Protein AF-0000000081178711 (afdb_homodimer)

Solvent-accessible surface area (backbone atoms only — not comparable to full-atom values): 44442 Å² total; per-residue (Å²): 51,56,46,66,28,56,43,69,79,62,76,92,31,49,38,23,65,68,55,47,51,52,53,58,64,66,38,81,67,54,52,64,67,52,48,42,50,48,53,53,45,46,43,67,39,46,48,42,67,60,14,32,43,46,64,52,46,77,69,69,36,44,89,65,50,45,71,64,53,26,48,52,51,33,46,53,36,53,50,52,13,44,54,52,38,31,64,74,68,66,54,56,63,63,63,44,41,32,40,32,30,30,28,28,69,66,54,52,30,31,15,67,46,34,50,50,30,31,75,59,47,29,52,41,66,42,48,67,44,29,35,34,2,41,32,31,19,28,44,54,53,47,50,50,52,49,57,52,48,49,74,79,44,78,66,42,32,32,37,41,36,20,45,50,46,58,38,68,45,48,42,65,62,69,53,66,44,27,45,51,44,66,58,43,57,25,53,33,16,27,26,37,37,36,58,68,36,72,90,48,53,87,64,23,49,31,42,83,74,48,72,48,63,29,33,39,18,42,38,65,66,34,29,61,17,32,29,57,46,64,49,95,87,64,40,47,24,43,35,49,46,87,52,36,58,58,35,50,52,54,26,46,54,60,38,44,68,64,44,45,77,73,48,42,46,67,69,56,51,49,50,41,52,50,50,51,50,50,50,53,64,66,36,75,79,51,80,81,74,61,71,84,67,65,52,69,52,84,57,65,62,68,73,43,30,72,42,57,33,43,40,28,77,38,55,67,51,47,50,51,50,32,60,60,66,67,54,51,68,78,52,43,41,38,24,51,49,29,17,16,46,36,27,22,17,53,33,19,26,40,56,49,15,49,35,43,38,21,49,69,60,69,58,42,53,68,37,27,35,39,35,40,26,51,23,33,19,24,29,24,27,35,39,33,33,28,30,60,41,65,72,51,65,55,27,72,81,38,60,88,51,54,86,66,54,80,66,89,70,74,68,36,82,54,46,67,75,52,45,66,62,72,46,81,82,62,67,73,58,81,69,66,64,63,76,80,98,51,56,47,67,28,56,41,70,80,62,77,91,31,50,38,22,63,66,56,48,51,53,53,59,66,66,38,80,66,53,51,63,67,53,49,42,51,49,56,53,46,45,41,65,38,47,49,42,66,61,14,31,42,48,64,51,45,78,69,70,36,44,90,65,50,45,69,65,54,26,48,53,50,33,44,53,37,54,52,51,11,44,53,51,39,31,65,73,68,67,54,56,64,64,62,44,41,32,40,33,30,31,28,26,70,65,56,50,30,31,15,66,45,33,50,50,29,31,77,58,48,28,54,41,66,42,48,68,46,30,36,33,3,42,32,31,20,26,43,52,54,47,50,50,51,50,58,51,48,51,75,78,43,77,65,43,32,33,37,40,35,19,45,49,47,59,38,68,45,49,43,65,62,69,52,66,46,26,44,50,46,66,58,42,55,24,53,32,16,26,27,37,36,36,57,68,36,73,91,47,53,88,65,23,48,32,42,82,74,48,71,48,62,30,32,39,19,41,38,64,65,34,28,61,17,33,28,57,47,64,50,97,87,63,40,48,25,43,36,47,47,88,53,36,57,58,36,50,53,52,26,44,55,60,38,45,69,64,44,46,76,74,49,42,47,69,68,57,52,51,50,40,51,50,51,51,51,50,48,54,62,66,35,75,80,51,77,81,74,59,70,82,65,63,51,65,52,83,57,63,63,68,72,43,30,73,42,58,33,43,39,28,78,39,52,67,51,46,50,52,51,32,61,60,66,68,55,50,67,77,51,44,41,39,23,51,50,30,17,17,44,36,27,22,19,53,32,20,26,41,56,48,16,50,36,44,38,21,48,68,60,69,57,41,53,68,37,27,34,40,33,40,25,50,22,33,19,24,30,22,28,37,38,32,34,29,30,62,42,66,73,52,67,55,28,72,81,37,60,89,50,52,87,65,54,81,67,86,71,73,68,36,83,51,45,69,75,53,44,65,62,72,46,79,82,63,67,74,58,82,71,66,65,61,76,81,99

Structure (mmCIF, N/CA/C/O backbone):
data_AF-0000000081178711-model_v1
#
loop_
_entity.id
_entity.type
_entity.pdbx_description
1 polymer '3-ketoacyl-CoA synthase'
#
loop_
_atom_site.group_PDB
_atom_site.id
_atom_site.type_symbol
_atom_site.label_atom_id
_atom_site.label_alt_id
_atom_site.label_comp_id
_atom_site.label_asym_id
_atom_site.label_entity_id
_atom_site.label_seq_id
_atom_site.pdbx_PDB_ins_code
_atom_site.Cartn_x
_atom_site.Cartn_y
_atom_site.Cartn_z
_atom_site.occupancy
_atom_site.B_iso_or_equiv
_atom_site.auth_seq_id
_atom_site.auth_comp_id
_atom_site.auth_asym_id
_atom_site.auth_atom_id
_atom_site.pdbx_PDB_model_num
ATOM 1 N N . MET A 1 1 ? -15.797 7.57 15.609 1 98.31 1 MET A N 1
ATOM 2 C CA . MET A 1 1 ? -14.43 7.582 16.125 1 98.31 1 MET A CA 1
ATOM 3 C C . MET A 1 1 ? -14.422 7.52 17.641 1 98.31 1 MET A C 1
ATOM 5 O O . MET A 1 1 ? -14.906 8.43 18.312 1 98.31 1 MET A O 1
ATOM 9 N N . LEU A 1 2 ? -13.828 6.438 18.125 1 97.88 2 LEU A N 1
ATOM 10 C CA . LEU A 1 2 ? -13.781 6.199 19.562 1 97.88 2 LEU A CA 1
ATOM 11 C C . LEU A 1 2 ? -12.578 6.902 20.188 1 97.88 2 LEU A C 1
ATOM 13 O O . LEU A 1 2 ? -12.625 7.305 21.344 1 97.88 2 LEU A O 1
ATOM 17 N N . GLY A 1 3 ? -11.531 7 19.406 1 97.69 3 GLY A N 1
ATOM 18 C CA . GLY A 1 3 ? -10.336 7.684 19.875 1 97.69 3 GLY A CA 1
ATOM 19 C C . GLY A 1 3 ? -9.281 7.844 18.797 1 97.69 3 GLY A C 1
ATOM 20 O O . GLY A 1 3 ? -9.383 7.227 17.734 1 97.69 3 GLY A O 1
ATOM 21 N N . TYR A 1 4 ? -8.359 8.68 19.047 1 98.31 4 TYR A N 1
ATOM 22 C CA . TYR A 1 4 ? -7.176 8.828 18.203 1 98.31 4 TYR A CA 1
ATOM 23 C C . TYR A 1 4 ? -5.988 9.328 19.016 1 98.31 4 TYR A C 1
ATOM 25 O O . TYR A 1 4 ? -6.164 9.891 20.094 1 98.31 4 TYR A O 1
ATOM 33 N N . GLU A 1 5 ? -4.777 9.023 18.547 1 98.31 5 GLU A N 1
ATOM 34 C CA . GLU A 1 5 ? -3.529 9.445 19.172 1 98.31 5 GLU A CA 1
ATOM 35 C C . GLU A 1 5 ? -2.51 9.898 18.141 1 98.31 5 GLU A C 1
ATOM 37 O O . GLU A 1 5 ? -2.463 9.359 17.031 1 98.31 5 GLU A O 1
ATOM 42 N N . CYS A 1 6 ? -1.768 10.922 18.5 1 98.38 6 CYS A N 1
ATOM 43 C CA . CYS A 1 6 ? -0.644 11.391 17.688 1 98.38 6 CYS A CA 1
ATOM 44 C C . CYS A 1 6 ? 0.683 11.062 18.359 1 98.38 6 CYS A C 1
ATOM 46 O O . CYS A 1 6 ? 0.752 10.953 19.594 1 98.38 6 CYS A O 1
ATOM 48 N N . PHE A 1 7 ? 1.649 10.93 17.562 1 98.25 7 PHE A N 1
ATOM 49 C CA . PHE A 1 7 ? 2.975 10.586 18.062 1 98.25 7 PHE A CA 1
ATOM 50 C C . PHE A 1 7 ? 3.754 11.836 18.453 1 98.25 7 PHE A C 1
ATOM 52 O O . PHE A 1 7 ? 3.693 12.852 17.766 1 98.25 7 PHE A O 1
ATOM 59 N N . LYS A 1 8 ? 4.336 11.773 19.516 1 97.56 8 LYS A N 1
ATOM 60 C CA . LYS A 1 8 ? 5.305 12.758 19.969 1 97.56 8 LYS A CA 1
ATOM 61 C C . LYS A 1 8 ? 6.641 12.109 20.312 1 97.56 8 LYS A C 1
ATOM 63 O O . LYS A 1 8 ? 6.727 11.305 21.25 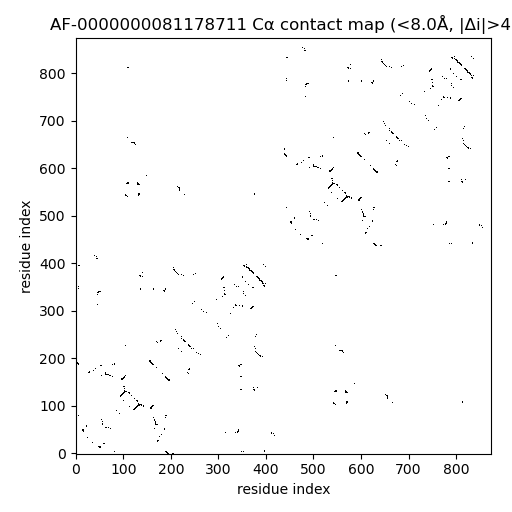1 97.56 8 LYS A O 1
ATOM 68 N N . ALA A 1 9 ? 7.641 12.453 19.609 1 96.44 9 ALA A N 1
ATOM 69 C CA . ALA A 1 9 ? 8.953 11.859 19.828 1 96.44 9 ALA A CA 1
ATOM 70 C C . ALA A 1 9 ? 9.586 12.398 21.109 1 96.44 9 ALA A C 1
ATOM 72 O O . ALA A 1 9 ? 9.18 13.445 21.625 1 96.44 9 ALA A O 1
ATOM 73 N N . PRO A 1 10 ? 10.586 11.664 21.656 1 95.06 10 PRO A N 1
ATOM 74 C CA . PRO A 1 10 ? 11.328 12.18 22.812 1 95.06 10 PRO A CA 1
ATOM 75 C C . PRO A 1 10 ? 12.156 13.414 22.484 1 95.06 10 PRO A C 1
ATOM 77 O O . PRO A 1 10 ? 12.492 13.648 21.312 1 95.06 10 PRO A O 1
ATOM 80 N N . ASP A 1 11 ? 12.5 14.133 23.469 1 94.75 11 ASP A N 1
ATOM 81 C CA . ASP A 1 11 ? 13.133 15.438 23.328 1 94.75 11 ASP A CA 1
ATOM 82 C C . ASP A 1 11 ? 14.492 15.312 22.641 1 94.75 11 ASP A C 1
ATOM 84 O O . ASP A 1 11 ? 14.961 16.25 22 1 94.75 11 ASP A O 1
ATOM 88 N N . ASP A 1 12 ? 15.078 14.203 22.797 1 94.5 12 ASP A N 1
ATOM 89 C CA . ASP A 1 12 ? 16.406 14.031 22.203 1 94.5 12 ASP A CA 1
ATOM 90 C C . ASP A 1 12 ? 16.297 13.898 20.688 1 94.5 12 ASP A C 1
ATOM 92 O O . ASP A 1 12 ? 17.312 13.891 19.984 1 94.5 12 ASP A O 1
ATOM 96 N N . ARG A 1 13 ? 15.117 13.883 20.172 1 96.19 13 ARG A N 1
ATOM 97 C CA . ARG A 1 13 ? 14.898 13.789 18.719 1 96.19 13 ARG A CA 1
ATOM 98 C C . ARG A 1 13 ? 14.5 15.141 18.141 1 96.19 13 ARG A C 1
ATOM 100 O O . ARG A 1 13 ? 14.102 15.227 16.984 1 96.19 13 ARG A O 1
ATOM 107 N N . LYS A 1 14 ? 14.562 16.203 18.906 1 96.69 14 LYS A N 1
ATOM 108 C CA . LYS A 1 14 ? 14.156 17.531 18.422 1 96.69 14 LYS A CA 1
ATOM 109 C C . LYS A 1 14 ? 15.094 18.016 17.328 1 96.69 14 LYS A C 1
ATOM 111 O O . LYS A 1 14 ? 16.312 17.828 17.406 1 96.69 14 LYS A O 1
ATOM 116 N N . LEU A 1 15 ? 14.5 18.516 16.328 1 96 15 LEU A N 1
ATOM 117 C CA . LEU A 1 15 ? 15.188 19.109 15.195 1 96 15 LEU A CA 1
ATOM 118 C C . LEU A 1 15 ? 14.828 20.594 15.062 1 96 15 LEU A C 1
ATOM 120 O O . LEU A 1 15 ? 13.953 20.953 14.273 1 96 15 LEU A O 1
ATOM 124 N N . ASP A 1 16 ? 15.547 21.438 15.805 1 93.31 16 ASP A N 1
ATOM 125 C CA . ASP A 1 16 ? 15.32 22.875 15.719 1 93.31 16 ASP A CA 1
ATOM 126 C C . ASP A 1 16 ? 16.094 23.484 14.555 1 93.31 16 ASP A C 1
ATOM 128 O O . ASP A 1 16 ? 16.719 22.766 13.773 1 93.31 16 ASP A O 1
ATOM 132 N N . THR A 1 17 ? 15.969 24.766 14.398 1 91.25 17 THR A N 1
ATOM 133 C CA . THR A 1 17 ? 16.562 25.453 13.258 1 91.25 17 THR A CA 1
ATOM 134 C C . THR A 1 17 ? 18.078 25.234 13.211 1 91.25 17 THR A C 1
ATOM 136 O O . THR A 1 17 ? 18.625 24.922 12.156 1 91.25 17 THR A O 1
ATOM 139 N N . GLU A 1 18 ? 18.734 25.359 14.305 1 89.56 18 GLU A N 1
ATOM 140 C CA . GLU A 1 18 ? 20.188 25.203 14.359 1 89.56 18 GLU A CA 1
ATOM 141 C C . GLU A 1 18 ? 20.594 23.766 14.016 1 89.56 18 GLU A C 1
ATOM 143 O O . GLU A 1 18 ? 21.547 23.562 13.281 1 89.56 18 GLU A O 1
ATOM 148 N N . ALA A 1 19 ? 19.906 22.859 14.625 1 92 19 ALA A N 1
ATOM 149 C CA . ALA A 1 19 ? 20.188 21.469 14.328 1 92 19 ALA A CA 1
ATOM 150 C C . ALA A 1 19 ? 19.984 21.172 12.844 1 92 19 ALA A C 1
ATOM 152 O O . ALA A 1 19 ? 20.766 20.438 12.234 1 92 19 ALA A O 1
ATOM 153 N N . CYS A 1 20 ? 18.938 21.656 12.289 1 92.06 20 CYS A N 1
ATOM 154 C CA . CYS A 1 20 ? 18.656 21.453 10.875 1 92.06 20 CYS A CA 1
ATOM 155 C C . CYS A 1 20 ? 19.766 22.016 10.008 1 92.06 20 CYS A C 1
ATOM 157 O O . CYS A 1 20 ? 20.203 21.375 9.055 1 92.06 20 CYS A O 1
ATOM 159 N N . VAL A 1 21 ? 20.172 23.188 10.336 1 87.38 21 VAL A N 1
ATOM 160 C CA . VAL A 1 21 ? 21.25 23.844 9.594 1 87.38 21 VAL A CA 1
ATOM 161 C C . VAL A 1 21 ? 22.516 23 9.695 1 87.38 21 VAL A C 1
ATOM 163 O O . VAL A 1 21 ? 23.219 22.797 8.703 1 87.38 21 VAL A O 1
ATOM 166 N N . LYS A 1 22 ? 22.812 22.516 10.875 1 88.56 22 LYS A N 1
ATOM 167 C CA . LYS A 1 22 ? 23.984 21.688 11.07 1 88.56 22 LYS A CA 1
ATOM 168 C C . LYS A 1 22 ? 23.938 20.438 10.211 1 88.56 22 LYS A C 1
ATOM 170 O O . LYS A 1 22 ? 24.953 20.016 9.641 1 88.56 22 LYS A O 1
ATOM 175 N N . VAL A 1 23 ? 22.828 19.812 10.117 1 90.44 23 VAL A N 1
ATOM 176 C CA . VAL A 1 23 ? 22.672 18.594 9.336 1 90.44 23 VAL A CA 1
ATOM 177 C C . VAL A 1 23 ? 22.906 18.891 7.855 1 90.44 23 VAL A C 1
ATOM 179 O O . VAL A 1 23 ? 23.625 18.172 7.168 1 90.44 23 VAL A O 1
ATOM 182 N N . VAL A 1 24 ? 22.297 19.922 7.414 1 83.56 24 VAL A N 1
ATOM 183 C CA . VAL A 1 24 ? 22.391 20.219 5.988 1 83.56 24 VAL A CA 1
ATOM 184 C C . VAL A 1 24 ? 23.812 20.641 5.637 1 83.56 24 VAL A C 1
ATOM 186 O O . VAL A 1 24 ? 24.281 20.375 4.531 1 83.56 24 VAL A O 1
ATOM 189 N N . MET A 1 25 ? 24.5 21.203 6.535 1 82.12 25 MET A N 1
ATOM 190 C CA . MET A 1 25 ? 25.875 21.656 6.312 1 82.12 25 MET A CA 1
ATOM 191 C C . MET A 1 25 ? 26.844 20.469 6.254 1 82.12 25 MET A C 1
ATOM 193 O O . MET A 1 25 ? 27.953 20.609 5.758 1 82.12 25 MET A O 1
ATOM 197 N N . ARG A 1 26 ? 26.391 19.375 6.766 1 87.94 26 ARG A N 1
ATOM 198 C CA . ARG A 1 26 ? 27.203 18.172 6.664 1 87.94 26 ARG A CA 1
ATOM 199 C C . ARG A 1 26 ? 27.297 17.688 5.223 1 87.94 26 ARG A C 1
ATOM 201 O O . ARG A 1 26 ? 28.203 16.922 4.867 1 87.94 26 ARG A O 1
ATOM 208 N N . ASN A 1 27 ? 26.344 18.156 4.43 1 87.56 27 ASN A N 1
ATOM 209 C CA . ASN A 1 27 ? 26.297 17.734 3.037 1 87.56 27 ASN A CA 1
ATOM 210 C C . ASN A 1 27 ? 27.422 18.375 2.217 1 87.56 27 ASN A C 1
ATOM 212 O O . ASN A 1 27 ? 27.312 19.547 1.844 1 87.56 27 ASN A O 1
ATOM 216 N N . LYS A 1 28 ? 28.344 17.609 1.826 1 84.31 28 LYS A N 1
ATOM 217 C CA . LYS A 1 28 ? 29.562 18.094 1.168 1 84.31 28 LYS A CA 1
ATOM 218 C C . LYS A 1 28 ? 29.297 18.422 -0.3 1 84.31 28 LYS A C 1
ATOM 220 O O . LYS A 1 28 ? 30.125 19.047 -0.962 1 84.31 28 LYS A O 1
ATOM 225 N N . ASN A 1 29 ? 28.266 18.078 -0.701 1 85.31 29 ASN A N 1
ATOM 226 C CA . ASN A 1 29 ? 27.938 18.281 -2.105 1 85.31 29 ASN A CA 1
ATOM 227 C C . ASN A 1 29 ? 27.406 19.703 -2.35 1 85.31 29 ASN A C 1
ATOM 229 O O . ASN A 1 29 ? 27.266 20.125 -3.496 1 85.31 29 ASN A O 1
ATOM 233 N N . LEU A 1 30 ? 27.219 20.453 -1.32 1 88.12 30 LEU A N 1
ATOM 234 C CA . LEU A 1 30 ? 26.531 21.734 -1.462 1 88.12 30 LEU A CA 1
ATOM 235 C C . LEU A 1 30 ? 27.531 22.859 -1.677 1 88.12 30 LEU A C 1
ATOM 237 O O . LEU A 1 30 ? 28.625 22.859 -1.088 1 88.12 30 LEU A O 1
ATOM 241 N N . GLY A 1 31 ? 27.125 23.719 -2.588 1 83.62 31 GLY A N 1
ATOM 242 C CA . GLY A 1 31 ? 27.828 24.969 -2.76 1 83.62 31 GLY A CA 1
ATOM 243 C C . GLY A 1 31 ? 27.141 26.141 -2.08 1 83.62 31 GLY A C 1
ATOM 244 O O . GLY A 1 31 ? 26.141 25.969 -1.387 1 83.62 31 GLY A O 1
ATOM 245 N N . LEU A 1 32 ? 27.641 27.328 -2.26 1 81.94 32 LEU A N 1
ATOM 246 C CA . LEU A 1 32 ? 27.172 28.531 -1.586 1 81.94 32 LEU A CA 1
ATOM 247 C C . LEU A 1 32 ? 25.719 28.828 -1.967 1 81.94 32 LEU A C 1
ATOM 249 O O . LEU A 1 32 ? 24.922 29.219 -1.118 1 81.94 32 LEU A O 1
ATOM 253 N N . GLU A 1 33 ? 25.469 28.641 -3.16 1 84.56 33 GLU A N 1
ATOM 254 C CA . GLU A 1 33 ? 24.125 28.953 -3.637 1 84.56 33 GLU A CA 1
ATOM 255 C C . GLU A 1 33 ? 23.094 28.016 -3.008 1 84.56 33 GLU A C 1
ATOM 257 O O . GLU A 1 33 ? 22 28.453 -2.625 1 84.56 33 GLU A O 1
ATOM 262 N N . GLN A 1 34 ? 23.438 26.75 -2.947 1 87.75 34 GLN A N 1
ATOM 263 C CA . GLN A 1 34 ? 22.547 25.781 -2.332 1 87.75 34 GLN A CA 1
ATOM 264 C C . GLN A 1 34 ? 22.391 26.047 -0.838 1 87.75 34 GLN A C 1
ATOM 266 O O . GLN A 1 34 ? 21.281 25.906 -0.288 1 87.75 34 GLN A O 1
ATOM 271 N N . TYR A 1 35 ? 23.438 26.438 -0.263 1 84.62 35 TYR A N 1
ATOM 272 C CA . TYR A 1 35 ? 23.375 26.75 1.16 1 84.62 35 TYR A CA 1
ATOM 273 C C . TYR A 1 35 ? 22.469 27.953 1.422 1 84.62 35 TYR A C 1
ATOM 275 O O . TYR A 1 35 ? 21.688 27.953 2.375 1 84.62 35 TYR A O 1
ATOM 283 N N . ARG A 1 36 ? 22.656 28.953 0.601 1 84.06 36 ARG A N 1
ATOM 284 C CA . ARG A 1 36 ? 21.797 30.141 0.714 1 84.06 36 ARG A CA 1
ATOM 285 C C . ARG A 1 36 ? 20.328 29.766 0.551 1 84.06 36 ARG A C 1
ATOM 287 O O . ARG A 1 36 ? 19.469 30.219 1.317 1 84.06 36 ARG A O 1
ATOM 294 N N . PHE A 1 37 ? 20.109 29 -0.369 1 87.06 37 PHE A N 1
ATOM 295 C CA . PHE A 1 37 ? 18.75 28.547 -0.632 1 87.06 37 PHE A CA 1
ATOM 296 C C . PHE A 1 37 ? 18.188 27.812 0.577 1 87.06 37 PHE A C 1
ATOM 298 O O . PHE A 1 37 ? 17.062 28.078 0.996 1 87.06 37 PHE A O 1
ATOM 305 N N . LEU A 1 38 ? 18.922 26.938 1.104 1 87.38 38 LEU A N 1
ATOM 306 C CA . LEU A 1 38 ? 18.484 26.109 2.223 1 87.38 38 LEU A CA 1
ATOM 307 C C . LEU A 1 38 ? 18.219 26.953 3.461 1 87.38 38 LEU A C 1
ATOM 309 O O . LEU A 1 38 ? 17.219 26.766 4.152 1 87.38 38 LEU A O 1
ATOM 313 N N . LEU A 1 39 ? 19.109 27.812 3.773 1 85 39 LEU A N 1
ATOM 314 C CA . LEU A 1 39 ? 18.953 28.656 4.953 1 85 39 LEU A CA 1
ATOM 315 C C . LEU A 1 39 ? 17.703 29.531 4.844 1 85 39 LEU A C 1
ATOM 317 O O . LEU A 1 39 ? 16.953 29.688 5.809 1 85 39 LEU A O 1
ATOM 321 N N . LYS A 1 40 ? 17.531 30.062 3.666 1 85.25 40 LYS A N 1
ATOM 322 C CA . LYS A 1 40 ? 16.344 30.875 3.43 1 85.25 40 LYS A CA 1
ATOM 323 C C . LYS A 1 40 ? 15.07 30.047 3.607 1 85.25 40 LYS A C 1
ATOM 325 O O . LYS A 1 40 ? 14.102 30.516 4.203 1 85.25 40 LYS A O 1
ATOM 330 N N . THR A 1 41 ? 15.117 28.891 3.092 1 88.5 41 THR A N 1
ATOM 331 C CA . THR A 1 41 ? 13.945 28.016 3.143 1 88.5 41 THR A CA 1
ATOM 332 C C . THR A 1 41 ? 13.656 27.578 4.574 1 88.5 41 THR A C 1
ATOM 334 O O . THR A 1 41 ? 12.5 27.562 5.004 1 88.5 41 THR A O 1
ATOM 337 N N . ILE A 1 42 ? 14.68 27.25 5.285 1 89.31 42 ILE A N 1
ATOM 338 C CA . ILE A 1 42 ? 14.531 26.781 6.656 1 89.31 42 ILE A CA 1
ATOM 339 C C . ILE A 1 42 ? 13.898 27.875 7.516 1 89.31 42 ILE A C 1
ATOM 341 O O . ILE A 1 42 ? 12.945 27.609 8.258 1 89.31 42 ILE A O 1
ATOM 345 N N . VAL A 1 43 ? 14.258 29.094 7.348 1 86.31 43 VAL A N 1
ATOM 346 C CA . VAL A 1 43 ? 13.805 30.172 8.227 1 86.31 43 VAL A CA 1
ATOM 347 C C . VAL A 1 43 ? 12.43 30.656 7.793 1 86.31 43 VAL A C 1
ATOM 349 O O . VAL A 1 43 ? 11.703 31.266 8.578 1 86.31 43 VAL A O 1
ATOM 352 N N . SER A 1 44 ? 12.07 30.359 6.535 1 84.75 44 SER A N 1
ATOM 353 C CA . SER A 1 44 ? 10.773 30.812 6.039 1 84.75 44 SER A CA 1
ATOM 354 C C . SER A 1 44 ? 9.766 29.656 5.988 1 84.75 44 SER A C 1
ATOM 356 O O . SER A 1 44 ? 8.656 29.828 5.477 1 84.75 44 SER A O 1
ATOM 358 N N . SER A 1 45 ? 10.055 28.516 6.449 1 85.69 45 SER A N 1
ATOM 359 C CA . SER A 1 45 ? 9.266 27.297 6.297 1 85.69 45 SER A CA 1
ATOM 360 C C . SER A 1 45 ? 8.016 27.344 7.168 1 85.69 45 SER A C 1
ATOM 362 O O . SER A 1 45 ? 7.07 26.578 6.945 1 85.69 45 SER A O 1
ATOM 364 N N . GLY A 1 46 ? 7.957 28.156 8.172 1 87.31 46 GLY A N 1
ATOM 365 C CA . GLY A 1 46 ? 6.855 28.188 9.125 1 87.31 46 GLY A CA 1
ATOM 366 C C . GLY A 1 46 ? 7.016 27.188 10.25 1 87.31 46 GLY A C 1
ATOM 367 O O . GLY A 1 46 ? 6.145 27.062 11.117 1 87.31 46 GLY A O 1
ATOM 368 N N . LEU A 1 47 ? 8.195 26.453 10.258 1 93.81 47 LEU A N 1
ATOM 369 C CA . LEU A 1 47 ? 8.445 25.469 11.312 1 93.81 47 LEU A CA 1
ATOM 370 C C . LEU A 1 47 ? 9.102 26.141 12.523 1 93.81 47 LEU A C 1
ATOM 372 O O . LEU A 1 47 ? 9.891 27.078 12.375 1 93.81 47 LEU A O 1
ATOM 376 N N . GLY A 1 48 ? 8.766 25.609 13.664 1 92.38 48 GLY A N 1
ATOM 377 C CA . GLY A 1 48 ? 9.312 26.141 14.906 1 92.38 48 GLY A CA 1
ATOM 378 C C . GLY A 1 48 ? 10.516 25.375 15.406 1 92.38 48 GLY A C 1
ATOM 379 O O . GLY A 1 48 ? 11.148 24.641 14.641 1 92.38 48 GLY A O 1
ATOM 380 N N . GLU A 1 49 ? 10.766 25.516 16.719 1 92.81 49 GLU A N 1
ATOM 381 C CA . GLU A 1 49 ? 12.039 25.078 17.297 1 92.81 49 GLU A CA 1
ATOM 382 C C . GLU A 1 49 ? 11.883 23.719 17.984 1 92.81 49 GLU A C 1
ATOM 384 O O . GLU A 1 49 ? 12.844 23.203 18.562 1 92.81 49 GLU A O 1
ATOM 389 N N . GLU A 1 50 ? 10.734 23.156 17.891 1 94.94 50 GLU A N 1
ATOM 390 C CA . GLU A 1 50 ? 10.5 21.922 18.641 1 94.94 50 GLU A CA 1
ATOM 391 C C . GLU A 1 50 ? 9.891 20.844 17.75 1 94.94 50 GLU A C 1
ATOM 393 O O . GLU A 1 50 ? 9 20.109 18.188 1 94.94 50 GLU A O 1
ATOM 398 N N . THR A 1 51 ? 10.242 20.859 16.516 1 96.69 51 THR A N 1
ATOM 399 C CA . THR A 1 51 ? 9.883 19.75 15.633 1 96.69 51 THR A CA 1
ATOM 400 C C . THR A 1 51 ? 10.805 18.562 15.867 1 96.69 51 THR A C 1
ATOM 402 O O . THR A 1 51 ? 11.727 18.625 16.672 1 96.69 51 THR A O 1
ATOM 405 N N . TYR A 1 52 ? 10.516 17.422 15.195 1 97.75 52 TYR A N 1
ATOM 406 C CA . TYR A 1 52 ? 11.297 16.219 15.477 1 97.75 52 TYR A CA 1
ATOM 407 C C . TYR A 1 52 ? 11.859 15.625 14.188 1 97.75 52 TYR A C 1
ATOM 409 O O . TYR A 1 52 ? 11.227 15.703 13.133 1 97.75 52 TYR A O 1
ATOM 417 N N . GLY A 1 53 ? 13.086 15.047 14.258 1 96.5 53 GLY A N 1
ATOM 418 C CA . GLY A 1 53 ? 13.727 14.352 13.156 1 96.5 53 GLY A CA 1
ATOM 419 C C . GLY A 1 53 ? 14.125 12.93 13.492 1 96.5 53 GLY A C 1
ATOM 420 O O . GLY A 1 53 ? 14.078 12.523 14.656 1 96.5 53 GLY A O 1
ATOM 421 N N . PRO A 1 54 ? 14.43 12.164 12.484 1 94.94 54 PRO A N 1
ATOM 422 C CA . PRO A 1 54 ? 14.828 10.781 12.75 1 94.94 54 PRO A CA 1
ATOM 423 C C . PRO A 1 54 ? 16.203 10.688 13.406 1 94.94 54 PRO A C 1
ATOM 425 O O . PRO A 1 54 ? 17.078 11.516 13.141 1 94.94 54 PRO A O 1
ATOM 428 N N . ARG A 1 55 ? 16.406 9.648 14.125 1 95.06 55 ARG A N 1
ATOM 429 C CA . ARG A 1 55 ? 17.609 9.461 14.914 1 95.06 55 ARG A CA 1
ATOM 430 C C . ARG A 1 55 ? 18.844 9.375 14.016 1 95.06 55 ARG A C 1
ATOM 432 O O . ARG A 1 55 ? 19.891 9.953 14.32 1 95.06 55 ARG A O 1
ATOM 439 N N . ASN A 1 56 ? 18.797 8.617 12.945 1 94.62 56 ASN A N 1
ATOM 440 C CA . ASN A 1 56 ? 19.953 8.414 12.086 1 94.62 56 ASN A CA 1
ATOM 441 C C . ASN A 1 56 ? 20.469 9.734 11.516 1 94.62 56 ASN A C 1
ATOM 443 O O . ASN A 1 56 ? 21.672 9.938 11.391 1 94.62 56 ASN A O 1
ATOM 447 N N . VAL A 1 57 ? 19.594 10.656 11.211 1 94.62 57 VAL A N 1
ATOM 448 C CA . VAL A 1 57 ? 19.953 11.961 10.672 1 94.62 57 VAL A CA 1
ATOM 449 C C . VAL A 1 57 ? 20.609 12.805 11.758 1 94.62 57 VAL A C 1
ATOM 451 O O . VAL A 1 57 ? 21.656 13.43 11.531 1 94.62 57 VAL A O 1
ATOM 454 N N . LEU A 1 58 ? 19.953 12.82 12.906 1 95.25 58 LEU A N 1
ATOM 455 C CA . LEU A 1 58 ? 20.484 13.586 14.031 1 95.25 58 LEU A CA 1
ATOM 456 C C . LEU A 1 58 ? 21.859 13.062 14.445 1 95.25 58 LEU A C 1
ATOM 458 O O . LEU A 1 58 ? 22.719 13.828 14.898 1 95.25 58 LEU A O 1
ATOM 462 N N . ASP A 1 59 ? 22.062 11.773 14.211 1 94.19 59 ASP A N 1
ATOM 463 C CA . ASP A 1 59 ? 23.312 11.125 14.594 1 94.19 59 ASP A CA 1
ATOM 464 C C . ASP A 1 59 ? 24.359 11.273 13.492 1 94.19 59 ASP A C 1
ATOM 466 O O . ASP A 1 59 ? 25.484 10.789 13.633 1 94.19 59 ASP A O 1
ATOM 470 N N . GLY A 1 60 ? 24.078 11.852 12.469 1 93.25 60 GLY A N 1
ATOM 471 C CA . GLY A 1 60 ? 25.031 12.086 11.398 1 93.25 60 GLY A CA 1
ATOM 472 C C . GLY A 1 60 ? 25.156 10.922 10.438 1 93.25 60 GLY A C 1
ATOM 473 O O . GLY A 1 60 ? 26.203 10.727 9.812 1 93.25 60 GLY A O 1
ATOM 474 N N . ARG A 1 61 ? 24.156 10.117 10.289 1 92.62 61 ARG A N 1
ATOM 475 C CA . ARG A 1 61 ? 24.203 8.93 9.438 1 92.62 61 ARG A CA 1
ATOM 476 C C . ARG A 1 61 ? 23.219 9.047 8.281 1 92.62 61 ARG A C 1
ATOM 478 O O . ARG A 1 61 ? 22.688 8.039 7.805 1 92.62 61 ARG A O 1
ATOM 485 N N . GLU A 1 62 ? 22.922 10.234 7.848 1 91.19 62 GLU A N 1
ATOM 486 C CA . GLU A 1 62 ? 21.906 10.445 6.805 1 91.19 62 GLU A CA 1
ATOM 487 C C . GLU A 1 62 ? 22.406 9.93 5.453 1 91.19 62 GLU A C 1
ATOM 489 O O . GLU A 1 62 ? 21.594 9.594 4.586 1 91.19 62 GLU A O 1
ATOM 494 N N . GLU A 1 63 ? 23.688 9.727 5.281 1 88.94 63 GLU A N 1
ATOM 495 C CA . GLU A 1 63 ? 24.219 9.297 3.994 1 88.94 63 GLU A CA 1
ATOM 496 C C . GLU A 1 63 ? 24.203 7.777 3.867 1 88.94 63 GLU A C 1
ATOM 498 O O . GLU A 1 63 ? 24.375 7.238 2.771 1 88.94 63 GLU A O 1
ATOM 503 N N . ILE A 1 64 ? 24.016 7.133 4.953 1 87.75 64 ILE A N 1
ATOM 504 C CA . ILE A 1 64 ? 24.016 5.676 4.918 1 87.75 64 ILE A CA 1
ATOM 505 C C . ILE A 1 64 ? 22.797 5.145 5.668 1 87.75 64 ILE A C 1
ATOM 507 O O . ILE A 1 64 ? 22.938 4.355 6.605 1 87.75 64 ILE A O 1
ATOM 511 N N . PRO A 1 65 ? 21.656 5.602 5.223 1 88.81 65 PRO A N 1
ATOM 512 C CA . PRO A 1 65 ? 20.453 5.098 5.898 1 88.81 65 PRO A CA 1
ATOM 513 C C . PRO A 1 65 ? 20.234 3.604 5.668 1 88.81 65 PRO A C 1
ATOM 515 O O . PRO A 1 65 ? 20.641 3.066 4.641 1 88.81 65 PRO A O 1
ATOM 518 N N . SER A 1 66 ? 19.641 2.928 6.598 1 89.88 66 SER A N 1
ATOM 519 C CA . SER A 1 66 ? 19.328 1.508 6.48 1 89.88 66 SER A CA 1
ATOM 520 C C . SER A 1 66 ? 17.828 1.262 6.605 1 89.88 66 SER A C 1
ATOM 522 O O . SER A 1 66 ? 17.094 2.125 7.09 1 89.88 66 SER A O 1
ATOM 524 N N . GLU A 1 67 ? 17.438 0.13 6.148 1 90.69 67 GLU A N 1
ATOM 525 C CA . GLU A 1 67 ? 16.047 -0.294 6.359 1 90.69 67 GLU A CA 1
ATOM 526 C C . GLU A 1 67 ? 15.734 -0.417 7.848 1 90.69 67 GLU A C 1
ATOM 528 O O . GLU A 1 67 ? 14.609 -0.143 8.273 1 90.69 67 GLU A O 1
ATOM 533 N N . THR A 1 68 ? 16.719 -0.798 8.523 1 92.06 68 THR A N 1
ATOM 534 C CA . THR A 1 68 ? 16.562 -0.913 9.969 1 92.06 68 THR A CA 1
ATOM 535 C C . THR A 1 68 ? 16.25 0.448 10.594 1 92.06 68 THR A C 1
ATOM 537 O O . THR A 1 68 ? 15.453 0.545 11.523 1 92.06 68 THR A O 1
ATOM 540 N N . ASP A 1 69 ? 16.906 1.459 10.125 1 94.06 69 ASP A N 1
ATOM 541 C CA . ASP A 1 69 ? 16.641 2.811 10.594 1 94.06 69 ASP A CA 1
ATOM 542 C C . ASP A 1 69 ? 15.18 3.199 10.328 1 94.06 69 ASP A C 1
ATOM 544 O O . ASP A 1 69 ? 14.508 3.738 11.203 1 94.06 69 ASP A O 1
ATOM 548 N N . ALA A 1 70 ? 14.766 2.928 9.133 1 94.81 70 ALA A N 1
ATOM 549 C CA . ALA A 1 70 ? 13.406 3.266 8.734 1 94.81 70 ALA A CA 1
ATOM 550 C C . ALA A 1 70 ? 12.383 2.516 9.586 1 94.81 70 ALA A C 1
ATOM 552 O O . ALA A 1 70 ? 11.422 3.107 10.078 1 94.81 70 ALA A O 1
ATOM 553 N N . LEU A 1 71 ? 12.594 1.251 9.773 1 96.06 71 LEU A N 1
ATOM 554 C CA . LEU A 1 71 ? 11.664 0.421 10.531 1 96.06 71 LEU A CA 1
ATOM 555 C C . LEU A 1 71 ? 11.625 0.846 11.992 1 96.06 71 LEU A C 1
ATOM 557 O O . LEU A 1 71 ? 10.562 0.851 12.617 1 96.06 71 LEU A O 1
ATOM 561 N N . SER A 1 72 ? 12.797 1.124 12.508 1 95.94 72 SER A N 1
ATOM 562 C CA . SER A 1 72 ? 12.852 1.578 13.898 1 95.94 72 SER A CA 1
ATOM 563 C C . SER A 1 72 ? 12.031 2.848 14.094 1 95.94 72 SER A C 1
ATOM 565 O O . SER A 1 72 ? 11.297 2.971 15.078 1 95.94 72 SER A O 1
ATOM 567 N N . GLU A 1 73 ? 12.172 3.771 13.211 1 96.81 73 GLU A N 1
ATOM 568 C CA . GLU A 1 73 ? 11.391 5.008 13.266 1 96.81 73 GLU A CA 1
ATOM 569 C C . GLU A 1 73 ? 9.898 4.719 13.195 1 96.81 73 GLU A C 1
ATOM 571 O O . GLU A 1 73 ? 9.125 5.227 14.008 1 96.81 73 GLU A O 1
ATOM 576 N N . MET A 1 74 ? 9.492 3.908 12.273 1 98 74 MET A N 1
ATOM 577 C CA . MET A 1 74 ? 8.078 3.605 12.07 1 98 74 MET A CA 1
ATOM 578 C C . MET A 1 74 ? 7.52 2.811 13.25 1 98 74 MET A C 1
ATOM 580 O O . MET A 1 74 ? 6.371 3.014 13.648 1 98 74 MET A O 1
ATOM 584 N N . ASP A 1 75 ? 8.359 1.933 13.805 1 98.19 75 ASP A N 1
ATOM 585 C CA . ASP A 1 75 ? 7.941 1.177 14.977 1 98.19 75 ASP A CA 1
ATOM 586 C C . ASP A 1 75 ? 7.594 2.111 16.141 1 98.19 75 ASP A C 1
ATOM 588 O O . ASP A 1 75 ? 6.551 1.958 16.781 1 98.19 75 ASP A O 1
ATOM 592 N N . GLU A 1 76 ? 8.492 3.018 16.359 1 97.88 76 GLU A N 1
ATOM 593 C CA . GLU A 1 76 ? 8.266 3.955 17.469 1 97.88 76 GLU A CA 1
ATOM 594 C C . GLU A 1 76 ? 6.949 4.703 17.281 1 97.88 76 GLU A C 1
ATOM 596 O O . GLU A 1 76 ? 6.199 4.887 18.25 1 97.88 76 GLU A O 1
ATOM 601 N N . ILE A 1 77 ? 6.684 5.102 16.109 1 98.38 77 ILE A N 1
ATOM 602 C CA . ILE A 1 77 ? 5.484 5.871 15.812 1 98.38 77 ILE A CA 1
ATOM 603 C C . ILE A 1 77 ? 4.25 4.977 15.945 1 98.38 77 ILE A C 1
ATOM 605 O O . ILE A 1 77 ? 3.311 5.312 16.672 1 98.38 77 ILE A O 1
ATOM 609 N N . MET A 1 78 ? 4.246 3.814 15.289 1 98.81 78 MET A N 1
ATOM 610 C CA . MET A 1 78 ? 3.082 2.934 15.242 1 98.81 78 MET A CA 1
ATOM 611 C C . MET A 1 78 ? 2.758 2.393 16.641 1 98.81 78 MET A C 1
ATOM 613 O O . MET A 1 78 ? 1.63 2.529 17.109 1 98.81 78 MET A O 1
ATOM 617 N N . PHE A 1 79 ? 3.76 1.851 17.266 1 98.81 79 PHE A N 1
ATOM 618 C CA . PHE A 1 79 ? 3.512 1.188 18.547 1 98.81 79 PHE A CA 1
ATOM 619 C C . PHE A 1 79 ? 3.275 2.213 19.656 1 98.81 79 PHE A C 1
ATOM 621 O O . PHE A 1 79 ? 2.484 1.973 20.562 1 98.81 79 PHE A O 1
ATOM 628 N N . GLY A 1 80 ? 3.984 3.326 19.547 1 98.38 80 GLY A N 1
ATOM 629 C CA . GLY A 1 80 ? 3.727 4.379 20.516 1 98.38 80 GLY A CA 1
ATOM 630 C C . GLY A 1 80 ? 2.295 4.879 20.484 1 98.38 80 GLY A C 1
ATOM 631 O O . GLY A 1 80 ? 1.651 4.996 21.531 1 98.38 80 GLY A O 1
ATOM 632 N N . THR A 1 81 ? 1.765 5.16 19.328 1 98.75 81 THR A N 1
ATOM 633 C CA . THR A 1 81 ? 0.406 5.68 19.219 1 98.75 81 THR A CA 1
ATOM 634 C C . THR A 1 81 ? -0.617 4.59 19.531 1 98.75 81 THR A C 1
ATOM 636 O O . THR A 1 81 ? -1.641 4.859 20.156 1 98.75 81 THR A O 1
ATOM 639 N N . LEU A 1 82 ? -0.378 3.348 19.125 1 98.88 82 LEU A N 1
ATOM 640 C CA . LEU A 1 82 ? -1.317 2.254 19.344 1 98.88 82 LEU A CA 1
ATOM 641 C C . LEU A 1 82 ? -1.396 1.902 20.828 1 98.88 82 LEU A C 1
ATOM 643 O O . LEU A 1 82 ? -2.482 1.658 21.359 1 98.88 82 LEU A O 1
ATOM 647 N N . ASP A 1 83 ? -0.216 1.845 21.5 1 98.75 83 ASP A N 1
ATOM 648 C CA . ASP A 1 83 ? -0.222 1.585 22.938 1 98.75 83 ASP A CA 1
ATOM 649 C C . ASP A 1 83 ? -1.076 2.611 23.672 1 98.75 83 ASP A C 1
ATOM 651 O O . ASP A 1 83 ? -1.892 2.252 24.531 1 98.75 83 ASP A O 1
ATOM 655 N N . SER A 1 84 ? -0.866 3.857 23.344 1 97.94 84 SER A N 1
ATOM 656 C CA . SER A 1 84 ? -1.64 4.93 23.969 1 97.94 84 SER A CA 1
ATOM 657 C C . SER A 1 84 ? -3.123 4.801 23.625 1 97.94 84 SER A C 1
ATOM 659 O O . SER A 1 84 ? -3.977 4.996 24.5 1 97.94 84 SER A O 1
ATOM 661 N N . LEU A 1 85 ? -3.428 4.527 22.422 1 98.31 85 LEU A N 1
ATOM 662 C CA . LEU A 1 85 ? -4.805 4.41 21.953 1 98.31 85 LEU A CA 1
ATOM 663 C C . LEU A 1 85 ? -5.527 3.271 22.656 1 98.31 85 LEU A C 1
ATOM 665 O O . LEU A 1 85 ? -6.652 3.443 23.125 1 98.31 85 LEU A O 1
ATOM 669 N N . PHE A 1 86 ? -4.926 2.115 22.719 1 98.69 86 PHE A N 1
ATOM 670 C CA . PHE A 1 86 ? -5.512 0.962 23.391 1 98.69 86 PHE A CA 1
ATOM 671 C C . PHE A 1 86 ? -5.699 1.242 24.875 1 98.69 86 PHE A C 1
ATOM 673 O O . PHE A 1 86 ? -6.734 0.898 25.453 1 98.69 86 PHE A O 1
ATOM 680 N N . SER A 1 87 ? -4.723 1.843 25.5 1 98 87 SER A N 1
ATOM 681 C CA . SER A 1 87 ? -4.809 2.178 26.922 1 98 87 SER A CA 1
ATOM 682 C C . SER A 1 87 ? -5.965 3.137 27.188 1 98 87 SER A C 1
ATOM 684 O O . SER A 1 87 ? -6.738 2.936 28.125 1 98 87 SER A O 1
ATOM 686 N N . LYS A 1 88 ? -6.145 4.113 26.422 1 96.5 88 LYS A N 1
ATOM 687 C CA . LYS A 1 88 ? -7.137 5.164 26.641 1 96.5 88 LYS A CA 1
ATOM 688 C C . LYS A 1 88 ? -8.547 4.656 26.359 1 96.5 88 LYS A C 1
ATOM 690 O O . LYS A 1 88 ? -9.5 5.062 27.016 1 96.5 88 LYS A O 1
ATOM 695 N N . THR A 1 89 ? -8.703 3.85 25.359 1 97.5 89 THR A N 1
ATOM 696 C CA . THR A 1 89 ? -10.031 3.422 24.953 1 97.5 89 THR A CA 1
ATOM 697 C C . THR A 1 89 ? -10.453 2.156 25.703 1 97.5 89 THR A C 1
ATOM 699 O O . THR A 1 89 ? -11.641 1.84 25.781 1 97.5 89 THR A O 1
ATOM 702 N N . GLY A 1 90 ? -9.438 1.381 26.141 1 98.25 90 GLY A N 1
ATOM 703 C CA . GLY A 1 90 ? -9.719 0.114 26.797 1 98.25 90 GLY A CA 1
ATOM 704 C C . GLY A 1 90 ? -10.031 -1.007 25.828 1 98.25 90 GLY A C 1
ATOM 705 O O . GLY A 1 90 ? -10.438 -2.098 26.234 1 98.25 90 GLY A O 1
ATOM 706 N N . VAL A 1 91 ? -9.922 -0.77 24.562 1 98.5 91 VAL A N 1
ATOM 707 C CA . VAL A 1 91 ? -10.164 -1.799 23.562 1 98.5 91 VAL A CA 1
ATOM 708 C C . VAL A 1 91 ? -8.93 -2.691 23.422 1 98.5 91 VAL A C 1
ATOM 710 O O . VAL A 1 91 ? -7.805 -2.195 23.328 1 98.5 91 VAL A O 1
ATOM 713 N N . SER A 1 92 ? -9.125 -3.967 23.422 1 98.44 92 SER A N 1
ATOM 714 C CA . SER A 1 92 ? -8.023 -4.922 23.281 1 98.44 92 SER A CA 1
ATOM 715 C C . SER A 1 92 ? -7.613 -5.074 21.812 1 98.44 92 SER A C 1
ATOM 717 O O . SER A 1 92 ? -8.461 -5.098 20.922 1 98.44 92 SER A O 1
ATOM 719 N N . PRO A 1 93 ? -6.297 -5.23 21.594 1 98.56 93 PRO A N 1
ATOM 720 C CA . PRO A 1 93 ? -5.852 -5.488 20.219 1 98.56 93 PRO A CA 1
ATOM 721 C C . PRO A 1 93 ? -6.551 -6.691 19.594 1 98.56 93 PRO A C 1
ATOM 723 O O . PRO A 1 93 ? -6.773 -6.719 18.391 1 98.56 93 PRO A O 1
ATOM 726 N N . SER A 1 94 ? -6.914 -7.695 20.328 1 97.81 94 SER A N 1
ATOM 727 C CA . SER A 1 94 ? -7.539 -8.922 19.828 1 97.81 94 SER A CA 1
ATOM 728 C C . SER A 1 94 ? -8.961 -8.656 19.344 1 97.81 94 SER A C 1
ATOM 730 O O . SER A 1 94 ? -9.547 -9.492 18.656 1 97.81 94 SER A O 1
ATOM 732 N N . GLU A 1 95 ? -9.523 -7.52 19.656 1 98.38 95 GLU A N 1
ATOM 733 C CA . GLU A 1 95 ? -10.891 -7.184 19.266 1 98.38 95 GLU A CA 1
ATOM 734 C C . GLU A 1 95 ? -10.93 -6.473 17.922 1 98.38 95 GLU A C 1
ATOM 736 O O . GLU A 1 95 ? -12 -6.301 17.328 1 98.38 95 GLU A O 1
ATOM 741 N N . ILE A 1 96 ? -9.812 -6.074 17.453 1 98.81 96 ILE A N 1
ATOM 742 C CA . ILE A 1 96 ? -9.766 -5.301 16.219 1 98.81 96 ILE A CA 1
ATOM 743 C C . ILE A 1 96 ? -10.102 -6.203 15.023 1 98.81 96 ILE A C 1
ATOM 745 O O . ILE A 1 96 ? -9.531 -7.285 14.875 1 98.81 96 ILE A O 1
ATOM 749 N N . ASP A 1 97 ? -10.984 -5.727 14.18 1 98.44 97 ASP A N 1
ATOM 750 C CA . ASP A 1 97 ? -11.461 -6.5 13.031 1 98.44 97 ASP A CA 1
ATOM 751 C C . ASP A 1 97 ? -10.773 -6.047 11.742 1 98.44 97 ASP A C 1
ATOM 753 O O . ASP A 1 97 ? -10.617 -6.832 10.812 1 98.44 97 ASP A O 1
ATOM 757 N N . ILE A 1 98 ? -10.508 -4.762 11.672 1 98.38 98 ILE A N 1
ATOM 758 C CA . ILE A 1 98 ? -9.961 -4.156 10.461 1 98.38 98 ILE A CA 1
ATOM 759 C C . ILE A 1 98 ? -8.742 -3.307 10.82 1 98.38 98 ILE A C 1
ATOM 761 O O . ILE A 1 98 ? -8.773 -2.535 11.781 1 98.38 98 ILE A O 1
ATOM 765 N N . LEU A 1 99 ? -7.66 -3.5 10.117 1 98.81 99 LEU A N 1
ATOM 766 C CA . LEU A 1 99 ? -6.43 -2.738 10.297 1 98.81 99 LEU A CA 1
ATOM 767 C C . LEU A 1 99 ? -5.949 -2.158 8.969 1 98.81 99 LEU A C 1
ATOM 769 O O . LEU A 1 99 ? -5.68 -2.9 8.023 1 98.81 99 LEU A O 1
ATOM 773 N N . VAL A 1 100 ? -5.883 -0.828 8.867 1 98.81 100 VAL A N 1
ATOM 774 C CA . VAL A 1 100 ? -5.359 -0.157 7.684 1 98.81 100 VAL A CA 1
ATOM 775 C C . VAL A 1 100 ? -4.156 0.703 8.07 1 98.81 100 VAL A C 1
ATOM 777 O O . VAL A 1 100 ? -4.234 1.509 9 1 98.81 100 VAL A O 1
ATOM 780 N N . VAL A 1 101 ? -3.078 0.501 7.391 1 98.81 101 VAL A N 1
ATOM 781 C CA . VAL A 1 101 ? -1.901 1.345 7.57 1 98.81 101 VAL A CA 1
ATOM 782 C C . VAL A 1 101 ? -1.588 2.074 6.266 1 98.81 101 VAL A C 1
ATOM 784 O O . VAL A 1 101 ? -1.71 1.501 5.18 1 98.81 101 VAL A O 1
ATOM 787 N N . ASP A 1 102 ? -1.267 3.324 6.359 1 98.44 102 ASP A N 1
ATOM 788 C CA . ASP A 1 102 ? -0.807 4.066 5.188 1 98.44 102 ASP A CA 1
ATOM 789 C C . ASP A 1 102 ? 0.588 4.645 5.418 1 98.44 102 ASP A C 1
ATOM 791 O O . ASP A 1 102 ? 0.892 5.133 6.508 1 98.44 102 ASP A O 1
ATOM 795 N N . VAL A 1 103 ? 1.39 4.496 4.438 1 97.69 103 VAL A N 1
ATOM 796 C CA . VAL A 1 103 ? 2.752 5.02 4.398 1 97.69 103 VAL A CA 1
ATOM 797 C C . VAL A 1 103 ? 3.098 5.465 2.98 1 97.69 103 VAL A C 1
ATOM 799 O O . VAL A 1 103 ? 2.619 4.879 2.006 1 97.69 103 VAL A O 1
ATOM 802 N N . SER A 1 104 ? 3.951 6.473 2.891 1 94.31 104 SER A N 1
ATOM 803 C CA . SER A 1 104 ? 4.098 7.023 1.547 1 94.31 104 SER A CA 1
ATOM 804 C C . SER A 1 104 ? 5.465 6.684 0.957 1 94.31 104 SER A C 1
ATOM 806 O O . SER A 1 104 ? 5.57 6.355 -0.227 1 94.31 104 SER A O 1
ATOM 808 N N . LEU A 1 105 ? 6.48 6.652 1.744 1 92.5 105 LEU A N 1
ATOM 809 C CA . LEU A 1 105 ? 7.805 6.723 1.142 1 92.5 105 LEU A CA 1
ATOM 810 C C . LEU A 1 105 ? 8.492 5.363 1.182 1 92.5 105 LEU A C 1
ATOM 812 O O . LEU A 1 105 ? 9.273 5.031 0.287 1 92.5 105 LEU A O 1
ATOM 816 N N . PHE A 1 106 ? 8.273 4.652 2.236 1 93.25 106 PHE A N 1
ATOM 817 C CA . PHE A 1 106 ? 8.906 3.35 2.379 1 93.25 106 PHE A CA 1
ATOM 818 C C . PHE A 1 106 ? 7.914 2.318 2.908 1 93.25 106 PHE A C 1
ATOM 820 O O . PHE A 1 106 ? 7.359 2.486 3.996 1 93.25 106 PHE A O 1
ATOM 827 N N . SER A 1 107 ? 7.738 1.273 2.162 1 95.38 107 SER A N 1
ATOM 828 C CA . SER A 1 107 ? 6.875 0.171 2.572 1 95.38 107 SER A CA 1
ATOM 829 C C . SER A 1 107 ? 7.617 -1.16 2.523 1 95.38 107 SER A C 1
ATOM 831 O O . SER A 1 107 ? 7.996 -1.627 1.446 1 95.38 107 SER A O 1
ATOM 833 N N . PRO A 1 108 ? 7.801 -1.786 3.648 1 95.5 108 PRO A N 1
ATOM 834 C CA . PRO A 1 108 ? 8.547 -3.043 3.711 1 95.5 108 PRO A CA 1
ATOM 835 C C . PRO A 1 108 ? 7.684 -4.262 3.402 1 95.5 108 PRO A C 1
ATOM 837 O O . PRO A 1 108 ? 6.461 -4.145 3.295 1 95.5 108 PRO A O 1
ATOM 840 N N . SER A 1 109 ? 8.344 -5.422 3.221 1 96 109 SER A N 1
ATOM 841 C CA . SER A 1 109 ? 7.734 -6.746 3.197 1 96 109 SER A CA 1
ATOM 842 C C . SER A 1 109 ? 8.352 -7.656 4.258 1 96 109 SER A C 1
ATOM 844 O O . SER A 1 109 ? 9.57 -7.844 4.289 1 96 109 SER A O 1
ATOM 846 N N . PRO A 1 110 ? 7.582 -8.242 5.195 1 97.12 110 PRO A N 1
ATOM 847 C CA . PRO A 1 110 ? 6.129 -8.109 5.293 1 97.12 110 PRO A CA 1
ATOM 848 C C . PRO A 1 110 ? 5.684 -6.668 5.551 1 97.12 110 PRO A C 1
ATOM 850 O O . PRO A 1 110 ? 6.48 -5.844 6.012 1 97.12 110 PRO A O 1
ATOM 853 N N . SER A 1 111 ? 4.418 -6.434 5.305 1 97.94 111 SER A N 1
ATOM 854 C CA . SER A 1 111 ? 3.816 -5.109 5.418 1 97.94 111 SER A CA 1
ATOM 855 C C . SER A 1 111 ? 3.852 -4.613 6.859 1 97.94 111 SER A C 1
ATOM 857 O O . SER A 1 111 ? 4.09 -5.387 7.785 1 97.94 111 SER A O 1
ATOM 859 N N . LEU A 1 112 ? 3.576 -3.295 7.012 1 98.62 112 LEU A N 1
ATOM 860 C CA . LEU A 1 112 ? 3.477 -2.699 8.344 1 98.62 112 LEU A CA 1
ATOM 861 C C . LEU A 1 112 ? 2.264 -3.24 9.094 1 98.62 112 LEU A C 1
ATOM 863 O O . LEU A 1 112 ? 2.299 -3.385 10.312 1 98.62 112 LEU A O 1
ATOM 867 N N . THR A 1 113 ? 1.191 -3.561 8.414 1 98.62 113 THR A N 1
ATOM 868 C CA . THR A 1 113 ? 0.064 -4.203 9.078 1 98.62 113 THR A CA 1
ATOM 869 C C . THR A 1 113 ? 0.485 -5.535 9.695 1 98.62 113 THR A C 1
ATOM 871 O O . THR A 1 113 ? 0.117 -5.844 10.828 1 98.62 113 THR A O 1
ATOM 874 N N . SER A 1 114 ? 1.24 -6.305 8.914 1 98.44 114 SER A N 1
ATOM 875 C CA . SER A 1 114 ? 1.717 -7.578 9.445 1 98.44 114 SER A CA 1
ATOM 876 C C . SER A 1 114 ? 2.604 -7.367 10.672 1 98.44 114 SER A C 1
ATOM 878 O O . SER A 1 114 ? 2.584 -8.172 11.602 1 98.44 114 SER A O 1
ATOM 880 N N . ARG A 1 115 ? 3.367 -6.328 10.625 1 98.44 115 ARG A N 1
ATOM 881 C CA . ARG A 1 115 ? 4.23 -6 11.75 1 98.44 115 ARG A CA 1
ATOM 882 C C . ARG A 1 115 ? 3.408 -5.68 12.992 1 98.44 115 ARG A C 1
ATOM 884 O O . ARG A 1 115 ? 3.74 -6.121 14.102 1 98.44 115 ARG A O 1
ATOM 891 N N . ILE A 1 116 ? 2.396 -4.941 12.828 1 98.94 116 ILE A N 1
ATOM 892 C CA . ILE A 1 116 ? 1.495 -4.605 13.93 1 98.94 116 ILE A CA 1
ATOM 893 C C . ILE A 1 116 ? 0.798 -5.867 14.43 1 98.94 116 ILE A C 1
ATOM 895 O O . ILE A 1 116 ? 0.704 -6.098 15.633 1 98.94 116 ILE A O 1
ATOM 899 N N . ILE A 1 117 ? 0.3 -6.695 13.539 1 98.81 117 ILE A N 1
ATOM 900 C CA . ILE A 1 117 ? -0.359 -7.949 13.883 1 98.81 117 ILE A CA 1
ATOM 901 C C . ILE A 1 117 ? 0.584 -8.812 14.719 1 98.81 117 ILE A C 1
ATOM 903 O O . ILE A 1 117 ? 0.173 -9.398 15.727 1 98.81 117 ILE A O 1
ATOM 907 N N . ASN A 1 118 ? 1.788 -8.852 14.297 1 98.69 118 ASN A N 1
ATOM 908 C CA . ASN A 1 118 ? 2.777 -9.641 15.023 1 98.69 118 ASN A CA 1
ATOM 909 C C . ASN A 1 118 ? 3.014 -9.094 16.422 1 98.69 118 ASN A C 1
ATOM 911 O O . ASN A 1 118 ? 2.967 -9.836 17.406 1 98.69 118 ASN A O 1
ATOM 915 N N . ARG A 1 119 ? 3.236 -7.805 16.547 1 98.75 119 ARG A N 1
ATOM 916 C CA . ARG A 1 119 ? 3.561 -7.141 17.812 1 98.75 119 ARG A CA 1
ATOM 917 C C . ARG A 1 119 ? 2.451 -7.34 18.828 1 98.75 119 ARG A C 1
ATOM 919 O O . ARG A 1 119 ? 2.723 -7.566 20.016 1 98.75 119 ARG A O 1
ATOM 926 N N . TYR A 1 120 ? 1.194 -7.266 18.359 1 98.88 120 TYR A N 1
ATOM 927 C CA . TYR A 1 120 ? 0.075 -7.258 19.297 1 98.88 120 TYR A CA 1
ATOM 928 C C . TYR A 1 120 ? -0.652 -8.602 19.297 1 98.88 120 TYR A C 1
ATOM 930 O O . TYR A 1 120 ? -1.691 -8.75 19.938 1 98.88 120 TYR A O 1
ATOM 938 N N . LYS A 1 121 ? -0.161 -9.57 18.516 1 98.5 121 LYS A N 1
ATOM 939 C CA . LYS A 1 121 ? -0.724 -10.922 18.438 1 98.5 121 LYS A CA 1
ATOM 940 C C . LYS A 1 121 ? -2.213 -10.875 18.109 1 98.5 121 LYS A C 1
ATOM 942 O O . LYS A 1 121 ? -3.023 -11.508 18.797 1 98.5 121 LYS A O 1
ATOM 947 N N . MET A 1 122 ? -2.506 -10.156 17.094 1 98.5 122 MET A N 1
ATOM 948 C CA . MET A 1 122 ? -3.902 -9.953 16.719 1 98.5 122 MET A CA 1
ATOM 949 C C . MET A 1 122 ? -4.488 -11.211 16.094 1 98.5 122 MET A C 1
ATOM 951 O O . MET A 1 122 ? -3.758 -12.156 15.789 1 98.5 122 MET A O 1
ATOM 955 N N . ARG A 1 123 ? -5.742 -11.25 15.922 1 97 123 ARG A N 1
ATOM 956 C CA . ARG A 1 123 ? -6.469 -12.461 15.547 1 97 123 ARG A CA 1
ATOM 957 C C . ARG A 1 123 ? -6.203 -12.828 14.094 1 97 123 ARG A C 1
ATOM 959 O O . ARG A 1 123 ? -5.836 -11.969 13.289 1 97 123 ARG A O 1
ATOM 966 N N . ASP A 1 124 ? -6.543 -14.008 13.758 1 96.69 124 ASP A N 1
ATOM 967 C CA . ASP A 1 124 ? -6.148 -14.602 12.477 1 96.69 124 ASP A CA 1
ATOM 968 C C . ASP A 1 124 ? -7.082 -14.148 11.352 1 96.69 124 ASP A C 1
ATOM 970 O O . ASP A 1 124 ? -6.75 -14.289 10.172 1 96.69 124 ASP A O 1
ATOM 974 N N . ASN A 1 125 ? -8.234 -13.68 11.68 1 95.56 125 ASN A N 1
ATOM 975 C CA . ASN A 1 125 ? -9.188 -13.312 10.641 1 95.56 125 ASN A CA 1
ATOM 976 C C . ASN A 1 125 ? -9.289 -11.797 10.484 1 95.56 125 ASN A C 1
ATOM 978 O O . ASN A 1 125 ? -10.258 -11.289 9.914 1 95.56 125 ASN A O 1
ATOM 982 N N . ILE A 1 126 ? -8.336 -11.055 11.047 1 97.25 126 ILE A N 1
ATOM 983 C CA . ILE A 1 126 ? -8.305 -9.602 10.883 1 97.25 126 ILE A CA 1
ATOM 984 C C . ILE A 1 126 ? -8.18 -9.25 9.406 1 97.25 126 ILE A C 1
ATOM 986 O O . ILE A 1 126 ? -7.453 -9.906 8.664 1 97.25 126 ILE A O 1
ATOM 990 N N . LYS A 1 127 ? -8.945 -8.258 8.953 1 96.81 127 LYS A N 1
ATOM 991 C CA . LYS A 1 127 ? -8.812 -7.73 7.598 1 96.81 127 LYS A CA 1
ATOM 992 C C . LYS A 1 127 ? -7.828 -6.57 7.555 1 96.81 127 LYS A C 1
ATOM 994 O O . LYS A 1 127 ? -8.148 -5.457 7.977 1 96.81 127 LYS A O 1
ATOM 999 N N . SER A 1 128 ? -6.676 -6.828 7.008 1 97.56 128 SER A N 1
ATOM 1000 C CA . SER A 1 128 ? -5.629 -5.812 7.016 1 97.56 128 SER A CA 1
ATOM 1001 C C . SER A 1 128 ? -5.348 -5.297 5.609 1 97.56 128 SER A C 1
ATOM 1003 O O . SER A 1 128 ? -5.402 -6.059 4.641 1 97.56 128 SER A O 1
ATOM 1005 N N . PHE A 1 129 ? -5.035 -4.016 5.43 1 98.12 129 PHE A N 1
ATOM 1006 C CA . PHE A 1 129 ? -4.688 -3.332 4.191 1 98.12 129 PHE A CA 1
ATOM 1007 C C . PHE A 1 129 ? -3.52 -2.377 4.41 1 98.12 129 PHE A C 1
ATOM 1009 O O . PHE A 1 129 ? -3.588 -1.487 5.262 1 98.12 129 PHE A O 1
ATOM 1016 N N . ASN A 1 130 ? -2.488 -2.562 3.658 1 98.44 130 ASN A N 1
ATOM 1017 C CA . ASN A 1 130 ? -1.313 -1.7 3.738 1 98.44 130 ASN A CA 1
ATOM 1018 C C . ASN A 1 130 ? -1.189 -0.805 2.51 1 98.44 130 ASN A C 1
ATOM 1020 O O . ASN A 1 130 ? -0.699 -1.24 1.466 1 98.44 130 ASN A O 1
ATOM 1024 N N . LEU A 1 131 ? -1.535 0.473 2.688 1 98.38 131 LEU A N 1
ATOM 1025 C CA . LEU A 1 131 ? -1.51 1.448 1.603 1 98.38 131 LEU A CA 1
ATOM 1026 C C . LEU A 1 131 ? -0.143 2.117 1.504 1 98.38 131 LEU A C 1
ATOM 1028 O O . LEU A 1 131 ? 0.488 2.402 2.523 1 98.38 131 LEU A O 1
ATOM 1032 N N . SER A 1 132 ? 0.28 2.35 0.262 1 97.94 132 SER A N 1
ATOM 1033 C CA . SER A 1 132 ? 1.589 2.973 0.097 1 97.94 132 SER A CA 1
ATOM 1034 C C . SER A 1 132 ? 1.601 3.93 -1.091 1 97.94 132 SER A C 1
ATOM 1036 O O . SER A 1 132 ? 0.833 3.756 -2.041 1 97.94 132 SER A O 1
ATOM 1038 N N . GLY A 1 133 ? 2.406 4.945 -0.997 1 97.12 133 GLY A N 1
ATOM 1039 C CA . GLY A 1 133 ? 2.695 5.832 -2.113 1 97.12 133 GLY A CA 1
ATOM 1040 C C . GLY A 1 133 ? 1.576 6.82 -2.395 1 97.12 133 GLY A C 1
ATOM 1041 O O . GLY A 1 133 ? 1.529 7.422 -3.469 1 97.12 133 GLY A O 1
ATOM 1042 N N . MET A 1 134 ? 0.689 6.996 -1.425 1 95.88 134 MET A N 1
ATOM 1043 C CA . MET A 1 134 ? -0.492 7.797 -1.734 1 95.88 134 MET A CA 1
ATOM 1044 C C . MET A 1 134 ? -0.42 9.156 -1.053 1 95.88 134 MET A C 1
ATOM 1046 O O . MET A 1 134 ? -1.438 9.836 -0.91 1 95.88 134 MET A O 1
ATOM 1050 N N . GLY A 1 135 ? 0.718 9.484 -0.516 1 93.06 135 GLY A N 1
ATOM 1051 C CA . GLY A 1 135 ? 1.025 10.836 -0.066 1 93.06 135 GLY A CA 1
ATOM 1052 C C . GLY A 1 135 ? 0.332 11.203 1.231 1 93.06 135 GLY A C 1
ATOM 1053 O O . GLY A 1 135 ? -0.075 10.328 1.996 1 93.06 135 GLY A O 1
ATOM 1054 N N . CYS A 1 136 ? 0.217 12.523 1.443 1 94.44 136 CYS A N 1
ATOM 1055 C CA . CYS A 1 136 ? -0.26 13.055 2.713 1 94.44 136 CYS A CA 1
ATOM 1056 C C . CYS A 1 136 ? -1.763 12.852 2.861 1 94.44 136 CYS A C 1
ATOM 1058 O O . CYS A 1 136 ? -2.303 12.961 3.963 1 94.44 136 CYS A O 1
ATOM 1060 N N . SER A 1 137 ? -2.418 12.57 1.812 1 94.19 137 SER A N 1
ATOM 1061 C CA . SER A 1 137 ? -3.865 12.414 1.892 1 94.19 137 SER A CA 1
ATOM 1062 C C . SER A 1 137 ? -4.25 10.969 2.203 1 94.19 137 SER A C 1
ATOM 1064 O O . SER A 1 137 ? -5.434 10.641 2.273 1 94.19 137 SER A O 1
ATOM 1066 N N . ALA A 1 138 ? -3.326 10.172 2.426 1 97.06 138 ALA A N 1
ATOM 1067 C CA . ALA A 1 138 ? -3.547 8.734 2.508 1 97.06 138 ALA A CA 1
ATOM 1068 C C . ALA A 1 138 ? -4.379 8.375 3.738 1 97.06 138 ALA A C 1
ATOM 1070 O O . ALA A 1 138 ? -5.098 7.371 3.738 1 97.06 138 ALA A O 1
ATOM 1071 N N . SER A 1 139 ? -4.301 9.125 4.789 1 97.69 139 SER A N 1
ATOM 1072 C CA . SER A 1 139 ? -5.098 8.844 5.98 1 97.69 139 SER A CA 1
ATOM 1073 C C . SER A 1 139 ? -6.59 8.875 5.664 1 97.69 139 SER A C 1
ATOM 1075 O O . SER A 1 139 ? -7.352 8.055 6.184 1 97.69 139 SER A O 1
ATOM 1077 N N . MET A 1 140 ? -7.012 9.789 4.871 1 97 140 MET A N 1
ATOM 1078 C CA . MET A 1 140 ? -8.422 9.898 4.496 1 97 140 MET A CA 1
ATOM 1079 C C . MET A 1 140 ? -8.82 8.766 3.557 1 97 140 MET A C 1
ATOM 1081 O O . MET A 1 140 ? -9.969 8.305 3.584 1 97 140 MET A O 1
ATOM 1085 N N . VAL A 1 141 ? -7.855 8.312 2.754 1 97.06 141 VAL A N 1
ATOM 1086 C CA . VAL A 1 141 ? -8.109 7.133 1.937 1 97.06 141 VAL A CA 1
ATOM 1087 C C . VAL A 1 141 ? -8.391 5.93 2.838 1 97.06 141 VAL A C 1
ATOM 1089 O O . VAL A 1 141 ? -9.32 5.164 2.586 1 97.06 141 VAL A O 1
ATOM 1092 N N . ALA A 1 142 ? -7.602 5.82 3.883 1 98.19 142 ALA A N 1
ATOM 1093 C CA . ALA A 1 142 ? -7.77 4.723 4.836 1 98.19 142 ALA A CA 1
ATOM 1094 C C . ALA A 1 142 ? -9.117 4.812 5.547 1 98.19 142 ALA A C 1
ATOM 1096 O O . ALA A 1 142 ? -9.805 3.803 5.723 1 98.19 142 ALA A O 1
ATOM 1097 N N . VAL A 1 143 ? -9.523 5.992 5.918 1 97.88 143 VAL A N 1
ATOM 1098 C CA . VAL A 1 143 ? -10.812 6.195 6.566 1 97.88 143 VAL A CA 1
ATOM 1099 C C . VAL A 1 143 ? -11.938 5.812 5.609 1 97.88 143 VAL A C 1
ATOM 1101 O O . VAL A 1 143 ? -12.93 5.207 6.02 1 97.88 143 VAL A O 1
ATOM 1104 N N . ASP A 1 144 ? -11.758 6.16 4.383 1 95.31 144 ASP A N 1
ATOM 1105 C CA . ASP A 1 144 ? -12.773 5.832 3.383 1 95.31 144 ASP A CA 1
ATOM 1106 C C . ASP A 1 144 ? -12.914 4.32 3.223 1 95.31 144 ASP A C 1
ATOM 1108 O O . ASP A 1 144 ? -14.031 3.809 3.098 1 95.31 144 ASP A O 1
ATOM 1112 N N . ILE A 1 145 ? -11.805 3.596 3.225 1 95.19 145 ILE A N 1
ATOM 1113 C CA . ILE A 1 145 ? -11.859 2.139 3.15 1 95.19 145 ILE A CA 1
ATOM 1114 C C . ILE A 1 145 ? -12.68 1.594 4.316 1 95.19 145 ILE A C 1
ATOM 1116 O O . ILE A 1 145 ? -13.555 0.75 4.129 1 95.19 145 ILE A O 1
ATOM 1120 N N . VAL A 1 146 ? -12.414 2.07 5.473 1 97.25 146 VAL A N 1
ATOM 1121 C CA . VAL A 1 146 ? -13.055 1.569 6.684 1 97.25 146 VAL A CA 1
ATOM 1122 C C . VAL A 1 146 ? -14.555 1.842 6.621 1 97.25 146 VAL A C 1
ATOM 1124 O O . VAL A 1 146 ? -15.367 0.96 6.922 1 97.25 146 VAL A O 1
ATOM 1127 N N . GLN A 1 147 ? -14.945 3.061 6.227 1 95.19 147 GLN A N 1
ATOM 1128 C CA . GLN A 1 147 ? -16.375 3.375 6.195 1 95.19 147 GLN A CA 1
ATOM 1129 C C . GLN A 1 147 ? -17.109 2.479 5.207 1 95.19 147 GLN A C 1
ATOM 1131 O O . GLN A 1 147 ? -18.25 2.088 5.449 1 95.19 147 GLN A O 1
ATOM 1136 N N . ARG A 1 148 ? -16.469 2.16 4.148 1 93.19 148 ARG A N 1
ATOM 1137 C CA . ARG A 1 148 ? -17.094 1.276 3.17 1 93.19 148 ARG A CA 1
ATOM 1138 C C . ARG A 1 148 ? -17.203 -0.146 3.709 1 93.19 148 ARG A C 1
ATOM 1140 O O . ARG A 1 148 ? -18.219 -0.813 3.502 1 93.19 148 ARG A O 1
ATOM 1147 N N . LEU A 1 149 ? -16.141 -0.585 4.348 1 94.5 149 LEU A N 1
ATOM 1148 C CA . LEU A 1 149 ? -16.172 -1.918 4.941 1 94.5 149 LEU A CA 1
ATOM 1149 C C . LEU A 1 149 ? -17.234 -2.008 6.027 1 94.5 149 LEU A C 1
ATOM 1151 O O . LEU A 1 149 ? -17.906 -3.039 6.172 1 94.5 149 LEU A O 1
ATOM 1155 N N . PHE A 1 150 ? -17.391 -0.944 6.77 1 95.88 150 PHE A N 1
ATOM 1156 C CA . PHE A 1 150 ? -18.375 -0.899 7.844 1 95.88 150 PHE A CA 1
ATOM 1157 C C . PHE A 1 150 ? -19.797 -1.043 7.289 1 95.88 150 PHE A C 1
ATOM 1159 O O . PHE A 1 150 ? -20.719 -1.387 8.023 1 95.88 150 PHE A O 1
ATOM 1166 N N . LYS A 1 151 ? -20 -0.767 6.047 1 92.31 151 LYS A N 1
ATOM 1167 C CA . LYS A 1 151 ? -21.312 -0.961 5.43 1 92.31 151 LYS A CA 1
ATOM 1168 C C . LYS A 1 151 ? -21.594 -2.441 5.191 1 92.31 151 LYS A C 1
ATOM 1170 O O . LYS A 1 151 ? -22.75 -2.842 5.027 1 92.31 151 LYS A O 1
ATOM 1175 N N . THR A 1 152 ? -20.531 -3.211 5.207 1 89 152 THR A N 1
ATOM 1176 C CA . THR A 1 152 ? -20.688 -4.633 4.922 1 89 152 THR A CA 1
ATOM 1177 C C . THR A 1 152 ? -20.516 -5.461 6.191 1 89 152 THR A C 1
ATOM 1179 O O . THR A 1 152 ? -20.891 -6.637 6.227 1 89 152 THR A O 1
ATOM 1182 N N . TYR A 1 153 ? -19.969 -4.848 7.199 1 88.81 153 TYR A N 1
ATOM 1183 C CA . TYR A 1 153 ? -19.75 -5.492 8.492 1 88.81 153 TYR A CA 1
ATOM 1184 C C . TYR A 1 153 ? -20.453 -4.73 9.602 1 88.81 153 TYR A C 1
ATOM 1186 O O . TYR A 1 153 ? -20.422 -3.498 9.641 1 88.81 153 TYR A O 1
ATOM 1194 N N . GLU A 1 154 ? -21.078 -5.523 10.484 1 92.31 154 GLU A N 1
ATOM 1195 C CA . GLU A 1 154 ? -21.703 -4.879 11.625 1 92.31 154 GLU A CA 1
ATOM 1196 C C . GLU A 1 154 ? -20.906 -5.121 12.906 1 92.31 154 GLU A C 1
ATOM 1198 O O . GLU A 1 154 ? -20.266 -6.164 13.062 1 92.31 154 GLU A O 1
ATOM 1203 N N . ASN A 1 155 ? -20.875 -4.156 13.766 1 97.25 155 ASN A N 1
ATOM 1204 C CA . ASN A 1 155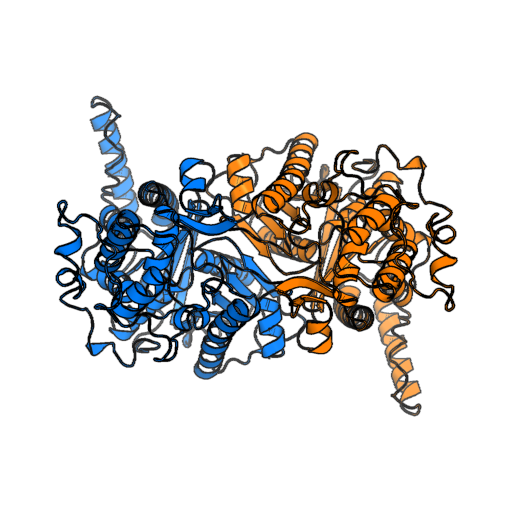 ? -20.328 -4.281 15.117 1 97.25 155 ASN A CA 1
ATOM 1205 C C . ASN A 1 155 ? -18.844 -4.598 15.094 1 97.25 155 ASN A C 1
ATOM 1207 O O . ASN A 1 155 ? -18.406 -5.582 15.688 1 97.25 155 ASN A O 1
ATOM 1211 N N . LYS A 1 156 ? -18.125 -3.682 14.398 1 98.38 156 LYS A N 1
ATOM 1212 C CA . LYS A 1 156 ? -16.703 -3.932 14.203 1 98.38 156 LYS A CA 1
ATOM 1213 C C . LYS A 1 156 ? -15.859 -2.781 14.75 1 98.38 156 LYS A C 1
ATOM 1215 O O . LYS A 1 156 ? -16.359 -1.667 14.922 1 98.38 156 LYS A O 1
ATOM 1220 N N . PHE A 1 157 ? -14.633 -3.123 15.148 1 98.81 157 PHE A N 1
ATOM 1221 C CA . PHE A 1 157 ? -13.586 -2.146 15.414 1 98.81 157 PHE A CA 1
ATOM 1222 C C . PHE A 1 157 ? -12.602 -2.074 14.25 1 98.81 157 PHE A C 1
ATOM 1224 O O . PHE A 1 157 ? -12.266 -3.098 13.656 1 98.81 157 PHE A O 1
ATOM 1231 N N . ALA A 1 158 ? -12.211 -0.887 13.906 1 98.88 158 ALA A N 1
ATOM 1232 C CA . ALA A 1 158 ? -11.172 -0.668 12.898 1 98.88 158 ALA A CA 1
ATOM 1233 C C . ALA A 1 158 ? -10.109 0.299 13.398 1 98.88 158 ALA A C 1
ATOM 1235 O O . ALA A 1 158 ? -10.422 1.259 14.109 1 98.88 158 ALA A O 1
ATOM 1236 N N . ILE A 1 159 ? -8.898 0.042 13.023 1 98.88 159 ILE A N 1
ATOM 1237 C CA . ILE A 1 159 ? -7.785 0.94 13.312 1 98.88 159 ILE A CA 1
ATOM 1238 C C . ILE A 1 159 ? -7.184 1.453 12.008 1 98.88 159 ILE A C 1
ATOM 1240 O O . ILE A 1 159 ? -7.016 0.691 11.055 1 98.88 159 ILE A O 1
ATOM 1244 N N . VAL A 1 160 ? -6.938 2.705 11.977 1 98.88 160 VAL A N 1
ATOM 1245 C CA . VAL A 1 160 ? -6.148 3.336 10.922 1 98.88 160 VAL A CA 1
ATOM 1246 C C . VAL A 1 160 ? -4.855 3.895 11.508 1 98.88 160 VAL A C 1
ATOM 1248 O O . VAL A 1 160 ? -4.883 4.664 12.469 1 98.88 160 VAL A O 1
ATOM 1251 N N . VAL A 1 161 ? -3.75 3.49 10.953 1 98.94 161 VAL A N 1
ATOM 1252 C CA . VAL A 1 161 ? -2.453 4.012 11.375 1 98.94 161 VAL A CA 1
ATOM 1253 C C . VAL A 1 161 ? -1.792 4.75 10.211 1 98.94 161 VAL A C 1
ATOM 1255 O O . VAL A 1 161 ? -1.652 4.199 9.117 1 98.94 161 VAL A O 1
ATOM 1258 N N . SER A 1 162 ? -1.474 5.977 10.438 1 98.75 162 SER A N 1
ATOM 1259 C CA . SER A 1 162 ? -0.701 6.773 9.484 1 98.75 162 SER A CA 1
ATOM 1260 C C . SER A 1 162 ? 0.727 6.988 9.977 1 98.75 162 SER A C 1
ATOM 1262 O O . SER A 1 162 ? 0.945 7.617 11.016 1 98.75 162 SER A O 1
ATOM 1264 N N . THR A 1 163 ? 1.678 6.434 9.266 1 98.38 163 THR A N 1
ATOM 1265 C CA . THR A 1 163 ? 3.082 6.531 9.648 1 98.38 163 THR A CA 1
ATOM 1266 C C . THR A 1 163 ? 3.943 6.918 8.445 1 98.38 163 THR A C 1
ATOM 1268 O O . THR A 1 163 ? 3.463 6.945 7.312 1 98.38 163 THR A O 1
ATOM 1271 N N . GLU A 1 164 ? 5.172 7.359 8.75 1 96.06 164 GLU A N 1
ATOM 1272 C CA . GLU A 1 164 ? 6.148 7.734 7.734 1 96.06 164 GLU A CA 1
ATOM 1273 C C . GLU A 1 164 ? 7.574 7.562 8.25 1 96.06 164 GLU A C 1
ATOM 1275 O O . GLU A 1 164 ? 7.809 7.59 9.461 1 96.06 164 GLU A O 1
ATOM 1280 N N . SER A 1 165 ? 8.461 7.312 7.344 1 93.94 165 SER A N 1
ATOM 1281 C CA . SER A 1 165 ? 9.875 7.324 7.676 1 93.94 165 SER A CA 1
ATOM 1282 C C . SER A 1 165 ? 10.641 8.32 6.809 1 93.94 165 SER A C 1
ATOM 1284 O O . SER A 1 165 ? 10.594 8.242 5.578 1 93.94 165 SER A O 1
ATOM 1286 N N . ILE A 1 166 ? 11.336 9.148 7.441 1 92.25 166 ILE A N 1
ATOM 1287 C CA . ILE A 1 166 ? 12.156 10.133 6.746 1 92.25 166 ILE A CA 1
ATOM 1288 C C . ILE A 1 166 ? 13.617 9.672 6.727 1 92.25 166 ILE A C 1
ATOM 1290 O O . ILE A 1 166 ? 14.422 10.18 5.945 1 92.25 166 ILE A O 1
ATOM 1294 N N . SER A 1 167 ? 13.898 8.688 7.508 1 91.69 167 SER A N 1
ATOM 1295 C CA . SER A 1 167 ? 15.273 8.219 7.703 1 91.69 167 SER A CA 1
ATOM 1296 C C . SER A 1 167 ? 15.93 7.871 6.375 1 91.69 167 SER A C 1
ATOM 1298 O O . SER A 1 167 ? 17.094 8.203 6.148 1 91.69 167 SER A O 1
ATOM 1300 N N . THR A 1 168 ? 15.172 7.281 5.535 1 88.19 168 THR A N 1
ATOM 1301 C CA . THR A 1 168 ? 15.773 6.805 4.293 1 88.19 168 THR A CA 1
ATOM 1302 C C . THR A 1 168 ? 15.547 7.805 3.162 1 88.19 168 THR A C 1
ATOM 1304 O O . THR A 1 168 ? 15.953 7.562 2.023 1 88.19 168 THR A O 1
ATOM 1307 N N . HIS A 1 169 ? 15 8.945 3.494 1 89.88 169 HIS A N 1
ATOM 1308 C CA . HIS A 1 169 ? 14.641 9.852 2.412 1 89.88 169 HIS A CA 1
ATOM 1309 C C . HIS A 1 169 ? 15.172 11.258 2.678 1 89.88 169 HIS A C 1
ATOM 1311 O O . HIS A 1 169 ? 14.719 12.227 2.061 1 89.88 169 HIS A O 1
ATOM 1317 N N . TRP A 1 170 ? 16.016 11.336 3.678 1 93.88 170 TRP A N 1
ATOM 1318 C CA . TRP A 1 170 ? 16.766 12.594 3.793 1 93.88 170 TRP A CA 1
ATOM 1319 C C . TRP A 1 170 ? 17.672 12.797 2.586 1 93.88 170 TRP A C 1
ATOM 1321 O O . TRP A 1 170 ? 18.609 12.031 2.369 1 93.88 170 TRP A O 1
ATOM 1331 N N . TYR A 1 171 ? 17.438 13.805 1.794 1 94.25 171 TYR A N 1
ATOM 1332 C CA . TYR A 1 171 ? 18.109 13.992 0.517 1 94.25 171 TYR A CA 1
ATOM 1333 C C . TYR A 1 171 ? 19.516 14.57 0.719 1 94.25 171 TYR A C 1
ATOM 1335 O O . TYR A 1 171 ? 19.672 15.625 1.332 1 94.25 171 TYR A O 1
ATOM 1343 N N . CYS A 1 172 ? 20.516 13.938 0.117 1 93.69 172 CYS A N 1
ATOM 1344 C CA . CYS A 1 172 ? 21.906 14.336 0.337 1 93.69 172 CYS A CA 1
ATOM 1345 C C . CYS A 1 172 ? 22.531 14.836 -0.954 1 93.69 172 CYS A C 1
ATOM 1347 O O . CYS A 1 172 ? 23.75 15.016 -1.025 1 93.69 172 CYS A O 1
ATOM 1349 N N . GLY A 1 173 ? 21.688 15.055 -1.941 1 93.44 173 GLY A N 1
ATOM 1350 C CA . GLY A 1 173 ? 22.188 15.617 -3.188 1 93.44 173 GLY A CA 1
ATOM 1351 C C . GLY A 1 173 ? 22.172 17.125 -3.205 1 93.44 173 GLY A C 1
ATOM 1352 O O . GLY A 1 173 ? 22.328 17.766 -2.162 1 93.44 173 GLY A O 1
ATOM 1353 N N . LYS A 1 174 ? 22.125 17.75 -4.449 1 92.62 174 LYS A N 1
ATOM 1354 C CA . LYS A 1 174 ? 22.312 19.203 -4.535 1 92.62 174 LYS A CA 1
ATOM 1355 C C . LYS A 1 174 ? 21.172 19.859 -5.305 1 92.62 174 LYS A C 1
ATOM 1357 O O . LYS A 1 174 ? 21.266 21.031 -5.672 1 92.62 174 LYS A O 1
ATOM 1362 N N . GLU A 1 175 ? 20.172 19.062 -5.559 1 93.38 175 GLU A N 1
ATOM 1363 C CA . GLU A 1 175 ? 19.031 19.641 -6.266 1 93.38 175 GLU A CA 1
ATOM 1364 C C . GLU A 1 175 ? 18.125 20.406 -5.312 1 93.38 175 GLU A C 1
ATOM 1366 O O . GLU A 1 175 ? 17.578 19.812 -4.371 1 93.38 175 GLU A O 1
ATOM 1371 N N . ASN A 1 176 ? 17.828 21.656 -5.582 1 92.06 176 ASN A N 1
ATOM 1372 C CA . ASN A 1 176 ? 17.047 22.516 -4.703 1 92.06 176 ASN A CA 1
ATOM 1373 C C . ASN A 1 176 ? 15.656 21.938 -4.453 1 92.06 176 ASN A C 1
ATOM 1375 O O . ASN A 1 176 ? 15.195 21.875 -3.312 1 92.06 176 ASN A O 1
ATOM 1379 N N . SER A 1 177 ? 14.992 21.484 -5.496 1 92.81 177 SER A N 1
ATOM 1380 C CA . SER A 1 177 ? 13.625 21 -5.41 1 92.81 177 SER A CA 1
ATOM 1381 C C . SER A 1 177 ? 13.531 19.75 -4.543 1 92.81 177 SER A C 1
ATOM 1383 O O . SER A 1 177 ? 12.461 19.438 -4.004 1 92.81 177 SER A O 1
ATOM 1385 N N . MET A 1 178 ? 14.609 19.062 -4.387 1 93.5 178 MET A N 1
ATOM 1386 C CA . MET A 1 178 ? 14.625 17.844 -3.572 1 93.5 178 MET A CA 1
ATOM 1387 C C . MET A 1 178 ? 15.086 18.156 -2.152 1 93.5 178 MET A C 1
ATOM 1389 O O . MET A 1 178 ? 14.727 17.438 -1.212 1 93.5 178 MET A O 1
ATOM 1393 N N . MET A 1 179 ? 15.836 19.219 -1.976 1 92.88 179 MET A N 1
ATOM 1394 C CA . MET A 1 179 ? 16.297 19.625 -0.654 1 92.88 179 MET A CA 1
ATOM 1395 C C . MET A 1 179 ? 15.164 20.234 0.159 1 92.88 179 MET A C 1
ATOM 1397 O O . MET A 1 179 ? 15.211 20.234 1.391 1 92.88 179 MET A O 1
ATOM 1401 N N . LEU A 1 180 ? 14.164 20.703 -0.526 1 91.25 180 LEU A N 1
ATOM 1402 C CA . LEU A 1 180 ? 13.031 21.344 0.127 1 91.25 180 LEU A CA 1
ATOM 1403 C C . LEU A 1 180 ? 12.383 20.406 1.138 1 91.25 180 LEU A C 1
ATOM 1405 O O . LEU A 1 180 ? 11.93 20.844 2.199 1 91.25 180 LEU A O 1
ATOM 1409 N N . SER A 1 181 ? 12.32 19.141 0.782 1 91.62 181 SER A N 1
ATOM 1410 C CA . SER A 1 181 ? 11.688 18.172 1.66 1 91.62 181 SER A CA 1
ATOM 1411 C C . SER A 1 181 ? 12.398 18.094 3.006 1 91.62 181 SER A C 1
ATOM 1413 O O . SER A 1 181 ? 11.758 17.891 4.043 1 91.62 181 SER A O 1
ATOM 1415 N N . ASN A 1 182 ? 13.742 18.25 3.027 1 92.81 182 ASN A N 1
ATOM 1416 C CA . ASN A 1 182 ? 14.531 18.234 4.254 1 92.81 182 ASN A CA 1
ATOM 1417 C C . ASN A 1 182 ? 14.141 19.359 5.195 1 92.81 182 ASN A C 1
ATOM 1419 O O . ASN A 1 182 ? 14.336 19.266 6.41 1 92.81 182 ASN A O 1
ATOM 1423 N N . CYS A 1 183 ? 13.578 20.391 4.621 1 91.75 183 CYS A N 1
ATOM 1424 C CA . CYS A 1 183 ? 13.25 21.578 5.395 1 91.75 183 CYS A CA 1
ATOM 1425 C C . CYS A 1 183 ? 11.836 21.5 5.961 1 91.75 183 CYS A C 1
ATOM 1427 O O . CYS A 1 183 ? 11.492 22.219 6.895 1 91.75 183 CYS A O 1
ATOM 1429 N N . LEU A 1 184 ? 11.055 20.578 5.445 1 92.5 184 LEU A N 1
ATOM 1430 C CA . LEU A 1 184 ? 9.633 20.609 5.754 1 92.5 184 LEU A CA 1
ATOM 1431 C C . LEU A 1 184 ? 9.219 19.344 6.5 1 92.5 184 LEU A C 1
ATOM 1433 O O . LEU A 1 184 ? 8.422 19.406 7.445 1 92.5 184 LEU A O 1
ATOM 1437 N N . PHE A 1 185 ? 9.711 18.172 6.098 1 95.31 185 PHE A N 1
ATOM 1438 C CA . PHE A 1 185 ? 9.242 16.891 6.605 1 95.31 185 PHE A CA 1
ATOM 1439 C C . PHE A 1 185 ? 9.812 16.609 7.992 1 95.31 185 PHE A C 1
ATOM 1441 O O . PHE A 1 185 ? 10.984 16.891 8.258 1 95.31 185 PHE A O 1
ATOM 1448 N N . ARG A 1 186 ? 8.953 16.172 8.875 1 97.38 186 ARG A N 1
ATOM 1449 C CA . ARG A 1 186 ? 9.328 15.844 10.25 1 97.38 186 ARG A CA 1
ATOM 1450 C C . ARG A 1 186 ? 8.719 14.523 10.695 1 97.38 186 ARG A C 1
ATOM 1452 O O . ARG A 1 186 ? 7.762 14.039 10.078 1 97.38 186 ARG A O 1
ATOM 1459 N N . SER A 1 187 ? 9.273 13.984 11.719 1 97.12 187 SER A N 1
ATOM 1460 C CA . SER A 1 187 ? 8.805 12.711 12.258 1 97.12 187 SER A CA 1
ATOM 1461 C C . SER A 1 187 ? 7.453 12.867 12.953 1 97.12 187 SER A C 1
ATOM 1463 O O . SER A 1 187 ? 7.27 13.773 13.758 1 97.12 187 SER A O 1
ATOM 1465 N N . GLY A 1 188 ? 6.586 11.992 12.609 1 97.56 188 GLY A N 1
ATOM 1466 C CA . GLY A 1 188 ? 5.27 11.984 13.227 1 97.56 188 GLY A CA 1
ATOM 1467 C C . GLY A 1 188 ? 4.324 10.977 12.602 1 97.56 188 GLY A C 1
ATOM 1468 O O . GLY A 1 188 ? 4.641 10.375 11.57 1 97.56 188 GLY A O 1
ATOM 1469 N N . GLY A 1 189 ? 3.201 10.789 13.211 1 98.25 189 GLY A N 1
ATOM 1470 C CA . GLY A 1 189 ? 2.16 9.867 12.797 1 98.25 189 GLY A CA 1
ATOM 1471 C C . GLY A 1 189 ? 0.986 9.82 13.758 1 98.25 189 GLY A C 1
ATOM 1472 O O . GLY A 1 189 ? 0.954 10.57 14.742 1 98.25 189 GLY A O 1
ATOM 1473 N N . SER A 1 190 ? 0.011 9.016 13.406 1 98.69 190 SER A N 1
ATOM 1474 C CA . SER A 1 190 ? -1.198 8.961 14.219 1 98.69 190 SER A CA 1
ATOM 1475 C C . SER A 1 190 ? -1.885 7.602 14.094 1 98.69 190 SER A C 1
ATOM 1477 O O . SER A 1 190 ? -1.617 6.848 13.156 1 98.69 190 SER A O 1
ATOM 1479 N N . SER A 1 191 ? -2.672 7.234 15.047 1 98.81 191 SER A N 1
ATOM 1480 C CA . SER A 1 191 ? -3.578 6.09 15.031 1 98.81 191 SER A CA 1
ATOM 1481 C C . SER A 1 191 ? -4.996 6.5 15.422 1 98.81 191 SER A C 1
ATOM 1483 O O . SER A 1 191 ? -5.184 7.332 16.312 1 98.81 191 SER A O 1
ATOM 1485 N N . ILE A 1 192 ? -5.961 5.949 14.719 1 98.69 192 ILE A N 1
ATOM 1486 C CA . ILE A 1 192 ? -7.371 6.25 14.938 1 98.69 192 ILE A CA 1
ATOM 1487 C C . ILE A 1 192 ? -8.148 4.953 15.141 1 98.69 192 ILE A C 1
ATOM 1489 O O . ILE A 1 192 ? -7.895 3.957 14.453 1 98.69 192 ILE A O 1
ATOM 1493 N N . LEU A 1 193 ? -9 4.941 16.141 1 98.88 193 LEU A N 1
ATOM 1494 C CA . LEU A 1 193 ? -9.883 3.812 16.391 1 98.88 193 LEU A CA 1
ATOM 1495 C C . LEU A 1 193 ? -11.32 4.152 16 1 98.88 193 LEU A C 1
ATOM 1497 O O . LEU A 1 193 ? -11.914 5.082 16.547 1 98.88 193 LEU A O 1
ATOM 1501 N N . LEU A 1 194 ? -11.852 3.414 15.07 1 98.81 194 LEU A N 1
ATOM 1502 C CA . LEU A 1 194 ? -13.195 3.598 14.547 1 98.81 194 LEU A CA 1
ATOM 1503 C C . LEU A 1 194 ? -14.086 2.406 14.891 1 98.81 194 LEU A C 1
ATOM 1505 O O . LEU A 1 194 ? -13.586 1.297 15.102 1 98.81 194 LEU A O 1
ATOM 1509 N N . THR A 1 195 ? -15.375 2.672 14.961 1 98.81 195 THR A N 1
ATOM 1510 C CA . THR A 1 195 ? -16.312 1.583 15.211 1 98.81 195 THR A CA 1
ATOM 1511 C C . THR A 1 195 ? -17.688 1.909 14.633 1 98.81 195 THR A C 1
ATOM 1513 O O . THR A 1 195 ? -17.984 3.072 14.359 1 98.81 195 THR A O 1
ATOM 1516 N N . ASN A 1 196 ? -18.438 0.915 14.281 1 98.25 196 ASN A N 1
ATOM 1517 C CA . ASN A 1 196 ? -19.844 1.083 13.93 1 98.25 196 ASN A CA 1
ATOM 1518 C C . ASN A 1 196 ? -20.75 0.356 14.914 1 98.25 196 ASN A C 1
ATOM 1520 O O . ASN A 1 196 ? -21.875 -0.015 14.562 1 98.25 196 ASN A O 1
ATOM 1524 N N . LYS A 1 197 ? -20.188 0.036 16.094 1 98 197 LYS A N 1
ATOM 1525 C CA . LYS A 1 197 ? -20.984 -0.527 17.172 1 98 197 LYS A CA 1
ATOM 1526 C C . LYS A 1 197 ? -21.953 0.515 17.75 1 98 197 LYS A C 1
ATOM 1528 O O . LYS A 1 197 ? -21.516 1.489 18.359 1 98 197 LYS A O 1
ATOM 1533 N N . ARG A 1 198 ? -23.188 0.214 17.719 1 96.75 198 ARG A N 1
ATOM 1534 C CA . ARG A 1 198 ? -24.188 1.167 18.172 1 96.75 198 ARG A CA 1
ATOM 1535 C C . ARG A 1 198 ? -24.109 1.362 19.688 1 96.75 198 ARG A C 1
ATOM 1537 O O . ARG A 1 198 ? -24.359 2.457 20.188 1 96.75 198 ARG A O 1
ATOM 1544 N N . GLU A 1 199 ? -23.734 0.308 20.359 1 97.38 199 GLU A N 1
ATOM 1545 C CA . GLU A 1 199 ? -23.688 0.346 21.828 1 97.38 199 GLU A CA 1
ATOM 1546 C C . GLU A 1 199 ? -22.609 1.301 22.312 1 97.38 199 GLU A C 1
ATOM 1548 O O . GLU A 1 199 ? -22.641 1.743 23.469 1 97.38 199 GLU A O 1
ATOM 1553 N N . LEU A 1 200 ? -21.688 1.633 21.422 1 97.62 200 LEU A N 1
ATOM 1554 C CA . LEU A 1 200 ? -20.578 2.486 21.844 1 97.62 200 LEU A CA 1
ATOM 1555 C C . LEU A 1 200 ? -20.797 3.922 21.375 1 97.62 200 LEU A C 1
ATOM 1557 O O . LEU A 1 200 ? -19.906 4.77 21.531 1 97.62 200 LEU A O 1
ATOM 1561 N N . LYS A 1 201 ? -21.906 4.23 20.844 1 96.81 201 LYS A N 1
ATOM 1562 C CA . LYS A 1 201 ? -22.203 5.531 20.266 1 96.81 201 LYS A CA 1
ATOM 1563 C C . LYS A 1 201 ? -21.906 6.66 21.25 1 96.81 201 LYS A C 1
ATOM 1565 O O . LYS A 1 201 ? -21.297 7.664 20.875 1 96.81 201 LYS A O 1
ATOM 1570 N N . ASP A 1 202 ? -22.266 6.477 22.5 1 95.5 202 ASP A N 1
ATOM 1571 C CA . ASP A 1 202 ? -22.156 7.531 23.5 1 95.5 202 ASP A CA 1
ATOM 1572 C C . ASP A 1 202 ? -20.703 7.73 23.922 1 95.5 202 ASP A C 1
ATOM 1574 O O . ASP A 1 202 ? -20.359 8.75 24.516 1 95.5 202 ASP A O 1
ATOM 1578 N N . ARG A 1 203 ? -19.875 6.777 23.594 1 96.06 203 ARG A N 1
ATOM 1579 C CA . ARG A 1 203 ? -18.469 6.871 23.938 1 96.06 203 ARG A CA 1
ATOM 1580 C C . ARG A 1 203 ? -17.656 7.508 22.812 1 96.06 203 ARG A C 1
ATOM 1582 O O . ARG A 1 203 ? -16.516 7.922 23.016 1 96.06 203 ARG A O 1
ATOM 1589 N N . CYS A 1 204 ? -18.25 7.594 21.656 1 97.56 204 CYS A N 1
ATOM 1590 C CA . CYS A 1 204 ? -17.531 8.07 20.469 1 97.56 204 CYS A CA 1
ATOM 1591 C C . CYS A 1 204 ? -17.328 9.578 20.531 1 97.56 204 CYS A C 1
ATOM 1593 O O . CYS A 1 204 ? -18.203 10.305 20.984 1 97.56 204 CYS A O 1
ATOM 1595 N N . LEU A 1 205 ? -16.156 9.969 20.031 1 97.5 205 LEU A N 1
ATOM 1596 C CA . LEU A 1 205 ? -15.781 11.375 20.016 1 97.5 205 LEU A CA 1
ATOM 1597 C C . LEU A 1 205 ? -16.453 12.102 18.859 1 97.5 205 LEU A C 1
ATOM 1599 O O . LEU A 1 205 ? -16.891 13.242 19.016 1 97.5 205 LEU A O 1
ATOM 1603 N N . MET A 1 206 ? -16.484 11.492 17.719 1 97.88 206 MET A N 1
ATOM 1604 C CA . MET A 1 206 ? -16.969 12.125 16.5 1 97.88 206 MET A CA 1
ATOM 1605 C C . MET A 1 206 ? -17.625 11.102 15.57 1 97.88 206 MET A C 1
ATOM 1607 O O . MET A 1 206 ? -17.297 9.914 15.633 1 97.88 206 MET A O 1
ATOM 1611 N N . LYS A 1 207 ? -18.516 11.594 14.773 1 98.25 207 LYS A N 1
ATOM 1612 C CA . LYS A 1 207 ? -19.188 10.781 13.766 1 98.25 207 LYS A CA 1
ATOM 1613 C C . LYS A 1 207 ? -18.797 11.227 12.352 1 98.25 207 LYS A C 1
ATOM 1615 O O . LYS A 1 207 ? -18.844 12.422 12.039 1 98.25 207 LYS A O 1
ATOM 1620 N N . LEU A 1 208 ? -18.359 10.266 11.539 1 98.06 208 LEU A N 1
ATOM 1621 C CA . LEU A 1 208 ? -18.062 10.586 10.148 1 98.06 208 LEU A CA 1
ATOM 1622 C C . LEU A 1 208 ? -19.344 10.852 9.367 1 98.06 208 LEU A C 1
ATOM 1624 O O . LEU A 1 208 ? -20.219 9.977 9.266 1 98.06 208 LEU A O 1
ATOM 1628 N N . LYS A 1 209 ? -19.438 12.062 8.789 1 96.31 209 LYS A N 1
ATOM 1629 C CA . LYS A 1 209 ? -20.641 12.445 8.047 1 96.31 209 LYS A CA 1
ATOM 1630 C C . LYS A 1 209 ? -20.469 12.18 6.559 1 96.31 209 LYS A C 1
ATOM 1632 O O . LYS A 1 209 ? -21.422 11.75 5.887 1 96.31 209 LYS A O 1
ATOM 1637 N N . CYS A 1 210 ? -19.312 12.445 6.102 1 93.88 210 CYS A N 1
ATOM 1638 C CA . CYS A 1 210 ? -19.062 12.164 4.691 1 93.88 210 CYS A CA 1
ATOM 1639 C C . CYS A 1 210 ? -17.562 12.133 4.402 1 93.88 210 CYS A C 1
ATOM 1641 O O . CYS A 1 210 ? -16.766 12.656 5.184 1 93.88 210 CYS A O 1
ATOM 1643 N N . ALA A 1 211 ? -17.234 11.477 3.369 1 94.94 211 ALA A N 1
ATOM 1644 C CA . ALA A 1 211 ? -15.883 11.406 2.807 1 94.94 211 ALA A CA 1
ATOM 1645 C C . ALA A 1 211 ? -15.922 11.516 1.285 1 94.94 211 ALA A C 1
ATOM 1647 O O . ALA A 1 211 ? -16.719 10.836 0.628 1 94.94 211 ALA A O 1
ATOM 1648 N N . VAL A 1 212 ? -15.109 12.469 0.742 1 95.88 212 VAL A N 1
ATOM 1649 C CA . VAL A 1 212 ? -15.039 12.664 -0.702 1 95.88 212 VAL A CA 1
ATOM 1650 C C . VAL A 1 212 ? -13.586 12.555 -1.168 1 95.88 212 VAL A C 1
ATOM 1652 O O . VAL A 1 212 ? -12.695 13.203 -0.608 1 95.88 212 VAL A O 1
ATOM 1655 N N . ARG A 1 213 ? -13.383 11.703 -2.145 1 96.44 213 ARG A N 1
ATOM 1656 C CA . ARG A 1 213 ? -12.055 11.523 -2.729 1 96.44 213 ARG A CA 1
ATOM 1657 C C . ARG A 1 213 ? -12.062 11.875 -4.211 1 96.44 213 ARG A C 1
ATOM 1659 O O . ARG A 1 213 ? -12.867 11.352 -4.98 1 96.44 213 ARG A O 1
ATOM 1666 N N . THR A 1 214 ? -11.203 12.758 -4.633 1 97.25 214 THR A N 1
ATOM 1667 C CA . THR A 1 214 ? -10.977 13.062 -6.039 1 97.25 214 THR A CA 1
ATOM 1668 C C . THR A 1 214 ? -9.484 13.164 -6.344 1 97.25 214 THR A C 1
ATOM 1670 O O . THR A 1 214 ? -8.656 13.094 -5.434 1 97.25 214 THR A O 1
ATOM 1673 N N . ASN A 1 215 ? -9.18 13.211 -7.586 1 97.56 215 ASN A N 1
ATOM 1674 C CA . ASN A 1 215 ? -7.805 13.422 -8.023 1 97.56 215 ASN A CA 1
ATOM 1675 C C . ASN A 1 215 ? -7.746 14.117 -9.383 1 97.56 215 ASN A C 1
ATOM 1677 O O . ASN A 1 215 ? -8.75 14.172 -10.094 1 97.56 215 ASN A O 1
ATOM 1681 N N . ILE A 1 216 ? -6.637 14.664 -9.664 1 97.94 216 ILE A N 1
ATOM 1682 C CA . ILE A 1 216 ? -6.395 15.195 -11 1 97.94 216 ILE A CA 1
ATOM 1683 C C . ILE A 1 216 ? -5.113 14.586 -11.578 1 97.94 216 ILE A C 1
ATOM 1685 O O . ILE A 1 216 ? -4.312 15.289 -12.195 1 97.94 216 ILE A O 1
ATOM 1689 N N . GLY A 1 217 ? -4.922 13.344 -11.312 1 97.19 217 GLY A N 1
ATOM 1690 C CA . GLY A 1 217 ? -3.725 12.641 -11.75 1 97.19 217 GLY A CA 1
ATOM 1691 C C . GLY A 1 217 ? -3.605 12.539 -13.258 1 97.19 217 GLY A C 1
ATOM 1692 O O . GLY A 1 217 ? -2.527 12.242 -13.781 1 97.19 217 GLY A O 1
ATOM 1693 N N . TYR A 1 218 ? -4.676 12.758 -13.969 1 97.62 218 TYR A N 1
ATOM 1694 C CA . TYR A 1 218 ? -4.656 12.719 -15.422 1 97.62 218 TYR A CA 1
ATOM 1695 C C . TYR A 1 218 ? -3.797 13.852 -15.984 1 97.62 218 TYR A C 1
ATOM 1697 O O . TYR A 1 218 ? -3.334 13.773 -17.125 1 97.62 218 TYR A O 1
ATOM 1705 N N . ASP A 1 219 ? -3.627 14.906 -15.211 1 97.75 219 ASP A N 1
ATOM 1706 C CA . ASP A 1 219 ? -2.818 16.062 -15.609 1 97.75 219 ASP A CA 1
ATOM 1707 C C . ASP A 1 219 ? -1.335 15.797 -15.352 1 97.75 219 ASP A C 1
ATOM 1709 O O . ASP A 1 219 ? -0.918 15.617 -14.211 1 97.75 219 ASP A O 1
ATOM 1713 N N . ASP A 1 220 ? -0.518 15.891 -16.375 1 97.81 220 ASP A N 1
ATOM 1714 C CA . ASP A 1 220 ? 0.892 15.523 -16.281 1 97.81 220 ASP A CA 1
ATOM 1715 C C . ASP A 1 220 ? 1.638 16.422 -15.305 1 97.81 220 ASP A C 1
ATOM 1717 O O . ASP A 1 220 ? 2.488 15.953 -14.547 1 97.81 220 ASP A O 1
ATOM 1721 N N . GLU A 1 221 ? 1.323 17.656 -15.367 1 96.69 221 GLU A N 1
ATOM 1722 C CA . GLU A 1 221 ? 1.996 18.594 -14.477 1 96.69 221 GLU A CA 1
ATOM 1723 C C . GLU A 1 221 ? 1.632 18.328 -13.016 1 96.69 221 GLU A C 1
ATOM 1725 O O . GLU A 1 221 ? 2.498 18.344 -12.141 1 96.69 221 GLU A O 1
ATOM 1730 N N . ALA A 1 222 ? 0.345 18.109 -12.766 1 96.69 222 ALA A N 1
ATOM 1731 C CA . ALA A 1 222 ? -0.116 17.797 -11.414 1 96.69 222 ALA A CA 1
ATOM 1732 C C . ALA A 1 222 ? 0.476 16.484 -10.922 1 96.69 222 ALA A C 1
ATOM 1734 O O . ALA A 1 222 ? 0.904 16.391 -9.766 1 96.69 222 ALA A O 1
ATOM 1735 N N . TYR A 1 223 ? 0.536 15.523 -11.82 1 97.44 223 TYR A N 1
ATOM 1736 C CA . TYR A 1 223 ? 1.121 14.234 -11.469 1 97.44 223 TYR A CA 1
ATOM 1737 C C . TYR A 1 223 ? 2.594 14.383 -11.109 1 97.44 223 TYR A C 1
ATOM 1739 O O . TYR A 1 223 ? 3.08 13.742 -10.172 1 97.44 223 TYR A O 1
ATOM 1747 N N . GLY A 1 224 ? 3.273 15.211 -11.75 1 96.44 224 GLY A N 1
ATOM 1748 C CA . GLY A 1 224 ? 4.723 15.297 -11.648 1 96.44 224 GLY A CA 1
ATOM 1749 C C . GLY A 1 224 ? 5.191 16.312 -10.625 1 96.44 224 GLY A C 1
ATOM 1750 O O . GLY A 1 224 ? 6.395 16.453 -10.391 1 96.44 224 GLY A O 1
ATOM 1751 N N . CYS A 1 225 ? 4.348 16.984 -9.906 1 94.56 225 CYS A N 1
ATOM 1752 C CA . CYS A 1 225 ? 4.777 18.125 -9.094 1 94.56 225 CYS A CA 1
ATOM 1753 C C . CYS A 1 225 ? 5.312 17.656 -7.746 1 94.56 225 CYS A C 1
ATOM 1755 O O . CYS A 1 225 ? 5.973 18.406 -7.035 1 94.56 225 CYS A O 1
ATOM 1757 N N . CYS A 1 226 ? 5.109 16.5 -7.344 1 94.06 226 CYS A N 1
ATOM 1758 C CA . CYS A 1 226 ? 5.648 15.875 -6.141 1 94.06 226 CYS A CA 1
ATOM 1759 C C . CYS A 1 226 ? 5.918 14.391 -6.375 1 94.06 226 CYS A C 1
ATOM 1761 O O . CYS A 1 226 ? 4.992 13.578 -6.363 1 94.06 226 CYS A O 1
ATOM 1763 N N . ILE A 1 227 ? 7.137 14.062 -6.531 1 95 227 ILE A N 1
ATOM 1764 C CA . ILE A 1 227 ? 7.461 12.719 -6.988 1 95 227 ILE A CA 1
ATOM 1765 C C . ILE A 1 227 ? 8.773 12.266 -6.359 1 95 227 ILE A C 1
ATOM 1767 O O . ILE A 1 227 ? 9.711 13.055 -6.207 1 95 227 ILE A O 1
ATOM 1771 N N . GLN A 1 228 ? 8.773 11.008 -5.945 1 93.81 228 GLN A N 1
ATOM 1772 C CA . GLN A 1 228 ? 10.016 10.352 -5.531 1 93.81 228 GLN A CA 1
ATOM 1773 C C . GLN A 1 228 ? 10.898 10.039 -6.738 1 93.81 228 GLN A C 1
ATOM 1775 O O . GLN A 1 228 ? 10.445 9.406 -7.695 1 93.81 228 GLN A O 1
ATOM 1780 N N . VAL A 1 229 ? 12.164 10.523 -6.707 1 92.56 229 VAL A N 1
ATOM 1781 C CA . VAL A 1 229 ? 13.055 10.32 -7.844 1 92.56 229 VAL A CA 1
ATOM 1782 C C . VAL A 1 229 ? 14.5 10.211 -7.355 1 92.56 229 VAL A C 1
ATOM 1784 O O . VAL A 1 229 ? 14.812 10.609 -6.23 1 92.56 229 VAL A O 1
ATOM 1787 N N . GLU A 1 230 ? 15.289 9.602 -8.148 1 91.81 230 GLU A N 1
ATOM 1788 C CA . GLU A 1 230 ? 16.734 9.586 -7.957 1 91.81 230 GLU A CA 1
ATOM 1789 C C . GLU A 1 230 ? 17.422 10.617 -8.844 1 91.81 230 GLU A C 1
ATOM 1791 O O . GLU A 1 230 ? 17.094 10.758 -10.023 1 91.81 230 GLU A O 1
ATOM 1796 N N . ASP A 1 231 ? 18.375 11.352 -8.219 1 92.25 231 ASP A N 1
ATOM 1797 C CA . ASP A 1 231 ? 19.109 12.328 -9.031 1 92.25 231 ASP A CA 1
ATOM 1798 C C . ASP A 1 231 ? 20.234 11.656 -9.812 1 92.25 231 ASP A C 1
ATOM 1800 O O . ASP A 1 231 ? 20.344 10.43 -9.828 1 92.25 231 ASP A O 1
ATOM 1804 N N . GLN A 1 232 ? 21.016 12.453 -10.516 1 89.62 232 GLN A N 1
ATOM 1805 C CA . GLN A 1 232 ? 22.047 11.938 -11.422 1 89.62 232 GLN A CA 1
ATOM 1806 C C . GLN A 1 232 ? 23.156 11.227 -10.656 1 89.62 232 GLN A C 1
ATOM 1808 O O . GLN A 1 232 ? 23.828 10.352 -11.195 1 89.62 232 GLN A O 1
ATOM 1813 N N . GLN A 1 233 ? 23.328 11.609 -9.406 1 88.5 233 GLN A N 1
ATOM 1814 C CA . GLN A 1 233 ? 24.391 11 -8.609 1 88.5 233 GLN A CA 1
ATOM 1815 C C . GLN A 1 233 ? 23.875 9.781 -7.848 1 88.5 233 GLN A C 1
ATOM 1817 O O . GLN A 1 233 ? 24.625 9.141 -7.105 1 88.5 233 GLN A O 1
ATOM 1822 N N . GLY A 1 234 ? 22.562 9.492 -7.938 1 86.88 234 GLY A N 1
ATOM 1823 C CA . GLY A 1 234 ? 22 8.289 -7.336 1 86.88 234 GLY A CA 1
ATOM 1824 C C . GLY A 1 234 ? 21.344 8.547 -5.996 1 86.88 234 GLY A C 1
ATOM 1825 O O . GLY A 1 234 ? 20.859 7.613 -5.348 1 86.88 234 GLY A O 1
ATOM 1826 N N . TYR A 1 235 ? 21.297 9.82 -5.582 1 90.25 235 TYR A N 1
ATOM 1827 C CA . TYR A 1 235 ? 20.625 10.133 -4.328 1 90.25 235 TYR A CA 1
ATOM 1828 C C . TYR A 1 235 ? 19.109 10.117 -4.504 1 90.25 235 TYR A C 1
ATOM 1830 O O . TYR A 1 235 ? 18.578 10.766 -5.406 1 90.25 235 TYR A O 1
ATOM 1838 N N . GLN A 1 236 ? 18.5 9.344 -3.643 1 89.31 236 GLN A N 1
ATOM 1839 C CA . GLN A 1 236 ? 17.031 9.305 -3.641 1 89.31 236 GLN A CA 1
ATOM 1840 C C . GLN A 1 236 ? 16.469 10.516 -2.904 1 89.31 236 GLN A C 1
ATOM 1842 O O . GLN A 1 236 ? 17 10.93 -1.874 1 89.31 236 GLN A O 1
ATOM 1847 N N . GLY A 1 237 ? 15.461 11.094 -3.488 1 91.75 237 GLY A N 1
ATOM 1848 C CA . GLY A 1 237 ? 14.781 12.203 -2.842 1 91.75 237 GLY A CA 1
ATOM 1849 C C . GLY A 1 237 ? 13.336 12.367 -3.281 1 91.75 237 GLY A C 1
ATOM 1850 O O . GLY A 1 237 ? 12.828 11.562 -4.066 1 91.75 237 GLY A O 1
ATOM 1851 N N . PHE A 1 238 ? 12.711 13.289 -2.68 1 93.56 238 PHE A N 1
ATOM 1852 C CA . PHE A 1 238 ? 11.344 13.656 -3.014 1 93.56 238 PHE A CA 1
ATOM 1853 C C . PHE A 1 238 ? 11.289 15.047 -3.637 1 93.56 238 PHE A C 1
ATOM 1855 O O . PHE A 1 238 ? 11.562 16.047 -2.963 1 93.56 238 PHE A O 1
ATOM 1862 N N . LEU A 1 239 ? 10.938 15.07 -4.895 1 94.31 239 LEU A N 1
ATOM 1863 C CA . LEU A 1 239 ? 10.93 16.297 -5.68 1 94.31 239 LEU A CA 1
ATOM 1864 C C . LEU A 1 239 ? 9.633 17.078 -5.457 1 94.31 239 LEU A C 1
ATOM 1866 O O . LEU A 1 239 ? 8.539 16.5 -5.547 1 94.31 239 LEU A O 1
ATOM 1870 N N . LEU A 1 240 ? 9.734 18.328 -5.117 1 92.81 240 LEU A N 1
ATOM 1871 C CA . LEU A 1 240 ? 8.625 19.281 -5.035 1 92.81 240 LEU A CA 1
ATOM 1872 C C . LEU A 1 240 ? 8.828 20.438 -6.012 1 92.81 240 LEU A C 1
ATOM 1874 O O . LEU A 1 240 ? 9.773 21.203 -5.875 1 92.81 240 LEU A O 1
ATOM 1878 N N . THR A 1 241 ? 7.902 20.578 -6.965 1 92.69 241 THR A N 1
ATOM 1879 C CA . THR A 1 241 ? 8.078 21.609 -7.973 1 92.69 241 THR A CA 1
ATOM 1880 C C . THR A 1 241 ? 7.262 22.844 -7.621 1 92.69 241 THR A C 1
ATOM 1882 O O . THR A 1 241 ? 6.461 22.828 -6.684 1 92.69 241 THR A O 1
ATOM 1885 N N . LYS A 1 242 ? 7.402 23.906 -8.414 1 88.38 242 LYS A N 1
ATOM 1886 C CA . LYS A 1 242 ? 6.699 25.172 -8.219 1 88.38 242 LYS A CA 1
ATOM 1887 C C . LYS A 1 242 ? 5.223 25.047 -8.586 1 88.38 242 LYS A C 1
ATOM 1889 O O . LYS A 1 242 ? 4.406 25.875 -8.195 1 88.38 242 LYS A O 1
ATOM 1894 N N . SER A 1 243 ? 4.93 24 -9.297 1 91.25 243 SER A N 1
ATOM 1895 C CA . SER A 1 243 ? 3.557 23.812 -9.758 1 91.25 243 SER A CA 1
ATOM 1896 C C . SER A 1 243 ? 2.699 23.172 -8.672 1 91.25 243 SER A C 1
ATOM 1898 O O . SER A 1 243 ? 1.493 22.984 -8.852 1 91.25 243 SER A O 1
ATOM 1900 N N . LEU A 1 244 ? 3.301 22.875 -7.605 1 91.31 244 LEU A N 1
ATOM 1901 C CA . LEU A 1 244 ? 2.607 22.156 -6.539 1 91.31 244 LEU A CA 1
ATOM 1902 C C . LEU A 1 244 ? 1.408 22.969 -6.039 1 91.31 244 LEU A C 1
ATOM 1904 O O . LEU A 1 244 ? 0.311 22.422 -5.898 1 91.31 244 LEU A O 1
ATOM 1908 N N . THR A 1 245 ? 1.568 24.234 -5.797 1 87.31 245 THR A N 1
ATOM 1909 C CA . THR A 1 245 ? 0.496 25.078 -5.266 1 87.31 245 THR A CA 1
ATOM 1910 C C . THR A 1 245 ? -0.65 25.188 -6.27 1 87.31 245 THR A C 1
ATOM 1912 O O . THR A 1 245 ? -1.821 25.156 -5.887 1 87.31 245 THR A O 1
ATOM 1915 N N . LYS A 1 246 ? -0.287 25.281 -7.508 1 88.12 246 LYS A N 1
ATOM 1916 C CA . LYS A 1 246 ? -1.295 25.328 -8.562 1 88.12 246 LYS A CA 1
ATOM 1917 C C . LYS A 1 246 ? -2.07 24.016 -8.641 1 88.12 246 LYS A C 1
ATOM 1919 O O . LYS A 1 246 ? -3.297 24.031 -8.766 1 88.12 246 LYS A O 1
ATOM 1924 N N . ALA A 1 247 ? -1.37 22.938 -8.609 1 92.38 247 ALA A N 1
ATOM 1925 C CA . ALA A 1 247 ? -2.004 21.609 -8.625 1 92.38 247 ALA A CA 1
ATOM 1926 C C . ALA A 1 247 ? -2.928 21.438 -7.422 1 92.38 247 ALA A C 1
ATOM 1928 O O . ALA A 1 247 ? -4.039 20.922 -7.559 1 92.38 247 ALA A O 1
ATOM 1929 N N . ALA A 1 248 ? -2.463 21.906 -6.32 1 90.75 248 ALA A N 1
ATOM 1930 C CA . ALA A 1 248 ? -3.238 21.797 -5.09 1 90.75 248 ALA A CA 1
ATOM 1931 C C . ALA A 1 248 ? -4.543 22.594 -5.195 1 90.75 248 ALA A C 1
ATOM 1933 O O . ALA A 1 248 ? -5.609 22.078 -4.844 1 90.75 248 ALA A O 1
ATOM 1934 N N . ALA A 1 249 ? -4.465 23.766 -5.691 1 87.06 249 ALA A N 1
ATOM 1935 C CA . ALA A 1 249 ? -5.645 24.609 -5.84 1 87.06 249 ALA A CA 1
ATOM 1936 C C . ALA A 1 249 ? -6.648 24 -6.805 1 87.06 249 ALA A C 1
ATOM 1938 O O . ALA A 1 249 ? -7.855 24 -6.539 1 87.06 249 ALA A O 1
ATOM 1939 N N . LYS A 1 250 ? -6.148 23.516 -7.879 1 89.81 250 LYS A N 1
ATOM 1940 C CA . LYS A 1 250 ? -7 22.891 -8.891 1 89.81 250 LYS A CA 1
ATOM 1941 C C . LYS A 1 250 ? -7.684 21.641 -8.352 1 89.81 250 LYS A C 1
ATOM 1943 O O . LYS A 1 250 ? -8.891 21.453 -8.539 1 89.81 250 LYS A O 1
ATOM 1948 N N . ALA A 1 251 ? -6.922 20.812 -7.727 1 93.44 251 ALA A N 1
ATOM 1949 C CA . ALA A 1 251 ? -7.473 19.578 -7.148 1 93.44 251 ALA A CA 1
ATOM 1950 C C . ALA A 1 251 ? -8.523 19.906 -6.09 1 93.44 251 ALA A C 1
ATOM 1952 O O . ALA A 1 251 ? -9.57 19.25 -6.031 1 93.44 251 ALA A O 1
ATOM 1953 N N . PHE A 1 252 ? -8.258 20.875 -5.355 1 90.44 252 PHE A N 1
ATOM 1954 C CA . PHE A 1 252 ? -9.156 21.266 -4.277 1 90.44 252 PHE A CA 1
ATOM 1955 C C . PHE A 1 252 ? -10.469 21.797 -4.836 1 90.44 252 PHE A C 1
ATOM 1957 O O . PHE A 1 252 ? -11.547 21.453 -4.344 1 90.44 252 PHE A O 1
ATOM 1964 N N . THR A 1 253 ? -10.406 22.594 -5.832 1 86.19 253 THR A N 1
ATOM 1965 C CA . THR A 1 253 ? -11.594 23.156 -6.465 1 86.19 253 THR A CA 1
ATOM 1966 C C . THR A 1 253 ? -12.5 22.031 -6.996 1 86.19 253 THR A C 1
ATOM 1968 O O . THR A 1 253 ? -13.711 22.078 -6.809 1 86.19 253 THR A O 1
ATOM 1971 N N . GLY A 1 254 ? -11.883 21.078 -7.629 1 87.75 254 GLY A N 1
ATOM 1972 C CA . GLY A 1 254 ? -12.648 19.938 -8.117 1 87.75 254 GLY A CA 1
ATOM 1973 C C . GLY A 1 254 ? -13.305 19.141 -7.004 1 87.75 254 GLY A C 1
ATOM 1974 O O . GLY A 1 254 ? -14.438 18.688 -7.148 1 87.75 254 GLY A O 1
ATOM 1975 N N . ASN A 1 255 ? -12.594 18.984 -5.953 1 92.81 255 ASN A N 1
ATOM 1976 C CA . ASN A 1 255 ? -13.086 18.234 -4.801 1 92.81 255 ASN A CA 1
ATOM 1977 C C . ASN A 1 255 ? -14.273 18.922 -4.148 1 92.81 255 ASN A C 1
ATOM 1979 O O . ASN A 1 255 ? -15.258 18.281 -3.797 1 92.81 255 ASN A O 1
ATOM 1983 N N . LEU A 1 256 ? -14.258 20.234 -4.062 1 87.44 256 LEU A N 1
ATOM 1984 C CA . LEU A 1 256 ? -15.305 21.031 -3.424 1 87.44 256 LEU A CA 1
ATOM 1985 C C . LEU A 1 256 ? -16.625 20.906 -4.188 1 87.44 256 LEU A C 1
ATOM 1987 O O . LEU A 1 256 ? -17.688 20.906 -3.588 1 87.44 256 LEU A O 1
ATOM 1991 N N . LYS A 1 257 ? -16.531 20.797 -5.453 1 86 257 LYS A N 1
ATOM 1992 C CA . LYS A 1 257 ? -17.734 20.688 -6.273 1 86 257 LYS A CA 1
ATOM 1993 C C . LYS A 1 257 ? -18.562 19.469 -5.863 1 86 257 LYS A C 1
ATOM 1995 O O . LYS A 1 257 ? -19.781 19.5 -5.926 1 86 257 LYS A O 1
ATOM 2000 N N . ILE A 1 258 ? -17.875 18.5 -5.422 1 90.69 258 ILE A N 1
ATOM 2001 C CA . ILE A 1 258 ? -18.562 17.266 -5.051 1 90.69 258 ILE A CA 1
ATOM 2002 C C . ILE A 1 258 ? -18.969 17.328 -3.58 1 90.69 258 ILE A C 1
ATOM 2004 O O . ILE A 1 258 ? -20.016 16.797 -3.201 1 90.69 258 ILE A O 1
ATOM 2008 N N . LEU A 1 259 ? -18.219 17.969 -2.826 1 90.44 259 LEU A N 1
ATOM 2009 C CA . LEU A 1 259 ? -18.422 17.984 -1.381 1 90.44 259 LEU A CA 1
ATOM 2010 C C . LEU A 1 259 ? -19.547 18.953 -1.001 1 90.44 259 LEU A C 1
ATOM 2012 O O . LEU A 1 259 ? -20.359 18.656 -0.114 1 90.44 259 LEU A O 1
ATOM 2016 N N . LEU A 1 260 ? -19.688 20.062 -1.622 1 87.62 260 LEU A N 1
ATOM 2017 C CA . LEU A 1 260 ? -20.547 21.172 -1.195 1 87.62 260 LEU A CA 1
ATOM 2018 C C . LEU A 1 260 ? -22 20.75 -1.14 1 87.62 260 LEU A C 1
ATOM 2020 O O . LEU A 1 260 ? -22.688 21.016 -0.153 1 87.62 260 LEU A O 1
ATOM 2024 N N . PRO A 1 261 ? -22.469 20.047 -2.145 1 89 261 PRO A N 1
ATOM 2025 C CA . PRO A 1 261 ? -23.875 19.625 -2.066 1 89 261 PRO A CA 1
ATOM 2026 C C . PRO A 1 261 ? -24.141 18.688 -0.888 1 89 261 PRO A C 1
ATOM 2028 O O . PRO A 1 261 ? -25.281 18.531 -0.462 1 89 261 PRO A O 1
ATOM 2031 N N . LYS A 1 262 ? -23.094 18.109 -0.39 1 90.44 262 LYS A N 1
ATOM 2032 C CA . LYS A 1 262 ? -23.25 17.109 0.673 1 90.44 262 LYS A CA 1
ATOM 2033 C C . LYS A 1 262 ? -23.281 17.781 2.045 1 90.44 262 LYS A C 1
ATOM 2035 O O . LYS A 1 262 ? -23.781 17.203 3.014 1 90.44 262 LYS A O 1
ATOM 2040 N N . ILE A 1 263 ? -22.781 18.969 2.09 1 90.19 263 ILE A N 1
ATOM 2041 C CA . ILE A 1 263 ? -22.578 19.484 3.441 1 90.19 263 ILE A CA 1
ATOM 2042 C C . ILE A 1 263 ? -23.328 20.812 3.609 1 90.19 263 ILE A C 1
ATOM 2044 O O . ILE A 1 263 ? -23.578 21.25 4.734 1 90.19 263 ILE A O 1
ATOM 2048 N N . LEU A 1 264 ? -23.656 21.5 2.523 1 89.31 264 LEU A N 1
ATOM 2049 C CA . LEU A 1 264 ? -24.297 22.812 2.631 1 89.31 264 LEU A CA 1
ATOM 2050 C C . LEU A 1 264 ? -25.812 22.672 2.709 1 89.31 264 LEU A C 1
ATOM 2052 O O . LEU A 1 264 ? -26.391 21.781 2.088 1 89.31 264 LEU A O 1
ATOM 2056 N N . PRO A 1 265 ? -26.328 23.625 3.416 1 88.69 265 PRO A N 1
ATOM 2057 C CA . PRO A 1 265 ? -27.797 23.672 3.381 1 88.69 265 PRO A CA 1
ATOM 2058 C C . PRO A 1 265 ? -28.344 24.031 2.004 1 88.69 265 PRO A C 1
ATOM 2060 O O . PRO A 1 265 ? -27.672 24.719 1.229 1 88.69 265 PRO A O 1
ATOM 2063 N N . VAL A 1 266 ? -29.562 23.703 1.854 1 86.25 266 VAL A N 1
ATOM 2064 C CA . VAL A 1 266 ? -30.203 23.859 0.552 1 86.25 266 VAL A CA 1
ATOM 2065 C C . VAL A 1 266 ? -30.234 25.328 0.164 1 86.25 266 VAL A C 1
ATOM 2067 O O . VAL A 1 266 ? -29.984 25.688 -0.995 1 86.25 266 VAL A O 1
ATOM 2070 N N . TYR A 1 267 ? -30.469 26.141 1.088 1 86 267 TYR A N 1
ATOM 2071 C CA . TYR A 1 267 ? -30.578 27.562 0.782 1 86 267 TYR A CA 1
ATOM 2072 C C . TYR A 1 267 ? -29.25 28.125 0.267 1 86 267 TYR A C 1
ATOM 2074 O O . TYR A 1 267 ? -29.234 28.984 -0.624 1 86 267 TYR A O 1
ATOM 2082 N N . GLU A 1 268 ? -28.234 27.578 0.811 1 83.88 268 GLU A N 1
ATOM 2083 C CA . GLU A 1 268 ? -26.922 28.047 0.383 1 83.88 268 GLU A CA 1
ATOM 2084 C C . GLU A 1 268 ? -26.578 27.5 -1.004 1 83.88 268 GLU A C 1
ATOM 2086 O O . GLU A 1 268 ? -25.922 28.203 -1.797 1 83.88 268 GLU A O 1
ATOM 2091 N N . LEU A 1 269 ? -26.969 26.344 -1.225 1 83.06 269 LEU A N 1
ATOM 2092 C CA . LEU A 1 269 ? -26.75 25.75 -2.539 1 83.06 269 LEU A CA 1
ATOM 2093 C C . LEU A 1 269 ? -27.516 26.516 -3.617 1 83.06 269 LEU A C 1
ATOM 2095 O O . LEU A 1 269 ? -26.984 26.766 -4.699 1 83.06 269 LEU A O 1
ATOM 2099 N N . LEU A 1 270 ? -28.672 26.844 -3.258 1 82.69 270 LEU A N 1
ATOM 2100 C CA . LEU A 1 270 ? -29.5 27.609 -4.184 1 82.69 270 LEU A CA 1
ATOM 2101 C C . LEU A 1 270 ? -28.875 28.984 -4.461 1 82.69 270 LEU A C 1
ATOM 2103 O O . LEU A 1 270 ? -28.875 29.438 -5.605 1 82.69 270 LEU A O 1
ATOM 2107 N N . ARG A 1 271 ? -28.453 29.578 -3.49 1 81.25 271 ARG A N 1
ATOM 2108 C CA . ARG A 1 271 ? -27.797 30.859 -3.641 1 81.25 271 ARG A CA 1
ATOM 2109 C C . ARG A 1 271 ? -26.578 30.75 -4.555 1 81.25 271 ARG A C 1
ATOM 2111 O O . ARG A 1 271 ? -26.344 31.625 -5.398 1 81.25 271 ARG A O 1
ATOM 2118 N N . TYR A 1 272 ? -25.891 29.703 -4.363 1 76.56 272 TYR A N 1
ATOM 2119 C CA . TYR A 1 272 ? -24.703 29.469 -5.168 1 76.56 272 TYR A CA 1
ATOM 2120 C C . TYR A 1 272 ? -25.062 29.266 -6.637 1 76.56 272 TYR A C 1
ATOM 2122 O O . TYR A 1 272 ? -24.422 29.828 -7.523 1 76.56 272 TYR A O 1
ATOM 2130 N N . VAL A 1 273 ? -26.047 28.5 -6.844 1 78 273 VAL A N 1
ATOM 2131 C CA . VAL A 1 273 ? -26.484 28.203 -8.203 1 78 273 VAL A CA 1
ATOM 2132 C C . VAL A 1 273 ? -26.984 29.484 -8.875 1 78 273 VAL A C 1
ATOM 2134 O O . VAL A 1 273 ? -26.609 29.781 -10.016 1 78 273 VAL A O 1
ATOM 2137 N N . ILE A 1 274 ? -27.703 30.203 -8.195 1 77.38 274 ILE A N 1
ATOM 2138 C CA . ILE A 1 274 ? -28.266 31.438 -8.727 1 77.38 274 ILE A CA 1
ATOM 2139 C C . ILE A 1 274 ? -27.141 32.438 -9.047 1 77.38 274 ILE A C 1
ATOM 2141 O O . ILE A 1 274 ? -27.125 33.031 -10.117 1 77.38 274 ILE A O 1
ATOM 2145 N N . SER A 1 275 ? -26.25 32.5 -8.117 1 75.12 275 SER A N 1
ATOM 2146 C CA . SER A 1 275 ? -25.141 33.406 -8.312 1 75.12 275 SER A CA 1
ATOM 2147 C C . SER A 1 275 ? -24.297 33 -9.516 1 75.12 275 SER A C 1
ATOM 2149 O O . SER A 1 275 ? -23.828 33.875 -10.266 1 75.12 275 SER A O 1
ATOM 2151 N N . THR A 1 276 ? -24.078 31.766 -9.695 1 73.69 276 THR A N 1
ATOM 2152 C CA . THR A 1 276 ? -23.297 31.25 -10.812 1 73.69 276 THR A CA 1
ATOM 2153 C C . THR A 1 276 ? -24.016 31.516 -12.141 1 73.69 276 THR A C 1
ATOM 2155 O O . THR A 1 276 ? -23.375 31.891 -13.125 1 73.69 276 THR A O 1
ATOM 2158 N N . ILE A 1 277 ? -25.281 31.359 -12.156 1 71.88 277 ILE A N 1
ATOM 2159 C CA . ILE A 1 277 ? -26.078 31.609 -13.352 1 71.88 277 ILE A CA 1
ATOM 2160 C C . ILE A 1 277 ? -26.031 33.094 -13.703 1 71.88 277 ILE A C 1
ATOM 2162 O O . ILE A 1 277 ? -25.828 33.469 -14.867 1 71.88 277 ILE A O 1
ATOM 2166 N N . ILE A 1 278 ? -26.172 33.812 -12.773 1 74.69 278 ILE A N 1
ATOM 2167 C CA . ILE A 1 278 ? -26.156 35.25 -12.977 1 74.69 278 ILE A CA 1
ATOM 2168 C C . ILE A 1 278 ? -24.797 35.688 -13.523 1 74.69 278 ILE A C 1
ATOM 2170 O O . ILE A 1 278 ? -24.719 36.469 -14.477 1 74.69 278 ILE A O 1
ATOM 2174 N N . ARG A 1 279 ? -23.812 35.156 -12.883 1 71.06 279 ARG A N 1
ATOM 2175 C CA . ARG A 1 279 ? -22.469 35.5 -13.328 1 71.06 279 ARG A CA 1
ATOM 2176 C C . ARG A 1 279 ? -22.234 35.062 -14.773 1 71.06 279 ARG A C 1
ATOM 2178 O O . ARG A 1 279 ? -21.641 35.781 -15.555 1 71.06 279 ARG A O 1
ATOM 2185 N N . LYS A 1 280 ? -22.641 33.906 -15.156 1 68.94 280 LYS A N 1
ATOM 2186 C CA . LYS A 1 280 ? -22.469 33.375 -16.5 1 68.94 280 LYS A CA 1
ATOM 2187 C C . LYS A 1 280 ? -23.266 34.188 -17.516 1 68.94 280 LYS A C 1
ATOM 2189 O O . LYS A 1 280 ? -22.828 34.375 -18.656 1 68.94 280 LYS A O 1
ATOM 2194 N N . THR A 1 281 ? -24.344 34.625 -17.109 1 72.56 281 THR A N 1
ATOM 2195 C CA . THR A 1 281 ? -25.219 35.406 -18 1 72.56 281 THR A CA 1
ATOM 2196 C C . THR A 1 281 ? -24.719 36.812 -18.141 1 72.56 281 THR A C 1
ATOM 2198 O O . THR A 1 281 ? -24.797 37.406 -19.219 1 72.56 281 THR A O 1
ATOM 2201 N N . MET A 1 282 ? -24.234 37.281 -17.219 1 65.5 282 MET A N 1
ATOM 2202 C CA . MET A 1 282 ? -23.719 38.656 -17.266 1 65.5 282 MET A CA 1
ATOM 2203 C C . MET A 1 282 ? -22.375 38.688 -17.984 1 65.5 282 MET A C 1
ATOM 2205 O O . MET A 1 282 ? -22.047 39.719 -18.594 1 65.5 282 MET A O 1
ATOM 2209 N N . THR A 1 283 ? -21.562 37.656 -17.797 1 54.59 283 THR A N 1
ATOM 2210 C CA . THR A 1 283 ? -20.25 37.656 -18.406 1 54.59 283 THR A CA 1
ATOM 2211 C C . THR A 1 283 ? -20.312 37.188 -19.859 1 54.59 283 THR A C 1
ATOM 2213 O O . THR A 1 283 ? -19.297 37.156 -20.562 1 54.59 283 THR A O 1
ATOM 2216 N N . LYS A 1 284 ? -21.266 36.469 -20.422 1 57.19 284 LYS A N 1
ATOM 2217 C CA . LYS A 1 284 ? -21.297 36.062 -21.828 1 57.19 284 LYS A CA 1
ATOM 2218 C C . LYS A 1 284 ? -20.797 37.188 -22.734 1 57.19 284 LYS A C 1
ATOM 2220 O O . LYS A 1 284 ? -20.359 36.906 -23.859 1 57.19 284 LYS A O 1
ATOM 2225 N N . GLY A 1 285 ? -20.734 38.375 -22.5 1 44.53 285 GLY A N 1
ATOM 2226 C CA . GLY A 1 285 ? -20.109 39.406 -23.281 1 44.53 285 GLY A CA 1
ATOM 2227 C C . GLY A 1 285 ? -18.688 39.719 -22.844 1 44.53 285 GLY A C 1
ATOM 2228 O O . GLY A 1 285 ? -18 40.5 -23.469 1 44.53 285 GLY A O 1
ATOM 2229 N N . ILE A 1 286 ? -18.312 39.625 -21.578 1 42.28 286 ILE A N 1
ATOM 2230 C CA . ILE A 1 286 ? -16.953 39.906 -21.141 1 42.28 286 ILE A CA 1
ATOM 2231 C C . ILE A 1 286 ? -16.062 38.688 -21.344 1 42.28 286 ILE A C 1
ATOM 2233 O O . ILE A 1 286 ? -16.547 37.562 -21.328 1 42.28 286 ILE A O 1
ATOM 2237 N N . ASN A 1 287 ? -14.703 38.906 -21.797 1 40.34 287 ASN A N 1
ATOM 2238 C CA . ASN A 1 287 ? -13.648 38 -22.203 1 40.34 287 ASN A CA 1
ATOM 2239 C C . ASN A 1 287 ? -13.516 36.812 -21.234 1 40.34 287 ASN A C 1
ATOM 2241 O O . ASN A 1 287 ? -13.305 37.031 -20.031 1 40.34 287 ASN A O 1
ATOM 2245 N N . PRO A 1 288 ? -13.891 35.625 -21.547 1 42.19 288 PRO A N 1
ATOM 2246 C CA . PRO A 1 288 ? -13.859 34.375 -20.797 1 42.19 288 PRO A CA 1
ATOM 2247 C C . PRO A 1 288 ? -12.5 34.094 -20.156 1 42.19 288 PRO A C 1
ATOM 2249 O O . PRO A 1 288 ? -12.336 33.094 -19.469 1 42.19 288 PRO A O 1
ATOM 2252 N N . SER A 1 289 ? -11.5 34.781 -20.625 1 37.19 289 SER A N 1
ATOM 2253 C CA . SER A 1 289 ? -10.156 34.406 -20.203 1 37.19 289 SER A CA 1
ATOM 2254 C C . SER A 1 289 ? -9.914 34.75 -18.734 1 37.19 289 SER A C 1
ATOM 2256 O O . SER A 1 289 ? -8.781 34.688 -18.25 1 37.19 289 SER A O 1
ATOM 2258 N N . ALA A 1 290 ? -10.719 35.5 -18.078 1 36.81 290 ALA A N 1
ATOM 2259 C CA . ALA A 1 290 ? -10.32 35.875 -16.719 1 36.81 290 ALA A CA 1
ATOM 2260 C C . ALA A 1 290 ? -10.102 34.656 -15.852 1 36.81 290 ALA A C 1
ATOM 2262 O O . ALA A 1 290 ? -10.844 33.656 -15.961 1 36.81 290 ALA A O 1
ATOM 2263 N N . PRO A 1 291 ? -8.875 34.5 -15.391 1 36.78 291 PRO A N 1
ATOM 2264 C CA . PRO A 1 291 ? -8.539 33.344 -14.547 1 36.78 291 PRO A CA 1
ATOM 2265 C C . PRO A 1 291 ? -9.688 32.938 -13.625 1 36.78 291 PRO A C 1
ATOM 2267 O O . PRO A 1 291 ? -10.414 33.812 -13.109 1 36.78 291 PRO A O 1
ATOM 2270 N N . ILE A 1 292 ? -10.398 31.875 -13.883 1 35.88 292 ILE A N 1
ATOM 2271 C CA . ILE A 1 292 ? -11.266 31.234 -12.906 1 35.88 292 ILE A CA 1
ATOM 2272 C C . ILE A 1 292 ? -10.719 31.453 -11.5 1 35.88 292 ILE A C 1
ATOM 2274 O O . ILE A 1 292 ? -9.977 30.625 -10.969 1 35.88 292 ILE A O 1
ATOM 2278 N N . THR A 1 293 ? -9.953 32.5 -11.336 1 35.84 293 THR A N 1
ATOM 2279 C CA . THR A 1 293 ? -9.555 32.75 -9.953 1 35.84 293 THR A CA 1
ATOM 2280 C C . THR A 1 293 ? -10.727 32.5 -9.008 1 35.84 293 THR A C 1
ATOM 2282 O O . THR A 1 293 ? -10.531 32.281 -7.809 1 35.84 293 THR A O 1
ATOM 2285 N N . ALA A 1 294 ? -11.953 33.094 -9.312 1 35.38 294 ALA A N 1
ATOM 2286 C CA . ALA A 1 294 ? -13.055 33.438 -8.406 1 35.38 294 ALA A CA 1
ATOM 2287 C C . ALA A 1 294 ? -13.719 32.156 -7.891 1 35.38 294 ALA A C 1
ATOM 2289 O O . ALA A 1 294 ? -14.695 31.672 -8.477 1 35.38 294 ALA A O 1
ATOM 2290 N N . LEU A 1 295 ? -13.219 31.125 -7.969 1 43 295 LEU A N 1
ATOM 2291 C CA . LEU A 1 295 ? -14 30.469 -6.926 1 43 295 LEU A CA 1
ATOM 2292 C C . LEU A 1 295 ? -14.211 31.406 -5.738 1 43 295 LEU A C 1
ATOM 2294 O O . LEU A 1 295 ? -13.648 31.172 -4.664 1 43 295 LEU A O 1
ATOM 2298 N N . SER A 1 296 ? -13.734 32.625 -5.77 1 44.31 296 SER A N 1
ATOM 2299 C CA . SER A 1 296 ? -14.336 33.5 -4.777 1 44.31 296 SER A CA 1
ATOM 2300 C C . SER A 1 296 ? -15.789 33.094 -4.508 1 44.31 296 SER A C 1
ATOM 2302 O O . SER A 1 296 ? -16.688 33.5 -5.234 1 44.31 296 SER A O 1
ATOM 2304 N N . PHE A 1 297 ? -15.961 31.828 -4.43 1 48.41 297 PHE A N 1
ATOM 2305 C CA . PHE A 1 297 ? -17.172 31.109 -4.051 1 48.41 297 PHE A CA 1
ATOM 2306 C C . PHE A 1 297 ? -18 31.922 -3.072 1 48.41 297 PHE A C 1
ATOM 2308 O O . PHE A 1 297 ? -17.562 32.188 -1.956 1 48.41 297 PHE A O 1
ATOM 2315 N N . ASN A 1 298 ? -18.75 32.719 -3.555 1 59.12 298 ASN A N 1
ATOM 2316 C CA . ASN A 1 298 ? -19.906 33.219 -2.812 1 59.12 298 ASN A CA 1
ATOM 2317 C C . ASN A 1 298 ? -20.516 32.125 -1.938 1 59.12 298 ASN A C 1
ATOM 2319 O O . ASN A 1 298 ? -21.641 32.281 -1.444 1 59.12 298 ASN A O 1
ATOM 2323 N N . ILE A 1 299 ? -19.703 31 -1.903 1 70.19 299 ILE A N 1
ATOM 2324 C CA . ILE A 1 299 ? -20.25 29.969 -1.037 1 70.19 299 ILE A CA 1
ATOM 2325 C C . ILE A 1 299 ? -19.75 30.172 0.392 1 70.19 299 ILE A C 1
ATOM 2327 O O . ILE A 1 299 ? -18.547 30.359 0.619 1 70.19 299 ILE A O 1
ATOM 2331 N N . ASN A 1 300 ? -20.656 30.375 1.19 1 78.62 300 ASN A N 1
ATOM 2332 C CA . ASN A 1 300 ? -20.359 30.438 2.615 1 78.62 300 ASN A CA 1
ATOM 2333 C C . ASN A 1 300 ? -20.203 29.047 3.225 1 78.62 300 ASN A C 1
ATOM 2335 O O . ASN A 1 300 ? -21.172 28.484 3.729 1 78.62 300 ASN A O 1
ATOM 2339 N N . LEU A 1 301 ? -18.984 28.5 3.178 1 81.75 301 LEU A N 1
ATOM 2340 C CA . LEU A 1 301 ? -18.719 27.156 3.717 1 81.75 301 LEU A CA 1
ATOM 2341 C C . LEU A 1 301 ? -19.078 27.094 5.195 1 81.75 301 LEU A C 1
ATOM 2343 O O . LEU A 1 301 ? -19.406 26.016 5.711 1 81.75 301 LEU A O 1
ATOM 2347 N N . LYS A 1 302 ? -19.078 28.188 5.789 1 84.19 302 LYS A N 1
ATOM 2348 C CA . LYS A 1 302 ? -19.328 28.266 7.227 1 84.19 302 LYS A CA 1
ATOM 2349 C C . LYS A 1 302 ? -20.797 27.953 7.543 1 84.19 302 LYS A C 1
ATOM 2351 O O . LYS A 1 302 ? -21.141 27.703 8.695 1 84.19 30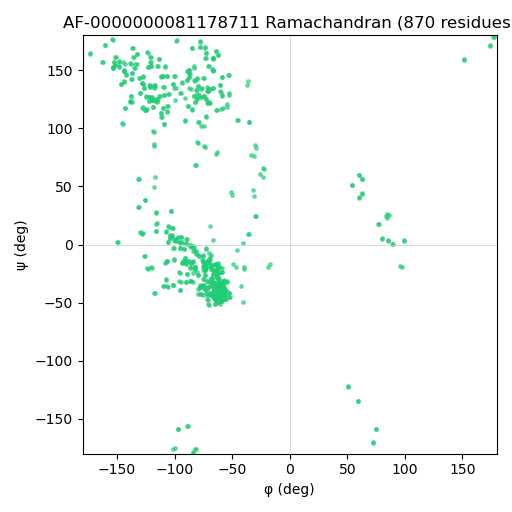2 LYS A O 1
ATOM 2356 N N . SER A 1 303 ? -21.547 27.969 6.562 1 87.19 303 SER A N 1
ATOM 2357 C CA . SER A 1 303 ? -22.938 27.578 6.762 1 87.19 303 SER A CA 1
ATOM 2358 C C . SER A 1 303 ? -23.078 26.062 6.891 1 87.19 303 SER A C 1
ATOM 2360 O O . SER A 1 303 ? -24.109 25.562 7.344 1 87.19 303 SER A O 1
ATOM 2362 N N . GLY A 1 304 ? -22.078 25.359 6.559 1 90.75 304 GLY A N 1
ATOM 2363 C CA . GLY A 1 304 ? -22.156 23.906 6.574 1 90.75 304 GLY A CA 1
ATOM 2364 C C . GLY A 1 304 ? -21.156 23.25 7.508 1 90.75 304 GLY A C 1
ATOM 2365 O O . GLY A 1 304 ? -21.312 22.094 7.895 1 90.75 304 GLY A O 1
ATOM 2366 N N . VAL A 1 305 ? -20.125 24 7.824 1 94.75 305 VAL A N 1
ATOM 2367 C CA . VAL A 1 305 ? -19.109 23.469 8.719 1 94.75 305 VAL A CA 1
ATOM 2368 C C . VAL A 1 305 ? -18.672 24.531 9.719 1 94.75 305 VAL A C 1
ATOM 2370 O O . VAL A 1 305 ? -18.812 25.734 9.445 1 94.75 305 VAL A O 1
ATOM 2373 N N . ASP A 1 306 ? -18.156 24.078 10.875 1 95.75 306 ASP A N 1
ATOM 2374 C CA . ASP A 1 306 ? -17.828 25 11.961 1 95.75 306 ASP A CA 1
ATOM 2375 C C . ASP A 1 306 ? -16.312 25.172 12.102 1 95.75 306 ASP A C 1
ATOM 2377 O O . ASP A 1 306 ? -15.852 26.219 12.547 1 95.75 306 ASP A O 1
ATOM 2381 N N . HIS A 1 307 ? -15.602 24.188 11.773 1 96.62 307 HIS A N 1
ATOM 2382 C CA . HIS A 1 307 ? -14.156 24.203 11.93 1 96.62 307 HIS A CA 1
ATOM 2383 C C . HIS A 1 307 ? -13.453 23.656 10.695 1 96.62 307 HIS A C 1
ATOM 2385 O O . HIS A 1 307 ? -14.039 22.875 9.938 1 96.62 307 HIS A O 1
ATOM 2391 N N . PHE A 1 308 ? -12.25 24.125 10.477 1 95.94 308 PHE A N 1
ATOM 2392 C CA . PHE A 1 308 ? -11.445 23.734 9.328 1 95.94 308 PHE A CA 1
ATOM 2393 C C . PHE A 1 308 ? -10.141 23.078 9.773 1 95.94 308 PHE A C 1
ATOM 2395 O O . PHE A 1 308 ? -9.398 23.656 10.578 1 95.94 308 PHE A O 1
ATOM 2402 N N . CYS A 1 309 ? -9.953 21.922 9.297 1 96.44 309 CYS A N 1
ATOM 2403 C CA . CYS A 1 309 ? -8.742 21.125 9.531 1 96.44 309 CYS A CA 1
ATOM 2404 C C . CYS A 1 309 ? -8.016 20.844 8.227 1 96.44 309 CYS A C 1
ATOM 2406 O O . CYS A 1 309 ? -8.312 19.859 7.551 1 96.44 309 CYS A O 1
ATOM 2408 N N . LEU A 1 310 ? -7.023 21.656 7.961 1 95.56 310 LEU A N 1
ATOM 2409 C CA . LEU A 1 310 ? -6.242 21.5 6.738 1 95.56 310 LEU A CA 1
ATOM 2410 C C . LEU A 1 310 ? -4.934 20.781 7.023 1 95.56 310 LEU A C 1
ATOM 2412 O O . LEU A 1 310 ? -4.355 20.922 8.102 1 95.56 310 LEU A O 1
ATOM 2416 N N . HIS A 1 311 ? -4.5 19.969 6.086 1 94.12 311 HIS A N 1
ATOM 2417 C CA . HIS A 1 311 ? -3.205 19.328 6.246 1 94.12 311 HIS A CA 1
ATOM 2418 C C . HIS A 1 311 ? -2.082 20.344 6.359 1 94.12 311 HIS A C 1
ATOM 2420 O O . HIS A 1 311 ? -1.998 21.266 5.547 1 94.12 311 HIS A O 1
ATOM 2426 N N . PRO A 1 312 ? -1.228 20.188 7.34 1 95.56 312 PRO A N 1
ATOM 2427 C CA . PRO A 1 312 ? -0.108 21.109 7.504 1 95.56 312 PRO A CA 1
ATOM 2428 C C . PRO A 1 312 ? 1.074 20.781 6.594 1 95.56 312 PRO A C 1
ATOM 2430 O O . PRO A 1 312 ? 2.164 20.469 7.086 1 95.56 312 PRO A O 1
ATOM 2433 N N . GLY A 1 313 ? 0.865 20.969 5.336 1 91.62 313 GLY A N 1
ATOM 2434 C CA . GLY A 1 313 ? 1.837 20.531 4.344 1 91.62 313 GLY A CA 1
ATOM 2435 C C . GLY A 1 313 ? 2.93 21.562 4.094 1 91.62 313 GLY A C 1
ATOM 2436 O O . GLY A 1 313 ? 3.945 21.25 3.469 1 91.62 313 GLY A O 1
ATOM 2437 N N . GLY A 1 314 ? 2.77 22.75 4.484 1 90.06 314 GLY A N 1
ATOM 2438 C CA . GLY A 1 314 ? 3.67 23.875 4.27 1 90.06 314 GLY A CA 1
ATOM 2439 C C . GLY A 1 314 ? 2.955 25.219 4.223 1 90.06 314 GLY A C 1
ATOM 2440 O O . GLY A 1 314 ? 1.76 25.281 3.926 1 90.06 314 GLY A O 1
ATOM 2441 N N . ARG A 1 315 ? 3.678 26.234 4.445 1 89.12 315 ARG A N 1
ATOM 2442 C CA . ARG A 1 315 ? 3.104 27.562 4.566 1 89.12 315 ARG A CA 1
ATOM 2443 C C . ARG A 1 315 ? 2.406 27.984 3.275 1 89.12 315 ARG A C 1
ATOM 2445 O O . ARG A 1 315 ? 1.291 28.5 3.307 1 89.12 315 ARG A O 1
ATOM 2452 N N . ALA A 1 316 ? 3.045 27.719 2.188 1 84.12 316 ALA A N 1
ATOM 2453 C CA . ALA A 1 316 ? 2.508 28.156 0.901 1 84.12 316 ALA A CA 1
ATOM 2454 C C . ALA A 1 316 ? 1.194 27.438 0.586 1 84.12 316 ALA A C 1
ATOM 2456 O O . ALA A 1 316 ? 0.256 28.047 0.074 1 84.12 316 ALA A O 1
ATOM 2457 N N . VAL A 1 317 ? 1.142 26.188 0.854 1 86.25 317 VAL A N 1
ATOM 2458 C CA . VAL A 1 317 ? -0.062 25.406 0.592 1 86.25 317 VAL A CA 1
ATOM 2459 C C . VAL A 1 317 ? -1.188 25.859 1.516 1 86.25 317 VAL A C 1
ATOM 2461 O O . VAL A 1 317 ? -2.334 26.016 1.082 1 86.25 317 VAL A O 1
ATOM 2464 N N . ILE A 1 318 ? -0.869 26.109 2.764 1 91.12 318 ILE A N 1
ATOM 2465 C CA . ILE A 1 318 ? -1.855 26.562 3.734 1 91.12 318 ILE A CA 1
ATOM 2466 C C . ILE A 1 318 ? -2.414 27.922 3.305 1 91.12 318 ILE A C 1
ATOM 2468 O O . ILE A 1 318 ? -3.629 28.125 3.307 1 91.12 318 ILE A O 1
ATOM 2472 N N . ASP A 1 319 ? -1.538 28.781 2.889 1 87.31 319 ASP A N 1
ATOM 2473 C CA . ASP A 1 319 ? -1.949 30.109 2.428 1 87.31 319 ASP A CA 1
ATOM 2474 C C . ASP A 1 319 ? -2.842 30 1.192 1 87.31 319 ASP A C 1
ATOM 2476 O O . ASP A 1 319 ? -3.863 30.688 1.1 1 87.31 319 ASP A O 1
ATOM 2480 N N . GLY A 1 320 ? -2.418 29.156 0.297 1 82.56 320 GLY A N 1
ATOM 2481 C CA . GLY A 1 320 ? -3.197 28.969 -0.916 1 82.56 320 GLY A CA 1
ATOM 2482 C C . GLY A 1 320 ? -4.594 28.438 -0.652 1 82.56 320 GLY A C 1
ATOM 2483 O O . GLY A 1 320 ? -5.574 28.953 -1.189 1 82.56 320 GLY A O 1
ATOM 2484 N N . LEU A 1 321 ? -4.668 27.453 0.171 1 85.19 321 LEU A N 1
ATOM 2485 C CA . LEU A 1 321 ? -5.965 26.875 0.508 1 85.19 321 LEU A CA 1
ATOM 2486 C C . LEU A 1 321 ? -6.809 27.859 1.306 1 85.19 321 LEU A C 1
ATOM 2488 O O . LEU A 1 321 ? -8.016 27.969 1.092 1 85.19 321 LEU A O 1
ATOM 2492 N N . GLY A 1 322 ? -6.168 28.547 2.254 1 86.44 322 GLY A N 1
ATOM 2493 C CA . GLY A 1 322 ? -6.871 29.547 3.031 1 86.44 322 GLY A CA 1
ATOM 2494 C C . GLY A 1 322 ? -7.488 30.641 2.176 1 86.44 322 GLY A C 1
ATOM 2495 O O . GLY A 1 322 ? -8.641 31.016 2.387 1 86.44 322 GLY A O 1
ATOM 2496 N N . LYS A 1 323 ? -6.738 31.062 1.223 1 82.31 323 LYS A N 1
ATOM 2497 C CA . LYS A 1 323 ? -7.227 32.094 0.306 1 82.31 323 LYS A CA 1
ATOM 2498 C C . LYS A 1 323 ? -8.383 31.562 -0.537 1 82.31 323 LYS A C 1
ATOM 2500 O O . LYS A 1 323 ? -9.398 32.25 -0.696 1 82.31 323 LYS A O 1
ATOM 2505 N N . SER A 1 324 ? -8.227 30.391 -0.993 1 76 324 SER A N 1
ATOM 2506 C CA . SER A 1 324 ? -9.258 29.766 -1.825 1 76 324 SER A CA 1
ATOM 2507 C C . SER A 1 324 ? -10.562 29.594 -1.052 1 76 324 SER A C 1
ATOM 2509 O O . SER A 1 324 ? -11.648 29.656 -1.629 1 76 324 SER A O 1
ATOM 2511 N N . LEU A 1 325 ? -10.43 29.422 0.24 1 82.56 325 LEU A N 1
ATOM 2512 C CA . LEU A 1 325 ? -11.594 29.156 1.069 1 82.56 325 LEU A CA 1
ATOM 2513 C C . LEU A 1 325 ? -12.062 30.406 1.79 1 82.56 325 LEU A C 1
ATOM 2515 O O . LEU A 1 325 ? -13.102 30.406 2.457 1 82.56 325 LEU A O 1
ATOM 2519 N N . GLY A 1 326 ? -11.367 31.438 1.616 1 82.25 326 GLY A N 1
ATOM 2520 C CA . GLY A 1 326 ? -11.711 32.656 2.328 1 82.25 326 GLY A CA 1
ATOM 2521 C C . GLY A 1 326 ? -11.664 32.5 3.836 1 82.25 326 GLY A C 1
ATOM 2522 O O . GLY A 1 326 ? -12.547 33 4.543 1 82.25 326 GLY A O 1
ATOM 2523 N N . LEU A 1 327 ? -10.703 31.812 4.328 1 89.75 327 LEU A N 1
ATOM 2524 C CA . LEU A 1 327 ? -10.633 31.531 5.758 1 89.75 327 LEU A CA 1
ATOM 2525 C C . LEU A 1 327 ? -9.914 32.656 6.492 1 89.75 327 LEU A C 1
ATOM 2527 O O . LEU A 1 327 ? -8.953 33.25 5.969 1 89.75 327 LEU A O 1
ATOM 2531 N N . SER A 1 328 ? -10.406 32.906 7.703 1 92.94 328 SER A N 1
ATOM 2532 C CA . SER A 1 328 ? -9.75 33.875 8.578 1 92.94 328 SER A CA 1
ATOM 2533 C C . SER A 1 328 ? -8.508 33.281 9.234 1 92.94 328 SER A C 1
ATOM 2535 O O . SER A 1 328 ? -8.297 32.062 9.172 1 92.94 328 SER A O 1
ATOM 2537 N N . GLU A 1 329 ? -7.746 34.125 9.867 1 92.5 329 GLU A N 1
ATOM 2538 C CA . GLU A 1 329 ? -6.57 33.656 10.586 1 92.5 329 GLU A CA 1
ATOM 2539 C C . GLU A 1 329 ? -6.961 32.781 11.766 1 92.5 329 GLU A C 1
ATOM 2541 O O . GLU A 1 329 ? -6.242 31.828 12.117 1 92.5 329 GLU A O 1
ATOM 2546 N N . TYR A 1 330 ? -8.102 33.094 12.344 1 94.56 330 TYR A N 1
ATOM 2547 C CA . TYR A 1 330 ? -8.594 32.25 13.43 1 94.56 330 TYR A CA 1
ATOM 2548 C C . TYR A 1 330 ? -8.867 30.828 12.945 1 94.56 330 TYR A C 1
ATOM 2550 O O . TYR A 1 330 ? -8.516 29.859 13.625 1 94.56 330 TYR A O 1
ATOM 2558 N N . GLU A 1 331 ? -9.406 30.734 11.766 1 95.12 331 GLU A N 1
ATOM 2559 C CA . GLU A 1 331 ? -9.75 29.422 11.203 1 95.12 331 GLU A CA 1
ATOM 2560 C C . GLU A 1 331 ? -8.5 28.672 10.758 1 95.12 331 GLU A C 1
ATOM 2562 O O . GLU A 1 331 ? -8.461 27.438 10.805 1 95.12 331 GLU A O 1
ATOM 2567 N N . LEU A 1 332 ? -7.453 29.375 10.422 1 95.69 332 LEU A N 1
ATOM 2568 C CA . LEU A 1 332 ? -6.223 28.766 9.922 1 95.69 332 LEU A CA 1
ATOM 2569 C C . LEU A 1 332 ? -5.266 28.453 11.07 1 95.69 332 LEU A C 1
ATOM 2571 O O . LEU A 1 332 ? -4.312 27.688 10.898 1 95.69 332 LEU A O 1
ATOM 2575 N N . GLU A 1 333 ? -5.512 29.062 12.211 1 96.81 333 GLU A N 1
ATOM 2576 C CA . GLU A 1 333 ? -4.609 28.984 13.359 1 96.81 333 GLU A CA 1
ATOM 2577 C C . GLU A 1 333 ? -4.27 27.547 13.703 1 96.81 333 GLU A C 1
ATOM 2579 O O . GLU A 1 333 ? -3.098 27.203 13.867 1 96.81 333 GLU A O 1
ATOM 2584 N N . PRO A 1 334 ? -5.227 26.609 13.742 1 97.88 334 PRO A N 1
ATOM 2585 C CA . PRO A 1 334 ? -4.879 25.234 14.125 1 97.88 334 PRO A CA 1
ATOM 2586 C C . PRO A 1 334 ? -3.879 24.594 13.164 1 97.88 334 PRO A C 1
ATOM 2588 O O . PRO A 1 334 ? -2.939 23.922 13.594 1 97.88 334 PRO A O 1
ATOM 2591 N N . THR A 1 335 ? -4.059 24.812 11.914 1 97.69 335 THR A N 1
ATOM 2592 C CA . THR A 1 335 ? -3.176 24.234 10.898 1 97.69 335 THR A CA 1
ATOM 2593 C C . THR A 1 335 ? -1.782 24.859 10.992 1 97.69 335 THR A C 1
ATOM 2595 O O . THR A 1 335 ? -0.777 24.141 10.914 1 97.69 335 THR A O 1
ATOM 2598 N N . ARG A 1 336 ? -1.752 26.156 11.156 1 96.25 336 ARG A N 1
ATOM 2599 C CA . ARG A 1 336 ? -0.473 26.859 11.242 1 96.25 336 ARG A CA 1
ATOM 2600 C C . ARG A 1 336 ? 0.305 26.422 12.477 1 96.25 336 ARG A C 1
ATOM 2602 O O . ARG A 1 336 ? 1.522 26.25 12.422 1 96.25 336 ARG A O 1
ATOM 2609 N N . MET A 1 337 ? -0.388 26.281 13.609 1 97.5 337 MET A N 1
ATOM 2610 C CA . MET A 1 337 ? 0.284 25.906 14.852 1 97.5 337 MET A CA 1
ATOM 2611 C C . MET A 1 337 ? 0.765 24.453 14.797 1 97.5 337 MET A C 1
ATOM 2613 O O . MET A 1 337 ? 1.823 24.125 15.336 1 97.5 337 MET A O 1
ATOM 2617 N N . ALA A 1 338 ? -0.016 23.594 14.156 1 97.62 338 ALA A N 1
ATOM 2618 C CA . ALA A 1 338 ? 0.43 22.219 13.984 1 97.62 338 ALA A CA 1
ATOM 2619 C C . ALA A 1 338 ? 1.687 22.156 13.125 1 97.62 338 ALA A C 1
ATOM 2621 O O . ALA A 1 338 ? 2.611 21.391 13.422 1 97.62 338 ALA A O 1
ATOM 2622 N N . LEU A 1 339 ? 1.696 22.938 12.055 1 96.88 339 LEU A N 1
ATOM 2623 C CA . LEU A 1 339 ? 2.896 22.984 11.219 1 96.88 339 LEU A CA 1
ATOM 2624 C C . LEU A 1 339 ? 4.082 23.516 12.023 1 96.88 339 LEU A C 1
ATOM 2626 O O . LEU A 1 339 ? 5.18 22.953 11.961 1 96.88 339 LEU A O 1
ATOM 2630 N N . TYR A 1 340 ? 3.807 24.562 12.734 1 96.12 340 TYR A N 1
ATOM 2631 C CA . TYR A 1 340 ? 4.867 25.203 13.508 1 96.12 340 TYR A CA 1
ATOM 2632 C C . TYR A 1 340 ? 5.457 24.234 14.531 1 96.12 340 TYR A C 1
ATOM 2634 O O . TYR A 1 340 ? 6.68 24.125 14.656 1 96.12 340 TYR A O 1
ATOM 2642 N N . ARG A 1 341 ? 4.672 23.547 15.25 1 96.88 341 ARG A N 1
ATOM 2643 C CA . ARG A 1 341 ? 5.098 22.75 16.406 1 96.88 341 ARG A CA 1
ATOM 2644 C C . ARG A 1 341 ? 5.602 21.375 15.969 1 96.88 341 ARG A C 1
ATOM 2646 O O . ARG A 1 341 ? 6.52 20.828 16.578 1 96.88 341 ARG A O 1
ATOM 2653 N N . PHE A 1 342 ? 5.035 20.812 14.891 1 97.56 342 PHE A N 1
ATOM 2654 C CA . PHE A 1 342 ? 5.328 19.422 14.594 1 97.56 342 PHE A CA 1
ATOM 2655 C C . PHE A 1 342 ? 5.844 19.266 13.164 1 97.56 342 PHE A C 1
ATOM 2657 O O . PHE A 1 342 ? 6.336 18.203 12.781 1 97.56 342 PHE A O 1
ATOM 2664 N N . GLY A 1 343 ? 5.777 20.312 12.352 1 96.62 343 GLY A N 1
ATOM 2665 C CA . GLY A 1 343 ? 6.184 20.219 10.961 1 96.62 343 GLY A CA 1
ATOM 2666 C C . GLY A 1 343 ? 5.219 19.422 10.102 1 96.62 343 GLY A C 1
ATOM 2667 O O . GLY A 1 343 ? 4.066 19.219 10.492 1 96.62 343 GLY A O 1
ATOM 2668 N N . ASN A 1 344 ? 5.676 19.156 8.875 1 96.44 344 ASN A N 1
ATOM 2669 C CA . ASN A 1 344 ? 4.914 18.281 7.992 1 96.44 344 A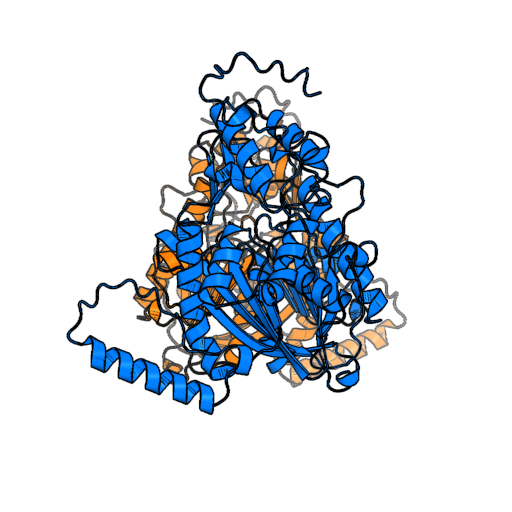SN A CA 1
ATOM 2670 C C . ASN A 1 344 ? 5.121 16.812 8.344 1 96.44 344 ASN A C 1
ATOM 2672 O O . ASN A 1 344 ? 6.129 16.219 7.965 1 96.44 344 ASN A O 1
ATOM 2676 N N . THR A 1 345 ? 4.152 16.234 8.938 1 97.19 345 THR A N 1
ATOM 2677 C CA . THR A 1 345 ? 4.234 14.844 9.367 1 97.19 345 THR A CA 1
ATOM 2678 C C . THR A 1 345 ? 3.451 13.938 8.422 1 97.19 345 THR A C 1
ATOM 2680 O O . THR A 1 345 ? 2.914 12.906 8.844 1 97.19 345 THR A O 1
ATOM 2683 N N . SER A 1 346 ? 3.354 14.336 7.211 1 95.5 346 SER A N 1
ATOM 2684 C CA . SER A 1 346 ? 2.729 13.57 6.137 1 95.5 346 SER A CA 1
ATOM 2685 C C . SER A 1 346 ? 1.269 13.258 6.457 1 95.5 346 SER A C 1
ATOM 2687 O O . SER A 1 346 ? 0.521 14.141 6.883 1 95.5 346 SER A O 1
ATOM 2689 N N . ALA A 1 347 ? 0.802 12.07 6.258 1 94.88 347 ALA A N 1
ATOM 2690 C CA . ALA A 1 347 ? -0.619 11.734 6.305 1 94.88 347 ALA A CA 1
ATOM 2691 C C . ALA A 1 347 ? -1.165 11.859 7.727 1 94.88 347 ALA A C 1
ATOM 2693 O O . ALA A 1 347 ? -2.365 12.062 7.922 1 94.88 347 ALA A O 1
ATOM 2694 N N . GLY A 1 348 ? -0.347 11.805 8.672 1 96.19 348 GLY A N 1
ATOM 2695 C CA . GLY A 1 348 ? -0.802 11.914 10.047 1 96.19 348 GLY A CA 1
ATOM 2696 C C . GLY A 1 348 ? -1.036 13.352 10.492 1 96.19 348 GLY A C 1
ATOM 2697 O O . GLY A 1 348 ? -1.617 13.594 11.547 1 96.19 348 GLY A O 1
ATOM 2698 N N . GLY A 1 349 ? -0.681 14.289 9.734 1 96.81 349 GLY A N 1
ATOM 2699 C CA . GLY A 1 349 ? -0.644 15.688 10.117 1 96.81 349 GLY A CA 1
ATOM 2700 C C . GLY A 1 349 ? -2.006 16.234 10.492 1 96.81 349 GLY A C 1
ATOM 2701 O O . GLY A 1 349 ? -2.111 17.094 11.383 1 96.81 349 GLY A O 1
ATOM 2702 N N . LEU A 1 350 ? -3.064 15.781 9.883 1 97.31 350 LEU A N 1
ATOM 2703 C CA . LEU A 1 350 ? -4.418 16.266 10.117 1 97.31 350 LEU A CA 1
ATOM 2704 C C . LEU A 1 350 ? -4.82 16.094 11.578 1 97.31 350 LEU A C 1
ATOM 2706 O O . LEU A 1 350 ? -5.52 16.922 12.141 1 97.31 350 LEU A O 1
ATOM 2710 N N . TRP A 1 351 ? -4.344 15.109 12.148 1 98.06 351 TRP A N 1
ATOM 2711 C CA . TRP A 1 351 ? -4.789 14.75 13.484 1 98.06 351 TRP A CA 1
ATOM 2712 C C . TRP A 1 351 ? -4.098 15.617 14.539 1 98.06 351 TRP A C 1
ATOM 2714 O O . TRP A 1 351 ? -4.645 15.844 15.625 1 98.06 351 TRP A O 1
ATOM 2724 N N . TYR A 1 352 ? -2.91 16.109 14.203 1 98.38 352 TYR A N 1
ATOM 2725 C CA . TYR A 1 352 ? -2.275 17.109 15.062 1 98.38 352 TYR A CA 1
ATOM 2726 C C . TYR A 1 352 ? -3.074 18.406 15.07 1 98.38 352 TYR A C 1
ATOM 2728 O O . TYR A 1 352 ? -3.146 19.078 16.094 1 98.38 352 TYR A O 1
ATOM 2736 N N . VAL A 1 353 ? -3.615 18.734 13.883 1 98.19 353 VAL A N 1
ATOM 2737 C CA . VAL A 1 353 ? -4.449 19.922 13.758 1 98.19 353 VAL A CA 1
ATOM 2738 C C . VAL A 1 353 ? -5.723 19.75 14.578 1 98.19 353 VAL A C 1
ATOM 2740 O O . VAL A 1 353 ? -6.105 20.656 15.328 1 98.19 353 VAL A O 1
ATOM 2743 N N . LEU A 1 354 ? -6.355 18.625 14.469 1 97.88 354 LEU A N 1
ATOM 2744 C CA . LEU A 1 354 ? -7.551 18.344 15.25 1 97.88 354 LEU A CA 1
ATOM 2745 C C . LEU A 1 354 ? -7.254 18.406 16.75 1 97.88 354 LEU A C 1
ATOM 2747 O O . LEU A 1 354 ? -8.031 18.984 17.516 1 97.88 354 LEU A O 1
ATOM 2751 N N . SER A 1 355 ? -6.156 17.812 17.141 1 97.69 355 SER A N 1
ATOM 2752 C CA . SER A 1 355 ? -5.785 17.766 18.562 1 97.69 355 SER A CA 1
ATOM 2753 C C . SER A 1 355 ? -5.559 19.172 19.109 1 97.69 355 SER A C 1
ATOM 2755 O O . SER A 1 355 ? -5.82 19.422 20.297 1 97.69 355 SER A O 1
ATOM 2757 N N . TYR A 1 356 ? -5.07 20.016 18.281 1 97.81 356 TYR A N 1
ATOM 2758 C CA . TYR A 1 356 ? -4.914 21.406 18.703 1 97.81 356 TYR A CA 1
ATOM 2759 C C . TYR A 1 356 ? -6.262 22.016 19.062 1 97.81 356 TYR A C 1
ATOM 2761 O O . TYR A 1 356 ? -6.395 22.672 20.094 1 97.81 356 TYR A O 1
ATOM 2769 N N . MET A 1 357 ? -7.227 21.891 18.188 1 96.88 357 MET A N 1
ATOM 2770 C CA . MET A 1 357 ? -8.555 22.453 18.422 1 96.88 357 MET A CA 1
ATOM 2771 C C . MET A 1 357 ? -9.172 21.859 19.688 1 96.88 357 MET A C 1
ATOM 2773 O O . MET A 1 357 ? -9.836 22.578 20.453 1 96.88 357 MET A O 1
ATOM 2777 N N . GLU A 1 358 ? -8.93 20.594 19.875 1 96.38 358 GLU A N 1
ATOM 2778 C CA . GLU A 1 358 ? -9.391 19.969 21.109 1 96.38 358 GLU A CA 1
ATOM 2779 C C . GLU A 1 358 ? -8.719 20.578 22.328 1 96.38 358 GLU A C 1
ATOM 2781 O O . GLU A 1 358 ? -9.391 20.906 23.312 1 96.38 358 GLU A O 1
ATOM 2786 N N . ALA A 1 359 ? -7.484 20.688 22.234 1 96.56 359 ALA A N 1
ATOM 2787 C CA . ALA A 1 359 ? -6.703 21.219 23.359 1 96.56 359 ALA A CA 1
ATOM 2788 C C . ALA A 1 359 ? -7.113 22.641 23.688 1 96.56 359 ALA A C 1
ATOM 2790 O O . ALA A 1 359 ? -7.098 23.047 24.844 1 96.56 359 ALA A O 1
ATOM 2791 N N . LYS A 1 360 ? -7.484 23.375 22.719 1 96 360 LYS A N 1
ATOM 2792 C CA . LYS A 1 360 ? -7.891 24.766 22.906 1 96 360 LYS A CA 1
ATOM 2793 C C . LYS A 1 360 ? -9.367 24.859 23.281 1 96 360 LYS A C 1
ATOM 2795 O O . LYS A 1 360 ? -9.914 25.969 23.375 1 96 360 LYS A O 1
ATOM 2800 N N . LYS A 1 361 ? -10.07 23.75 23.359 1 95.25 361 LYS A N 1
ATOM 2801 C CA . LYS A 1 361 ? -11.469 23.656 23.781 1 95.25 361 LYS A CA 1
ATOM 2802 C C . LYS A 1 361 ? -12.375 24.422 22.812 1 95.25 361 LYS A C 1
ATOM 2804 O O . LYS A 1 361 ? -13.289 25.125 23.234 1 95.25 361 LYS A O 1
ATOM 2809 N N . ARG A 1 362 ? -12.078 24.203 21.562 1 94.75 362 ARG A N 1
ATOM 2810 C CA . ARG A 1 362 ? -12.836 24.922 20.547 1 94.75 362 ARG A CA 1
ATOM 2811 C C . ARG A 1 362 ? -14.023 24.094 20.062 1 94.75 362 ARG A C 1
ATOM 2813 O O . ARG A 1 362 ? -14.93 24.625 19.422 1 94.75 362 ARG A O 1
ATOM 2820 N N . LEU A 1 363 ? -14.023 22.828 20.328 1 96.44 363 LEU A N 1
ATOM 2821 C CA . LEU A 1 363 ? -14.984 21.906 19.719 1 96.44 363 LEU A CA 1
ATOM 2822 C C . LEU A 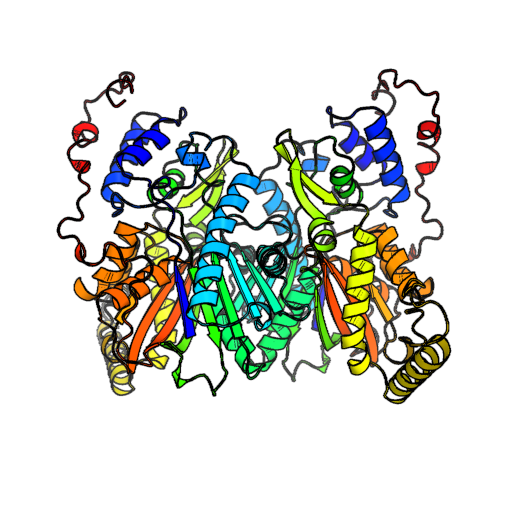1 363 ? -16.188 21.719 20.641 1 96.44 363 LEU A C 1
ATOM 2824 O O . LEU A 1 363 ? -16.031 21.453 21.828 1 96.44 363 LEU A O 1
ATOM 2828 N N . LYS A 1 364 ? -17.375 21.859 20.094 1 96.31 364 LYS A N 1
ATOM 2829 C CA . LYS A 1 364 ? -18.641 21.641 20.812 1 96.31 364 LYS A CA 1
ATOM 2830 C C . LYS A 1 364 ? -19.469 20.547 20.141 1 96.31 364 LYS A C 1
ATOM 2832 O O . LYS A 1 364 ? -19.359 20.328 18.922 1 96.31 364 LYS A O 1
ATOM 2837 N N . LYS A 1 365 ? -20.281 19.938 20.969 1 97.12 365 LYS A N 1
ATOM 2838 C CA . LYS A 1 365 ? -21.188 18.938 20.438 1 97.12 365 LYS A CA 1
ATOM 2839 C C . LYS A 1 365 ? -22 19.484 19.266 1 97.12 365 LYS A C 1
ATOM 2841 O O . LYS A 1 365 ? -22.547 20.594 19.359 1 97.12 365 LYS A O 1
ATOM 2846 N N . GLY A 1 366 ? -21.984 18.734 18.172 1 97 366 GLY A N 1
ATOM 2847 C CA . GLY A 1 366 ? -22.766 19.125 17.016 1 97 366 GLY A CA 1
ATOM 2848 C C . GLY A 1 366 ? -21.938 19.859 15.977 1 97 366 GLY A C 1
ATOM 2849 O O . GLY A 1 366 ? -22.344 19.984 14.82 1 97 366 GLY A O 1
ATOM 2850 N N . ASP A 1 367 ? -20.781 20.391 16.406 1 97.19 367 ASP A N 1
ATOM 2851 C CA . ASP A 1 367 ? -19.922 21.078 15.461 1 97.19 367 ASP A CA 1
ATOM 2852 C C . ASP A 1 367 ? -19.5 20.141 14.32 1 97.19 367 ASP A C 1
ATOM 2854 O O . ASP A 1 367 ? -19.297 18.938 14.539 1 97.19 367 ASP A O 1
ATOM 2858 N N . LYS A 1 368 ? -19.391 20.672 13.156 1 97.38 368 LYS A N 1
ATOM 2859 C CA . LYS A 1 368 ? -18.875 19.969 11.984 1 97.38 368 LYS A CA 1
ATOM 2860 C C . LYS A 1 368 ? -17.453 20.422 11.641 1 97.38 368 LYS A C 1
ATOM 2862 O O . LYS A 1 368 ? -17.188 21.625 11.57 1 97.38 368 LYS A O 1
ATOM 2867 N N . ILE A 1 369 ? -16.625 19.438 11.492 1 97.38 369 ILE A N 1
ATOM 2868 C CA . ILE A 1 369 ? -15.219 19.703 11.172 1 97.38 369 ILE A CA 1
ATOM 2869 C C . ILE A 1 369 ? -14.93 19.266 9.742 1 97.38 369 ILE A C 1
ATOM 2871 O O . ILE A 1 369 ? -15.047 18.094 9.406 1 97.38 369 ILE A O 1
ATOM 2875 N N . PHE A 1 370 ? -14.547 20.266 8.914 1 96.38 370 PHE A N 1
ATOM 2876 C CA . PHE A 1 370 ? -14.094 20 7.555 1 96.38 370 PHE A CA 1
ATOM 2877 C C . PHE A 1 370 ? -12.609 19.656 7.535 1 96.38 370 PHE A C 1
ATOM 2879 O O . PHE A 1 370 ? -11.773 20.469 7.914 1 96.38 370 PHE A O 1
ATOM 2886 N N . MET A 1 371 ? -12.266 18.391 7.117 1 96.75 371 MET A N 1
ATOM 2887 C CA . MET A 1 371 ? -10.883 17.969 6.98 1 96.75 371 MET A CA 1
ATOM 2888 C C . MET A 1 371 ? -10.5 17.797 5.516 1 96.75 371 MET A C 1
ATOM 2890 O O . MET A 1 371 ? -11.273 17.234 4.73 1 96.75 371 MET A O 1
ATOM 2894 N N . VAL A 1 372 ? -9.281 18.328 5.176 1 95.69 372 VAL A N 1
ATOM 2895 C CA . VAL A 1 372 ? -8.859 18.141 3.793 1 95.69 372 VAL A CA 1
ATOM 2896 C C . VAL A 1 372 ? -7.348 17.922 3.744 1 95.69 372 VAL A C 1
ATOM 2898 O O . VAL A 1 372 ? -6.602 18.531 4.527 1 95.69 372 VAL A O 1
ATOM 2901 N N . SER A 1 373 ? -6.949 17.062 2.92 1 95.62 373 SER A N 1
ATOM 2902 C CA . SER A 1 373 ? -5.539 16.797 2.656 1 95.62 373 SER A CA 1
ATOM 2903 C C . SER A 1 373 ? -5.297 16.5 1.179 1 95.62 373 SER A C 1
ATOM 2905 O O . SER A 1 373 ? -6.172 15.961 0.496 1 95.62 373 SER A O 1
ATOM 2907 N N . LEU A 1 374 ? -4.176 16.922 0.763 1 93.5 374 LEU A N 1
ATOM 2908 C CA . LEU A 1 374 ? -3.709 16.703 -0.6 1 93.5 374 LEU A CA 1
ATOM 2909 C C . LEU A 1 374 ? -2.5 15.773 -0.613 1 93.5 374 LEU A C 1
ATOM 2911 O O . LEU A 1 374 ? -1.85 15.578 0.416 1 93.5 374 LEU A O 1
ATOM 2915 N N . GLY A 1 375 ? -2.266 15.18 -1.779 1 90.5 375 GLY A N 1
ATOM 2916 C CA . GLY A 1 375 ? -1.142 14.258 -1.8 1 90.5 375 GLY A CA 1
ATOM 2917 C C . GLY A 1 375 ? -0.622 13.977 -3.197 1 90.5 375 GLY A C 1
ATOM 2918 O O . GLY A 1 375 ? -1.229 14.398 -4.184 1 90.5 375 GLY A O 1
ATOM 2919 N N . ALA A 1 376 ? 0.512 13.273 -3.195 1 93.06 376 ALA A N 1
ATOM 2920 C CA . ALA A 1 376 ? 1.199 12.898 -4.426 1 93.06 376 ALA A CA 1
ATOM 2921 C C . ALA A 1 376 ? 0.251 12.18 -5.387 1 93.06 376 ALA A C 1
ATOM 2923 O O . ALA A 1 376 ? -0.619 11.422 -4.957 1 93.06 376 ALA A O 1
ATOM 2924 N N . GLY A 1 377 ? 0.509 12.438 -6.578 1 95.31 377 GLY A N 1
ATOM 2925 C CA . GLY A 1 377 ? -0.314 11.82 -7.605 1 95.31 377 GLY A CA 1
ATOM 2926 C C . GLY A 1 377 ? -1.537 12.641 -7.965 1 95.31 377 GLY A C 1
ATOM 2927 O O . GLY A 1 377 ? -2.459 12.141 -8.609 1 95.31 377 GLY A O 1
ATOM 2928 N N . PHE A 1 378 ? -1.743 13.867 -7.312 1 80.25 378 PHE A N 1
ATOM 2929 C CA . PHE A 1 378 ? -2.545 15.078 -7.227 1 80.25 378 PHE A CA 1
ATOM 2930 C C . PHE A 1 378 ? -4 14.75 -6.93 1 80.25 378 PHE A C 1
ATOM 2932 O O . PHE A 1 378 ? -4.91 15.453 -7.375 1 80.25 378 PHE A O 1
ATOM 2939 N N . MET A 1 379 ? -3.814 14.125 -5.781 1 95.88 379 MET A N 1
ATOM 2940 C CA . MET A 1 379 ? -4.961 13.648 -5.012 1 95.88 379 MET A CA 1
ATOM 2941 C C . MET A 1 379 ? -5.488 14.742 -4.09 1 95.88 379 MET A C 1
ATOM 2943 O O . MET A 1 379 ? -4.711 15.523 -3.539 1 95.88 379 MET A O 1
ATOM 2947 N N . CYS A 1 380 ? -6.766 14.711 -3.816 1 96.38 380 CYS A N 1
ATOM 2948 C CA . CYS A 1 380 ? -7.461 15.555 -2.85 1 96.38 380 CYS A CA 1
ATOM 2949 C C . CYS A 1 380 ? -8.562 14.773 -2.143 1 96.38 380 CYS A C 1
ATOM 2951 O O . CYS A 1 380 ? -9.523 14.336 -2.777 1 96.38 380 CYS A O 1
ATOM 2953 N N . ASN A 1 381 ? -8.406 14.633 -0.839 1 97.25 381 ASN A N 1
ATOM 2954 C CA . ASN A 1 381 ? -9.367 13.867 -0.051 1 97.25 381 ASN A CA 1
ATOM 2955 C C . ASN A 1 381 ? -9.875 14.672 1.142 1 97.25 381 ASN A C 1
ATOM 2957 O O . ASN A 1 381 ? -9.109 15.383 1.791 1 97.25 381 ASN A O 1
ATOM 2961 N N . ASN A 1 382 ? -11.188 14.586 1.408 1 95.25 382 ASN A N 1
ATOM 2962 C CA . ASN A 1 382 ? -11.789 15.297 2.529 1 95.25 382 ASN A CA 1
ATOM 2963 C C . ASN A 1 382 ? -12.703 14.383 3.34 1 95.25 382 ASN A C 1
ATOM 2965 O O . ASN A 1 382 ? -13.148 13.344 2.848 1 95.25 382 ASN A O 1
ATOM 2969 N N . CYS A 1 383 ? -12.867 14.719 4.52 1 96.25 383 CYS A N 1
ATOM 2970 C CA . CYS A 1 383 ? -13.859 14.156 5.426 1 96.25 383 CYS A CA 1
ATOM 2971 C C . CYS A 1 383 ? -14.531 15.258 6.246 1 96.25 383 CYS A C 1
ATOM 2973 O O . CYS A 1 383 ? -13.938 16.312 6.492 1 96.25 383 CYS A O 1
ATOM 2975 N N . VAL A 1 384 ? -15.789 15.023 6.547 1 97.5 384 VAL A N 1
ATOM 2976 C CA . VAL A 1 384 ? -16.484 15.867 7.516 1 97.5 384 VAL A CA 1
ATOM 2977 C C . VAL A 1 384 ? -16.875 15.039 8.734 1 97.5 384 VAL A C 1
ATOM 2979 O O . VAL A 1 384 ? -17.547 14.016 8.609 1 97.5 384 VAL A O 1
ATOM 2982 N N . TRP A 1 385 ? -16.438 15.531 9.852 1 97.81 385 TRP A N 1
ATOM 2983 C CA . TRP A 1 385 ? -16.75 14.891 11.125 1 97.81 385 TRP A CA 1
ATOM 2984 C C . TRP A 1 385 ? -17.719 15.742 11.945 1 97.81 385 TRP A C 1
ATOM 2986 O O . TRP A 1 385 ? -17.641 16.969 11.914 1 97.81 385 TRP A O 1
ATOM 2996 N N . GLU A 1 386 ? -18.594 15.109 12.664 1 98.12 386 GLU A N 1
ATOM 2997 C CA . GLU A 1 386 ? -19.453 15.789 13.633 1 98.12 386 GLU A CA 1
ATOM 2998 C C . GLU A 1 386 ? -19.047 15.438 15.07 1 98.12 386 GLU A C 1
ATOM 3000 O O . GLU A 1 386 ? -18.922 14.266 15.422 1 98.12 386 GLU A O 1
ATOM 3005 N N . VAL A 1 387 ? -18.859 16.438 15.852 1 98.12 387 VAL A N 1
ATOM 3006 C CA . VAL A 1 387 ? -18.5 16.25 17.25 1 98.12 387 VAL A CA 1
ATOM 3007 C C . VAL A 1 387 ? -19.688 15.688 18.031 1 98.12 387 VAL A C 1
ATOM 3009 O O . VAL A 1 387 ? -20.797 16.234 17.953 1 98.12 387 VAL A O 1
ATOM 3012 N N . MET A 1 388 ? -19.406 14.68 18.844 1 97.19 388 MET A N 1
ATOM 3013 C CA . MET A 1 388 ? -20.531 13.953 19.438 1 97.19 388 MET A CA 1
ATOM 3014 C C . MET A 1 388 ? -20.688 14.305 20.922 1 97.19 388 MET A C 1
ATOM 3016 O O . MET A 1 388 ? -21.719 14 21.531 1 97.19 388 MET A O 1
ATOM 3020 N N . LYS A 1 389 ? -19.656 14.93 21.453 1 91.88 389 LYS A N 1
ATOM 3021 C CA . LYS A 1 389 ? -19.734 15.227 22.875 1 91.88 389 LYS A CA 1
ATOM 3022 C C . LYS A 1 389 ? -19.094 16.578 23.203 1 91.88 389 LYS A C 1
ATOM 3024 O O . LYS A 1 389 ? -18.203 17.031 22.469 1 91.88 389 LYS A O 1
ATOM 3029 N N . ASP A 1 390 ? -19.578 17.078 24.281 1 89.12 390 ASP A N 1
ATOM 3030 C CA . ASP A 1 390 ? -18.938 18.266 24.812 1 89.12 390 ASP A CA 1
ATOM 3031 C C . ASP A 1 390 ? -17.719 17.906 25.656 1 89.12 390 ASP A C 1
ATOM 3033 O O . ASP A 1 390 ? -17.641 16.812 26.203 1 89.12 390 ASP A O 1
ATOM 3037 N N . GLY A 1 391 ? -16.875 18.719 25.703 1 79.31 391 GLY A N 1
ATOM 3038 C CA . GLY A 1 391 ? -15.766 18.547 26.625 1 79.31 391 GLY A CA 1
ATOM 3039 C C . GLY A 1 391 ? -14.656 17.688 26.062 1 79.31 391 GLY A C 1
ATOM 3040 O O . GLY A 1 391 ? -14.008 16.938 26.797 1 79.31 391 GLY A O 1
ATOM 3041 N N . LEU A 1 392 ? -14.586 17.609 24.812 1 81.31 392 LEU A N 1
ATOM 3042 C CA . LEU A 1 392 ? -13.398 16.984 24.234 1 81.31 392 LEU A CA 1
ATOM 3043 C C . LEU A 1 392 ? -12.148 17.781 24.562 1 81.31 392 LEU A C 1
ATOM 3045 O O . LEU A 1 392 ? -11.812 18.734 23.859 1 81.31 392 LEU A O 1
ATOM 3049 N N . GLU A 1 393 ? -11.688 17.516 25.859 1 76.44 393 GLU A N 1
ATOM 3050 C CA . GLU A 1 393 ? -10.562 18.344 26.281 1 76.44 393 GLU A CA 1
ATOM 3051 C C . GLU A 1 393 ? -9.328 17.5 26.578 1 76.44 393 GLU A C 1
ATOM 3053 O O . GLU A 1 393 ? -8.688 17.672 27.625 1 76.44 393 GLU A O 1
ATOM 3058 N N . ASP A 1 394 ? -9.086 16.688 25.641 1 83.56 394 ASP A N 1
ATOM 3059 C CA . ASP A 1 394 ? -7.828 15.953 25.734 1 83.56 394 ASP A CA 1
ATOM 3060 C C . ASP A 1 394 ? -6.707 16.703 25.016 1 83.56 394 ASP A C 1
ATOM 3062 O O . ASP A 1 394 ? -6.832 17.047 23.828 1 83.56 394 ASP A O 1
ATOM 3066 N N . THR A 1 395 ? -5.621 16.953 25.703 1 85.88 395 THR A N 1
ATOM 3067 C CA . THR A 1 395 ? -4.562 17.766 25.125 1 85.88 395 THR A CA 1
ATOM 3068 C C . THR A 1 395 ? -3.643 16.906 24.25 1 85.88 395 THR A C 1
ATOM 3070 O O . THR A 1 395 ? -2.955 17.438 23.375 1 85.88 395 THR A O 1
ATOM 3073 N N . ARG A 1 396 ? -3.646 15.625 24.578 1 91.75 396 ARG A N 1
ATOM 3074 C CA . ARG A 1 396 ? -2.84 14.688 23.797 1 91.75 396 ARG A CA 1
ATOM 3075 C C . ARG A 1 396 ? -1.407 15.188 23.656 1 91.75 396 ARG A C 1
ATOM 3077 O O . ARG A 1 396 ? -0.735 15.469 24.641 1 91.75 396 ARG A O 1
ATOM 3084 N N . VAL A 1 397 ? -0.912 15.367 22.469 1 94.75 397 VAL A N 1
ATOM 3085 C CA . VAL A 1 397 ? 0.482 15.719 22.219 1 94.75 397 VAL A CA 1
ATOM 3086 C C . VAL A 1 397 ? 0.72 17.188 22.562 1 94.75 397 VAL A C 1
ATOM 3088 O O . VAL A 1 397 ? 1.866 17.625 22.688 1 94.75 397 VAL A O 1
ATOM 3091 N N . TRP A 1 398 ? -0.342 17.922 22.828 1 96.75 398 TRP A N 1
ATOM 3092 C CA . TRP A 1 398 ? -0.238 19.344 23.141 1 96.75 398 TRP A CA 1
ATOM 3093 C C . TRP A 1 398 ? -0.205 19.562 24.641 1 96.75 398 TRP A C 1
ATOM 3095 O O . TRP A 1 398 ? -0.099 20.703 25.109 1 96.75 398 TRP A O 1
ATOM 3105 N N . GLY A 1 399 ? -0.331 18.562 25.406 1 93.31 399 GLY A N 1
ATOM 3106 C CA . GLY A 1 399 ? -0.556 18.641 26.844 1 93.31 399 GLY A CA 1
ATOM 3107 C C . GLY A 1 399 ? 0.517 19.438 27.562 1 93.31 399 GLY A C 1
ATOM 3108 O O . GLY A 1 399 ? 0.229 20.125 28.547 1 93.31 399 GLY A O 1
ATOM 3109 N N . ASP A 1 400 ? 1.637 19.422 27.141 1 93.12 400 ASP A N 1
ATOM 3110 C CA . ASP A 1 400 ? 2.729 20.047 27.891 1 93.12 400 ASP A CA 1
ATOM 3111 C C . ASP A 1 400 ? 3.047 21.438 27.328 1 93.12 400 ASP A C 1
ATOM 3113 O O . ASP A 1 400 ? 3.949 22.109 27.828 1 93.12 400 ASP A O 1
ATOM 3117 N N . CYS A 1 401 ? 2.219 21.891 26.328 1 95.19 401 CYS A N 1
ATOM 3118 C CA . CYS A 1 401 ? 2.695 23.125 25.719 1 95.19 401 CYS A CA 1
ATOM 3119 C C . CYS A 1 401 ? 1.529 23.969 25.219 1 95.19 401 CYS A C 1
ATOM 3121 O O . CYS A 1 401 ? 1.729 25.078 24.719 1 95.19 401 CYS A O 1
ATOM 3123 N N . ILE A 1 402 ? 0.315 23.594 25.391 1 95.88 402 ILE A N 1
ATOM 3124 C CA . ILE A 1 402 ? -0.829 24.203 24.734 1 95.88 402 ILE A CA 1
ATOM 3125 C C . ILE A 1 402 ? -0.946 25.672 25.172 1 95.88 402 ILE A C 1
ATOM 3127 O O . ILE A 1 402 ? -1.383 26.516 24.391 1 95.88 402 ILE A O 1
ATOM 3131 N N . ASP A 1 403 ? -0.522 26.062 26.312 1 95.25 403 ASP A N 1
ATOM 3132 C CA . ASP A 1 403 ? -0.64 27.406 26.844 1 95.25 403 ASP A CA 1
ATOM 3133 C C . ASP A 1 403 ? 0.286 28.375 26.125 1 95.25 403 ASP A C 1
ATOM 3135 O O . ASP A 1 403 ? 0.102 29.594 26.188 1 95.25 403 ASP A O 1
ATOM 3139 N N . GLU A 1 404 ? 1.182 27.875 25.422 1 94.5 404 GLU A N 1
ATOM 3140 C CA . GLU A 1 404 ? 2.143 28.703 24.703 1 94.5 404 GLU A CA 1
ATOM 3141 C C . GLU A 1 404 ? 1.632 29.047 23.297 1 94.5 404 GLU A C 1
ATOM 3143 O O . GLU A 1 404 ? 2.24 29.859 22.594 1 94.5 404 GLU A O 1
ATOM 3148 N N . TYR A 1 405 ? 0.493 28.594 23.016 1 94.62 405 TYR A N 1
ATOM 3149 C CA . TYR A 1 405 ? -0.006 28.781 21.656 1 94.62 405 TYR A CA 1
ATOM 3150 C C . TYR A 1 405 ? -1.321 29.547 21.656 1 94.62 405 TYR A C 1
ATOM 3152 O O . TYR A 1 405 ? -2.115 29.438 22.594 1 94.62 405 TYR A O 1
ATOM 3160 N N . PRO A 1 406 ? -1.716 30.234 20.547 1 95.38 406 PRO A N 1
ATOM 3161 C CA . PRO A 1 406 ? -0.903 30.391 19.344 1 95.38 406 PRO A CA 1
ATOM 3162 C C . PRO A 1 406 ? 0.337 31.25 19.562 1 95.38 406 PRO A C 1
ATOM 3164 O O . PRO A 1 406 ? 0.325 32.125 20.422 1 95.38 406 PRO A O 1
ATOM 3167 N N . ARG A 1 407 ? 1.322 31 18.844 1 90.25 407 ARG A N 1
ATOM 3168 C CA . ARG A 1 407 ? 2.527 31.828 18.875 1 90.25 407 ARG A CA 1
ATOM 3169 C C . ARG A 1 407 ? 2.281 33.188 18.219 1 90.25 407 ARG A C 1
ATOM 3171 O O . ARG A 1 407 ? 1.645 33.25 17.172 1 90.25 407 ARG A O 1
ATOM 3178 N N . LYS A 1 408 ? 2.713 34.25 18.781 1 79.12 408 LYS A N 1
ATOM 3179 C CA . LYS A 1 408 ? 2.504 35.594 18.266 1 79.12 408 LYS A CA 1
ATOM 3180 C C . LYS A 1 408 ? 3.447 35.875 17.109 1 79.12 408 LYS A C 1
ATOM 3182 O O . LYS A 1 408 ? 3.053 36.531 16.125 1 79.12 408 LYS A O 1
ATOM 3187 N N . ASN A 1 409 ? 4.641 35.469 17.266 1 73.88 409 ASN A N 1
ATOM 3188 C CA . ASN A 1 409 ? 5.648 35.688 16.234 1 73.88 409 ASN A CA 1
ATOM 3189 C C . ASN A 1 409 ? 6.059 34.344 15.586 1 73.88 409 ASN A C 1
ATOM 3191 O O . ASN A 1 409 ? 6.66 33.5 16.234 1 73.88 409 ASN A O 1
ATOM 3195 N N . LEU A 1 410 ? 5.633 34.25 14.375 1 76 410 LEU A N 1
ATOM 3196 C CA . LEU A 1 410 ? 5.965 33 13.648 1 76 410 LEU A CA 1
ATOM 3197 C C . LEU A 1 410 ? 7.23 33.188 12.82 1 76 410 LEU A C 1
ATOM 3199 O O . LEU A 1 410 ? 7.621 32.312 12.07 1 76 410 LEU A O 1
ATOM 3203 N N . VAL A 1 411 ? 7.812 34.406 13.062 1 72.19 411 VAL A N 1
ATOM 3204 C CA . VAL A 1 411 ? 9.062 34.656 12.352 1 72.19 411 VAL A CA 1
ATOM 3205 C C . VAL A 1 411 ? 10.188 33.844 12.984 1 72.19 411 VAL A C 1
ATOM 3207 O O . VAL A 1 411 ? 10.367 33.875 14.211 1 72.19 411 VAL A O 1
ATOM 3210 N N . ASN A 1 412 ? 10.859 33.125 12.195 1 78.19 412 ASN A N 1
ATOM 3211 C CA . ASN A 1 412 ? 11.984 32.312 12.664 1 78.19 412 ASN A CA 1
ATOM 3212 C C . ASN A 1 412 ? 13.055 33.188 13.32 1 78.19 412 ASN A C 1
ATOM 3214 O O . ASN A 1 412 ? 13.469 34.188 12.758 1 78.19 412 ASN A O 1
ATOM 3218 N N . PRO A 1 413 ? 13.477 32.875 14.469 1 74.75 413 PRO A N 1
ATOM 3219 C CA . PRO A 1 413 ? 14.453 33.688 15.195 1 74.75 413 PRO A CA 1
ATOM 3220 C C . PRO A 1 413 ? 15.797 33.781 14.477 1 74.75 413 PRO A C 1
ATOM 3222 O O . PRO A 1 413 ? 16.594 34.656 14.758 1 74.75 413 PRO A O 1
ATOM 3225 N N . TYR A 1 414 ? 16.016 32.938 13.594 1 75.25 414 TYR A N 1
ATOM 3226 C CA . TYR A 1 414 ? 17.312 32.906 12.93 1 75.25 414 TYR A CA 1
ATOM 3227 C C . TYR A 1 414 ? 17.281 33.688 11.617 1 75.25 414 TYR A C 1
ATOM 3229 O O . TYR A 1 414 ? 18.281 33.75 10.906 1 75.25 414 TYR A O 1
ATOM 3237 N N . THR A 1 415 ? 16.188 34.25 11.352 1 75 415 THR A N 1
ATOM 3238 C CA . THR A 1 415 ? 16.078 35.062 10.141 1 75 415 THR A CA 1
ATOM 3239 C C . THR A 1 415 ? 17.125 36.156 10.141 1 75 415 THR A C 1
ATOM 3241 O O . THR A 1 415 ? 17.781 36.406 9.125 1 75 415 THR A O 1
ATOM 3244 N N . GLU A 1 416 ? 17.25 36.75 11.344 1 75.56 416 GLU A N 1
ATOM 3245 C CA . GLU A 1 416 ? 18.25 37.812 11.445 1 75.56 416 GLU A CA 1
ATOM 3246 C C . GLU A 1 416 ? 19.656 37.25 11.414 1 75.56 416 GLU A C 1
ATOM 3248 O O . GLU A 1 416 ? 20.547 37.812 10.75 1 75.56 416 GLU A O 1
ATOM 3253 N N . LYS A 1 417 ? 19.844 36.188 12.133 1 76.94 417 LYS A N 1
ATOM 3254 C CA . LYS A 1 417 ? 21.156 35.562 12.195 1 76.94 417 LYS A CA 1
ATOM 3255 C C . LYS A 1 417 ? 21.656 35.188 10.805 1 76.94 417 LYS A C 1
ATOM 3257 O O . LYS A 1 417 ? 22.844 35.344 10.508 1 76.94 417 LYS A O 1
ATOM 3262 N N . TYR A 1 418 ? 20.781 34.781 10.016 1 73.75 418 TYR A N 1
ATOM 3263 C CA . TYR A 1 418 ? 21.203 34.312 8.695 1 73.75 418 TYR A CA 1
ATOM 3264 C C . TYR A 1 418 ? 20.922 35.375 7.633 1 73.75 418 TYR A C 1
ATOM 3266 O O . TYR A 1 418 ? 20.922 35.062 6.438 1 73.75 418 TYR A O 1
ATOM 3274 N N . SER A 1 419 ? 20.641 36.594 8.016 1 72.88 419 SER A N 1
ATOM 3275 C CA . SER A 1 419 ? 20.312 37.656 7.09 1 72.88 419 SER A CA 1
ATOM 3276 C C . SER A 1 419 ? 21.469 37.938 6.141 1 72.88 419 SER A C 1
ATOM 3278 O O . SER A 1 419 ? 21.281 38.5 5.051 1 72.88 419 SER A O 1
ATOM 3280 N N . TRP A 1 420 ? 22.656 37.562 6.664 1 66.88 420 TRP A N 1
ATOM 3281 C CA . TRP A 1 420 ? 23.844 37.812 5.848 1 66.88 420 TRP A CA 1
ATOM 3282 C C . TRP A 1 420 ? 23.75 37.062 4.52 1 66.88 420 TRP A C 1
ATOM 3284 O O . TRP A 1 420 ? 24.422 37.406 3.555 1 66.88 420 TRP A O 1
ATOM 3294 N N . ILE A 1 421 ? 22.938 36.094 4.48 1 64.44 421 ILE A N 1
ATOM 3295 C CA . ILE A 1 421 ? 22.797 35.25 3.297 1 64.44 421 ILE A CA 1
ATOM 3296 C C . ILE A 1 421 ? 22.281 36.062 2.129 1 64.44 421 ILE A C 1
ATOM 3298 O O . ILE A 1 421 ? 22.531 35.75 0.966 1 64.44 421 ILE A O 1
ATOM 3302 N N . ASN 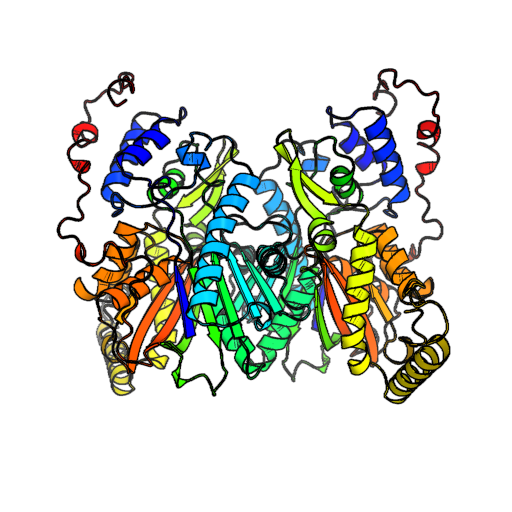A 1 422 ? 21.641 37.094 2.418 1 60.59 422 ASN A N 1
ATOM 3303 C CA . ASN A 1 422 ? 21.062 37.969 1.391 1 60.59 422 ASN A CA 1
ATOM 3304 C C . ASN A 1 422 ? 22.109 38.938 0.828 1 60.59 422 ASN A C 1
ATOM 3306 O O . ASN A 1 422 ? 21.828 39.656 -0.128 1 60.59 422 ASN A O 1
ATOM 3310 N N . ASP A 1 423 ? 23.281 38.906 1.417 1 59.88 423 ASP A N 1
ATOM 3311 C CA . ASP A 1 423 ? 24.359 39.781 0.928 1 59.88 423 ASP A CA 1
ATOM 3312 C C . ASP A 1 423 ? 24.969 39.219 -0.352 1 59.88 423 ASP A C 1
ATOM 3314 O O . ASP A 1 423 ? 25.625 38.188 -0.328 1 59.88 423 ASP A O 1
ATOM 3318 N N . GLU A 1 424 ? 24.594 39.781 -1.531 1 57.03 424 GLU A N 1
ATOM 3319 C CA . GLU A 1 424 ? 25.047 39.344 -2.85 1 57.03 424 GLU A CA 1
ATOM 3320 C C . GLU A 1 424 ? 26.578 39.406 -2.951 1 57.03 424 GLU A C 1
ATOM 3322 O O . GLU A 1 424 ? 27.172 38.781 -3.812 1 57.03 424 GLU A O 1
ATOM 3327 N N . CYS A 1 425 ? 27.297 40.344 -2.357 1 52.28 425 CYS A N 1
ATOM 3328 C CA . CYS A 1 425 ? 28.75 40.5 -2.439 1 52.28 425 CYS A CA 1
ATOM 3329 C C . CYS A 1 425 ? 29.469 39.375 -1.725 1 52.28 425 CYS A C 1
ATOM 3331 O O . CYS A 1 425 ? 30.703 39.344 -1.725 1 52.28 425 CYS A O 1
ATOM 3333 N N . LEU A 1 426 ? 28.828 38.625 -1.077 1 49.09 426 LEU A N 1
ATOM 3334 C CA . LEU A 1 426 ? 29.484 37.594 -0.286 1 49.09 426 LEU A CA 1
ATOM 3335 C C . LEU A 1 426 ? 30.016 36.469 -1.181 1 49.09 426 LEU A C 1
ATOM 3337 O O . LEU A 1 426 ? 29.281 35.938 -2.027 1 49.09 426 LEU A O 1
ATOM 3341 N N . ASN A 1 427 ? 31.266 36.656 -1.783 1 42.31 427 ASN A N 1
ATOM 3342 C CA . ASN A 1 427 ? 31.984 35.531 -2.385 1 42.31 427 ASN A CA 1
ATOM 3343 C C . ASN A 1 427 ? 32.156 34.406 -1.391 1 42.31 427 ASN A C 1
ATOM 3345 O O . ASN A 1 427 ? 32.281 34.625 -0.187 1 42.31 427 ASN A O 1
ATOM 3349 N N . PHE A 1 428 ? 31.641 33.312 -1.739 1 41.66 428 PHE A N 1
ATOM 3350 C CA . PHE A 1 428 ? 31.719 32.156 -0.885 1 41.66 428 PHE A CA 1
ATOM 3351 C C . PHE A 1 428 ? 33.156 31.906 -0.433 1 41.66 428 PHE A C 1
ATOM 3353 O O . PHE A 1 428 ? 33.969 31.422 -1.213 1 41.66 428 PHE A O 1
ATOM 3360 N N . VAL A 1 429 ? 34 32.75 -0.002 1 34.16 429 VAL A N 1
ATOM 3361 C CA . VAL A 1 429 ? 35.156 32.125 0.659 1 34.16 429 VAL A CA 1
ATOM 3362 C C . VAL A 1 429 ? 34.688 30.906 1.445 1 34.16 429 VAL A C 1
ATOM 3364 O O . VAL A 1 429 ? 33.562 30.828 1.896 1 34.16 429 VAL A O 1
ATOM 3367 N N . ARG A 1 430 ? 35.375 29.828 1.411 1 34.66 430 ARG A N 1
ATOM 3368 C CA . ARG A 1 430 ? 35.094 28.672 2.258 1 34.66 430 ARG A CA 1
ATOM 3369 C C . ARG A 1 430 ? 34.5 29.109 3.596 1 34.66 430 ARG A C 1
ATOM 3371 O O . ARG A 1 430 ? 35.188 29.75 4.398 1 34.66 430 ARG A O 1
ATOM 3378 N N . LEU A 1 431 ? 33.281 29.5 3.73 1 35.75 431 LEU A N 1
ATOM 3379 C CA . LEU A 1 431 ? 32.656 29.609 5.043 1 35.75 431 LEU A CA 1
ATOM 3380 C C . LEU A 1 431 ? 33.344 28.719 6.055 1 35.75 431 LEU A C 1
ATOM 3382 O O . LEU A 1 431 ? 33.406 27.5 5.871 1 35.75 431 LEU A O 1
ATOM 3386 N N . GLU A 1 432 ? 34.562 28.922 6.422 1 35.5 432 GLU A N 1
ATOM 3387 C CA . GLU A 1 432 ? 35.031 28.188 7.582 1 35.5 432 GLU A CA 1
ATOM 3388 C C . GLU A 1 432 ? 33.906 27.75 8.484 1 35.5 432 GLU A C 1
ATOM 3390 O O . GLU A 1 432 ? 33.25 28.594 9.133 1 35.5 432 GLU A O 1
ATOM 3395 N N . LEU A 1 433 ? 33 27.047 8.07 1 38.22 433 LEU A N 1
ATOM 3396 C CA . LEU A 1 433 ? 31.969 26.281 8.789 1 38.22 433 LEU A CA 1
ATOM 3397 C C . LEU A 1 433 ? 32.406 26.062 10.234 1 38.22 433 LEU A C 1
ATOM 3399 O O . LEU A 1 433 ? 31.656 25.438 11.008 1 38.22 433 LEU A O 1
ATOM 3403 N N . HIS A 1 434 ? 33.594 26.172 10.602 1 34.47 434 HIS A N 1
ATOM 3404 C CA . HIS A 1 434 ? 34.094 26.016 11.961 1 34.47 434 HIS A CA 1
ATOM 3405 C C . HIS A 1 434 ? 33.531 27.078 12.883 1 34.47 434 HIS A C 1
ATOM 3407 O O . HIS A 1 434 ? 33.531 26.906 14.109 1 34.47 434 HIS A O 1
ATOM 3413 N N . LYS A 1 435 ? 33.344 28.297 12.492 1 34.31 435 LYS A N 1
ATOM 3414 C CA . LYS A 1 435 ? 32.844 29.25 13.477 1 34.31 435 LYS A CA 1
ATOM 3415 C C . LYS A 1 435 ? 31.344 29.016 13.727 1 34.31 435 LYS A C 1
ATOM 3417 O O . LYS A 1 435 ? 30.75 29.641 14.602 1 34.31 435 LYS A O 1
ATOM 3422 N N . LEU A 1 436 ? 30.625 28.438 12.945 1 35.34 436 LEU A N 1
ATOM 3423 C CA . LEU A 1 436 ? 29.25 28.109 13.312 1 35.34 436 LEU A CA 1
ATOM 3424 C C . LEU A 1 436 ? 29.219 26.938 14.289 1 35.34 436 LEU A C 1
ATOM 3426 O O . LEU A 1 436 ? 28.156 26.578 14.805 1 35.34 436 LEU A O 1
ATOM 3430 N N . CYS A 1 437 ? 30.203 25.969 14.258 1 29.89 437 CYS A N 1
ATOM 3431 C CA . CYS A 1 437 ? 30.328 25.078 15.406 1 29.89 437 CYS A CA 1
ATOM 3432 C C . CYS A 1 437 ? 30.891 25.812 16.609 1 29.89 437 CYS A C 1
ATOM 3434 O O . CYS A 1 437 ? 31.844 26.578 16.5 1 29.89 437 CYS A O 1
ATOM 3436 N N . MET B 1 1 ? -16.016 -11.555 -13.25 1 98.31 1 MET B N 1
ATOM 3437 C CA . MET B 1 1 ? -14.781 -11.281 -13.969 1 98.31 1 MET B CA 1
ATOM 3438 C C . MET B 1 1 ? -15.023 -11.242 -15.477 1 98.31 1 MET B C 1
ATOM 3440 O O . MET B 1 1 ? -15.398 -12.25 -16.078 1 98.31 1 MET B O 1
ATOM 3444 N N . LEU B 1 2 ? -14.781 -10.062 -16.016 1 97.88 2 LEU B N 1
ATOM 3445 C CA . LEU B 1 2 ? -15.016 -9.844 -17.438 1 97.88 2 LEU B CA 1
ATOM 3446 C C . LEU B 1 2 ? -13.805 -10.273 -18.266 1 97.88 2 LEU B C 1
ATOM 3448 O O . LEU B 1 2 ? -13.953 -10.695 -19.406 1 97.88 2 LEU B O 1
ATOM 3452 N N . GLY B 1 3 ? -12.648 -10.125 -17.672 1 97.69 3 GLY B N 1
ATOM 3453 C CA . GLY B 1 3 ? -11.422 -10.523 -18.344 1 97.69 3 GLY B CA 1
ATOM 3454 C C . GLY B 1 3 ? -10.195 -10.43 -17.453 1 97.69 3 GLY B C 1
ATOM 3455 O O . GLY B 1 3 ? -10.258 -9.836 -16.375 1 97.69 3 GLY B O 1
ATOM 3456 N N . TYR B 1 4 ? -9.156 -11.047 -17.859 1 98.31 4 TYR B N 1
ATOM 3457 C CA . TYR B 1 4 ? -7.852 -10.914 -17.234 1 98.31 4 TYR B CA 1
ATOM 3458 C C . TYR B 1 4 ? -6.73 -11.148 -18.234 1 98.31 4 TYR B C 1
ATOM 3460 O O . TYR B 1 4 ? -6.949 -11.75 -19.281 1 98.31 4 TYR B O 1
ATOM 3468 N N . GLU B 1 5 ? -5.559 -10.562 -17.969 1 98.38 5 GLU B N 1
ATOM 3469 C CA . GLU B 1 5 ? -4.367 -10.703 -18.797 1 98.38 5 GLU B CA 1
ATOM 3470 C C . GLU B 1 5 ? -3.119 -10.906 -17.938 1 98.38 5 GLU B C 1
ATOM 3472 O O . GLU B 1 5 ? -3.014 -10.344 -16.844 1 98.38 5 GLU B O 1
ATOM 3477 N N . CYS B 1 6 ? -2.23 -11.758 -18.438 1 98.38 6 CYS B N 1
ATOM 3478 C CA . CYS B 1 6 ? -0.914 -11.945 -17.828 1 98.38 6 CYS B CA 1
ATOM 3479 C C . CYS B 1 6 ? 0.177 -11.336 -18.703 1 98.38 6 CYS B C 1
ATOM 3481 O O . CYS B 1 6 ? 0.019 -11.234 -19.922 1 98.38 6 CYS B O 1
ATOM 3483 N N . PHE B 1 7 ? 1.198 -10.961 -18.078 1 98.25 7 PHE B N 1
ATOM 3484 C CA . PHE B 1 7 ? 2.312 -10.336 -18.766 1 98.25 7 PHE B CA 1
ATOM 3485 C C . PHE B 1 7 ? 3.277 -11.391 -19.312 1 98.25 7 PHE B C 1
ATOM 3487 O O . PHE B 1 7 ? 3.561 -12.375 -18.641 1 98.25 7 PHE B O 1
ATOM 3494 N N . LYS B 1 8 ? 3.645 -11.219 -20.453 1 97.62 8 LYS B N 1
ATOM 3495 C CA . LYS B 1 8 ? 4.719 -11.984 -21.078 1 97.62 8 LYS B CA 1
ATOM 3496 C C . LYS B 1 8 ? 5.805 -11.055 -21.625 1 97.62 8 LYS B C 1
ATOM 3498 O O . LYS B 1 8 ? 5.562 -10.273 -22.531 1 97.62 8 LYS B O 1
ATOM 3503 N N . ALA B 1 9 ? 6.965 -11.164 -21.078 1 96.5 9 ALA B N 1
ATOM 3504 C CA . ALA B 1 9 ? 8.062 -10.297 -21.516 1 96.5 9 ALA B CA 1
ATOM 3505 C C . ALA B 1 9 ? 8.578 -10.703 -22.891 1 96.5 9 ALA B C 1
ATOM 3507 O O . ALA B 1 9 ? 8.336 -11.828 -23.344 1 96.5 9 ALA B O 1
ATOM 3508 N N . PRO B 1 10 ? 9.289 -9.766 -23.562 1 95.19 10 PRO B N 1
ATOM 3509 C CA . PRO B 1 10 ? 9.93 -10.125 -24.828 1 95.19 10 PRO B CA 1
ATOM 3510 C C . PRO B 1 10 ? 11.055 -11.148 -24.656 1 95.19 10 PRO B C 1
ATOM 3512 O O . PRO B 1 10 ? 11.609 -11.273 -23.578 1 95.19 10 PRO B O 1
ATOM 3515 N N . ASP B 1 11 ? 11.391 -11.789 -25.719 1 94.81 11 ASP B N 1
ATOM 3516 C CA . ASP B 1 11 ? 12.305 -12.922 -25.703 1 94.81 11 ASP B CA 1
ATOM 3517 C C . ASP B 1 11 ? 13.703 -12.492 -25.25 1 94.81 11 ASP B C 1
ATOM 3519 O O . ASP B 1 11 ? 14.453 -13.297 -24.688 1 94.81 11 ASP B O 1
ATOM 3523 N N . ASP B 1 12 ? 13.992 -11.281 -25.484 1 94.56 12 ASP B N 1
ATOM 3524 C CA . ASP B 1 12 ? 15.32 -10.82 -25.109 1 94.56 12 ASP B CA 1
ATOM 3525 C C . ASP B 1 12 ? 15.445 -10.672 -23.594 1 94.56 12 ASP B C 1
ATOM 3527 O O . ASP B 1 12 ? 16.531 -10.43 -23.062 1 94.56 12 ASP B O 1
ATOM 3531 N N . ARG B 1 13 ? 14.383 -10.914 -22.875 1 96.19 13 ARG B N 1
ATOM 3532 C CA . ARG B 1 13 ? 14.383 -10.844 -21.422 1 96.19 13 ARG B CA 1
ATOM 3533 C C . ARG B 1 13 ? 14.398 -12.234 -20.797 1 96.19 13 ARG B C 1
ATOM 3535 O O . ARG B 1 13 ? 14.234 -12.383 -19.594 1 96.19 13 ARG B O 1
ATOM 3542 N N . LYS B 1 14 ? 14.555 -13.266 -21.578 1 96.75 14 LYS B N 1
ATOM 3543 C CA . LYS B 1 14 ? 14.539 -14.633 -21.062 1 96.75 14 LYS B CA 1
ATOM 3544 C C . LYS B 1 14 ? 15.734 -14.891 -20.156 1 96.75 14 LYS B C 1
ATOM 3546 O O . LYS B 1 14 ? 16.844 -14.445 -20.438 1 96.75 14 LYS B O 1
ATOM 3551 N N . LEU B 1 15 ? 15.438 -15.484 -19.094 1 96.06 15 LEU B N 1
ATOM 3552 C CA . LEU B 1 15 ? 16.422 -15.898 -18.094 1 96.06 15 LEU B CA 1
ATOM 3553 C C . LEU B 1 15 ? 16.422 -17.406 -17.938 1 96.06 15 LEU B C 1
ATOM 3555 O O . LEU B 1 15 ? 15.797 -17.953 -17.016 1 96.06 15 LEU B O 1
ATOM 3559 N N . ASP B 1 16 ? 17.188 -18.078 -18.781 1 93.44 16 ASP B N 1
ATOM 3560 C CA . ASP B 1 16 ? 17.312 -19.531 -18.688 1 93.44 16 ASP B CA 1
ATOM 3561 C C . ASP B 1 16 ? 18.375 -19.938 -17.656 1 93.44 16 ASP B C 1
ATOM 3563 O O . ASP B 1 16 ? 18.938 -19.078 -16.984 1 93.44 16 ASP B O 1
ATOM 3567 N N . THR B 1 17 ? 18.562 -21.219 -17.531 1 91.38 17 THR B N 1
ATOM 3568 C CA . THR B 1 17 ? 19.453 -21.734 -16.5 1 91.38 17 THR B CA 1
ATOM 3569 C C . THR B 1 17 ? 20.875 -21.188 -16.688 1 91.38 17 THR B C 1
ATOM 3571 O O . THR B 1 17 ? 21.5 -20.734 -15.734 1 91.38 17 THR B O 1
ATOM 3574 N N . GLU B 1 18 ? 21.359 -21.188 -17.875 1 89.69 18 GLU B N 1
ATOM 3575 C CA . GLU B 1 18 ? 22.703 -20.703 -18.156 1 89.69 18 GLU B CA 1
ATOM 3576 C C . GLU B 1 18 ? 22.844 -19.219 -17.859 1 89.69 18 GLU B C 1
ATOM 3578 O O . GLU B 1 18 ? 23.828 -18.781 -17.281 1 89.69 18 GLU B O 1
ATOM 3583 N N . ALA B 1 19 ? 21.875 -18.5 -18.328 1 92.12 19 ALA B N 1
ATOM 3584 C CA . ALA B 1 19 ? 21.891 -17.062 -18.062 1 92.12 19 ALA B CA 1
ATOM 3585 C C . ALA B 1 19 ? 21.859 -16.781 -16.562 1 92.12 19 ALA B C 1
ATOM 3587 O O . ALA B 1 19 ? 22.547 -15.891 -16.078 1 92.12 19 ALA B O 1
ATOM 3588 N N . CYS B 1 20 ? 21.062 -17.5 -15.859 1 92.38 20 CYS B N 1
ATOM 3589 C CA . CYS B 1 20 ? 20.953 -17.328 -14.414 1 92.38 20 CYS B CA 1
ATOM 3590 C C . CYS B 1 20 ? 22.297 -17.609 -13.742 1 92.38 20 CYS B C 1
ATOM 3592 O O . CYS B 1 20 ? 22.734 -16.859 -12.867 1 92.38 20 CYS B O 1
ATOM 3594 N N . VAL B 1 21 ? 22.891 -18.672 -14.148 1 87.75 21 VAL B N 1
ATOM 3595 C CA . VAL B 1 21 ? 24.188 -19.047 -13.602 1 87.75 21 VAL B CA 1
ATOM 3596 C C . VAL B 1 21 ? 25.219 -17.953 -13.883 1 87.75 21 VAL B C 1
ATOM 3598 O O . VAL B 1 21 ? 26 -17.578 -13.008 1 87.75 21 VAL B O 1
ATOM 3601 N N . LYS B 1 22 ? 25.203 -17.438 -15.078 1 88.75 22 LYS B N 1
ATOM 3602 C CA . LYS B 1 22 ? 26.125 -16.375 -15.453 1 88.75 22 LYS B CA 1
ATOM 3603 C C . LYS B 1 22 ? 25.922 -15.148 -14.562 1 88.75 22 LYS B C 1
ATOM 3605 O O . LYS B 1 22 ? 26.891 -14.508 -14.156 1 88.75 22 LYS B O 1
ATOM 3610 N N . VAL B 1 23 ? 24.734 -14.781 -14.297 1 90.81 23 VAL B N 1
ATOM 3611 C CA . VAL B 1 23 ? 24.438 -13.609 -13.477 1 90.81 23 VAL B CA 1
ATOM 3612 C C . VAL B 1 23 ? 24.953 -13.828 -12.062 1 90.81 23 VAL B C 1
ATOM 3614 O O . VAL B 1 23 ? 25.594 -12.945 -11.484 1 90.81 23 VAL B O 1
ATOM 3617 N N . VAL B 1 24 ? 24.656 -14.961 -11.547 1 83.94 24 VAL B N 1
ATOM 3618 C CA . VAL B 1 24 ? 25.031 -15.211 -10.164 1 83.94 24 VAL B CA 1
ATOM 3619 C C . VAL B 1 24 ? 26.547 -15.289 -10.039 1 83.94 24 VAL B C 1
ATOM 3621 O O . VAL B 1 24 ? 27.125 -14.906 -9.016 1 83.94 24 VAL B O 1
ATOM 3624 N N . MET B 1 25 ? 27.203 -15.695 -11.047 1 82.19 25 MET B N 1
ATOM 3625 C CA . MET B 1 25 ? 28.656 -15.836 -11.039 1 82.19 25 MET B CA 1
ATOM 3626 C C . MET B 1 25 ? 29.344 -14.477 -11.125 1 82.19 25 MET B C 1
ATOM 3628 O O . MET B 1 25 ? 30.516 -14.344 -10.812 1 82.19 25 MET B O 1
ATOM 3632 N N . ARG B 1 26 ? 28.594 -13.516 -11.555 1 88 26 ARG B N 1
ATOM 3633 C CA . ARG B 1 26 ? 29.125 -12.156 -11.578 1 88 26 ARG B CA 1
ATOM 3634 C C . ARG B 1 26 ? 29.328 -11.633 -10.156 1 88 26 ARG B C 1
ATOM 3636 O O . ARG B 1 26 ? 30.094 -10.68 -9.945 1 88 26 ARG B O 1
ATOM 3643 N N . ASN B 1 27 ? 28.641 -12.281 -9.227 1 87.69 27 ASN B N 1
ATOM 3644 C CA . ASN B 1 27 ? 28.719 -11.836 -7.844 1 87.69 27 ASN B CA 1
ATOM 3645 C C . ASN B 1 27 ? 30.078 -12.195 -7.227 1 87.69 27 ASN B C 1
ATOM 3647 O O . ASN B 1 27 ? 30.312 -13.352 -6.867 1 87.69 27 ASN B O 1
ATOM 3651 N N . LYS B 1 28 ? 30.859 -11.227 -6.969 1 84.38 28 LYS B N 1
ATOM 3652 C CA . LYS B 1 28 ? 32.25 -11.414 -6.523 1 84.38 28 LYS B CA 1
ATOM 3653 C C . LYS B 1 28 ? 32.312 -11.758 -5.039 1 84.38 28 LYS B C 1
ATOM 3655 O O . LYS B 1 28 ? 33.344 -12.164 -4.535 1 84.38 28 LYS B O 1
ATOM 3660 N N . ASN B 1 29 ? 31.297 -11.648 -4.465 1 85.5 29 ASN B N 1
ATOM 3661 C CA . ASN B 1 29 ? 31.25 -11.914 -3.029 1 85.5 29 ASN B CA 1
ATOM 3662 C C . ASN B 1 29 ? 31.109 -13.398 -2.734 1 85.5 29 ASN B C 1
ATOM 3664 O O . ASN B 1 29 ? 31.281 -13.828 -1.59 1 85.5 29 ASN B O 1
ATOM 3668 N N . LEU B 1 30 ? 30.953 -14.188 -3.727 1 88.25 30 LEU B N 1
ATOM 3669 C CA . LEU B 1 30 ? 30.609 -15.594 -3.502 1 88.25 30 LEU B CA 1
ATOM 3670 C C . LEU B 1 30 ? 31.859 -16.453 -3.469 1 88.25 30 LEU B C 1
ATOM 3672 O O . LEU B 1 30 ? 32.812 -16.219 -4.219 1 88.25 30 LEU B O 1
ATOM 3676 N N . GLY B 1 31 ? 31.781 -17.375 -2.523 1 83.75 31 GLY B N 1
ATOM 3677 C CA . GLY B 1 31 ? 32.781 -18.438 -2.49 1 83.75 31 GLY B CA 1
ATOM 3678 C C . GLY B 1 31 ? 32.281 -19.75 -3.072 1 83.75 31 GLY B C 1
ATOM 3679 O O . GLY B 1 31 ? 31.156 -19.812 -3.584 1 83.75 31 GLY B O 1
ATOM 3680 N N . LEU B 1 32 ? 33.062 -20.781 -3.014 1 82 32 LEU B N 1
ATOM 3681 C CA . LEU B 1 32 ? 32.75 -22.078 -3.625 1 82 32 LEU B CA 1
ATOM 3682 C C . LEU B 1 32 ? 31.484 -22.688 -3.02 1 82 32 LEU B C 1
ATOM 3684 O O . LEU B 1 32 ? 30.672 -23.266 -3.734 1 82 32 LEU B O 1
ATOM 3688 N N . GLU B 1 33 ? 31.406 -22.547 -1.799 1 84.56 33 GLU B N 1
ATOM 3689 C CA . GLU B 1 33 ? 30.25 -23.125 -1.118 1 84.56 33 GLU B CA 1
ATOM 3690 C C . GLU B 1 33 ? 28.953 -22.469 -1.558 1 84.56 33 GLU B C 1
ATOM 3692 O O . GLU B 1 33 ? 27.938 -23.141 -1.764 1 84.56 33 GLU B O 1
ATOM 3697 N N . GLN B 1 34 ? 28.984 -21.156 -1.641 1 87.94 34 GLN B N 1
ATOM 3698 C CA . GLN B 1 34 ? 27.812 -20.422 -2.088 1 87.94 34 GLN B CA 1
ATOM 3699 C C . GLN B 1 34 ? 27.484 -20.75 -3.541 1 87.94 34 GLN B C 1
ATOM 3701 O O . GLN B 1 34 ? 26.312 -20.859 -3.904 1 87.94 34 GLN B O 1
ATOM 3706 N N . TYR B 1 35 ? 28.484 -20.906 -4.281 1 84.81 35 TYR B N 1
ATOM 3707 C CA . TYR B 1 35 ? 28.281 -21.266 -5.684 1 84.81 35 TYR B CA 1
ATOM 3708 C C . TYR B 1 35 ? 27.625 -22.641 -5.812 1 84.81 35 TYR B C 1
ATOM 3710 O O . TYR B 1 35 ? 26.719 -22.828 -6.629 1 84.81 35 TYR B O 1
ATOM 3718 N N . ARG B 1 36 ? 28.156 -23.547 -5.043 1 84.12 36 ARG B N 1
ATOM 3719 C CA . ARG B 1 36 ? 27.578 -24.891 -5.035 1 84.12 36 ARG B CA 1
ATOM 3720 C C . ARG B 1 36 ? 26.109 -24.859 -4.637 1 84.12 36 ARG B C 1
ATOM 3722 O O . ARG B 1 36 ? 25.266 -25.5 -5.266 1 84.12 36 ARG B O 1
ATOM 3729 N N . PHE B 1 37 ? 25.875 -24.156 -3.676 1 87.25 37 PHE B N 1
ATOM 3730 C CA . PHE B 1 37 ? 24.516 -24 -3.193 1 87.25 37 PHE B CA 1
ATOM 3731 C C . PHE B 1 37 ? 23.609 -23.438 -4.285 1 87.25 37 PHE B C 1
ATOM 3733 O O . PHE B 1 37 ? 22.516 -23.953 -4.52 1 87.25 37 PHE B O 1
ATOM 3740 N N . LEU B 1 38 ? 24.031 -22.422 -4.918 1 87.69 38 LEU B N 1
ATOM 3741 C CA . LEU B 1 38 ? 23.25 -21.734 -5.938 1 87.69 38 LEU B CA 1
ATOM 3742 C C . LEU B 1 38 ? 23 -22.656 -7.133 1 87.69 38 LEU B C 1
ATOM 3744 O O . LEU B 1 38 ? 21.875 -22.703 -7.652 1 87.69 38 LEU B O 1
ATOM 3748 N N . LEU B 1 39 ? 23.969 -23.297 -7.59 1 85.12 39 LEU B N 1
ATOM 3749 C CA . LEU B 1 39 ? 23.828 -24.172 -8.75 1 85.12 39 LEU B CA 1
ATOM 3750 C C . LEU B 1 39 ? 22.844 -25.312 -8.453 1 85.12 39 LEU B C 1
ATOM 3752 O O . LEU B 1 39 ? 22 -25.641 -9.289 1 85.12 39 LEU B O 1
ATOM 3756 N N . LYS B 1 40 ? 22.984 -25.828 -7.27 1 85.38 40 LYS B N 1
ATOM 3757 C CA . LYS B 1 40 ? 22.062 -26.875 -6.859 1 85.38 40 LYS B CA 1
ATOM 3758 C C . LYS B 1 40 ? 20.625 -26.359 -6.812 1 85.38 40 LYS B C 1
ATOM 3760 O O . LYS B 1 40 ? 19.703 -27.047 -7.25 1 85.38 40 LYS B O 1
ATOM 3765 N N . THR B 1 41 ? 20.5 -25.219 -6.293 1 88.69 41 THR B N 1
ATOM 3766 C CA . THR B 1 41 ? 19.172 -24.641 -6.137 1 88.69 41 THR B CA 1
ATOM 3767 C C . THR B 1 41 ? 18.562 -24.297 -7.492 1 88.69 41 THR B C 1
ATOM 3769 O O . THR B 1 41 ? 17.375 -24.531 -7.727 1 88.69 41 THR B O 1
ATOM 3772 N N . ILE B 1 42 ? 19.359 -23.766 -8.352 1 89.5 42 ILE B N 1
ATOM 3773 C CA . ILE B 1 42 ? 18.875 -23.359 -9.672 1 89.5 42 ILE B CA 1
ATOM 3774 C C . ILE B 1 42 ? 18.375 -24.578 -10.438 1 89.5 42 ILE B C 1
ATOM 3776 O O . ILE B 1 42 ? 17.281 -24.547 -11.008 1 89.5 42 ILE B O 1
ATOM 3780 N N . VAL B 1 43 ? 19.031 -25.688 -10.352 1 86.25 43 VAL B N 1
ATOM 3781 C CA . VAL B 1 43 ? 18.688 -26.844 -11.164 1 86.25 43 VAL B CA 1
ATOM 3782 C C . VAL B 1 43 ? 17.531 -27.609 -10.516 1 86.25 43 VAL B C 1
ATOM 3784 O O . VAL B 1 43 ? 16.844 -28.391 -11.188 1 86.25 43 VAL B O 1
ATOM 3787 N N . SER B 1 44 ? 17.328 -27.375 -9.219 1 84.75 44 SER B N 1
ATOM 3788 C CA . SER B 1 44 ? 16.266 -28.094 -8.523 1 84.75 44 SER B CA 1
ATOM 3789 C C . SER B 1 44 ? 15.055 -27.203 -8.289 1 84.75 44 SER B C 1
ATOM 3791 O O . SER B 1 44 ? 14.102 -27.594 -7.605 1 84.75 44 SER B O 1
ATOM 3793 N N . SER B 1 45 ? 15 -26.031 -8.766 1 85.62 45 SER B N 1
ATOM 3794 C CA . SER B 1 45 ? 13.992 -25.016 -8.469 1 85.62 45 SER B CA 1
ATOM 3795 C C . SER B 1 45 ? 12.664 -25.344 -9.125 1 85.62 45 SER B C 1
ATOM 3797 O O . SER B 1 45 ? 11.617 -24.812 -8.742 1 85.62 45 SER B O 1
ATOM 3799 N N . GLY B 1 46 ? 12.625 -26.172 -10.133 1 87.5 46 GLY B N 1
ATOM 3800 C CA . GLY B 1 46 ? 11.422 -26.453 -10.898 1 87.5 46 GLY B CA 1
ATOM 3801 C C . GLY B 1 46 ? 11.164 -25.469 -12.016 1 87.5 46 GLY B C 1
ATOM 3802 O O . GLY B 1 46 ? 10.164 -25.562 -12.719 1 87.5 46 GLY B O 1
ATOM 3803 N N . LEU B 1 47 ? 12.133 -24.5 -12.203 1 93.88 47 LEU B N 1
ATOM 3804 C CA . LEU B 1 47 ? 11.992 -23.516 -13.266 1 93.88 47 LEU B CA 1
ATOM 3805 C C . LEU B 1 47 ? 12.562 -24.031 -14.578 1 93.88 47 LEU B C 1
ATOM 3807 O O . LEU B 1 47 ? 13.547 -24.766 -14.578 1 93.88 47 LEU B O 1
ATOM 3811 N N . GLY B 1 48 ? 11.945 -23.609 -15.641 1 92.5 48 GLY B N 1
ATOM 3812 C CA . GLY B 1 48 ? 12.383 -24.031 -16.953 1 92.5 48 GLY B CA 1
ATOM 3813 C C . GLY B 1 48 ? 13.289 -23.016 -17.625 1 92.5 48 GLY B C 1
ATOM 3814 O O . GLY B 1 48 ? 13.867 -22.141 -16.969 1 92.5 48 GLY B O 1
ATOM 3815 N N . GLU B 1 49 ? 13.352 -23.141 -18.969 1 92.88 49 GLU B N 1
ATOM 3816 C CA . GLU B 1 49 ? 14.375 -22.438 -19.734 1 92.88 49 GLU B CA 1
ATOM 3817 C C . GLU B 1 49 ? 13.82 -21.156 -20.359 1 92.88 49 GLU B C 1
ATOM 3819 O O . GLU B 1 49 ? 14.531 -20.453 -21.078 1 92.88 49 GLU B O 1
ATOM 3824 N N . GLU B 1 50 ? 12.609 -20.859 -20.078 1 95.06 50 GLU B N 1
ATOM 3825 C CA . GLU B 1 50 ? 11.992 -19.719 -20.766 1 95.06 50 GLU B CA 1
ATOM 3826 C C . GLU B 1 50 ? 11.297 -18.797 -19.766 1 95.06 50 GLU B C 1
ATOM 3828 O O . GLU B 1 50 ? 10.211 -18.281 -20.031 1 95.06 50 GLU B O 1
ATOM 3833 N N . THR B 1 51 ? 11.844 -18.719 -18.594 1 96.75 51 THR B N 1
ATOM 3834 C CA . THR B 1 51 ? 11.391 -17.703 -17.656 1 96.75 51 THR B CA 1
ATOM 3835 C C . THR B 1 51 ? 11.969 -16.344 -18 1 96.75 51 THR B C 1
ATOM 3837 O O . THR B 1 51 ? 12.75 -16.219 -18.953 1 96.75 51 THR B O 1
ATOM 3840 N N . TYR B 1 52 ? 11.555 -15.273 -17.281 1 97.81 52 TYR B N 1
ATOM 3841 C CA . TYR B 1 52 ? 11.992 -13.93 -17.672 1 97.81 52 TYR B CA 1
ATOM 3842 C C . TYR B 1 52 ? 12.602 -13.203 -16.484 1 97.81 52 TYR B C 1
ATOM 3844 O O . TYR B 1 52 ? 12.18 -13.398 -15.336 1 97.81 52 TYR B O 1
ATOM 3852 N N . GLY B 1 53 ? 13.641 -12.383 -16.734 1 96.56 53 GLY B N 1
ATOM 3853 C CA . GLY B 1 53 ? 14.289 -11.547 -15.734 1 96.56 53 GLY B CA 1
ATOM 3854 C C . GLY B 1 53 ? 14.297 -10.078 -16.109 1 96.56 53 GLY B C 1
ATOM 3855 O O . GLY B 1 53 ? 13.977 -9.719 -17.234 1 96.56 53 GLY B O 1
ATOM 3856 N N . PRO B 1 54 ? 14.578 -9.242 -15.148 1 95.06 54 PRO B N 1
ATOM 3857 C CA . PRO B 1 54 ? 14.617 -7.812 -15.453 1 95.06 54 PRO B CA 1
ATOM 3858 C C . PRO B 1 54 ? 15.812 -7.422 -16.328 1 95.06 54 PRO B C 1
ATOM 3860 O O . PRO B 1 54 ? 16.875 -8.031 -16.219 1 95.06 54 PRO B O 1
ATOM 3863 N N . ARG B 1 55 ? 15.656 -6.379 -17.047 1 95.12 55 ARG B N 1
ATOM 3864 C CA . ARG B 1 55 ? 16.656 -5.938 -18.016 1 95.12 55 ARG B CA 1
ATOM 3865 C C . ARG B 1 55 ? 17.953 -5.566 -17.328 1 95.12 55 ARG B C 1
ATOM 3867 O O . ARG B 1 55 ? 19.047 -5.902 -17.812 1 95.12 55 ARG B O 1
ATOM 3874 N N . ASN B 1 56 ? 17.922 -4.816 -16.25 1 94.69 56 ASN B N 1
ATOM 3875 C CA . ASN B 1 56 ? 19.141 -4.344 -15.586 1 94.69 56 ASN B CA 1
ATOM 3876 C C . ASN B 1 56 ? 20.016 -5.508 -15.125 1 94.69 56 ASN B C 1
ATOM 3878 O O . ASN B 1 56 ? 21.234 -5.434 -15.211 1 94.69 56 ASN B O 1
ATOM 3882 N N . VAL B 1 57 ? 19.406 -6.598 -14.703 1 94.75 57 VAL B N 1
ATOM 3883 C CA . VAL B 1 57 ? 20.141 -7.773 -14.25 1 94.75 57 VAL B CA 1
ATOM 3884 C C . VAL B 1 57 ? 20.781 -8.477 -15.445 1 94.75 57 VAL B C 1
ATOM 3886 O O . VAL B 1 57 ? 21.953 -8.852 -15.398 1 94.75 57 VAL B O 1
ATOM 3889 N N . LEU B 1 58 ? 19.984 -8.648 -16.469 1 95.38 58 LEU B N 1
ATOM 3890 C CA . LEU B 1 58 ? 20.469 -9.305 -17.672 1 95.38 58 LEU B CA 1
ATOM 3891 C C . LEU B 1 58 ? 21.609 -8.5 -18.297 1 95.38 58 LEU B C 1
ATOM 3893 O O . LEU B 1 58 ? 22.516 -9.07 -18.891 1 95.38 58 LEU B O 1
ATOM 3897 N N . ASP B 1 59 ? 21.547 -7.199 -18.078 1 94.25 59 ASP B N 1
ATOM 3898 C CA . ASP B 1 59 ? 22.547 -6.301 -18.656 1 94.25 59 ASP B CA 1
ATOM 3899 C C . ASP B 1 59 ? 23.781 -6.195 -17.75 1 94.25 59 ASP B C 1
ATOM 3901 O O . ASP B 1 59 ? 24.734 -5.477 -18.062 1 94.25 59 ASP B O 1
ATOM 3905 N N . GLY B 1 60 ? 23.797 -6.801 -16.688 1 93.38 60 GLY B N 1
ATOM 3906 C CA . GLY B 1 60 ? 24.938 -6.801 -15.805 1 93.38 60 GLY B CA 1
ATOM 3907 C C . GLY B 1 60 ? 24.953 -5.617 -14.852 1 93.38 60 GLY B C 1
ATOM 3908 O O . GLY B 1 60 ? 26.016 -5.191 -14.398 1 93.38 60 GLY B O 1
ATOM 3909 N N . ARG B 1 61 ? 23.859 -5.043 -14.531 1 92.75 61 ARG B N 1
ATOM 3910 C CA . ARG B 1 61 ? 23.781 -3.857 -13.68 1 92.75 61 ARG B CA 1
ATOM 3911 C C . ARG B 1 61 ? 23.047 -4.164 -12.383 1 92.75 61 ARG B C 1
ATOM 3913 O O . ARG B 1 61 ? 22.375 -3.293 -11.812 1 92.75 61 ARG B O 1
ATOM 3920 N N . GLU B 1 62 ? 23.062 -5.387 -11.922 1 91.5 62 GLU B N 1
ATOM 3921 C CA . GLU B 1 62 ? 22.312 -5.793 -10.734 1 91.5 62 GLU B CA 1
ATOM 3922 C C . GLU B 1 62 ? 22.891 -5.156 -9.477 1 91.5 62 GLU B C 1
ATOM 3924 O O . GLU B 1 62 ? 22.188 -4.984 -8.484 1 91.5 62 GLU B O 1
ATOM 3929 N N . GLU B 1 63 ? 24.109 -4.664 -9.508 1 89.06 63 GLU B N 1
ATOM 3930 C CA . GLU B 1 63 ? 24.734 -4.102 -8.312 1 89.06 63 GLU B CA 1
ATOM 3931 C C . GLU B 1 63 ? 24.406 -2.619 -8.164 1 89.06 63 GLU B C 1
ATOM 3933 O O . GLU B 1 63 ? 24.625 -2.037 -7.098 1 89.06 63 GLU B O 1
ATOM 3938 N N . ILE B 1 64 ? 23.906 -2.059 -9.195 1 87.81 64 ILE B N 1
ATOM 3939 C CA . ILE B 1 64 ? 23.578 -0.638 -9.133 1 87.81 64 ILE B CA 1
ATOM 3940 C C . ILE B 1 64 ? 22.156 -0.406 -9.656 1 87.81 64 ILE B C 1
ATOM 3942 O O . ILE B 1 64 ? 21.953 0.372 -10.594 1 87.81 64 ILE B O 1
ATOM 3946 N N . PRO B 1 65 ? 21.25 -1.097 -9.031 1 88.94 65 PRO B N 1
ATOM 3947 C CA . PRO B 1 65 ? 19.875 -0.892 -9.484 1 88.94 65 PRO B CA 1
ATOM 3948 C C . PRO B 1 65 ? 19.359 0.518 -9.195 1 88.94 65 PRO B C 1
ATOM 3950 O O . PRO B 1 65 ? 19.812 1.161 -8.25 1 88.94 65 PRO B O 1
ATOM 3953 N N . SER B 1 66 ? 18.484 1.026 -10 1 90 66 SER B N 1
ATOM 3954 C CA . SER B 1 66 ? 17.891 2.344 -9.812 1 90 66 SER B CA 1
ATOM 3955 C C . SER B 1 66 ? 16.375 2.246 -9.695 1 90 66 SER B C 1
ATOM 3957 O O . SER B 1 66 ? 15.773 1.232 -10.062 1 90 66 SER B O 1
ATOM 3959 N N . GLU B 1 67 ? 15.805 3.27 -9.156 1 90.75 67 GLU B N 1
ATOM 3960 C CA . GLU B 1 67 ? 14.352 3.371 -9.133 1 90.75 67 GLU B CA 1
ATOM 3961 C C . GLU B 1 67 ? 13.781 3.395 -10.547 1 90.75 67 GLU B C 1
ATOM 3963 O O . GLU B 1 67 ? 12.688 2.871 -10.789 1 90.75 67 GLU B O 1
ATOM 3968 N N . THR B 1 68 ? 14.539 3.975 -11.367 1 92.19 68 THR B N 1
ATOM 3969 C CA . THR B 1 68 ? 14.125 4.027 -12.766 1 92.19 68 THR B CA 1
ATOM 3970 C C . THR B 1 68 ? 14.031 2.623 -13.352 1 92.19 68 THR B C 1
ATOM 3972 O O . THR B 1 68 ? 13.133 2.334 -14.148 1 92.19 68 THR B O 1
ATOM 3975 N N . ASP B 1 69 ? 14.961 1.792 -13.016 1 94.12 69 ASP B N 1
ATOM 3976 C CA . ASP B 1 69 ? 14.922 0.404 -13.469 1 94.12 69 ASP B CA 1
ATOM 3977 C C . ASP B 1 69 ? 13.656 -0.292 -12.969 1 94.12 69 ASP B C 1
ATOM 3979 O O . ASP B 1 69 ? 12.977 -0.982 -13.734 1 94.12 69 ASP B O 1
ATOM 3983 N N . ALA B 1 70 ? 13.391 -0.103 -11.719 1 94.81 70 ALA B N 1
ATOM 3984 C CA . ALA B 1 70 ? 12.219 -0.728 -11.109 1 94.81 70 ALA B CA 1
ATOM 3985 C C . ALA B 1 70 ? 10.938 -0.24 -11.773 1 94.81 70 ALA B C 1
ATOM 3987 O O . ALA B 1 70 ? 10.062 -1.041 -12.109 1 94.81 70 ALA B O 1
ATOM 3988 N N . LEU B 1 71 ? 10.82 1.039 -11.969 1 96.12 71 LEU B N 1
ATOM 3989 C CA . LEU B 1 71 ? 9.617 1.628 -12.555 1 96.12 71 LEU B CA 1
ATOM 3990 C C . LEU B 1 71 ? 9.438 1.181 -14 1 96.12 71 LEU B C 1
ATOM 3992 O O . LEU B 1 71 ? 8.32 0.927 -14.438 1 96.12 71 LEU B O 1
ATOM 3996 N N . SER B 1 72 ? 10.539 1.162 -14.703 1 96 72 SER B N 1
ATOM 3997 C CA . SER B 1 72 ? 10.469 0.708 -16.094 1 96 72 SER B CA 1
ATOM 3998 C C . SER B 1 72 ? 9.93 -0.717 -16.172 1 96 72 SER B C 1
ATOM 4000 O O . SER B 1 72 ? 9.094 -1.018 -17.031 1 96 72 SER B O 1
ATOM 4002 N N . GLU B 1 73 ? 10.422 -1.572 -15.344 1 96.81 73 GLU B N 1
ATOM 4003 C CA . GLU B 1 73 ? 9.938 -2.949 -15.297 1 96.81 73 GLU B CA 1
ATOM 4004 C C . GLU B 1 73 ? 8.445 -3.002 -14.977 1 96.81 73 GLU B C 1
ATOM 4006 O O . GLU B 1 73 ? 7.684 -3.686 -15.664 1 96.81 73 GLU B O 1
ATOM 4011 N N . MET B 1 74 ? 8.023 -2.291 -13.984 1 98 74 MET B N 1
ATOM 4012 C CA . MET B 1 74 ? 6.633 -2.309 -13.547 1 98 74 MET B CA 1
ATOM 4013 C C . MET B 1 74 ? 5.727 -1.679 -14.602 1 98 74 MET B C 1
ATOM 4015 O O . MET B 1 74 ? 4.605 -2.139 -14.82 1 98 74 MET B O 1
ATOM 4019 N N . ASP B 1 75 ? 6.246 -0.645 -15.266 1 98.25 75 ASP B N 1
ATOM 4020 C CA . ASP B 1 75 ? 5.484 -0.022 -16.344 1 98.25 75 ASP B CA 1
ATOM 4021 C C . ASP B 1 75 ? 5.176 -1.026 -17.453 1 98.25 75 ASP B C 1
ATOM 4023 O O . ASP B 1 75 ? 4.035 -1.12 -17.906 1 98.25 75 ASP B O 1
ATOM 4027 N N . GLU B 1 76 ? 6.207 -1.719 -17.844 1 97.88 76 GLU B N 1
ATOM 4028 C CA . GLU B 1 76 ? 6.02 -2.701 -18.906 1 97.88 76 GLU B CA 1
ATOM 4029 C C . GLU B 1 76 ? 4.949 -3.723 -18.531 1 97.88 76 GLU B C 1
ATOM 4031 O O . GLU B 1 76 ? 4.117 -4.086 -19.359 1 97.88 76 GLU B O 1
ATOM 4036 N N . ILE B 1 77 ? 4.969 -4.145 -17.344 1 98.38 77 ILE B N 1
ATOM 4037 C CA . ILE B 1 77 ? 4.035 -5.16 -16.875 1 98.38 77 ILE B CA 1
ATOM 4038 C C . ILE B 1 77 ? 2.629 -4.566 -16.781 1 98.38 77 ILE B C 1
ATOM 4040 O O . ILE B 1 77 ? 1.683 -5.109 -17.359 1 98.38 77 ILE B O 1
ATOM 4044 N N . MET B 1 78 ? 2.467 -3.418 -16.109 1 98.88 78 MET B N 1
ATOM 4045 C CA . MET B 1 78 ? 1.157 -2.82 -15.859 1 98.88 78 MET B CA 1
ATOM 4046 C C . MET B 1 78 ? 0.503 -2.389 -17.172 1 98.88 78 MET B C 1
ATOM 4048 O O . MET B 1 78 ? -0.628 -2.781 -17.453 1 98.88 78 MET B O 1
ATOM 4052 N N . PHE B 1 79 ? 1.246 -1.652 -17.953 1 98.81 79 PHE B N 1
ATOM 4053 C CA . PHE B 1 79 ? 0.656 -1.085 -19.156 1 98.81 79 PHE B CA 1
ATOM 4054 C C . PHE B 1 79 ? 0.479 -2.154 -20.234 1 98.81 79 PHE B C 1
ATOM 4056 O O . PHE B 1 79 ? -0.479 -2.113 -21 1 98.81 79 PHE B O 1
ATOM 4063 N N . GLY B 1 80 ? 1.431 -3.082 -20.266 1 98.38 80 GLY B N 1
ATOM 4064 C CA . GLY B 1 80 ? 1.261 -4.184 -21.188 1 98.38 80 GLY B CA 1
ATOM 4065 C C . GLY B 1 80 ? -0.001 -4.988 -20.938 1 98.38 80 GLY B C 1
ATOM 4066 O O . GLY B 1 80 ? -0.762 -5.266 -21.875 1 98.38 80 GLY B O 1
ATOM 4067 N N . THR B 1 81 ? -0.263 -5.359 -19.734 1 98.75 81 THR B N 1
ATOM 4068 C CA . THR B 1 81 ? -1.435 -6.164 -19.406 1 98.75 81 THR B CA 1
ATOM 4069 C C . THR B 1 81 ? -2.711 -5.336 -19.531 1 98.75 81 THR B C 1
ATOM 4071 O O . THR B 1 81 ? -3.738 -5.84 -19.984 1 98.75 81 THR B O 1
ATOM 4074 N N . LEU B 1 82 ? -2.693 -4.07 -19.125 1 98.88 82 LEU B N 1
ATOM 4075 C CA . LEU B 1 82 ? -3.877 -3.219 -19.188 1 98.88 82 LEU B CA 1
ATOM 4076 C C . LEU B 1 82 ? -4.27 -2.918 -20.625 1 98.88 82 LEU B C 1
ATOM 4078 O O . LEU B 1 82 ? -5.457 -2.934 -20.969 1 98.88 82 LEU B O 1
ATOM 4082 N N . ASP B 1 83 ? -3.256 -2.604 -21.469 1 98.75 83 ASP B N 1
ATOM 4083 C CA . ASP B 1 83 ? -3.551 -2.379 -22.891 1 98.75 83 ASP B CA 1
ATOM 4084 C C . ASP B 1 83 ? -4.262 -3.582 -23.5 1 98.75 83 ASP B C 1
ATOM 4086 O O . ASP B 1 83 ? -5.266 -3.428 -24.203 1 98.75 83 ASP B O 1
ATOM 4090 N N . SER B 1 84 ? -3.734 -4.75 -23.219 1 98 84 SER B N 1
ATOM 4091 C CA . SER B 1 84 ? -4.34 -5.977 -23.734 1 98 84 SER B CA 1
ATOM 4092 C C . SER B 1 84 ? -5.742 -6.176 -23.156 1 98 84 SER B C 1
ATOM 4094 O O . SER B 1 84 ? -6.656 -6.574 -23.891 1 98 84 SER B O 1
ATOM 4096 N N . LEU B 1 85 ? -5.895 -5.957 -21.922 1 98.31 85 LEU B N 1
ATOM 4097 C CA . LEU B 1 85 ? -7.168 -6.141 -21.219 1 98.31 85 LEU B CA 1
ATOM 4098 C C . LEU B 1 85 ? -8.234 -5.207 -21.781 1 98.31 85 LEU B C 1
ATOM 4100 O O . LEU B 1 85 ? -9.352 -5.637 -22.078 1 98.31 85 LEU B O 1
ATOM 4104 N N . PHE B 1 86 ? -7.926 -3.941 -21.922 1 98.69 86 PHE B N 1
ATOM 4105 C CA . PHE B 1 86 ? -8.859 -2.961 -22.469 1 98.69 86 PHE B CA 1
ATOM 4106 C C . PHE B 1 86 ? -9.219 -3.303 -23.906 1 98.69 86 PHE B C 1
ATOM 4108 O O . PHE B 1 86 ? -10.383 -3.211 -24.297 1 98.69 86 PHE B O 1
ATOM 4115 N N . SER B 1 87 ? -8.227 -3.68 -24.688 1 98 87 SER B N 1
ATOM 4116 C CA . SER B 1 87 ? -8.469 -4.051 -26.078 1 98 87 SER B CA 1
ATOM 4117 C C . SER B 1 87 ? -9.406 -5.246 -26.188 1 98 87 SER B C 1
ATOM 4119 O O . SER B 1 87 ? -10.352 -5.238 -26.969 1 98 87 SER B O 1
ATOM 4121 N N . LYS B 1 88 ? -9.242 -6.234 -25.422 1 96.5 88 LYS B N 1
ATOM 4122 C CA . LYS B 1 88 ? -9.992 -7.484 -25.5 1 96.5 88 LYS B CA 1
ATOM 4123 C C . LYS B 1 88 ? -11.422 -7.301 -24.984 1 96.5 88 LYS B C 1
ATOM 4125 O O . LYS B 1 88 ? -12.352 -7.922 -25.484 1 96.5 88 LYS B O 1
ATOM 4130 N N . THR B 1 89 ? -11.586 -6.535 -23.969 1 97.44 89 THR B N 1
ATOM 4131 C CA . THR B 1 89 ? -12.891 -6.41 -23.344 1 97.44 89 THR B CA 1
ATOM 4132 C C . THR B 1 89 ? -13.695 -5.285 -23.984 1 97.44 89 THR B C 1
ATOM 4134 O O . THR B 1 89 ? -14.922 -5.242 -23.859 1 97.44 89 THR B O 1
ATOM 4137 N N . GLY B 1 90 ? -12.977 -4.305 -24.562 1 98.25 90 GLY B N 1
ATOM 4138 C CA . GLY B 1 90 ? -13.633 -3.146 -25.141 1 98.25 90 GLY B CA 1
ATOM 4139 C C . GLY B 1 90 ? -14.031 -2.109 -24.109 1 98.25 90 GLY B C 1
ATOM 4140 O O . GLY B 1 90 ? -14.734 -1.147 -24.422 1 98.25 90 GLY B O 1
ATOM 4141 N N . VAL B 1 91 ? -13.656 -2.293 -22.891 1 98.5 91 VAL B N 1
ATOM 4142 C CA . VAL B 1 91 ? -13.953 -1.326 -21.844 1 98.5 91 VAL B CA 1
ATOM 4143 C C . VAL B 1 91 ? -12.945 -0.18 -21.891 1 98.5 91 VAL B C 1
ATOM 4145 O O . VAL B 1 91 ? -11.742 -0.411 -21.984 1 98.5 91 VAL B O 1
ATOM 4148 N N . SER B 1 92 ? -13.422 1.02 -21.828 1 98.44 92 SER B N 1
ATOM 4149 C CA . SER B 1 92 ? -12.562 2.195 -21.844 1 98.44 92 SER B CA 1
ATOM 4150 C C . SER B 1 92 ? -11.961 2.463 -20.469 1 98.44 92 SER B C 1
ATOM 4152 O O . SER B 1 92 ? -12.633 2.311 -19.453 1 98.44 92 SER B O 1
ATOM 4154 N N . PRO B 1 93 ? -10.695 2.908 -20.469 1 98.56 93 PRO B N 1
ATOM 4155 C CA . PRO B 1 93 ? -10.109 3.283 -19.172 1 98.56 93 PRO B CA 1
ATOM 4156 C C . PRO B 1 93 ? -10.945 4.312 -18.422 1 98.56 93 PRO B C 1
ATOM 4158 O O . PRO B 1 93 ? -10.961 4.316 -17.188 1 98.56 93 PRO B O 1
ATOM 4161 N N . SER B 1 94 ? -11.641 5.203 -19.062 1 97.81 94 SER B N 1
ATOM 4162 C CA . SER B 1 94 ? -12.43 6.266 -18.453 1 97.81 94 SER B CA 1
ATOM 4163 C C . SER B 1 94 ? -13.656 5.703 -17.734 1 97.81 94 SER B C 1
ATOM 4165 O O . SER B 1 94 ? -14.289 6.398 -16.953 1 97.81 94 SER B O 1
ATOM 4167 N N . GLU B 1 95 ? -14 4.457 -17.969 1 98.38 95 GLU B N 1
ATOM 4168 C CA . GLU B 1 95 ? -15.18 3.834 -17.375 1 98.38 95 GLU B CA 1
ATOM 4169 C C . GLU B 1 95 ? -14.836 3.16 -16.047 1 98.38 95 GLU B C 1
ATOM 4171 O O . GLU B 1 95 ? -15.734 2.764 -15.305 1 98.38 95 GLU B O 1
ATOM 4176 N N . ILE B 1 96 ? -13.594 3.037 -15.781 1 98.81 96 ILE B N 1
ATOM 4177 C CA . ILE B 1 96 ? -13.18 2.316 -14.578 1 98.81 96 ILE B CA 1
ATOM 4178 C C . ILE B 1 96 ? -13.508 3.141 -13.336 1 98.81 96 ILE B C 1
ATOM 4180 O O . ILE B 1 96 ? -13.172 4.324 -13.266 1 98.81 96 ILE B O 1
ATOM 4184 N N . ASP B 1 97 ? -14.117 2.498 -12.367 1 98.44 97 ASP B N 1
ATOM 4185 C CA . ASP B 1 97 ? -14.555 3.164 -11.148 1 98.44 97 ASP B CA 1
ATOM 4186 C C . ASP B 1 97 ? -13.586 2.898 -9.992 1 98.44 97 ASP B C 1
ATOM 4188 O O . ASP B 1 97 ? -13.461 3.719 -9.086 1 98.44 97 ASP B O 1
ATOM 4192 N N . ILE B 1 98 ? -13.031 1.703 -9.992 1 98.44 98 ILE B N 1
ATOM 4193 C CA . ILE B 1 98 ? -12.172 1.258 -8.906 1 98.44 98 ILE B CA 1
ATOM 4194 C C . ILE B 1 98 ? -10.867 0.697 -9.469 1 98.44 98 ILE B C 1
ATOM 4196 O O . ILE B 1 98 ? -10.883 -0.083 -10.422 1 98.44 98 ILE B O 1
ATOM 4200 N N . LEU B 1 99 ? -9.766 1.141 -8.945 1 98.81 99 LEU B N 1
ATOM 4201 C CA . LEU B 1 99 ? -8.438 0.669 -9.344 1 98.81 99 LEU B CA 1
ATOM 4202 C C . LEU B 1 99 ? -7.629 0.236 -8.125 1 98.81 99 LEU B C 1
ATOM 4204 O O . LEU B 1 99 ? -7.383 1.038 -7.219 1 98.81 99 LEU B O 1
ATOM 4208 N N . VAL B 1 100 ? -7.254 -1.045 -8.055 1 98.81 100 VAL B N 1
ATOM 4209 C CA . VAL B 1 100 ? -6.406 -1.559 -6.984 1 98.81 100 VAL B CA 1
ATOM 4210 C C . VAL B 1 100 ? -5.121 -2.135 -7.574 1 98.81 100 VAL B C 1
ATOM 4212 O O . VAL B 1 100 ? -5.164 -2.951 -8.492 1 98.81 100 VAL B O 1
ATOM 4215 N N . VAL B 1 101 ? -4.02 -1.68 -7.078 1 98.81 101 VAL B N 1
ATOM 4216 C CA . VAL B 1 101 ? -2.729 -2.244 -7.457 1 98.81 101 VAL B CA 1
ATOM 4217 C C . VAL B 1 101 ? -2.057 -2.861 -6.234 1 98.81 101 VAL B C 1
ATOM 4219 O O . VAL B 1 101 ? -2.127 -2.311 -5.133 1 98.81 101 VAL B O 1
ATOM 4222 N N . ASP B 1 102 ? -1.481 -4.02 -6.398 1 98.5 102 ASP B N 1
ATOM 4223 C CA . ASP B 1 102 ? -0.685 -4.617 -5.332 1 98.5 102 ASP B CA 1
ATOM 4224 C C . ASP B 1 102 ? 0.749 -4.871 -5.797 1 98.5 102 ASP B C 1
ATOM 4226 O O . ASP B 1 102 ? 0.975 -5.297 -6.93 1 98.5 102 ASP B O 1
ATOM 4230 N N . VAL B 1 103 ? 1.647 -4.523 -4.949 1 97.69 103 VAL B N 1
ATOM 4231 C CA . VAL B 1 103 ? 3.08 -4.727 -5.145 1 97.69 103 VAL B CA 1
ATOM 4232 C C . VAL B 1 103 ? 3.738 -5.062 -3.811 1 97.69 103 VAL B C 1
ATOM 4234 O O . VAL B 1 103 ? 3.299 -4.594 -2.758 1 97.69 103 VAL B O 1
ATOM 4237 N N . SER B 1 104 ? 4.809 -5.848 -3.877 1 94.31 104 SER B N 1
ATOM 4238 C CA . SER B 1 104 ? 5.293 -6.332 -2.588 1 94.31 104 SER B CA 1
ATOM 4239 C C . SER B 1 104 ? 6.629 -5.688 -2.223 1 94.31 104 SER B C 1
ATOM 4241 O O . SER B 1 104 ? 6.852 -5.328 -1.064 1 94.31 104 SER B O 1
ATOM 4243 N N . LEU B 1 105 ? 7.465 -5.438 -3.168 1 92.62 105 LEU B N 1
ATOM 4244 C CA . LEU B 1 105 ? 8.859 -5.203 -2.797 1 92.62 105 LEU B CA 1
ATOM 4245 C C . LEU B 1 105 ? 9.211 -3.725 -2.922 1 92.62 105 LEU B C 1
ATOM 4247 O O . LEU B 1 105 ? 10.047 -3.217 -2.174 1 92.62 105 LEU B O 1
ATOM 4251 N N . PHE B 1 106 ? 8.641 -3.094 -3.895 1 93.31 106 PHE B N 1
ATOM 4252 C CA . PHE B 1 106 ? 8.938 -1.684 -4.113 1 93.31 106 PHE B CA 1
ATOM 4253 C C . PHE B 1 106 ? 7.668 -0.911 -4.457 1 93.31 106 PHE B C 1
ATOM 4255 O O . PHE B 1 106 ? 6.996 -1.221 -5.445 1 93.31 106 PHE B O 1
ATOM 4262 N N . SER B 1 107 ? 7.379 0.081 -3.676 1 95.44 107 SER B N 1
ATOM 4263 C CA . SER B 1 107 ? 6.242 0.958 -3.926 1 95.44 107 SER B CA 1
ATOM 4264 C C . SER B 1 107 ? 6.672 2.42 -3.975 1 95.44 107 SER B C 1
ATOM 4266 O O . SER B 1 107 ? 7.109 2.979 -2.967 1 95.44 107 SER B O 1
ATOM 4268 N N . PRO B 1 108 ? 6.523 3.055 -5.098 1 95.62 108 PRO B N 1
ATOM 4269 C CA . PRO B 1 108 ? 6.953 4.445 -5.258 1 95.62 108 PRO B CA 1
ATOM 4270 C C . PRO B 1 108 ? 5.898 5.445 -4.793 1 95.62 108 PRO B C 1
ATOM 4272 O O . PRO B 1 108 ? 4.766 5.062 -4.492 1 95.62 108 PRO B O 1
ATOM 4275 N N . SER B 1 109 ? 6.301 6.727 -4.695 1 96 109 SER B N 1
ATOM 4276 C CA . SER B 1 109 ? 5.426 7.887 -4.555 1 96 109 SER B CA 1
ATOM 4277 C C . SER B 1 109 ? 5.645 8.883 -5.684 1 96 109 SER B C 1
ATOM 4279 O O . SER B 1 109 ? 6.773 9.328 -5.918 1 96 109 SER B O 1
ATOM 4281 N N . PRO B 1 110 ? 4.625 9.273 -6.484 1 97.12 110 PRO B N 1
ATOM 4282 C CA . PRO B 1 110 ? 3.242 8.812 -6.34 1 97.12 110 PRO B CA 1
ATOM 4283 C C . PRO B 1 110 ? 3.096 7.305 -6.547 1 97.12 110 PRO B C 1
ATOM 4285 O O . PRO B 1 110 ? 3.971 6.676 -7.148 1 97.12 110 PRO B O 1
ATOM 4288 N N . SER B 1 111 ? 1.971 6.793 -6.102 1 97.94 111 SER B N 1
ATOM 4289 C CA . SER B 1 111 ? 1.67 5.367 -6.141 1 97.94 111 SER B CA 1
ATOM 4290 C C . SER B 1 111 ? 1.582 4.859 -7.574 1 97.94 111 SER B C 1
ATOM 4292 O O . SER B 1 111 ? 1.492 5.652 -8.516 1 97.94 111 SER B O 1
ATOM 4294 N N . LEU B 1 112 ? 1.592 3.514 -7.707 1 98.62 112 LEU B N 1
ATOM 4295 C CA . LEU B 1 112 ? 1.415 2.883 -9.008 1 98.62 112 LEU B CA 1
ATOM 4296 C C . LEU B 1 112 ? 0.007 3.125 -9.547 1 98.62 112 LEU B C 1
ATOM 4298 O O . LEU B 1 112 ? -0.19 3.25 -10.758 1 98.62 112 LEU B O 1
ATOM 4302 N N . THR B 1 113 ? -0.987 3.217 -8.703 1 98.62 113 THR B N 1
ATOM 4303 C CA . THR B 1 113 ? -2.322 3.576 -9.164 1 98.62 113 THR B CA 1
ATOM 4304 C C . THR B 1 113 ? -2.314 4.957 -9.82 1 98.62 113 THR B C 1
ATOM 4306 O O . THR B 1 113 ? -2.924 5.152 -10.867 1 98.62 113 THR B O 1
ATOM 4309 N N . SER B 1 114 ? -1.632 5.887 -9.156 1 98.38 114 SER B N 1
ATOM 4310 C CA . SER B 1 114 ? -1.544 7.227 -9.734 1 98.38 114 SER B CA 1
ATOM 4311 C C . SER B 1 114 ? -0.845 7.195 -11.086 1 98.38 114 SER B C 1
ATOM 4313 O O . SER B 1 114 ? -1.194 7.961 -11.992 1 98.38 114 SER B O 1
ATOM 4315 N N . ARG B 1 115 ? 0.122 6.352 -11.188 1 98.44 115 ARG B N 1
ATOM 4316 C CA . ARG B 1 115 ? 0.841 6.199 -12.445 1 98.44 115 ARG B CA 1
ATOM 4317 C C . ARG B 1 115 ? -0.081 5.68 -13.547 1 98.44 115 ARG B C 1
ATOM 4319 O O . ARG B 1 115 ? -0.038 6.164 -14.68 1 98.44 115 ARG B O 1
ATOM 4326 N N . ILE B 1 116 ? -0.858 4.742 -13.227 1 98.94 116 ILE B N 1
ATOM 4327 C CA . ILE B 1 116 ? -1.829 4.195 -14.164 1 98.94 116 ILE B CA 1
ATOM 4328 C C . ILE B 1 116 ? -2.861 5.262 -14.523 1 98.94 116 ILE B C 1
ATOM 4330 O O . ILE B 1 116 ? -3.199 5.438 -15.695 1 98.94 116 ILE B O 1
ATOM 4334 N N . ILE B 1 117 ? -3.385 5.969 -13.547 1 98.81 117 ILE B N 1
ATOM 4335 C CA . ILE B 1 117 ? -4.355 7.035 -13.758 1 98.81 117 ILE B CA 1
ATOM 4336 C C . ILE B 1 117 ? -3.777 8.07 -14.719 1 98.81 117 ILE B C 1
ATOM 4338 O O . ILE B 1 117 ? -4.465 8.539 -15.633 1 98.81 117 ILE B O 1
ATOM 4342 N N . ASN B 1 118 ? -2.551 8.398 -14.492 1 98.69 118 ASN B N 1
ATOM 4343 C CA . ASN B 1 118 ? -1.895 9.375 -15.359 1 98.69 118 ASN B CA 1
ATOM 4344 C C . ASN B 1 118 ? -1.771 8.859 -16.797 1 98.69 118 ASN B C 1
ATOM 4346 O O . ASN B 1 118 ? -2.139 9.555 -17.734 1 98.69 118 ASN B O 1
ATOM 4350 N N . ARG B 1 119 ? -1.294 7.656 -16.969 1 98.75 119 ARG B N 1
ATOM 4351 C CA . ARG B 1 119 ? -1.041 7.059 -18.281 1 98.75 119 ARG B CA 1
ATOM 4352 C C . ARG B 1 119 ? -2.32 6.984 -19.109 1 98.75 119 ARG B C 1
ATOM 4354 O O . ARG B 1 119 ? -2.301 7.242 -20.312 1 98.75 119 ARG B O 1
ATOM 4361 N N . TYR B 1 120 ? -3.432 6.645 -18.438 1 98.88 120 TYR B N 1
ATOM 4362 C CA . TYR B 1 120 ? -4.656 6.371 -19.172 1 98.88 120 TYR B CA 1
ATOM 4363 C C . TYR B 1 120 ? -5.652 7.516 -19.031 1 98.88 120 TYR B C 1
ATOM 4365 O O . TYR B 1 120 ? -6.789 7.426 -19.5 1 98.88 120 TYR B O 1
ATOM 4373 N N . LYS B 1 121 ? -5.27 8.594 -18.328 1 98.44 121 LYS B N 1
ATOM 4374 C CA . LYS B 1 121 ? -6.094 9.781 -18.141 1 98.44 121 LYS B CA 1
ATOM 4375 C C . LYS B 1 121 ? -7.465 9.414 -17.578 1 98.44 121 LYS B C 1
ATOM 4377 O O . LYS B 1 121 ? -8.492 9.836 -18.109 1 98.44 121 LYS B O 1
ATOM 4382 N N . MET B 1 122 ? -7.418 8.664 -16.531 1 98.44 122 MET B N 1
ATOM 4383 C CA . MET B 1 122 ? -8.656 8.156 -15.945 1 98.44 122 MET B CA 1
ATOM 4384 C C . MET B 1 122 ? -9.406 9.266 -15.219 1 98.44 122 MET B C 1
ATOM 4386 O O . MET B 1 122 ? -8.859 10.352 -15.016 1 98.44 122 MET B O 1
ATOM 4390 N N . ARG B 1 123 ? -10.586 9.023 -14.836 1 97 123 ARG B N 1
ATOM 4391 C CA . ARG B 1 123 ? -11.5 10.039 -14.32 1 97 123 ARG B CA 1
ATOM 4392 C C . ARG B 1 123 ? -11.086 10.484 -12.922 1 97 123 ARG B C 1
ATOM 4394 O O . ARG B 1 123 ? -10.406 9.742 -12.203 1 97 123 ARG B O 1
ATOM 4401 N N . ASP B 1 124 ? -11.625 11.562 -12.516 1 96.75 124 ASP B N 1
ATOM 4402 C CA . ASP B 1 124 ? -11.172 12.25 -11.312 1 96.75 124 ASP B CA 1
ATOM 4403 C C . ASP B 1 124 ? -11.781 11.625 -10.062 1 96.75 124 ASP B C 1
ATOM 4405 O O . ASP B 1 124 ? -11.297 11.844 -8.945 1 96.75 124 ASP B O 1
ATOM 4409 N N . ASN B 1 125 ? -12.844 10.898 -10.203 1 95.62 125 ASN B N 1
ATOM 4410 C CA . ASN B 1 125 ? -13.508 10.352 -9.031 1 95.62 125 ASN B CA 1
ATOM 4411 C C . ASN B 1 125 ? -13.25 8.852 -8.883 1 95.62 125 ASN B C 1
ATOM 4413 O O . ASN B 1 125 ? -13.977 8.156 -8.18 1 95.62 125 ASN B O 1
ATOM 4417 N N . ILE B 1 126 ? -12.242 8.328 -9.602 1 97.25 126 ILE B N 1
ATOM 4418 C CA . ILE B 1 126 ? -11.867 6.926 -9.477 1 97.25 126 ILE B CA 1
ATOM 4419 C C . ILE B 1 126 ? -11.43 6.633 -8.039 1 97.25 126 ILE B C 1
ATOM 4421 O O . ILE B 1 126 ? -10.758 7.453 -7.414 1 97.25 126 ILE B O 1
ATOM 4425 N N . LYS B 1 127 ? -11.875 5.508 -7.5 1 96.88 127 LYS B N 1
ATOM 4426 C CA . LYS B 1 127 ? -11.414 5.047 -6.191 1 96.88 127 LYS B CA 1
ATOM 4427 C C . LYS B 1 127 ? -10.195 4.137 -6.332 1 96.88 127 LYS B C 1
ATOM 4429 O O . LYS B 1 127 ? -10.328 2.971 -6.715 1 96.88 127 LYS B O 1
ATOM 4434 N N . SER B 1 128 ? -9.062 4.66 -5.973 1 97.56 128 SER B N 1
ATOM 4435 C CA . SER B 1 128 ? -7.828 3.908 -6.168 1 97.56 128 SER B CA 1
ATOM 4436 C C . SER B 1 128 ? -7.219 3.49 -4.836 1 97.56 128 SER B C 1
ATOM 4438 O O . SER B 1 128 ? -7.289 4.23 -3.854 1 97.56 128 SER B O 1
ATOM 4440 N N . PHE B 1 129 ? -6.59 2.312 -4.742 1 98.12 129 PHE B N 1
ATOM 4441 C CA . PHE B 1 129 ? -5.902 1.742 -3.59 1 98.12 129 PHE B CA 1
ATOM 4442 C C . PHE B 1 129 ? -4.602 1.072 -4.012 1 98.12 129 PHE B C 1
ATOM 4444 O O . PHE B 1 129 ? -4.605 0.177 -4.859 1 98.12 129 PHE B O 1
ATOM 4451 N N . ASN B 1 130 ? -3.533 1.502 -3.424 1 98.44 130 ASN B N 1
ATOM 4452 C CA . ASN B 1 130 ? -2.223 0.926 -3.711 1 98.44 130 ASN B CA 1
ATOM 4453 C C . ASN B 1 130 ? -1.705 0.1 -2.537 1 98.44 130 ASN B C 1
ATOM 4455 O O . ASN B 1 130 ? -1.155 0.649 -1.58 1 98.44 130 ASN B O 1
ATOM 4459 N N . LEU B 1 131 ? -1.786 -1.222 -2.68 1 98.38 131 LEU B N 1
ATOM 4460 C CA . LEU B 1 131 ? -1.368 -2.146 -1.633 1 98.38 131 LEU B CA 1
ATOM 4461 C C . LEU B 1 131 ? 0.111 -2.492 -1.77 1 98.38 131 LEU B C 1
ATOM 4463 O O . LEU B 1 131 ? 0.616 -2.648 -2.883 1 98.38 131 LEU B O 1
ATOM 4467 N N . SER B 1 132 ? 0.769 -2.59 -0.613 1 97.94 132 SER B N 1
ATOM 4468 C CA . SER B 1 132 ? 2.191 -2.906 -0.672 1 97.94 132 SER B CA 1
ATOM 4469 C C . SER B 1 132 ? 2.605 -3.814 0.48 1 97.94 132 SER B C 1
ATOM 4471 O O . SER B 1 132 ? 1.985 -3.797 1.546 1 97.94 132 SER B O 1
ATOM 4473 N N . GLY B 1 133 ? 3.588 -4.633 0.23 1 97.12 133 GLY B N 1
ATOM 4474 C CA . GLY B 1 133 ? 4.242 -5.414 1.268 1 97.12 133 GLY B CA 1
ATOM 4475 C C . GLY B 1 133 ? 3.432 -6.617 1.708 1 97.12 133 GLY B C 1
ATOM 4476 O O . GLY B 1 133 ? 3.688 -7.188 2.77 1 97.12 133 GLY B O 1
ATOM 4477 N N . MET B 1 134 ? 2.469 -7.004 0.895 1 95.81 134 MET B N 1
ATOM 4478 C CA . MET B 1 134 ? 1.562 -8.039 1.377 1 95.81 134 MET B CA 1
ATOM 4479 C C . MET B 1 134 ? 1.823 -9.367 0.667 1 95.81 134 MET B C 1
ATOM 4481 O O . MET B 1 134 ? 0.969 -10.258 0.666 1 95.81 134 MET B O 1
ATOM 4485 N N . GLY B 1 135 ? 2.898 -9.453 -0.04 1 93 135 GLY B N 1
ATOM 4486 C CA . GLY B 1 135 ? 3.426 -10.703 -0.554 1 93 135 GLY B CA 1
ATOM 4487 C C . GLY B 1 135 ? 2.635 -11.242 -1.732 1 93 135 GLY B C 1
ATOM 4488 O O . GLY B 1 135 ? 1.926 -10.492 -2.406 1 93 135 GLY B O 1
ATOM 4489 N N . CYS B 1 136 ? 2.789 -12.555 -1.946 1 94.5 136 CYS B N 1
ATOM 4490 C CA . CYS B 1 136 ? 2.252 -13.211 -3.133 1 94.5 136 CYS B CA 1
ATOM 4491 C C . CYS B 1 136 ? 0.737 -13.352 -3.039 1 94.5 136 CYS B C 1
ATOM 4493 O O . CYS B 1 136 ? 0.069 -13.602 -4.043 1 94.5 136 CYS B O 1
ATOM 4495 N N . SER B 1 137 ? 0.208 -13.195 -1.893 1 94.19 137 SER B N 1
ATOM 4496 C CA . SER B 1 137 ? -1.233 -13.367 -1.739 1 94.19 137 SER B CA 1
ATOM 4497 C C . SER B 1 137 ? -1.974 -12.055 -1.955 1 94.19 137 SER B C 1
ATOM 4499 O O . SER B 1 137 ? -3.197 -11.992 -1.823 1 94.19 137 SER B O 1
ATOM 4501 N N . ALA B 1 138 ? -1.3 -11.078 -2.316 1 97.12 138 ALA B N 1
ATOM 4502 C CA . ALA B 1 138 ? -1.846 -9.727 -2.334 1 97.12 138 ALA B CA 1
ATOM 4503 C C . ALA B 1 138 ? -2.924 -9.578 -3.404 1 97.12 138 ALA B C 1
ATOM 4505 O O . ALA B 1 138 ? -3.838 -8.766 -3.268 1 97.12 138 ALA B O 1
ATOM 4506 N N . SER B 1 139 ? -2.857 -10.305 -4.465 1 97.75 139 SER B N 1
ATOM 4507 C CA . SER B 1 139 ? -3.881 -10.234 -5.504 1 97.75 139 SER B CA 1
ATOM 4508 C C . SER B 1 139 ? -5.258 -10.586 -4.953 1 97.75 139 SER B C 1
ATOM 4510 O O . SER B 1 139 ? -6.258 -9.977 -5.324 1 97.75 139 SER B O 1
ATOM 4512 N N . MET B 1 140 ? -5.328 -11.562 -4.117 1 97.06 140 MET B N 1
ATOM 4513 C CA . MET B 1 140 ? -6.594 -11.977 -3.52 1 97.06 140 MET B CA 1
ATOM 4514 C C . MET B 1 140 ? -7.082 -10.945 -2.506 1 97.06 140 MET B C 1
ATOM 4516 O O . MET B 1 140 ? -8.289 -10.758 -2.336 1 97.06 140 MET B O 1
ATOM 4520 N N . VAL B 1 141 ? -6.125 -10.273 -1.864 1 97.06 141 VAL B N 1
ATOM 4521 C CA . VAL B 1 141 ? -6.496 -9.164 -0.995 1 97.06 141 VAL B CA 1
ATOM 4522 C C . VAL B 1 141 ? -7.184 -8.078 -1.815 1 97.06 141 VAL B C 1
ATOM 4524 O O . VAL B 1 141 ? -8.211 -7.527 -1.399 1 97.06 141 VAL B O 1
ATOM 4527 N N . ALA B 1 142 ? -6.621 -7.809 -2.971 1 98.19 142 ALA B N 1
ATOM 4528 C CA . ALA B 1 142 ? -7.18 -6.797 -3.863 1 98.19 142 ALA B CA 1
ATOM 4529 C C . ALA B 1 142 ? -8.57 -7.199 -4.348 1 98.19 142 ALA B C 1
ATOM 4531 O O . ALA B 1 142 ? -9.477 -6.371 -4.395 1 98.19 142 ALA B O 1
ATOM 4532 N N . VAL B 1 143 ? -8.758 -8.445 -4.668 1 97.94 143 VAL B N 1
ATOM 4533 C CA . VAL B 1 143 ? -10.062 -8.945 -5.102 1 97.94 143 VAL B CA 1
ATOM 4534 C C . VAL B 1 143 ? -11.07 -8.805 -3.965 1 97.94 143 VAL B C 1
ATOM 4536 O O . VAL B 1 143 ? -12.227 -8.445 -4.195 1 97.94 143 VAL B O 1
ATOM 4539 N N . ASP B 1 144 ? -10.625 -9.07 -2.797 1 95.31 144 ASP B N 1
ATOM 4540 C CA . ASP B 1 144 ? -11.5 -8.961 -1.638 1 95.31 144 ASP B CA 1
ATOM 4541 C C . ASP B 1 144 ? -11.953 -7.516 -1.433 1 95.31 144 ASP B C 1
ATOM 4543 O O . ASP B 1 144 ? -13.117 -7.262 -1.118 1 95.31 144 ASP B O 1
ATOM 4547 N N . ILE B 1 145 ? -11.047 -6.562 -1.602 1 95.25 145 ILE B N 1
ATOM 4548 C CA . ILE B 1 145 ? -11.414 -5.156 -1.497 1 95.25 145 ILE B CA 1
ATOM 4549 C C . ILE B 1 145 ? -12.508 -4.832 -2.508 1 95.25 145 ILE B C 1
ATOM 4551 O O . ILE B 1 145 ? -13.516 -4.199 -2.162 1 95.25 145 ILE B O 1
ATOM 4555 N N . VAL B 1 146 ? -12.336 -5.254 -3.693 1 97.25 146 VAL B N 1
ATOM 4556 C CA . VAL B 1 146 ? -13.258 -4.938 -4.773 1 97.25 146 VAL B CA 1
ATOM 4557 C C . VAL B 1 146 ? -14.633 -5.535 -4.473 1 97.25 146 VAL B C 1
ATOM 4559 O O . VAL B 1 146 ? -15.656 -4.863 -4.621 1 97.25 146 VAL B O 1
ATOM 4562 N N . GLN B 1 147 ? -14.672 -6.812 -4.047 1 95.25 147 GLN B N 1
ATOM 4563 C CA . GLN B 1 147 ? -15.969 -7.434 -3.785 1 95.25 147 GLN B CA 1
ATOM 4564 C C . GLN B 1 147 ? -16.719 -6.703 -2.676 1 95.25 147 GLN B C 1
ATOM 4566 O O . GLN B 1 147 ? -17.938 -6.582 -2.723 1 95.25 147 GLN B O 1
ATOM 4571 N N . ARG B 1 148 ? -15.992 -6.223 -1.737 1 93.25 148 ARG B N 1
ATOM 4572 C CA . ARG B 1 148 ? -16.625 -5.48 -0.651 1 93.25 148 ARG B CA 1
ATOM 4573 C C . ARG B 1 148 ? -17.141 -4.129 -1.137 1 93.25 148 ARG B C 1
ATOM 4575 O O . ARG B 1 148 ? -18.234 -3.701 -0.755 1 93.25 148 ARG B O 1
ATOM 4582 N N . LEU B 1 149 ? -16.328 -3.479 -1.929 1 94.56 149 LEU B N 1
ATOM 4583 C CA . LEU B 1 149 ? -16.75 -2.197 -2.482 1 94.56 149 LEU B CA 1
ATOM 4584 C C . LEU B 1 149 ? -17.969 -2.365 -3.379 1 94.56 149 LEU B C 1
ATO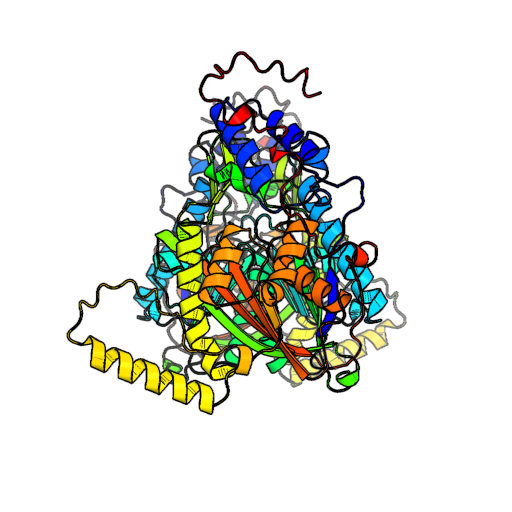M 4586 O O . LEU B 1 149 ? -18.859 -1.508 -3.395 1 94.56 149 LEU B O 1
ATOM 4590 N N . PHE B 1 150 ? -18.016 -3.445 -4.102 1 95.88 150 PHE B N 1
ATOM 4591 C CA . PHE B 1 150 ? -19.125 -3.729 -5.004 1 95.88 150 PHE B CA 1
ATOM 4592 C C . PHE B 1 150 ? -20.422 -3.891 -4.223 1 95.88 150 PHE B C 1
ATOM 4594 O O . PHE B 1 150 ? -21.516 -3.77 -4.789 1 95.88 150 PHE B O 1
ATOM 4601 N N . LYS B 1 151 ? -20.344 -4.184 -2.971 1 92.38 151 LYS B N 1
ATOM 4602 C CA . LYS B 1 151 ? -21.547 -4.273 -2.148 1 92.38 151 LYS B CA 1
ATOM 4603 C C . LYS B 1 151 ? -22.109 -2.887 -1.839 1 92.38 151 LYS B C 1
ATOM 4605 O O . LYS B 1 151 ? -23.281 -2.752 -1.479 1 92.38 151 LYS B O 1
ATOM 4610 N N . THR B 1 152 ? -21.266 -1.9 -2.014 1 89.06 152 THR B N 1
ATOM 4611 C CA . THR B 1 152 ? -21.688 -0.544 -1.681 1 89.06 152 THR B CA 1
ATOM 4612 C C . THR B 1 152 ? -21.906 0.276 -2.947 1 89.06 152 THR B C 1
ATOM 4614 O O . THR B 1 152 ? -22.547 1.334 -2.9 1 89.06 152 THR B O 1
ATOM 4617 N N . TYR B 1 153 ? -21.391 -0.218 -4.031 1 88.88 153 TYR B N 1
ATOM 4618 C CA . TYR B 1 153 ? -21.531 0.433 -5.328 1 88.88 153 TYR B CA 1
ATOM 4619 C C . TYR B 1 153 ? -22.219 -0.489 -6.332 1 88.88 153 TYR B C 1
ATOM 4621 O O . TYR B 1 153 ? -21.891 -1.676 -6.414 1 88.88 153 TYR B O 1
ATOM 4629 N N . GLU B 1 154 ? -23.141 0.115 -7.082 1 92.31 154 GLU B N 1
ATOM 4630 C CA . GLU B 1 154 ? -23.797 -0.683 -8.117 1 92.31 154 GLU B CA 1
ATOM 4631 C C . GLU B 1 154 ? -23.297 -0.296 -9.508 1 92.31 154 GLU B C 1
ATOM 4633 O O . GLU B 1 154 ? -22.953 0.861 -9.742 1 92.31 154 GLU B O 1
ATOM 4638 N N . ASN B 1 155 ? -23.203 -1.243 -10.375 1 97.25 155 ASN B N 1
ATOM 4639 C CA . ASN B 1 155 ? -22.938 -1.021 -11.797 1 97.25 155 ASN B CA 1
ATOM 4640 C C . ASN B 1 155 ? -21.578 -0.381 -12.008 1 97.25 155 ASN B C 1
ATOM 4642 O O . ASN B 1 155 ? -21.469 0.664 -12.656 1 97.25 155 ASN B O 1
ATOM 4646 N N . LYS B 1 156 ? -20.547 -1.098 -11.461 1 98.44 156 LYS B N 1
ATOM 4647 C CA . LYS B 1 156 ? -19.203 -0.53 -11.5 1 98.44 156 LYS B CA 1
ATOM 4648 C C . LYS B 1 156 ? -18.234 -1.476 -12.195 1 98.44 156 LYS B C 1
ATOM 4650 O O . LYS B 1 156 ? -18.484 -2.676 -12.305 1 98.44 156 LYS B O 1
ATOM 4655 N N . PHE B 1 157 ? -17.203 -0.882 -12.781 1 98.88 157 PHE B N 1
ATOM 4656 C CA . PHE B 1 157 ? -16.016 -1.603 -13.234 1 98.88 157 PHE B CA 1
ATOM 4657 C C . PHE B 1 157 ? -14.875 -1.434 -12.242 1 98.88 157 PHE B C 1
ATOM 4659 O O . PHE B 1 157 ? -14.68 -0.35 -11.688 1 98.88 157 PHE B O 1
ATOM 4666 N N . ALA B 1 158 ? -14.164 -2.498 -11.984 1 98.88 158 ALA B N 1
ATOM 4667 C CA . ALA B 1 158 ? -12.961 -2.461 -11.164 1 98.88 158 ALA B CA 1
ATOM 4668 C C . ALA B 1 158 ? -11.805 -3.176 -11.852 1 98.88 158 ALA B C 1
ATOM 4670 O O . ALA B 1 158 ? -12 -4.191 -12.523 1 98.88 158 ALA B O 1
ATOM 4671 N N . ILE B 1 159 ? -10.633 -2.639 -11.672 1 98.94 159 ILE B N 1
ATOM 4672 C CA . ILE B 1 159 ? -9.406 -3.273 -12.156 1 98.94 159 ILE B CA 1
ATOM 4673 C C . ILE B 1 159 ? -8.508 -3.617 -10.977 1 98.94 159 ILE B C 1
ATOM 4675 O O . ILE B 1 159 ? -8.359 -2.82 -10.047 1 98.94 159 ILE B O 1
ATOM 4679 N N . VAL B 1 160 ? -7.977 -4.789 -11.008 1 98.88 160 VAL B N 1
ATOM 4680 C CA . VAL B 1 160 ? -6.91 -5.211 -10.102 1 98.88 160 VAL B CA 1
ATOM 4681 C C . VAL B 1 160 ? -5.637 -5.477 -10.898 1 98.88 160 VAL B C 1
ATOM 4683 O O . VAL B 1 160 ? -5.645 -6.254 -11.859 1 98.88 160 VAL B O 1
ATOM 4686 N N . VAL B 1 161 ? -4.578 -4.805 -10.539 1 98.94 161 VAL B N 1
ATOM 4687 C CA . VAL B 1 161 ? -3.283 -5.031 -11.164 1 98.94 161 VAL B CA 1
ATOM 4688 C C . VAL B 1 161 ? -2.295 -5.582 -10.141 1 98.94 161 VAL B C 1
ATOM 4690 O O . VAL B 1 161 ? -2.107 -4.996 -9.07 1 98.94 161 VAL B O 1
ATOM 4693 N N . SER B 1 162 ? -1.748 -6.727 -10.438 1 98.75 162 SER B N 1
ATOM 4694 C CA . SER B 1 162 ? -0.675 -7.309 -9.633 1 98.75 162 SER B CA 1
ATOM 4695 C C . SER B 1 162 ? 0.667 -7.207 -10.352 1 98.75 162 SER B C 1
ATOM 4697 O O . SER B 1 162 ? 0.852 -7.797 -11.422 1 98.75 162 SER B O 1
ATOM 4699 N N . THR B 1 163 ? 1.566 -6.43 -9.797 1 98.38 163 THR B N 1
ATOM 4700 C CA . THR B 1 163 ? 2.877 -6.219 -10.406 1 98.38 163 THR B CA 1
ATOM 4701 C C . THR B 1 163 ? 3.984 -6.383 -9.367 1 98.38 163 THR B C 1
ATOM 4703 O O . THR B 1 163 ? 3.709 -6.504 -8.172 1 98.38 163 THR B O 1
ATOM 4706 N N . GLU B 1 164 ? 5.219 -6.547 -9.867 1 96.06 164 GLU B N 1
ATOM 4707 C CA . GLU B 1 164 ? 6.41 -6.68 -9.031 1 96.06 164 GLU B CA 1
ATOM 4708 C C . GLU B 1 164 ? 7.66 -6.207 -9.773 1 96.06 164 GLU B C 1
ATOM 4710 O O . GLU B 1 164 ? 7.691 -6.199 -11 1 96.06 164 GLU B O 1
ATOM 4715 N N . SER B 1 165 ? 8.602 -5.75 -9.008 1 94.06 165 SER B N 1
ATOM 4716 C CA . SER B 1 165 ? 9.914 -5.453 -9.57 1 94.06 165 SER B CA 1
ATOM 4717 C C . SER B 1 165 ? 11.008 -6.242 -8.859 1 94.06 165 SER B C 1
ATOM 4719 O O . SER B 1 165 ? 11.148 -6.164 -7.637 1 94.06 165 SER B O 1
ATOM 4721 N N . ILE B 1 166 ? 11.766 -6.906 -9.617 1 92.56 166 ILE B N 1
ATOM 4722 C CA . ILE B 1 166 ? 12.883 -7.676 -9.094 1 92.56 166 ILE B CA 1
ATOM 4723 C C . ILE B 1 166 ? 14.188 -6.898 -9.289 1 92.56 166 ILE B C 1
ATOM 4725 O O . ILE B 1 166 ? 15.195 -7.199 -8.656 1 92.56 166 ILE B O 1
ATOM 4729 N N . SER B 1 167 ? 14.109 -5.879 -10.086 1 91.94 167 SER B N 1
ATOM 4730 C CA . SER B 1 167 ? 15.289 -5.125 -10.492 1 91.94 167 SER B CA 1
ATOM 4731 C C . SER B 1 167 ? 16.062 -4.613 -9.281 1 91.94 167 SER B C 1
ATOM 4733 O O . SER B 1 167 ? 17.297 -4.664 -9.258 1 91.94 167 SER B O 1
ATOM 4735 N N . THR B 1 168 ? 15.344 -4.199 -8.32 1 88.31 168 THR B N 1
ATOM 4736 C CA . THR B 1 168 ? 16.016 -3.58 -7.184 1 88.31 168 THR B CA 1
ATOM 4737 C C . THR B 1 168 ? 16.203 -4.586 -6.051 1 88.31 168 THR B C 1
ATOM 4739 O O . THR B 1 168 ? 16.734 -4.246 -4.992 1 88.31 168 THR B O 1
ATOM 4742 N N . HIS B 1 169 ? 15.859 -5.812 -6.305 1 90.19 169 HIS B N 1
ATOM 4743 C CA . HIS B 1 169 ? 15.898 -6.762 -5.199 1 90.19 169 HIS B CA 1
ATOM 4744 C C . HIS B 1 169 ? 16.688 -8.016 -5.57 1 90.19 169 HIS B C 1
ATOM 4746 O O . HIS B 1 169 ? 16.594 -9.039 -4.895 1 90.19 169 HIS B O 1
ATOM 4752 N N . TRP B 1 170 ? 17.344 -7.914 -6.699 1 94 170 TRP B N 1
ATOM 4753 C CA . TRP B 1 170 ? 18.328 -8.969 -6.957 1 94 170 TRP B CA 1
ATOM 4754 C C . TRP B 1 170 ? 19.438 -8.945 -5.918 1 94 170 TRP B C 1
ATOM 4756 O O . TRP B 1 170 ? 20.203 -7.98 -5.84 1 94 170 TRP B O 1
ATOM 4766 N N . TYR B 1 171 ? 19.578 -9.977 -5.121 1 94.44 171 TYR B N 1
ATOM 4767 C CA . TYR B 1 171 ? 20.469 -9.977 -3.973 1 94.44 171 TYR B CA 1
ATOM 4768 C C . TYR B 1 171 ? 21.906 -10.234 -4.406 1 94.44 171 TYR B C 1
ATOM 4770 O O . TYR B 1 171 ? 22.188 -11.25 -5.051 1 94.44 171 TYR B O 1
ATOM 4778 N N . CYS B 1 172 ? 22.828 -9.383 -3.965 1 93.81 172 CYS B N 1
ATOM 4779 C CA . CYS B 1 172 ? 24.219 -9.469 -4.41 1 93.81 172 CYS B CA 1
ATOM 4780 C C . CYS B 1 172 ? 25.141 -9.797 -3.244 1 93.81 172 CYS B C 1
ATOM 4782 O O . CYS B 1 172 ? 26.359 -9.695 -3.369 1 93.81 172 CYS B O 1
ATOM 4784 N N . GLY B 1 173 ? 24.531 -10.18 -2.137 1 93.56 173 GLY B N 1
ATOM 4785 C CA . GLY B 1 173 ? 25.328 -10.594 -0.995 1 93.56 173 GLY B CA 1
ATOM 4786 C C . GLY B 1 173 ? 25.672 -12.078 -1.003 1 93.56 173 GLY B C 1
ATOM 4787 O O . GLY B 1 173 ? 25.797 -12.688 -2.068 1 93.56 173 GLY B O 1
ATOM 4788 N N . LYS B 1 174 ? 25.953 -12.672 0.213 1 92.75 174 LYS B N 1
ATOM 4789 C CA . LYS B 1 174 ? 26.484 -14.031 0.239 1 92.75 174 LYS B CA 1
ATOM 4790 C C . LYS B 1 174 ? 25.656 -14.914 1.171 1 92.75 174 LYS B C 1
ATOM 4792 O O . LYS B 1 174 ? 26.062 -16.031 1.502 1 92.75 174 LYS B O 1
ATOM 4797 N N . GLU B 1 175 ? 24.562 -14.359 1.602 1 93.44 175 GLU B N 1
ATOM 4798 C CA . GLU B 1 175 ? 23.703 -15.164 2.471 1 93.44 175 GLU B CA 1
ATOM 4799 C C . GLU B 1 175 ? 22.844 -16.125 1.661 1 93.44 175 GLU B C 1
ATOM 4801 O O . GLU B 1 175 ? 22.031 -15.695 0.831 1 93.44 175 GLU B O 1
ATOM 4806 N N . ASN B 1 176 ? 22.891 -17.422 1.956 1 92.19 176 ASN B N 1
ATOM 4807 C CA . ASN B 1 176 ? 22.172 -18.438 1.2 1 92.19 176 ASN B CA 1
ATOM 4808 C C . ASN B 1 176 ? 20.672 -18.188 1.19 1 92.19 176 ASN B C 1
ATOM 4810 O O . ASN B 1 176 ? 20.031 -18.25 0.139 1 92.19 176 ASN B O 1
ATOM 4814 N N . SER B 1 177 ? 20.109 -17.875 2.33 1 92.88 177 SER B N 1
ATOM 4815 C CA . SER B 1 177 ? 18.672 -17.719 2.479 1 92.88 177 SER B CA 1
ATOM 4816 C C . SER B 1 177 ? 18.156 -16.531 1.662 1 92.88 177 SER B C 1
ATOM 4818 O O . SER B 1 177 ? 16.984 -16.469 1.311 1 92.88 177 SER B O 1
ATOM 4820 N N . MET B 1 178 ? 19.016 -15.609 1.339 1 93.5 178 MET B N 1
ATOM 4821 C CA . MET B 1 178 ? 18.625 -14.445 0.555 1 93.5 178 MET B CA 1
ATOM 4822 C C . MET B 1 178 ? 18.922 -14.664 -0.927 1 93.5 178 MET B C 1
ATOM 4824 O O . MET B 1 178 ? 18.266 -14.062 -1.785 1 93.5 178 MET B O 1
ATOM 4828 N N . MET B 1 179 ? 19.844 -15.539 -1.236 1 93.06 179 MET B N 1
ATOM 4829 C CA . MET B 1 179 ? 20.172 -15.852 -2.625 1 93.06 179 MET B CA 1
ATOM 4830 C C . MET B 1 179 ? 19.078 -16.719 -3.256 1 93.06 179 MET B C 1
ATOM 4832 O O . MET B 1 179 ? 18.922 -16.734 -4.48 1 93.06 179 MET B O 1
ATOM 4836 N N . LEU B 1 180 ? 18.344 -17.391 -2.428 1 91.38 180 LEU B N 1
ATOM 4837 C CA . LEU B 1 180 ? 17.281 -18.281 -2.9 1 91.38 180 LEU B CA 1
ATOM 4838 C C . LEU B 1 180 ? 16.297 -17.531 -3.779 1 91.38 180 LEU B C 1
ATOM 4840 O O . LEU B 1 180 ? 15.781 -18.078 -4.762 1 91.38 180 LEU B O 1
ATOM 4844 N N . SER B 1 181 ? 16 -16.297 -3.396 1 91.75 181 SER B N 1
ATOM 4845 C CA . SER B 1 181 ? 15.039 -15.508 -4.145 1 91.75 181 SER B CA 1
ATOM 4846 C C . SER B 1 181 ? 15.492 -15.297 -5.586 1 91.75 181 SER B C 1
ATOM 4848 O O . SER B 1 181 ? 14.664 -15.266 -6.504 1 91.75 181 SER B O 1
ATOM 4850 N N . ASN B 1 182 ? 16.812 -15.156 -5.824 1 93.06 182 ASN B N 1
ATOM 4851 C CA . ASN B 1 182 ? 17.375 -14.977 -7.164 1 93.06 182 ASN B CA 1
ATOM 4852 C C . ASN B 1 182 ? 17.109 -16.188 -8.047 1 93.06 182 ASN B C 1
ATOM 4854 O O . ASN B 1 182 ? 17.078 -16.078 -9.273 1 93.06 182 ASN B O 1
ATOM 4858 N N . CYS B 1 183 ? 16.891 -17.312 -7.406 1 92 183 CYS B N 1
ATOM 4859 C CA . CYS B 1 183 ? 16.703 -18.547 -8.141 1 92 183 CYS B CA 1
ATOM 4860 C C . CYS B 1 183 ? 15.242 -18.781 -8.477 1 92 183 CYS B C 1
ATOM 4862 O O . CYS B 1 183 ? 14.922 -19.594 -9.352 1 92 183 CYS B O 1
ATOM 4864 N N . LEU B 1 184 ? 14.367 -18.062 -7.82 1 92.75 184 LEU B N 1
ATOM 4865 C CA . LEU B 1 184 ? 12.953 -18.406 -7.902 1 92.75 184 LEU B CA 1
ATOM 4866 C C . LEU B 1 184 ? 12.156 -17.281 -8.539 1 92.75 184 LEU B C 1
ATOM 4868 O O . LEU B 1 184 ? 11.258 -17.531 -9.352 1 92.75 184 LEU B O 1
ATOM 4872 N N . PHE B 1 185 ? 12.43 -16.016 -8.195 1 95.44 185 PHE B N 1
ATOM 4873 C CA . PHE B 1 185 ? 11.617 -14.883 -8.594 1 95.44 185 PHE B CA 1
ATOM 4874 C C . PHE B 1 185 ? 11.875 -14.516 -10.055 1 95.44 185 PHE B C 1
ATOM 4876 O O . PHE B 1 185 ? 13.023 -14.523 -10.508 1 95.44 185 PHE B O 1
ATOM 4883 N N . ARG B 1 186 ? 10.812 -14.281 -10.766 1 97.44 186 ARG B N 1
ATOM 4884 C CA . ARG B 1 186 ? 10.875 -13.906 -12.18 1 97.44 186 ARG B CA 1
ATOM 4885 C C . ARG B 1 186 ? 9.914 -12.766 -12.492 1 97.44 186 ARG B C 1
ATOM 4887 O O . ARG B 1 186 ? 8.984 -12.5 -11.727 1 97.44 186 ARG B O 1
ATOM 4894 N N . SER B 1 187 ? 10.164 -12.125 -13.578 1 97.19 187 SER B N 1
ATOM 4895 C CA . SER B 1 187 ? 9.344 -11 -14.008 1 97.19 187 SER B CA 1
ATOM 4896 C C . SER B 1 187 ? 7.965 -11.469 -14.477 1 97.19 187 SER B C 1
ATOM 4898 O O . SER B 1 187 ? 7.859 -12.414 -15.258 1 97.19 187 SER B O 1
ATOM 4900 N N . GLY B 1 188 ? 6.988 -10.805 -13.992 1 97.56 188 GLY B N 1
ATOM 4901 C CA . GLY B 1 188 ? 5.621 -11.102 -14.383 1 97.56 188 GLY B CA 1
ATOM 4902 C C . GLY B 1 188 ? 4.586 -10.328 -13.602 1 97.56 188 GLY B C 1
ATOM 4903 O O . GLY B 1 188 ? 4.922 -9.648 -12.625 1 97.56 188 GLY B O 1
ATOM 4904 N N . GLY B 1 189 ? 3.365 -10.414 -14.016 1 98.25 189 GLY B N 1
ATOM 4905 C CA . GLY B 1 189 ? 2.223 -9.734 -13.422 1 98.25 189 GLY B CA 1
ATOM 4906 C C . GLY B 1 189 ? 0.93 -9.977 -14.188 1 98.25 189 GLY B C 1
ATOM 4907 O O . GLY B 1 189 ? 0.907 -10.727 -15.156 1 98.25 189 GLY B O 1
ATOM 4908 N N . SER B 1 190 ? -0.13 -9.398 -13.656 1 98.75 190 SER B N 1
ATOM 4909 C CA . SER B 1 190 ? -1.437 -9.625 -14.266 1 98.75 190 SER B CA 1
ATOM 4910 C C . SER B 1 190 ? -2.379 -8.453 -14.008 1 98.75 190 SER B C 1
ATOM 4912 O O . SER B 1 190 ? -2.137 -7.641 -13.109 1 98.75 190 SER B O 1
ATOM 4914 N N . SER B 1 191 ? -3.363 -8.281 -14.82 1 98.81 191 SER B N 1
ATOM 4915 C CA . SER B 1 191 ? -4.488 -7.371 -14.641 1 98.81 191 SER B CA 1
ATOM 4916 C C . SER B 1 191 ? -5.82 -8.094 -14.805 1 98.81 191 SER B C 1
ATOM 4918 O O . SER B 1 191 ? -5.957 -8.961 -15.664 1 98.81 191 SER B O 1
ATOM 4920 N N . ILE B 1 192 ? -6.773 -7.766 -13.93 1 98.69 192 ILE B N 1
ATOM 4921 C CA . ILE B 1 192 ? -8.094 -8.383 -13.93 1 98.69 192 ILE B CA 1
ATOM 4922 C C . ILE B 1 192 ? -9.164 -7.293 -13.977 1 98.69 192 ILE B C 1
ATOM 4924 O O . ILE B 1 192 ? -9.039 -6.258 -13.32 1 98.69 192 ILE B O 1
ATOM 4928 N N . LEU B 1 193 ? -10.133 -7.5 -14.828 1 98.88 193 LEU B N 1
ATOM 4929 C CA . LEU B 1 193 ? -11.281 -6.602 -14.914 1 98.88 193 LEU B CA 1
ATOM 4930 C C . LEU B 1 193 ? -12.516 -7.246 -14.297 1 98.88 193 LEU B C 1
ATOM 4932 O O . LEU B 1 193 ? -12.969 -8.297 -14.758 1 98.88 193 LEU B O 1
ATOM 4936 N N . LEU B 1 194 ? -13.047 -6.613 -13.281 1 98.81 194 LEU B N 1
ATOM 4937 C CA . LEU B 1 194 ? -14.219 -7.086 -12.547 1 98.81 194 LEU B CA 1
ATOM 4938 C C . LEU B 1 194 ? -15.391 -6.129 -12.719 1 98.81 194 LEU B C 1
ATOM 4940 O O . LEU B 1 194 ? -15.203 -4.941 -12.992 1 98.81 194 LEU B O 1
ATOM 4944 N N . THR B 1 195 ? -16.594 -6.684 -12.586 1 98.81 195 THR B N 1
ATOM 4945 C CA . THR B 1 195 ? -17.766 -5.84 -12.656 1 98.81 195 THR B CA 1
ATOM 4946 C C . THR B 1 195 ? -18.922 -6.453 -11.867 1 98.81 195 THR B C 1
ATOM 4948 O O . THR B 1 195 ? -18.906 -7.648 -11.562 1 98.81 195 THR B O 1
ATOM 4951 N N . ASN B 1 196 ? -19.812 -5.645 -11.383 1 98.25 196 ASN B N 1
ATOM 4952 C CA . ASN B 1 196 ? -21.062 -6.117 -10.812 1 98.25 196 ASN B CA 1
ATOM 4953 C C . ASN B 1 196 ? -22.266 -5.633 -11.617 1 98.25 196 ASN B C 1
ATOM 4955 O O . ASN B 1 196 ? -23.375 -5.52 -11.078 1 98.25 196 ASN B O 1
ATOM 4959 N N . LYS B 1 197 ? -21.984 -5.207 -12.859 1 98 197 LYS B N 1
ATOM 4960 C CA . LYS B 1 197 ? -23.062 -4.859 -13.781 1 98 197 LYS B CA 1
ATOM 4961 C C . LYS B 1 197 ? -23.828 -6.098 -14.219 1 98 197 LYS B C 1
ATOM 4963 O O . LYS B 1 197 ? -23.297 -6.965 -14.906 1 98 197 LYS B O 1
ATOM 4968 N N . ARG B 1 198 ? -25.094 -6.082 -13.984 1 96.75 198 ARG B N 1
ATOM 4969 C CA . ARG B 1 198 ? -25.922 -7.242 -14.289 1 96.75 198 ARG B CA 1
ATOM 4970 C C . ARG B 1 198 ? -26.047 -7.441 -15.797 1 96.75 198 ARG B C 1
ATOM 4972 O O . ARG B 1 198 ? -26.125 -8.578 -16.281 1 96.75 198 ARG B O 1
ATOM 4979 N N . GLU B 1 199 ? -26.031 -6.348 -16.516 1 97.38 199 GLU B N 1
ATOM 4980 C CA . GLU B 1 199 ? -26.219 -6.398 -17.953 1 97.38 199 GLU B CA 1
ATOM 4981 C C . GLU B 1 199 ? -25.047 -7.094 -18.641 1 97.38 199 GLU B C 1
ATOM 4983 O O . GLU B 1 199 ? -25.172 -7.551 -19.781 1 97.38 199 GLU B O 1
ATOM 4988 N N . LEU B 1 200 ? -23.938 -7.199 -17.906 1 97.62 200 LEU B N 1
ATOM 4989 C CA . LEU B 1 200 ? -22.75 -7.789 -18.516 1 97.62 200 LEU B CA 1
ATOM 4990 C C . LEU B 1 200 ? -22.562 -9.227 -18.047 1 97.62 200 LEU B C 1
ATOM 4992 O O . LEU B 1 200 ? -21.547 -9.859 -18.359 1 97.62 200 LEU B O 1
ATOM 4996 N N . LYS B 1 201 ? -23.469 -9.773 -17.359 1 96.75 201 LYS B N 1
ATOM 4997 C CA . LYS B 1 201 ? -23.375 -11.094 -16.766 1 96.75 201 LYS B CA 1
ATOM 4998 C C . LYS B 1 201 ? -23 -12.148 -17.797 1 96.75 201 LYS B C 1
ATOM 5000 O O . LYS B 1 201 ? -22.109 -12.977 -17.562 1 96.75 201 LYS B O 1
ATOM 5005 N N . ASP B 1 202 ? -23.594 -12.07 -18.984 1 95.5 202 ASP B N 1
ATOM 5006 C CA . ASP B 1 202 ? -23.406 -13.086 -20 1 95.5 202 ASP B CA 1
ATOM 5007 C C . ASP B 1 202 ? -22.031 -12.961 -20.656 1 95.5 202 ASP B C 1
ATOM 5009 O O . ASP B 1 202 ? -21.562 -13.891 -21.328 1 95.5 202 ASP B O 1
ATOM 5013 N N . ARG B 1 203 ? -21.406 -11.852 -20.453 1 96.06 203 ARG B N 1
ATOM 5014 C CA . ARG B 1 203 ? -20.078 -11.633 -21.031 1 96.06 203 ARG B CA 1
ATOM 5015 C C . ARG B 1 203 ? -18.984 -12.047 -20.047 1 96.06 203 ARG B C 1
ATOM 5017 O O . ARG B 1 203 ? -17.828 -12.195 -20.438 1 96.06 203 ARG B O 1
ATOM 5024 N N . CYS B 1 204 ? -19.344 -12.242 -18.812 1 97.56 204 CYS B N 1
ATOM 5025 C CA . CYS B 1 204 ? -18.344 -12.523 -17.781 1 97.56 204 CYS B CA 1
ATOM 5026 C C . CYS B 1 204 ? -17.828 -13.945 -17.891 1 97.56 204 CYS B C 1
ATOM 5028 O O . CYS B 1 204 ? -18.578 -14.867 -18.219 1 97.56 204 CYS B O 1
ATOM 5030 N N . LEU B 1 205 ? -16.516 -14.055 -17.609 1 97.5 205 LEU B N 1
ATOM 5031 C CA . LEU B 1 205 ? -15.844 -15.344 -17.672 1 97.5 205 LEU B CA 1
ATOM 5032 C C . LEU B 1 205 ? -16.141 -16.188 -16.438 1 97.5 205 LEU B C 1
ATOM 5034 O O . LEU B 1 205 ? -16.344 -17.391 -16.531 1 97.5 205 LEU B O 1
ATOM 5038 N N . MET B 1 206 ? -16.125 -15.578 -15.297 1 97.88 206 MET B N 1
ATOM 5039 C CA . MET B 1 206 ? -16.25 -16.281 -14.023 1 97.88 206 MET B CA 1
ATOM 5040 C C . MET B 1 206 ? -16.953 -15.414 -12.984 1 97.88 206 MET B C 1
ATOM 5042 O O . MET B 1 206 ? -16.922 -14.18 -13.078 1 97.88 206 MET B O 1
ATOM 5046 N N . LYS B 1 207 ? -17.578 -16.078 -12.07 1 98.25 207 LYS B N 1
ATOM 5047 C CA . LYS B 1 207 ? -18.25 -15.422 -10.953 1 98.25 207 LYS B CA 1
ATOM 5048 C C . LYS B 1 207 ? -17.547 -15.742 -9.633 1 98.25 207 LYS B C 1
ATOM 5050 O O . LYS B 1 207 ? -17.266 -16.906 -9.336 1 98.25 207 LYS B O 1
ATOM 5055 N N . LEU B 1 208 ? -17.219 -14.695 -8.875 1 98.12 208 LEU B N 1
ATOM 5056 C CA . LEU B 1 208 ? -16.625 -14.922 -7.559 1 98.12 208 LEU B CA 1
ATOM 5057 C C . LEU B 1 208 ? -17.672 -15.453 -6.586 1 98.12 208 LEU B C 1
ATOM 5059 O O . LEU B 1 208 ? -18.688 -14.797 -6.328 1 98.12 208 LEU B O 1
ATOM 5063 N N . LYS B 1 209 ? -17.391 -16.641 -6.023 1 96.38 209 LYS B N 1
ATOM 5064 C CA . LYS B 1 209 ? -18.344 -17.266 -5.109 1 96.38 209 LYS B CA 1
ATOM 5065 C C . LYS B 1 209 ? -18 -16.938 -3.656 1 96.38 209 LYS B C 1
ATOM 5067 O O . LYS B 1 209 ? -18.891 -16.734 -2.836 1 96.38 209 LYS B O 1
ATOM 5072 N N . CYS B 1 210 ? -16.75 -16.938 -3.395 1 93.94 210 CYS B N 1
ATOM 5073 C CA . CYS B 1 210 ? -16.344 -16.594 -2.041 1 93.94 210 CYS B CA 1
ATOM 5074 C C . CYS B 1 210 ? -14.859 -16.219 -1.996 1 93.94 210 CYS B C 1
ATOM 5076 O O . CYS B 1 210 ? -14.102 -16.562 -2.902 1 93.94 210 CYS B O 1
ATOM 5078 N N . ALA B 1 211 ? -14.516 -15.484 -1.014 1 95 211 ALA B N 1
ATOM 5079 C CA . ALA B 1 211 ? -13.148 -15.102 -0.674 1 95 211 ALA B CA 1
ATOM 5080 C C . ALA B 1 211 ? -12.914 -15.188 0.832 1 95 211 ALA B C 1
ATOM 5082 O O . ALA B 1 211 ? -13.719 -14.695 1.621 1 95 211 ALA B O 1
ATOM 5083 N N . VAL B 1 212 ? -11.836 -15.922 1.215 1 95.94 212 VAL B N 1
ATOM 5084 C CA . VAL B 1 212 ? -11.484 -16.062 2.625 1 95.94 212 VAL B CA 1
ATOM 5085 C C . VAL B 1 212 ? -10.039 -15.633 2.85 1 95.94 212 VAL B C 1
ATOM 5087 O O . VAL B 1 212 ? -9.133 -16.078 2.139 1 95.94 212 VAL B O 1
ATOM 5090 N N . ARG B 1 213 ? -9.875 -14.75 3.801 1 96.5 213 ARG B N 1
ATOM 5091 C CA . ARG B 1 213 ? -8.555 -14.266 4.164 1 96.5 213 ARG B CA 1
ATOM 5092 C C . ARG B 1 213 ? -8.234 -14.578 5.621 1 96.5 213 ARG B C 1
ATOM 5094 O O . ARG B 1 213 ? -9.008 -14.227 6.52 1 96.5 213 ARG B O 1
ATOM 5101 N N . THR B 1 214 ? -7.141 -15.227 5.883 1 97.31 214 THR B N 1
ATOM 5102 C CA . THR B 1 214 ? -6.633 -15.445 7.234 1 97.31 214 THR B CA 1
ATOM 5103 C C . THR B 1 214 ? -5.125 -15.211 7.289 1 97.31 214 THR B C 1
ATOM 5105 O O . THR B 1 214 ? -4.492 -14.969 6.258 1 97.31 214 THR B O 1
ATOM 5108 N N . ASN B 1 215 ? -4.617 -15.164 8.461 1 97.56 215 ASN B N 1
ATOM 5109 C CA . ASN B 1 215 ? -3.176 -15.047 8.672 1 97.56 215 ASN B CA 1
ATOM 5110 C C . ASN B 1 215 ? -2.746 -15.688 9.984 1 97.56 215 ASN B C 1
ATOM 5112 O O . ASN B 1 215 ? -3.582 -15.953 10.852 1 97.56 215 ASN B O 1
ATOM 5116 N N . ILE B 1 216 ? -1.517 -15.961 10.086 1 98 216 ILE B N 1
ATOM 5117 C CA . ILE B 1 216 ? -0.949 -16.406 11.352 1 98 216 ILE B CA 1
ATOM 5118 C C . ILE B 1 216 ? 0.239 -15.516 11.727 1 98 216 ILE B C 1
ATOM 5120 O O . ILE B 1 216 ? 1.267 -16.016 12.195 1 98 216 ILE B O 1
ATOM 5124 N N . GLY B 1 217 ? 0.108 -14.273 11.461 1 97.19 217 GLY B N 1
ATOM 5125 C CA . GLY B 1 217 ? 1.169 -13.312 11.703 1 97.19 217 GLY B CA 1
ATOM 5126 C C . GLY B 1 217 ? 1.507 -13.156 13.172 1 97.19 217 GLY B C 1
ATOM 5127 O O . GLY B 1 217 ? 2.562 -12.617 13.523 1 97.19 217 GLY B O 1
ATOM 5128 N N . TYR B 1 218 ? 0.638 -13.594 14.047 1 97.62 218 TYR B N 1
ATOM 5129 C CA . TYR B 1 218 ? 0.887 -13.531 15.477 1 97.62 218 TYR B CA 1
ATOM 5130 C C . TYR B 1 218 ? 2.057 -14.422 15.875 1 97.62 218 TYR B C 1
ATOM 5132 O O . TYR B 1 218 ? 2.67 -14.227 16.922 1 97.62 218 TYR B O 1
ATOM 5140 N N . ASP B 1 219 ? 2.334 -15.422 15.062 1 97.81 219 ASP B N 1
ATOM 5141 C CA . ASP B 1 219 ? 3.436 -16.344 15.297 1 97.81 219 ASP B CA 1
ATOM 5142 C C . ASP B 1 219 ? 4.758 -15.773 14.812 1 97.81 219 ASP B C 1
ATOM 5144 O O . ASP B 1 219 ? 4.93 -15.523 13.617 1 97.81 219 ASP B O 1
ATOM 5148 N N . ASP B 1 220 ? 5.734 -15.664 15.672 1 97.81 220 ASP B N 1
ATOM 5149 C CA . ASP B 1 220 ? 6.992 -14.992 15.367 1 97.81 220 ASP B CA 1
ATOM 5150 C C . ASP B 1 220 ? 7.75 -15.719 14.266 1 97.81 220 ASP B C 1
ATOM 5152 O O . ASP B 1 220 ? 8.344 -15.086 13.391 1 97.81 220 ASP B O 1
ATOM 5156 N N . GLU B 1 221 ? 7.734 -17 14.352 1 96.69 221 GLU B N 1
ATOM 5157 C CA . GLU B 1 221 ? 8.445 -17.766 13.344 1 96.69 221 GLU B CA 1
ATOM 5158 C C . GLU B 1 221 ? 7.801 -17.609 11.969 1 96.69 221 GLU B C 1
ATOM 5160 O O . GLU B 1 221 ? 8.492 -17.453 10.961 1 96.69 221 GLU B O 1
ATOM 5165 N N . ALA B 1 222 ? 6.477 -17.703 11.945 1 96.75 222 ALA B N 1
ATOM 5166 C CA . ALA B 1 222 ? 5.746 -17.547 10.695 1 96.75 222 ALA B CA 1
ATOM 5167 C C . ALA B 1 222 ? 5.938 -16.141 10.125 1 96.75 222 ALA B C 1
ATOM 5169 O O . ALA B 1 222 ? 6.141 -15.969 8.922 1 96.75 222 ALA B O 1
ATOM 5170 N N . TYR B 1 223 ? 5.918 -15.156 11.023 1 97.5 223 TYR B N 1
ATOM 5171 C CA . TYR B 1 223 ? 6.133 -13.773 10.602 1 97.5 223 TYR B CA 1
ATOM 5172 C C . TYR B 1 223 ? 7.523 -13.594 10.008 1 97.5 223 TYR B C 1
ATOM 5174 O O . TYR B 1 223 ? 7.695 -12.883 9.016 1 97.5 223 TYR B O 1
ATOM 5182 N N . GLY B 1 224 ? 8.469 -14.242 10.508 1 96.5 224 GLY B N 1
ATOM 5183 C CA . GLY B 1 224 ? 9.859 -14 10.18 1 96.5 224 GLY B CA 1
ATOM 5184 C C . GLY B 1 224 ? 10.375 -14.906 9.07 1 96.5 224 GLY B C 1
ATOM 5185 O O . GLY B 1 224 ? 11.531 -14.781 8.648 1 96.5 224 GLY B O 1
ATOM 5186 N N . CYS B 1 225 ? 9.609 -15.766 8.492 1 94.62 225 CYS B N 1
ATOM 5187 C CA . CYS B 1 225 ? 10.141 -16.781 7.602 1 94.62 225 CYS B CA 1
ATOM 5188 C C . CYS B 1 225 ? 10.328 -16.234 6.191 1 94.62 225 CYS B C 1
ATOM 5190 O O . CYS B 1 225 ? 11.008 -16.844 5.367 1 94.62 225 CYS B O 1
ATOM 5192 N N . CYS B 1 226 ? 9.805 -15.18 5.852 1 94.06 226 CYS B N 1
ATOM 5193 C CA . CYS B 1 226 ? 9.977 -14.469 4.586 1 94.06 226 CYS B CA 1
ATOM 5194 C C . CYS B 1 226 ? 9.945 -12.961 4.797 1 94.06 226 CYS B C 1
ATOM 5196 O O . CYS B 1 226 ? 8.875 -12.375 4.949 1 94.06 226 CYS B O 1
ATOM 5198 N N . ILE B 1 227 ? 11.07 -12.367 4.762 1 95 227 ILE B N 1
ATOM 5199 C CA . ILE B 1 227 ? 11.156 -10.969 5.18 1 95 227 ILE B CA 1
ATOM 5200 C C . ILE B 1 227 ? 12.219 -10.25 4.352 1 95 227 ILE B C 1
ATOM 5202 O O . ILE B 1 227 ? 13.266 -10.82 4.035 1 95 227 ILE B O 1
ATOM 5206 N N . GLN B 1 228 ? 11.875 -9.039 3.961 1 93.94 228 GLN B N 1
ATOM 5207 C CA . GLN B 1 228 ? 12.852 -8.141 3.363 1 93.94 228 GLN B CA 1
ATOM 5208 C C . GLN B 1 228 ? 13.828 -7.613 4.414 1 93.94 228 GLN B C 1
ATOM 5210 O O . GLN B 1 228 ? 13.406 -7.07 5.441 1 93.94 228 GLN B O 1
ATOM 5215 N N . VAL B 1 229 ? 15.141 -7.801 4.184 1 92.56 229 VAL B N 1
ATOM 5216 C CA . VAL B 1 229 ? 16.141 -7.383 5.164 1 92.56 229 VAL B CA 1
ATOM 5217 C C . VAL B 1 229 ? 17.422 -6.961 4.449 1 92.56 229 VAL B C 1
ATOM 5219 O O . VAL B 1 229 ? 17.609 -7.27 3.271 1 92.56 229 VAL B O 1
ATOM 5222 N N . GLU B 1 230 ? 18.172 -6.191 5.117 1 91.81 230 GLU B N 1
ATOM 5223 C CA . GLU B 1 230 ? 19.531 -5.84 4.691 1 91.81 230 GLU B CA 1
ATOM 5224 C C . GLU B 1 230 ? 20.578 -6.664 5.434 1 91.81 230 GLU B C 1
ATOM 5226 O O . GLU B 1 230 ? 20.469 -6.852 6.648 1 91.81 230 GLU B O 1
ATOM 5231 N N . ASP B 1 231 ? 21.562 -7.18 4.648 1 92.25 231 ASP B N 1
ATOM 5232 C CA . ASP B 1 231 ? 22.609 -7.949 5.316 1 92.25 231 ASP B CA 1
ATOM 5233 C C . ASP B 1 231 ? 23.672 -7.027 5.91 1 92.25 231 ASP B C 1
ATOM 5235 O O . ASP B 1 231 ? 23.5 -5.809 5.926 1 92.25 231 ASP B O 1
ATOM 5239 N N . GLN B 1 232 ? 24.719 -7.613 6.469 1 89.5 232 GLN B N 1
ATOM 5240 C CA . GLN B 1 232 ? 25.734 -6.863 7.203 1 89.5 232 GLN B CA 1
ATOM 5241 C C . GLN B 1 232 ? 26.516 -5.938 6.273 1 89.5 232 GLN B C 1
ATOM 5243 O O . GLN B 1 232 ? 27.047 -4.918 6.711 1 89.5 232 GLN B O 1
ATOM 5248 N N . GLN B 1 233 ? 26.562 -6.297 5 1 88.31 233 GLN B N 1
ATOM 5249 C CA . GLN B 1 233 ? 27.312 -5.484 4.047 1 88.31 233 GLN B CA 1
ATOM 5250 C C . GLN B 1 233 ? 26.422 -4.43 3.402 1 88.31 233 GLN B C 1
ATOM 5252 O O . GLN B 1 233 ? 26.875 -3.656 2.557 1 88.31 233 GLN B O 1
ATOM 5257 N N . GLY B 1 234 ? 25.094 -4.434 3.713 1 86.69 234 GLY B N 1
ATOM 5258 C CA . GLY B 1 234 ? 24.203 -3.398 3.229 1 86.69 234 GLY B CA 1
ATOM 5259 C C . GLY B 1 234 ? 23.406 -3.822 2.01 1 86.69 234 GLY B C 1
ATOM 5260 O O . GLY B 1 234 ? 22.625 -3.037 1.47 1 86.69 234 GLY B O 1
ATOM 5261 N N . TYR B 1 235 ? 23.578 -5.082 1.593 1 90.19 235 TYR B N 1
ATOM 5262 C CA . TYR B 1 235 ? 22.797 -5.562 0.461 1 90.19 235 TYR B CA 1
ATOM 5263 C C . TYR B 1 235 ? 21.375 -5.887 0.884 1 90.19 235 TYR B C 1
ATOM 5265 O O . TYR B 1 235 ? 21.156 -6.625 1.847 1 90.19 235 TYR B O 1
ATOM 5273 N N . GLN B 1 236 ? 20.469 -5.285 0.146 1 89.31 236 GLN B N 1
ATOM 5274 C CA . GLN B 1 236 ? 19.062 -5.578 0.383 1 89.31 236 GLN B CA 1
ATOM 5275 C C . GLN B 1 236 ? 18.656 -6.898 -0.271 1 89.31 236 GLN B C 1
ATOM 5277 O O . GLN B 1 236 ? 19.094 -7.203 -1.384 1 89.31 236 GLN B O 1
ATOM 5282 N N . GLY B 1 237 ? 17.922 -7.672 0.461 1 91.81 237 GLY B N 1
ATOM 5283 C CA . GLY B 1 237 ? 17.422 -8.922 -0.087 1 91.81 237 GLY B CA 1
ATOM 5284 C C . GLY B 1 237 ? 16.141 -9.383 0.576 1 91.81 237 GLY B C 1
ATOM 5285 O O . GLY B 1 237 ? 15.594 -8.703 1.448 1 91.81 237 GLY B O 1
ATOM 5286 N N . PHE B 1 238 ? 15.633 -10.445 0.066 1 93.62 238 PHE B N 1
ATOM 5287 C CA . PHE B 1 238 ? 14.453 -11.102 0.61 1 93.62 238 PHE B CA 1
ATOM 5288 C C . PHE B 1 238 ? 14.82 -12.453 1.205 1 93.62 238 PHE B C 1
ATOM 5290 O O . PHE B 1 238 ? 15.203 -13.375 0.48 1 93.62 238 PHE B O 1
ATOM 5297 N N . LEU B 1 239 ? 14.68 -12.523 2.502 1 94.31 239 LEU B N 1
ATOM 5298 C CA . LEU B 1 239 ? 15.07 -13.711 3.256 1 94.31 239 LEU B CA 1
ATOM 5299 C C . LEU B 1 239 ? 13.961 -14.758 3.232 1 94.31 239 LEU B C 1
ATOM 5301 O O . LEU B 1 239 ? 12.797 -14.445 3.508 1 94.31 239 LEU B O 1
ATOM 5305 N N . LEU B 1 240 ? 14.289 -15.977 2.859 1 92.88 240 LEU B N 1
ATOM 5306 C CA . LEU B 1 240 ? 13.422 -17.156 2.938 1 92.88 240 LEU B CA 1
ATOM 5307 C C . LEU B 1 240 ? 14.039 -18.203 3.846 1 92.88 240 LEU B C 1
ATOM 5309 O O . LEU B 1 240 ? 15.094 -18.766 3.537 1 92.88 240 LEU B O 1
ATOM 5313 N N . THR B 1 241 ? 13.344 -18.531 4.934 1 92.75 241 THR B N 1
ATOM 5314 C CA . THR B 1 241 ? 13.906 -19.484 5.883 1 92.75 241 THR B CA 1
ATOM 5315 C C . THR B 1 241 ? 13.344 -20.875 5.645 1 92.75 241 THR B C 1
ATOM 5317 O O . THR B 1 241 ? 12.414 -21.062 4.852 1 92.75 241 THR B O 1
ATOM 5320 N N . LYS B 1 242 ? 13.844 -21.859 6.395 1 88.38 242 LYS B N 1
ATOM 5321 C CA . LYS B 1 242 ? 13.414 -23.266 6.293 1 88.38 242 LYS B CA 1
ATOM 5322 C C . LYS B 1 242 ? 12.031 -23.453 6.898 1 88.38 242 LYS B C 1
ATOM 5324 O O . LYS B 1 242 ? 11.367 -24.453 6.629 1 88.38 242 LYS B O 1
ATOM 5329 N N . SER B 1 243 ? 11.625 -22.484 7.664 1 91.38 243 SER B N 1
ATOM 5330 C CA . SER B 1 243 ? 10.336 -22.609 8.344 1 91.38 243 SER B CA 1
ATOM 5331 C C . SER B 1 243 ? 9.195 -22.188 7.422 1 91.38 243 SER B C 1
ATOM 5333 O O . SER B 1 243 ? 8.023 -22.281 7.801 1 91.38 243 SER B O 1
ATOM 5335 N N . LEU B 1 244 ? 9.531 -21.797 6.281 1 91.38 244 LEU B N 1
ATOM 5336 C CA . LEU B 1 244 ? 8.531 -21.281 5.359 1 91.38 244 LEU B CA 1
ATOM 5337 C C . LEU B 1 244 ? 7.48 -22.328 5.043 1 91.38 244 LEU B C 1
ATOM 5339 O O . LEU B 1 244 ? 6.281 -22.047 5.094 1 91.38 244 LEU B O 1
ATOM 5343 N N . THR B 1 245 ? 7.879 -23.531 4.758 1 87.38 245 THR B N 1
ATOM 5344 C CA . THR B 1 245 ? 6.953 -24.594 4.391 1 87.38 245 THR B CA 1
ATOM 5345 C C . THR B 1 245 ? 6.039 -24.938 5.562 1 87.38 245 THR B C 1
ATOM 5347 O O . THR B 1 245 ? 4.844 -25.188 5.375 1 87.38 245 THR B O 1
ATOM 5350 N N . LYS B 1 246 ? 6.613 -24.953 6.719 1 88.25 246 LYS B N 1
ATOM 5351 C CA . LYS B 1 246 ? 5.828 -25.203 7.926 1 88.25 246 LYS B CA 1
ATOM 5352 C C . LYS B 1 246 ? 4.801 -24.094 8.148 1 88.25 246 LYS B C 1
ATOM 5354 O O . LYS B 1 246 ? 3.645 -24.375 8.469 1 88.25 246 LYS B O 1
ATOM 5359 N N . ALA B 1 247 ? 5.227 -22.875 8.023 1 92.5 247 ALA B N 1
ATOM 5360 C CA . ALA B 1 247 ? 4.324 -21.734 8.164 1 92.5 247 ALA B CA 1
ATOM 5361 C C . ALA B 1 247 ? 3.203 -21.797 7.133 1 92.5 247 ALA B C 1
ATOM 5363 O O . ALA B 1 247 ? 2.039 -21.531 7.457 1 92.5 247 ALA B O 1
ATOM 5364 N N . ALA B 1 248 ? 3.57 -22.156 5.965 1 90.81 248 ALA B N 1
ATOM 5365 C CA . ALA B 1 248 ? 2.604 -22.266 4.875 1 90.81 248 ALA B CA 1
ATOM 5366 C C . ALA B 1 248 ? 1.543 -23.312 5.176 1 90.81 248 ALA B C 1
ATOM 5368 O O . ALA B 1 248 ? 0.346 -23.062 5.012 1 90.81 248 ALA B O 1
ATOM 5369 N N . ALA B 1 249 ? 1.957 -24.422 5.633 1 87.19 249 ALA B N 1
ATOM 5370 C CA . ALA B 1 249 ? 1.039 -25.516 5.953 1 87.19 249 ALA B CA 1
ATOM 5371 C C . ALA B 1 249 ? 0.09 -25.125 7.082 1 87.19 249 ALA B C 1
ATOM 5373 O O . ALA B 1 249 ? -1.112 -25.391 7.012 1 87.19 249 ALA B O 1
ATOM 5374 N N . LYS B 1 250 ? 0.637 -24.516 8.07 1 90 250 LYS B N 1
ATOM 5375 C CA . LYS B 1 250 ? -0.157 -24.094 9.219 1 90 250 LYS B CA 1
ATOM 5376 C C . LYS B 1 250 ? -1.182 -23.031 8.82 1 90 250 LYS B C 1
ATOM 5378 O O . LYS B 1 250 ? -2.35 -23.125 9.203 1 90 250 LYS B O 1
ATOM 5383 N N . ALA B 1 251 ? -0.736 -22.062 8.094 1 93.62 251 ALA B N 1
ATOM 5384 C CA . ALA B 1 251 ? -1.631 -21 7.633 1 93.62 251 ALA B CA 1
ATOM 5385 C C . ALA B 1 251 ? -2.742 -21.562 6.75 1 93.62 251 ALA B C 1
ATOM 5387 O O . ALA B 1 251 ? -3.902 -21.156 6.875 1 93.62 251 ALA B O 1
ATOM 5388 N N . PHE B 1 252 ? -2.387 -22.453 5.969 1 90.56 252 PHE B N 1
ATOM 5389 C CA . PHE B 1 252 ? -3.334 -23.062 5.043 1 90.56 252 PHE B CA 1
ATOM 5390 C C . PHE B 1 252 ? -4.391 -23.859 5.797 1 90.56 252 PHE B C 1
ATOM 5392 O O . PHE B 1 252 ? -5.582 -23.766 5.488 1 90.56 252 PHE B O 1
ATOM 5399 N N . THR B 1 253 ? -3.99 -24.609 6.75 1 86.44 253 THR B N 1
ATOM 5400 C CA . THR B 1 253 ? -4.906 -25.406 7.555 1 86.44 253 THR B CA 1
ATOM 5401 C C . THR B 1 253 ? -5.938 -24.516 8.25 1 86.44 253 THR B C 1
ATOM 5403 O O . THR B 1 253 ? -7.129 -24.828 8.258 1 86.44 253 THR B O 1
ATOM 5406 N N . GLY B 1 254 ? -5.453 -23.438 8.797 1 88 254 GLY B N 1
ATOM 5407 C CA . GLY B 1 254 ? -6.363 -22.5 9.422 1 88 254 GLY B CA 1
ATOM 5408 C C . GLY B 1 254 ? -7.352 -21.891 8.445 1 88 254 GLY B C 1
ATOM 5409 O O . GLY B 1 254 ? -8.523 -21.688 8.781 1 88 254 GLY B O 1
ATOM 5410 N N . ASN B 1 255 ? -6.879 -21.594 7.297 1 92.94 255 ASN B N 1
ATOM 5411 C CA . ASN B 1 255 ? -7.703 -20.984 6.258 1 92.94 255 ASN B CA 1
ATOM 5412 C C . ASN B 1 255 ? -8.797 -21.938 5.789 1 92.94 255 ASN B C 1
ATOM 5414 O O . ASN B 1 255 ? -9.953 -21.531 5.617 1 92.94 255 ASN B O 1
ATOM 5418 N N . LEU B 1 256 ? -8.5 -23.219 5.668 1 87.56 256 LEU B N 1
ATOM 5419 C CA . LEU B 1 256 ? -9.43 -24.219 5.188 1 87.56 256 LEU B CA 1
ATOM 5420 C C . LEU B 1 256 ? -10.602 -24.391 6.16 1 87.56 256 LEU B C 1
ATOM 5422 O O . LEU B 1 256 ? -11.727 -24.641 5.738 1 87.56 256 LEU B O 1
ATOM 5426 N N . LYS B 1 257 ? -10.328 -24.266 7.395 1 86.06 257 LYS B N 1
ATOM 5427 C CA . LYS B 1 257 ? -11.375 -24.391 8.398 1 86.06 257 LYS B CA 1
ATOM 5428 C C . LYS B 1 257 ? -12.508 -23.406 8.156 1 86.06 257 LYS B C 1
ATOM 5430 O O . LYS B 1 257 ? -13.672 -23.703 8.422 1 86.06 257 LYS B O 1
ATOM 5435 N N . ILE B 1 258 ? -12.156 -22.312 7.625 1 90.81 258 ILE B N 1
ATOM 5436 C CA . ILE B 1 258 ? -13.141 -21.266 7.395 1 90.81 258 ILE B CA 1
ATOM 5437 C C . ILE B 1 258 ? -13.766 -21.438 6.012 1 90.81 258 ILE B C 1
ATOM 5439 O O . ILE B 1 258 ? -14.953 -21.172 5.816 1 90.81 258 ILE B O 1
ATOM 5443 N N . LEU B 1 259 ? -13.023 -21.922 5.129 1 90.5 259 LEU B N 1
ATOM 5444 C CA . LEU B 1 259 ? -13.453 -22 3.736 1 90.5 259 LEU B CA 1
ATOM 5445 C C . LEU B 1 259 ? -14.383 -23.188 3.527 1 90.5 259 LEU B C 1
ATOM 5447 O O . LEU B 1 259 ? -15.367 -23.094 2.791 1 90.5 259 LEU B O 1
ATOM 5451 N N . LEU B 1 260 ? -14.164 -24.297 4.137 1 87.69 260 LEU B N 1
ATOM 5452 C CA . LEU B 1 260 ? -14.797 -25.578 3.832 1 87.69 260 LEU B CA 1
ATOM 5453 C C . LEU B 1 260 ? -16.312 -25.484 4.023 1 87.69 260 LEU B C 1
ATOM 5455 O O . LEU B 1 260 ? -17.078 -25.922 3.158 1 87.69 260 LEU B O 1
ATOM 5459 N N . PRO B 1 261 ? -16.75 -24.906 5.102 1 89 261 PRO B N 1
ATOM 5460 C CA . PRO B 1 261 ? -18.203 -24.812 5.262 1 89 261 PRO B CA 1
ATOM 5461 C C . PRO B 1 261 ? -18.859 -23.984 4.16 1 89 261 PRO B C 1
ATOM 5463 O O . PRO B 1 261 ? -20.062 -24.094 3.934 1 89 261 PRO B O 1
ATOM 5466 N N . LYS B 1 262 ? -18.078 -23.188 3.512 1 90.5 262 LYS B N 1
ATOM 5467 C CA . LYS B 1 262 ? -18.625 -22.281 2.51 1 90.5 262 LYS B CA 1
ATOM 5468 C C . LYS B 1 262 ? -18.719 -22.953 1.146 1 90.5 262 LYS B C 1
ATOM 5470 O O . LYS B 1 262 ? -19.484 -22.531 0.282 1 90.5 262 LYS B O 1
ATOM 5475 N N . ILE B 1 263 ? -17.984 -24 0.994 1 90.06 263 ILE B N 1
ATOM 5476 C CA . ILE B 1 263 ? -17.891 -24.484 -0.382 1 90.06 263 ILE B CA 1
ATOM 5477 C C . ILE B 1 263 ? -18.328 -25.938 -0.451 1 90.06 263 ILE B C 1
ATOM 5479 O O . ILE B 1 263 ? -18.656 -26.453 -1.528 1 90.06 263 ILE B O 1
ATOM 5483 N N . LEU B 1 264 ? -18.328 -26.672 0.663 1 89.44 264 LEU B N 1
ATOM 5484 C CA . LEU B 1 264 ? -18.656 -28.094 0.636 1 89.44 264 LEU B CA 1
ATOM 5485 C C . LEU B 1 264 ? -20.156 -28.312 0.805 1 89.44 264 LEU B C 1
ATOM 5487 O O . LEU B 1 264 ? -20.812 -27.562 1.528 1 89.44 264 LEU B O 1
ATOM 5491 N N . PRO B 1 265 ? -20.547 -29.375 0.181 1 88.56 265 PRO B N 1
ATOM 5492 C CA . PRO B 1 265 ? -21.938 -29.75 0.45 1 88.56 265 PRO B CA 1
ATOM 5493 C C . PRO B 1 265 ? -22.172 -30.203 1.892 1 88.56 265 PRO B C 1
ATOM 5495 O O . PRO B 1 265 ? -21.234 -30.688 2.539 1 88.56 265 PRO B O 1
ATOM 5498 N N . VAL B 1 266 ? -23.391 -30.141 2.242 1 86.19 266 VAL B N 1
ATOM 5499 C CA . VAL B 1 266 ? -23.766 -30.406 3.627 1 86.19 266 VAL B CA 1
ATOM 5500 C C . VAL B 1 266 ? -23.391 -31.844 3.99 1 86.19 266 VAL B C 1
ATOM 5502 O O . VAL B 1 266 ? -22.891 -32.094 5.09 1 86.19 266 VAL B O 1
ATOM 5505 N N . TYR B 1 267 ? -23.562 -32.719 3.107 1 85.75 267 TYR B N 1
ATOM 5506 C CA . TYR B 1 267 ? -23.312 -34.125 3.406 1 85.75 267 TYR B CA 1
ATOM 5507 C C . TYR B 1 267 ? -21.828 -34.344 3.689 1 85.75 267 TYR B C 1
ATOM 5509 O O . TYR B 1 267 ? -21.469 -35.156 4.551 1 85.75 267 TYR B O 1
ATOM 5517 N N . GLU B 1 268 ? -21.062 -33.594 3 1 83.81 268 GLU B N 1
ATOM 5518 C CA . GLU B 1 268 ? -19.625 -33.75 3.201 1 83.81 268 GLU B CA 1
ATOM 5519 C C . GLU B 1 268 ? -19.188 -33.125 4.523 1 83.81 268 GLU B C 1
ATOM 5521 O O . GLU B 1 268 ? -18.297 -33.625 5.188 1 83.81 268 GLU B O 1
ATOM 5526 N N . LEU B 1 269 ? -19.812 -32.062 4.812 1 82.94 269 LEU B N 1
ATOM 5527 C CA . LEU B 1 269 ? -19.516 -31.406 6.082 1 82.94 269 LEU B CA 1
ATOM 5528 C C . LEU B 1 269 ? -19.906 -32.312 7.254 1 82.94 269 LEU B C 1
ATOM 5530 O O . LEU B 1 269 ? -19.156 -32.406 8.234 1 82.94 269 LEU B O 1
ATOM 5534 N N . LEU B 1 270 ? -21 -32.906 7.086 1 82.69 270 LEU B N 1
ATOM 5535 C CA . LEU B 1 270 ? -21.484 -33.812 8.117 1 82.69 270 LEU B CA 1
ATOM 5536 C C . LEU B 1 270 ? -20.531 -35 8.266 1 82.69 270 LEU B C 1
ATOM 5538 O O . LEU B 1 270 ? -20.234 -35.438 9.383 1 82.69 270 LEU B O 1
ATOM 5542 N N . ARG B 1 271 ? -20.141 -35.5 7.242 1 81.25 271 ARG B N 1
ATOM 5543 C CA . ARG B 1 271 ? -19.188 -36.625 7.258 1 81.25 271 ARG B CA 1
ATOM 5544 C C . ARG B 1 271 ? -17.891 -36.219 7.969 1 81.25 271 ARG B C 1
ATOM 5546 O O . ARG B 1 271 ? -17.344 -37 8.75 1 81.25 271 ARG B O 1
ATOM 5553 N N . TYR B 1 272 ? -17.5 -35.062 7.688 1 76.44 272 TYR B N 1
ATOM 5554 C CA . TYR B 1 272 ? -16.281 -34.531 8.297 1 76.44 272 TYR B CA 1
ATOM 5555 C C . TYR B 1 272 ? -16.453 -34.406 9.805 1 76.44 272 TYR B C 1
ATOM 5557 O O . TYR B 1 272 ? -15.562 -34.781 10.57 1 76.44 272 TYR B O 1
ATOM 5565 N N . VAL B 1 273 ? -17.531 -33.844 10.18 1 77.94 273 VAL B N 1
ATOM 5566 C CA . VAL B 1 273 ? -17.797 -33.625 11.602 1 77.94 273 VAL B CA 1
ATOM 5567 C C . VAL B 1 273 ? -17.875 -34.969 12.32 1 77.94 273 VAL B C 1
ATOM 5569 O O . VAL B 1 273 ? -17.281 -35.156 13.383 1 77.94 273 VAL B O 1
ATOM 5572 N N . ILE B 1 274 ? -18.516 -35.844 11.75 1 77.25 274 ILE B N 1
ATOM 5573 C CA . ILE B 1 274 ? -18.688 -37.188 12.352 1 77.25 274 ILE B CA 1
ATOM 5574 C C . ILE B 1 274 ? -17.344 -37.875 12.461 1 77.25 274 ILE B C 1
ATOM 5576 O O . ILE B 1 274 ? -17.016 -38.469 13.508 1 77.25 274 ILE B O 1
ATOM 5580 N N . SER B 1 275 ? -16.641 -37.75 11.414 1 75.12 275 SER B N 1
ATOM 5581 C CA . SER B 1 275 ? -15.328 -38.406 11.406 1 75.12 275 SER B CA 1
ATOM 5582 C C . SER B 1 275 ? -14.414 -37.781 12.469 1 75.12 275 SER B C 1
ATOM 5584 O O . SER B 1 275 ? -13.648 -38.5 13.109 1 75.12 275 SER B O 1
ATOM 5586 N N . THR B 1 276 ? -14.453 -36.531 12.625 1 73.56 276 THR B N 1
ATOM 5587 C CA . THR B 1 276 ? -13.641 -35.844 13.609 1 73.56 276 THR B CA 1
ATOM 5588 C C . THR B 1 276 ? -14.039 -36.219 15.031 1 73.56 276 THR B C 1
ATOM 5590 O O . THR B 1 276 ? -13.18 -36.438 15.891 1 73.56 276 THR B O 1
ATOM 5593 N N . ILE B 1 277 ? -15.312 -36.344 15.25 1 71.44 277 ILE B N 1
ATOM 5594 C CA . ILE B 1 277 ? -15.828 -36.75 16.562 1 71.44 277 ILE B CA 1
ATOM 5595 C C . ILE B 1 277 ? -15.391 -38.156 16.875 1 71.44 277 ILE B C 1
ATOM 5597 O O . ILE B 1 277 ? -14.922 -38.469 17.984 1 71.44 277 ILE B O 1
ATOM 5601 N N . ILE B 1 278 ? -15.508 -38.938 15.969 1 74.44 278 ILE B N 1
ATOM 5602 C CA . ILE B 1 278 ? -15.141 -40.344 16.141 1 74.44 278 ILE B CA 1
ATOM 5603 C C . ILE B 1 278 ? -13.648 -40.438 16.453 1 74.44 278 ILE B C 1
ATOM 5605 O O . ILE B 1 278 ? -13.25 -41.156 17.359 1 74.44 278 ILE B O 1
ATOM 5609 N N . ARG B 1 279 ? -12.93 -39.688 15.672 1 70.75 279 ARG B N 1
ATOM 5610 C CA . ARG B 1 279 ? -11.484 -39.719 15.891 1 70.75 279 ARG B CA 1
ATOM 5611 C C . ARG B 1 279 ? -11.133 -39.219 17.281 1 70.75 279 ARG B C 1
ATOM 5613 O O . ARG B 1 279 ? -10.266 -39.781 17.953 1 70.75 279 ARG B O 1
ATOM 5620 N N . LYS B 1 280 ? -11.711 -38.188 17.734 1 68.75 280 LYS B N 1
ATOM 5621 C CA . LYS B 1 280 ? -11.438 -37.594 19.047 1 68.75 280 LYS B CA 1
ATOM 5622 C C . LYS B 1 280 ? -11.867 -38.562 20.172 1 68.75 280 LYS B C 1
ATOM 5624 O O . LYS B 1 280 ? -11.227 -38.594 21.219 1 68.75 280 LYS B O 1
ATOM 5629 N N . THR B 1 281 ? -12.867 -39.219 19.938 1 72.06 281 THR B N 1
ATOM 5630 C CA . THR B 1 281 ? -13.398 -40.156 20.938 1 72.06 281 THR B CA 1
ATOM 5631 C C . THR B 1 281 ? -12.57 -41.438 20.984 1 72.06 281 THR B C 1
ATOM 5633 O O . THR B 1 281 ? -12.352 -42 22.047 1 72.06 281 THR B O 1
ATOM 5636 N N . MET B 1 282 ? -12.164 -41.781 20 1 65.12 282 MET B N 1
ATOM 5637 C CA . MET B 1 282 ? -11.352 -42.969 19.938 1 65.12 282 MET B CA 1
ATOM 5638 C C . MET B 1 282 ? -9.938 -42.719 20.422 1 65.12 282 MET B C 1
ATOM 5640 O O . MET B 1 282 ? -9.281 -43.625 20.969 1 65.12 282 MET B O 1
ATOM 5644 N N . THR B 1 283 ? -9.43 -41.531 20.109 1 54.06 283 THR B N 1
ATOM 5645 C CA . THR B 1 283 ? -8.055 -41.219 20.5 1 54.06 283 THR B CA 1
ATOM 5646 C C . THR B 1 283 ? -7.996 -40.75 21.938 1 54.06 283 THR B C 1
ATOM 5648 O O . THR B 1 283 ? -6.918 -40.469 22.469 1 54.06 283 THR B O 1
ATOM 5651 N N . LYS B 1 284 ? -8.984 -40.25 22.688 1 56.81 284 LYS B N 1
ATOM 5652 C CA . LYS B 1 284 ? -8.875 -39.812 24.078 1 56.81 284 LYS B CA 1
ATOM 5653 C C . LYS B 1 284 ? -7.984 -40.75 24.875 1 56.81 284 LYS B C 1
ATOM 5655 O O . LYS B 1 284 ? -7.441 -40.375 25.906 1 56.81 284 LYS B O 1
ATOM 5660 N N . GLY B 1 285 ? -7.676 -41.906 24.594 1 44.38 285 GLY B N 1
ATOM 5661 C CA . GLY B 1 285 ? -6.695 -42.75 25.25 1 44.38 285 GLY B CA 1
ATOM 5662 C C . GLY B 1 285 ? -5.336 -42.75 24.578 1 44.38 285 GLY B C 1
ATOM 5663 O O . GLY B 1 285 ? -4.383 -43.344 25.062 1 44.38 285 GLY B O 1
ATOM 5664 N N . ILE B 1 286 ? -5.203 -42.594 23.266 1 42.03 286 ILE B N 1
ATOM 5665 C CA . ILE B 1 286 ? -3.91 -42.562 22.578 1 42.03 286 ILE B CA 1
ATOM 5666 C C . ILE B 1 286 ? -3.303 -41.188 22.656 1 42.03 286 ILE B C 1
ATOM 5668 O O . ILE B 1 286 ? -4.027 -40.188 22.734 1 42.03 286 ILE B O 1
ATOM 5672 N N . ASN B 1 287 ? -1.879 -41.094 22.859 1 40.19 287 ASN B N 1
ATOM 5673 C CA . ASN B 1 287 ? -1.009 -39.938 23.094 1 40.19 287 ASN B CA 1
ATOM 5674 C C . ASN B 1 287 ? -1.309 -38.781 22.141 1 40.19 287 ASN B C 1
ATOM 5676 O O . ASN B 1 287 ? -1.257 -38.969 20.922 1 40.19 287 ASN B O 1
ATOM 5680 N N . PRO B 1 288 ? -1.902 -37.719 22.531 1 42 288 PRO B N 1
ATOM 5681 C CA . PRO B 1 288 ? -2.275 -36.5 21.797 1 42 288 PRO B CA 1
ATOM 5682 C C . PRO B 1 288 ? -1.136 -35.969 20.938 1 42 288 PRO B C 1
ATOM 5684 O O . PRO B 1 288 ? -1.31 -34.969 20.25 1 42 288 PRO B O 1
ATOM 5687 N N . SER B 1 289 ? 0.044 -36.375 21.234 1 37.12 289 SER B N 1
ATOM 5688 C CA . SER B 1 289 ? 1.187 -35.75 20.594 1 37.12 289 SER B CA 1
ATOM 5689 C C . SER B 1 289 ? 1.263 -36.094 19.109 1 37.12 289 SER B C 1
ATOM 5691 O O . SER B 1 289 ? 2.246 -35.781 18.438 1 37.12 289 SER B O 1
ATOM 5693 N N . ALA B 1 290 ? 0.53 -37 18.594 1 37.09 290 ALA B N 1
ATOM 5694 C CA . ALA B 1 290 ? 0.764 -37.344 17.188 1 37.09 290 ALA B CA 1
ATOM 5695 C C . ALA B 1 290 ? 0.552 -36.125 16.297 1 37.09 290 ALA B C 1
ATOM 5697 O O . ALA B 1 290 ? -0.355 -35.312 16.547 1 37.09 290 ALA B O 1
ATOM 5698 N N . PRO B 1 291 ? 1.631 -35.719 15.641 1 37.16 291 PRO B N 1
ATOM 5699 C CA . PRO B 1 291 ? 1.553 -34.562 14.75 1 37.16 291 PRO B CA 1
ATOM 5700 C C . PRO B 1 291 ? 0.209 -34.469 14.031 1 37.16 291 PRO B C 1
ATOM 5702 O O . PRO B 1 291 ? -0.376 -35.469 13.656 1 37.16 291 PRO B O 1
ATOM 5705 N N . ILE B 1 292 ? -0.671 -33.562 14.406 1 36.09 292 ILE B N 1
ATOM 5706 C CA . ILE B 1 292 ? -1.818 -33.188 13.602 1 36.09 292 ILE B CA 1
ATOM 5707 C C . ILE B 1 292 ? -1.489 -33.344 12.117 1 36.09 292 ILE B C 1
ATOM 5709 O O . ILE B 1 292 ? -1.076 -32.375 11.461 1 36.09 292 ILE B O 1
ATOM 5713 N N . THR B 1 293 ? -0.555 -34.188 11.812 1 36.72 293 THR B N 1
ATOM 5714 C CA . THR B 1 293 ? -0.412 -34.406 10.375 1 36.72 293 THR B CA 1
ATOM 5715 C C . THR B 1 293 ? -1.779 -34.531 9.711 1 36.72 293 THR B C 1
ATOM 5717 O O . THR B 1 293 ? -1.876 -34.531 8.477 1 36.72 293 THR B O 1
ATOM 5720 N N . ALA B 1 294 ? -2.756 -35.156 10.414 1 35.47 294 ALA B N 1
ATOM 5721 C CA . ALA B 1 294 ? -3.977 -35.719 9.859 1 35.47 294 ALA B CA 1
ATOM 5722 C C . ALA B 1 294 ? -4.898 -34.625 9.312 1 35.47 294 ALA B C 1
ATOM 5724 O O . ALA B 1 294 ? -5.973 -34.375 9.859 1 35.47 294 ALA B O 1
ATOM 5725 N N . LEU B 1 295 ? -4.512 -33.5 9.328 1 42.91 295 LEU B N 1
ATOM 5726 C CA . LEU B 1 295 ? -5.527 -33.031 8.406 1 42.91 295 LEU B CA 1
ATOM 5727 C C . LEU B 1 295 ? -5.676 -33.969 7.215 1 42.91 295 LEU B C 1
ATOM 5729 O O . LEU B 1 295 ? -5.324 -33.594 6.086 1 42.91 295 LEU B O 1
ATOM 5733 N N . SER B 1 296 ? -4.867 -34.969 7.117 1 44.09 296 SER B N 1
ATOM 5734 C CA . SER B 1 296 ? -5.34 -35.969 6.168 1 44.09 296 SER B CA 1
ATOM 5735 C C . SER B 1 296 ? -6.863 -36.031 6.133 1 44.09 296 SER B C 1
ATOM 5737 O O . SER B 1 296 ? -7.488 -36.656 6.996 1 44.09 296 SER B O 1
ATOM 5739 N N . PHE B 1 297 ? -7.391 -34.875 6.062 1 48.66 297 PHE B N 1
ATOM 5740 C CA . PHE B 1 297 ? -8.766 -34.438 5.867 1 48.66 297 PHE B CA 1
ATOM 5741 C C . PHE B 1 297 ? -9.555 -35.438 5.055 1 48.66 297 PHE B C 1
ATOM 5743 O O . PHE B 1 297 ? -9.25 -35.688 3.881 1 48.66 297 PHE B O 1
ATOM 5750 N N . ASN B 1 298 ? -10.016 -36.375 5.637 1 59.06 298 ASN B N 1
ATOM 5751 C CA . ASN B 1 298 ? -11.141 -37.125 5.113 1 59.06 298 ASN B CA 1
ATOM 5752 C C . ASN B 1 298 ? -12.141 -36.219 4.379 1 59.06 298 ASN B C 1
ATOM 5754 O O . ASN B 1 298 ? -13.266 -36.656 4.102 1 59.06 298 ASN B O 1
ATOM 5758 N N . ILE B 1 299 ? -11.633 -34.938 4.223 1 70 299 ILE B N 1
ATOM 5759 C CA . ILE B 1 299 ? -12.539 -34.062 3.48 1 70 299 ILE B CA 1
ATOM 5760 C C . ILE B 1 299 ? -12.25 -34.188 1.984 1 70 299 ILE B C 1
ATOM 5762 O O . ILE B 1 299 ? -11.102 -34.094 1.56 1 70 299 ILE B O 1
ATOM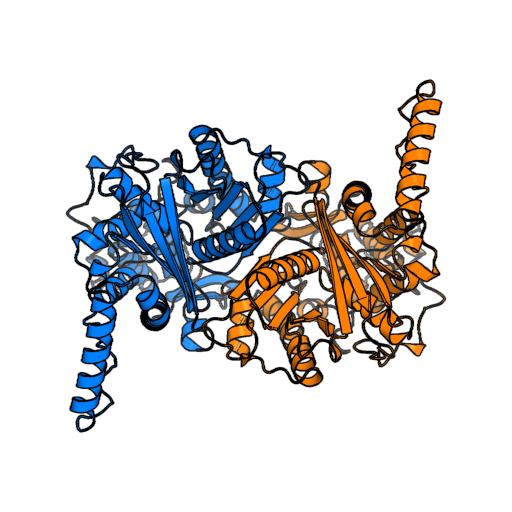 5766 N N . ASN B 1 300 ? -13.211 -34.594 1.353 1 78.75 300 ASN B N 1
ATOM 5767 C CA . ASN B 1 300 ? -13.133 -34.625 -0.104 1 78.75 300 ASN B CA 1
ATOM 5768 C C . ASN B 1 300 ? -13.406 -33.25 -0.705 1 78.75 300 ASN B C 1
ATOM 5770 O O . ASN B 1 300 ? -14.547 -32.938 -1.032 1 78.75 300 ASN B O 1
ATOM 5774 N N . LEU B 1 301 ? -12.344 -32.438 -0.853 1 81.81 301 LEU B N 1
ATOM 5775 C CA . LEU B 1 301 ? -12.492 -31.094 -1.402 1 81.81 301 LEU B CA 1
ATOM 5776 C C . LEU B 1 301 ? -13.094 -31.141 -2.801 1 81.81 301 LEU B C 1
ATOM 5778 O O . LEU B 1 301 ? -13.734 -30.172 -3.24 1 81.81 301 LEU B O 1
ATOM 5782 N N . LYS B 1 302 ? -12.93 -32.219 -3.414 1 84.31 302 LYS B N 1
ATOM 5783 C CA . LYS B 1 302 ? -13.391 -32.375 -4.793 1 84.31 302 LYS B CA 1
ATOM 5784 C C . LYS B 1 302 ? -14.914 -32.406 -4.863 1 84.31 302 LYS B C 1
ATOM 5786 O O . LYS B 1 302 ? -15.492 -32.25 -5.945 1 84.31 302 LYS B O 1
ATOM 5791 N N . SER B 1 303 ? -15.469 -32.594 -3.775 1 87.25 303 SER B N 1
ATOM 5792 C CA . SER B 1 303 ? -16.938 -32.531 -3.74 1 87.25 303 SER B CA 1
ATOM 5793 C C . SER B 1 303 ? -17.422 -31.078 -3.82 1 87.25 303 SER B C 1
ATOM 5795 O O . SER B 1 303 ? -18.609 -30.844 -4.102 1 87.25 303 SER B O 1
ATOM 5797 N N . GLY B 1 304 ? -16.578 -30.141 -3.641 1 90.81 304 GLY B N 1
ATOM 5798 C CA . GLY B 1 304 ? -17 -28.75 -3.619 1 90.81 304 GLY B CA 1
ATOM 5799 C C . GLY B 1 304 ? -16.328 -27.906 -4.691 1 90.81 304 GLY B C 1
ATOM 5800 O O . GLY B 1 304 ? -16.797 -26.812 -5.023 1 90.81 304 GLY B O 1
ATOM 5801 N N . VAL B 1 305 ? -15.219 -28.406 -5.191 1 94.69 305 VAL B N 1
ATOM 5802 C CA . VAL B 1 305 ? -14.5 -27.672 -6.227 1 94.69 305 VAL B CA 1
ATOM 5803 C C . VAL B 1 305 ? -14.008 -28.641 -7.301 1 94.69 305 VAL B C 1
ATOM 5805 O O . VAL B 1 305 ? -13.82 -29.828 -7.039 1 94.69 305 VAL B O 1
ATOM 5808 N N . ASP B 1 306 ? -13.797 -28.094 -8.516 1 95.81 306 ASP B N 1
ATOM 5809 C CA . ASP B 1 306 ? -13.453 -28.938 -9.656 1 95.81 306 ASP B CA 1
ATOM 5810 C C . ASP B 1 306 ? -11.984 -28.766 -10.039 1 95.81 306 ASP B C 1
ATOM 5812 O O . ASP B 1 306 ? -11.367 -29.703 -10.578 1 95.81 306 ASP B O 1
ATOM 5816 N N . HIS B 1 307 ? -11.477 -27.641 -9.82 1 96.62 307 HIS B N 1
ATOM 5817 C CA . HIS B 1 307 ? -10.109 -27.328 -10.219 1 96.62 307 HIS B CA 1
ATOM 5818 C C . HIS B 1 307 ? -9.352 -26.625 -9.094 1 96.62 307 HIS B C 1
ATOM 5820 O O . HIS B 1 307 ? -9.969 -25.984 -8.234 1 96.62 307 HIS B O 1
ATOM 5826 N N . PHE B 1 308 ? -8.055 -26.812 -9.086 1 96 308 PHE B N 1
ATOM 5827 C CA . PHE B 1 308 ? -7.18 -26.234 -8.07 1 96 308 PHE B CA 1
ATOM 5828 C C . PHE B 1 308 ? -6.145 -25.312 -8.711 1 96 308 PHE B C 1
ATOM 5830 O O . PHE B 1 308 ? -5.438 -25.719 -9.641 1 96 308 PHE B O 1
ATOM 5837 N N . CYS B 1 309 ? -6.141 -24.125 -8.234 1 96.44 309 CYS B N 1
ATOM 5838 C CA . CYS B 1 309 ? -5.195 -23.094 -8.648 1 96.44 309 CYS B CA 1
ATOM 5839 C C . CYS B 1 309 ? -4.348 -22.641 -7.465 1 96.44 309 CYS B C 1
ATOM 5841 O O . CYS B 1 309 ? -4.742 -21.734 -6.73 1 96.44 309 CYS B O 1
ATOM 5843 N N . LEU B 1 310 ? -3.168 -23.203 -7.379 1 95.69 310 LEU B N 1
ATOM 5844 C CA . LEU B 1 310 ? -2.254 -22.844 -6.297 1 95.69 310 LEU B CA 1
ATOM 5845 C C . LEU B 1 310 ? -1.205 -21.859 -6.777 1 95.69 310 LEU B C 1
ATOM 5847 O O . LEU B 1 310 ? -0.792 -21.891 -7.938 1 95.69 310 LEU B O 1
ATOM 5851 N N . HIS B 1 311 ? -0.822 -20.953 -5.914 1 94.25 311 HIS B N 1
ATOM 5852 C CA . HIS B 1 311 ? 0.251 -20.031 -6.27 1 94.25 311 HIS B CA 1
ATOM 5853 C C . HIS B 1 311 ? 1.542 -20.781 -6.578 1 94.25 311 HIS B C 1
ATOM 5855 O O . HIS B 1 311 ? 1.96 -21.641 -5.809 1 94.25 311 HIS B O 1
ATOM 5861 N N . PRO B 1 312 ? 2.166 -20.438 -7.676 1 95.69 312 PRO B N 1
ATOM 5862 C CA . PRO B 1 312 ? 3.422 -21.094 -8.039 1 95.69 312 PRO B CA 1
ATOM 5863 C C . PRO B 1 312 ? 4.633 -20.5 -7.324 1 95.69 312 PRO B C 1
ATOM 5865 O O . PRO B 1 312 ? 5.531 -19.953 -7.98 1 95.69 312 PRO B O 1
ATOM 5868 N N . GLY B 1 313 ? 4.68 -20.703 -6.055 1 91.88 313 GLY B N 1
ATOM 5869 C CA . GLY B 1 313 ? 5.676 -20.047 -5.223 1 91.88 313 GLY B CA 1
ATOM 5870 C C . GLY B 1 313 ? 6.996 -20.797 -5.176 1 91.88 313 GLY B C 1
ATOM 5871 O O . GLY B 1 313 ? 8.008 -20.25 -4.719 1 91.88 313 GLY B O 1
ATOM 5872 N N . GLY B 1 314 ? 7.047 -22 -5.566 1 90.12 314 GLY B N 1
ATOM 5873 C CA . GLY B 1 314 ? 8.195 -22.891 -5.523 1 90.12 314 GLY B CA 1
ATOM 5874 C C . GLY B 1 314 ? 7.816 -24.344 -5.387 1 90.12 314 GLY B C 1
ATOM 5875 O O . GLY B 1 314 ? 6.734 -24.672 -4.895 1 90.12 314 GLY B O 1
ATOM 5876 N N . ARG B 1 315 ? 8.703 -25.188 -5.75 1 89.25 315 ARG B N 1
ATOM 5877 C CA . ARG B 1 315 ? 8.43 -26.609 -5.801 1 89.25 315 ARG B CA 1
ATOM 5878 C C . ARG B 1 315 ? 8.062 -27.156 -4.418 1 89.25 315 ARG B C 1
ATOM 5880 O O . ARG B 1 315 ? 7.105 -27.922 -4.281 1 89.25 315 ARG B O 1
ATOM 5887 N N . ALA B 1 316 ? 8.789 -26.734 -3.445 1 84.19 316 ALA B N 1
ATOM 5888 C CA . ALA B 1 316 ? 8.578 -27.25 -2.096 1 84.19 316 ALA B CA 1
ATOM 5889 C C . ALA B 1 316 ? 7.211 -26.844 -1.56 1 84.19 316 ALA B C 1
ATOM 5891 O O . ALA B 1 316 ? 6.527 -27.656 -0.915 1 84.19 316 ALA B O 1
ATOM 5892 N N . VAL B 1 317 ? 6.836 -25.641 -1.79 1 86.38 317 VAL B N 1
ATOM 5893 C CA . VAL B 1 317 ? 5.547 -25.156 -1.321 1 86.38 317 VAL B CA 1
ATOM 5894 C C . VAL B 1 317 ? 4.418 -25.875 -2.059 1 86.38 317 VAL B C 1
ATOM 5896 O O . VAL B 1 317 ? 3.42 -26.266 -1.446 1 86.38 317 VAL B O 1
ATOM 5899 N N . ILE B 1 318 ? 4.578 -26.047 -3.346 1 91.19 318 ILE B N 1
ATOM 5900 C CA . ILE B 1 318 ? 3.574 -26.734 -4.152 1 91.19 318 ILE B CA 1
ATOM 5901 C C . ILE B 1 318 ? 3.414 -28.172 -3.662 1 91.19 318 ILE B C 1
ATOM 5903 O O . ILE B 1 318 ? 2.293 -28.656 -3.471 1 91.19 318 ILE B O 1
ATOM 5907 N N . ASP B 1 319 ? 4.52 -28.812 -3.412 1 87.69 319 ASP B N 1
ATOM 5908 C CA . ASP B 1 319 ? 4.5 -30.188 -2.918 1 87.69 319 ASP B CA 1
ATOM 5909 C C . ASP B 1 319 ? 3.822 -30.281 -1.552 1 87.69 319 ASP B C 1
ATOM 5911 O O . ASP B 1 319 ? 3.01 -31.172 -1.308 1 87.69 319 ASP B O 1
ATOM 5915 N N . GLY B 1 320 ? 4.188 -29.344 -0.719 1 82.81 320 GLY B N 1
ATOM 5916 C CA . GLY B 1 320 ? 3.598 -29.312 0.609 1 82.81 320 GLY B CA 1
ATOM 5917 C C . GLY B 1 320 ? 2.094 -29.109 0.589 1 82.81 320 GLY B C 1
ATOM 5918 O O . GLY B 1 320 ? 1.356 -29.828 1.266 1 82.81 320 GLY B O 1
ATOM 5919 N N . LEU B 1 321 ? 1.666 -28.188 -0.187 1 85.31 321 LEU B N 1
ATOM 5920 C CA . LEU B 1 321 ? 0.236 -27.922 -0.294 1 85.31 321 LEU B CA 1
ATOM 5921 C C . LEU B 1 321 ? -0.485 -29.078 -0.966 1 85.31 321 LEU B C 1
ATOM 5923 O O . LEU B 1 321 ? -1.59 -29.453 -0.561 1 85.31 321 LEU B O 1
ATOM 5927 N N . GLY B 1 322 ? 0.128 -29.609 -2.018 1 86.62 322 GLY B N 1
ATOM 5928 C CA . GLY B 1 322 ? -0.448 -30.766 -2.693 1 86.62 322 GLY B CA 1
ATOM 5929 C C . GLY B 1 322 ? -0.661 -31.938 -1.772 1 86.62 322 GLY B C 1
ATOM 5930 O O . GLY B 1 322 ? -1.72 -32.562 -1.8 1 86.62 322 GLY B O 1
ATOM 5931 N N . LYS B 1 323 ? 0.318 -32.188 -0.973 1 82.62 323 LYS B N 1
ATOM 5932 C CA . LYS B 1 323 ? 0.226 -33.281 -0.013 1 82.62 323 LYS B CA 1
ATOM 5933 C C . LYS B 1 323 ? -0.864 -33.031 1.021 1 82.62 323 LYS B C 1
ATOM 5935 O O . LYS B 1 323 ? -1.663 -33.906 1.33 1 82.62 323 LYS B O 1
ATOM 5940 N N . SER B 1 324 ? -0.902 -31.828 1.475 1 76.12 324 SER B N 1
ATOM 5941 C CA . SER B 1 324 ? -1.89 -31.438 2.479 1 76.12 324 SER B CA 1
ATOM 5942 C C . SER B 1 324 ? -3.309 -31.562 1.936 1 76.12 324 SER B C 1
ATOM 5944 O O . SER B 1 324 ? -4.242 -31.875 2.682 1 76.12 324 SER B O 1
ATOM 5946 N N . LEU B 1 325 ? -3.436 -31.406 0.635 1 82.62 325 LEU B N 1
ATOM 5947 C CA . LEU B 1 325 ? -4.758 -31.406 0.016 1 82.62 325 LEU B CA 1
ATOM 5948 C C . LEU B 1 325 ? -5.043 -32.75 -0.645 1 82.62 325 LEU B C 1
ATOM 5950 O O . LEU B 1 325 ? -6.152 -32.969 -1.133 1 82.62 325 LEU B O 1
ATOM 5954 N N . GLY B 1 326 ? -4.125 -33.594 -0.609 1 82.5 326 GLY B N 1
ATOM 5955 C CA . GLY B 1 326 ? -4.293 -34.875 -1.281 1 82.5 326 GLY B CA 1
ATOM 5956 C C . GLY B 1 326 ? -4.535 -34.719 -2.771 1 82.5 326 GLY B C 1
ATOM 5957 O O . GLY B 1 326 ? -5.383 -35.438 -3.336 1 82.5 326 GLY B O 1
ATOM 5958 N N . LEU B 1 327 ? -3.85 -33.844 -3.404 1 89.81 327 LEU B N 1
ATOM 5959 C CA . LEU B 1 327 ? -4.07 -33.594 -4.82 1 89.81 327 LEU B CA 1
ATOM 5960 C C . LEU B 1 327 ? -3.248 -34.531 -5.684 1 89.81 327 LEU B C 1
ATOM 5962 O O . LEU B 1 327 ? -2.111 -34.875 -5.336 1 89.81 327 LEU B O 1
ATOM 5966 N N . SER B 1 328 ? -3.865 -34.906 -6.801 1 92.94 328 SER B N 1
ATOM 5967 C CA . SER B 1 328 ? -3.158 -35.719 -7.789 1 92.94 328 SER B CA 1
ATOM 5968 C C . SER B 1 328 ? -2.209 -34.875 -8.625 1 92.94 328 SER B C 1
ATOM 5970 O O . SER B 1 328 ? -2.268 -33.625 -8.578 1 92.94 328 SER B O 1
ATOM 5972 N N . GLU B 1 329 ? -1.38 -35.531 -9.391 1 92.56 329 GLU B N 1
ATOM 5973 C CA . GLU B 1 329 ? -0.472 -34.812 -10.289 1 92.56 329 GLU B CA 1
ATOM 5974 C C . GLU B 1 329 ? -1.241 -34.062 -11.367 1 92.56 329 GLU B C 1
ATOM 5976 O O . GLU B 1 329 ? -0.816 -33 -11.812 1 92.56 329 GLU B O 1
ATOM 5981 N N . TYR B 1 330 ? -2.354 -34.656 -11.758 1 94.56 330 TYR B N 1
ATOM 5982 C CA . TYR B 1 330 ? -3.197 -33.969 -12.734 1 94.56 330 TYR B CA 1
ATOM 5983 C C . TYR B 1 330 ? -3.695 -32.625 -12.188 1 94.56 330 TYR B C 1
ATOM 5985 O O . TYR B 1 330 ? -3.693 -31.625 -12.898 1 94.56 330 TYR B O 1
ATOM 5993 N N . GLU B 1 331 ? -4.055 -32.625 -10.93 1 95.19 331 GLU B N 1
ATOM 5994 C CA . GLU B 1 331 ? -4.586 -31.438 -10.289 1 95.19 331 GLU B CA 1
ATOM 5995 C C . GLU B 1 331 ? -3.482 -30.406 -10.031 1 95.19 331 GLU B C 1
ATOM 5997 O O . GLU B 1 331 ? -3.729 -29.203 -10.062 1 95.19 331 GLU B O 1
ATOM 6002 N N . LEU B 1 332 ? -2.258 -30.859 -9.891 1 95.69 332 LEU B N 1
ATOM 6003 C CA . LEU B 1 332 ? -1.135 -29.969 -9.586 1 95.69 332 LEU B CA 1
ATOM 6004 C C . LEU B 1 332 ? -0.47 -29.484 -10.867 1 95.69 332 LEU B C 1
ATOM 6006 O O . LEU B 1 332 ? 0.305 -28.516 -10.836 1 95.69 332 LEU B O 1
ATOM 6010 N N . GLU B 1 333 ? -0.764 -30.141 -11.961 1 96.88 333 GLU B N 1
ATOM 6011 C CA . GLU B 1 333 ? -0.096 -29.891 -13.234 1 96.88 333 GLU B CA 1
ATOM 6012 C C . GLU B 1 333 ? -0.151 -28.406 -13.602 1 96.88 333 GLU B C 1
ATOM 6014 O O . GLU B 1 333 ? 0.871 -27.812 -13.953 1 96.88 333 GLU B O 1
ATOM 6019 N N . PRO B 1 334 ? -1.287 -27.719 -13.477 1 97.94 334 PRO B N 1
ATOM 6020 C CA . PRO B 1 334 ? -1.322 -26.312 -13.883 1 97.94 334 PRO B CA 1
ATOM 6021 C C . PRO B 1 334 ? -0.351 -25.453 -13.086 1 97.94 334 PRO B C 1
ATOM 6023 O O . PRO B 1 334 ? 0.33 -24.594 -13.656 1 97.94 334 PRO B O 1
ATOM 6026 N N . THR B 1 335 ? -0.269 -25.672 -11.812 1 97.75 335 THR B N 1
ATOM 6027 C CA . THR B 1 335 ? 0.616 -24.891 -10.953 1 97.75 335 THR B CA 1
ATOM 6028 C C . THR B 1 335 ? 2.078 -25.188 -11.273 1 97.75 335 THR B C 1
ATOM 6030 O O . THR B 1 335 ? 2.896 -24.266 -11.359 1 97.75 335 THR B O 1
ATOM 6033 N N . ARG B 1 336 ? 2.371 -26.453 -11.477 1 96.38 336 ARG B N 1
ATOM 6034 C CA . ARG B 1 336 ? 3.742 -26.844 -11.781 1 96.38 336 ARG B CA 1
ATOM 6035 C C . ARG B 1 336 ? 4.191 -26.281 -13.125 1 96.38 336 ARG B C 1
ATOM 6037 O O . ARG B 1 336 ? 5.332 -25.828 -13.258 1 96.38 336 ARG B O 1
ATOM 6044 N N . MET B 1 337 ? 3.316 -26.312 -14.125 1 97.56 337 MET B N 1
ATOM 6045 C CA . MET B 1 337 ? 3.678 -25.812 -15.453 1 97.56 337 MET B CA 1
ATOM 6046 C C . MET B 1 337 ? 3.824 -24.297 -15.453 1 97.56 337 MET B C 1
ATOM 6048 O O . MET B 1 337 ? 4.68 -23.75 -16.141 1 97.56 337 MET B O 1
ATOM 6052 N N . ALA B 1 338 ? 2.979 -23.625 -14.68 1 97.69 338 ALA B N 1
ATOM 6053 C CA . ALA B 1 338 ? 3.125 -22.172 -14.562 1 97.69 338 ALA B CA 1
ATOM 6054 C C . ALA B 1 338 ? 4.457 -21.812 -13.914 1 97.69 338 ALA B C 1
ATOM 6056 O O . ALA B 1 338 ? 5.129 -20.875 -14.352 1 97.69 338 ALA B O 1
ATOM 6057 N N . LEU B 1 339 ? 4.824 -22.562 -12.852 1 96.94 339 LEU B N 1
ATOM 6058 C CA . LEU B 1 339 ? 6.125 -22.328 -12.234 1 96.94 339 LEU B CA 1
ATOM 6059 C C . LEU B 1 339 ? 7.254 -22.594 -13.227 1 96.94 339 LEU B C 1
ATOM 6061 O O . LEU B 1 339 ? 8.188 -21.797 -13.328 1 96.94 339 LEU B O 1
ATOM 6065 N N . TYR B 1 340 ? 7.102 -23.672 -13.906 1 96.19 340 TYR B N 1
ATOM 6066 C CA . TYR B 1 340 ? 8.141 -24.078 -14.852 1 96.19 340 TYR B CA 1
ATOM 6067 C C . TYR B 1 340 ? 8.328 -23.031 -15.938 1 96.19 340 TYR B C 1
ATOM 6069 O O . TYR B 1 340 ? 9.453 -22.656 -16.25 1 96.19 340 TYR B O 1
ATOM 6077 N N . ARG B 1 341 ? 7.301 -22.531 -16.5 1 96.88 341 ARG B N 1
ATOM 6078 C CA . ARG B 1 341 ? 7.352 -21.688 -17.688 1 96.88 341 ARG B CA 1
ATOM 6079 C C . ARG B 1 341 ? 7.594 -20.234 -17.328 1 96.88 341 ARG B C 1
ATOM 6081 O O . ARG B 1 341 ? 8.258 -19.5 -18.062 1 96.88 341 ARG B O 1
ATOM 6088 N N . PHE B 1 342 ? 7.102 -19.797 -16.156 1 97.62 342 PHE B N 1
ATOM 6089 C CA . PHE B 1 342 ? 7.121 -18.359 -15.891 1 97.62 342 PHE B CA 1
ATOM 6090 C C . PHE B 1 342 ? 7.816 -18.078 -14.562 1 97.62 342 PHE B C 1
ATOM 6092 O O . PHE B 1 342 ? 8.109 -16.922 -14.25 1 97.62 342 PHE B O 1
ATOM 6099 N N . GLY B 1 343 ? 8.117 -19.094 -13.758 1 96.75 343 GLY B N 1
ATOM 6100 C CA . GLY B 1 343 ? 8.719 -18.891 -12.453 1 96.75 343 GLY B CA 1
ATOM 6101 C C . GLY B 1 343 ? 7.75 -18.312 -11.438 1 96.75 343 GLY B C 1
ATOM 6102 O O . GLY B 1 343 ? 6.531 -18.375 -11.633 1 96.75 343 GLY B O 1
ATOM 6103 N N . ASN B 1 344 ? 8.328 -17.922 -10.297 1 96.5 344 ASN B N 1
ATOM 6104 C CA . ASN B 1 344 ? 7.539 -17.234 -9.281 1 96.5 344 ASN B CA 1
ATOM 6105 C C . ASN B 1 344 ? 7.355 -15.758 -9.633 1 96.5 344 ASN B C 1
ATOM 6107 O O . ASN B 1 344 ? 8.25 -14.938 -9.406 1 96.5 344 ASN B O 1
ATOM 6111 N N . THR B 1 345 ? 6.203 -15.414 -10.055 1 97.25 345 THR B N 1
ATOM 6112 C CA . THR B 1 345 ? 5.898 -14.055 -10.469 1 97.25 345 THR B CA 1
ATOM 6113 C C . THR B 1 345 ? 5.094 -13.328 -9.398 1 97.25 345 THR B C 1
ATOM 6115 O O . THR B 1 345 ? 4.277 -12.453 -9.703 1 97.25 345 THR B O 1
ATOM 6118 N N . SER B 1 346 ? 5.285 -13.711 -8.188 1 95.56 346 SER B N 1
ATOM 6119 C CA . SER B 1 346 ? 4.684 -13.086 -7.012 1 95.56 346 SER B CA 1
ATOM 6120 C C . SER B 1 346 ? 3.16 -13.125 -7.086 1 95.56 346 SER B C 1
ATOM 6122 O O . SER B 1 346 ? 2.574 -14.164 -7.402 1 95.56 346 SER B O 1
ATOM 6124 N N . ALA B 1 347 ? 2.473 -12.07 -6.797 1 95.12 347 ALA B N 1
ATOM 6125 C CA . ALA B 1 347 ? 1.024 -12.07 -6.605 1 95.12 347 ALA B CA 1
ATOM 6126 C C . ALA B 1 347 ? 0.3 -12.336 -7.922 1 95.12 347 ALA B C 1
ATOM 6128 O O . ALA B 1 347 ? -0.838 -12.812 -7.926 1 95.12 347 ALA B O 1
ATOM 6129 N N . GLY B 1 348 ? 0.922 -12.109 -8.992 1 96.38 348 GLY B N 1
ATOM 6130 C CA . GLY B 1 348 ? 0.288 -12.344 -10.273 1 96.38 348 GLY B CA 1
ATOM 6131 C C . GLY B 1 348 ? 0.316 -13.805 -10.703 1 96.38 348 GLY B C 1
ATOM 6132 O O . GLY B 1 348 ? -0.358 -14.188 -11.656 1 96.38 348 GLY B O 1
ATOM 6133 N N . GLY B 1 349 ? 0.992 -14.625 -10.023 1 96.88 349 GLY B N 1
ATOM 6134 C CA . GLY B 1 349 ? 1.279 -15.992 -10.43 1 96.88 349 GLY B CA 1
ATOM 6135 C C . GLY B 1 349 ? 0.032 -16.844 -10.602 1 96.88 349 GLY B C 1
ATOM 6136 O O . GLY B 1 349 ? -0.023 -17.703 -11.469 1 96.88 349 GLY B O 1
ATOM 6137 N N . LEU B 1 350 ? -0.994 -16.625 -9.812 1 97.31 350 LEU B N 1
ATOM 6138 C CA . LEU B 1 350 ? -2.223 -17.406 -9.836 1 97.31 350 LEU B CA 1
ATOM 6139 C C . LEU B 1 350 ? -2.885 -17.344 -11.211 1 97.31 350 LEU B C 1
ATOM 6141 O O . LEU B 1 350 ? -3.465 -18.328 -11.672 1 97.31 350 LEU B O 1
ATOM 6145 N N . TRP B 1 351 ? -2.748 -16.281 -11.828 1 98.12 351 TRP B N 1
ATOM 6146 C CA . TRP B 1 351 ? -3.475 -16.062 -13.07 1 98.12 351 TRP B CA 1
ATOM 6147 C C . TRP B 1 351 ? -2.789 -16.766 -14.234 1 98.12 351 TRP B C 1
ATOM 6149 O O . TRP B 1 351 ? -3.438 -17.141 -15.227 1 98.12 351 TRP B O 1
ATOM 6159 N N . TYR B 1 352 ? -1.474 -16.969 -14.109 1 98.38 352 TYR B N 1
ATOM 6160 C CA . TYR B 1 352 ? -0.783 -17.812 -15.078 1 98.38 352 TYR B CA 1
ATOM 6161 C C . TYR B 1 352 ? -1.266 -19.266 -14.984 1 98.38 352 TYR B C 1
ATOM 6163 O O . TYR B 1 352 ? -1.351 -19.969 -15.992 1 98.38 352 TYR B O 1
ATOM 6171 N N . VAL B 1 353 ? -1.522 -19.688 -13.734 1 98.19 353 VAL B N 1
ATOM 6172 C CA . VAL B 1 353 ? -2.037 -21.031 -13.492 1 98.19 353 VAL B CA 1
ATOM 6173 C C . VAL B 1 353 ? -3.432 -21.172 -14.102 1 98.19 353 VAL B C 1
ATOM 6175 O O . VAL B 1 353 ? -3.723 -22.141 -14.797 1 98.19 353 VAL B O 1
ATOM 6178 N N . LEU B 1 354 ? -4.273 -20.219 -13.859 1 97.88 354 LEU B N 1
ATOM 6179 C CA . LEU B 1 354 ? -5.613 -20.203 -14.438 1 97.88 354 LEU B CA 1
ATOM 6180 C C . LEU B 1 354 ? -5.551 -20.234 -15.961 1 97.88 354 LEU B C 1
ATOM 6182 O O . LEU B 1 354 ? -6.293 -20.984 -16.609 1 97.88 354 LEU B O 1
ATOM 6186 N N . SER B 1 355 ? -4.688 -19.406 -16.516 1 97.69 355 SER B N 1
ATOM 6187 C CA . SER B 1 355 ? -4.566 -19.312 -17.969 1 97.69 355 SER B CA 1
ATOM 6188 C C . SER B 1 355 ? -4.129 -20.641 -18.578 1 97.69 355 SER B C 1
ATOM 6190 O O . SER B 1 355 ? -4.512 -20.953 -19.703 1 97.69 355 SER B O 1
ATOM 6192 N N . TYR B 1 356 ? -3.33 -21.344 -17.859 1 97.81 356 TYR B N 1
ATOM 6193 C CA . TYR B 1 356 ? -2.939 -22.672 -18.328 1 97.81 356 TYR B CA 1
ATOM 6194 C C . TYR B 1 356 ? -4.156 -23.578 -18.469 1 97.81 356 TYR B C 1
ATOM 6196 O O . TYR B 1 356 ? -4.301 -24.266 -19.484 1 97.81 356 TYR B O 1
ATOM 6204 N N . MET B 1 357 ? -4.973 -23.641 -17.469 1 96.88 357 MET B N 1
ATOM 6205 C CA . MET B 1 357 ? -6.164 -24.484 -17.484 1 96.88 357 MET B CA 1
ATOM 6206 C C . MET B 1 357 ? -7.09 -24.078 -18.641 1 96.88 357 MET B C 1
ATOM 6208 O O . MET B 1 357 ? -7.688 -24.938 -19.281 1 96.88 357 MET B O 1
ATOM 6212 N N . GLU B 1 358 ? -7.176 -22.797 -18.828 1 96.25 358 GLU B N 1
ATOM 6213 C CA . GLU B 1 358 ? -7.961 -22.312 -19.969 1 96.25 358 GLU B CA 1
ATOM 6214 C C . GLU B 1 358 ? -7.371 -22.797 -21.297 1 96.25 358 GLU B C 1
ATOM 6216 O O . GLU B 1 358 ? -8.094 -23.266 -22.156 1 96.25 358 GLU B O 1
ATOM 6221 N N . ALA B 1 359 ? -6.137 -22.594 -21.391 1 96.5 359 ALA B N 1
ATOM 6222 C CA . ALA B 1 359 ? -5.445 -22.969 -22.625 1 96.5 359 ALA B CA 1
ATOM 6223 C C . ALA B 1 359 ? -5.578 -24.453 -22.906 1 96.5 359 ALA B C 1
ATOM 6225 O O . ALA B 1 359 ? -5.656 -24.875 -24.078 1 96.5 359 ALA B O 1
ATOM 6226 N N . LYS B 1 360 ? -5.625 -25.234 -21.922 1 95.94 360 LYS B N 1
ATOM 6227 C CA . LYS B 1 360 ? -5.73 -26.672 -22.062 1 95.94 360 LYS B CA 1
ATOM 6228 C C . LYS B 1 360 ? -7.188 -27.109 -22.188 1 95.94 360 LYS B C 1
ATOM 6230 O O . LYS B 1 360 ? -7.484 -28.312 -22.234 1 95.94 360 LYS B O 1
ATOM 6235 N N . LYS B 1 361 ? -8.125 -26.172 -22.141 1 95.19 361 LYS B N 1
ATOM 6236 C CA . LYS B 1 361 ? -9.555 -26.406 -22.328 1 95.19 361 LYS B CA 1
ATOM 6237 C C . LYS B 1 361 ? -10.109 -27.328 -21.25 1 95.19 361 LYS B C 1
ATOM 6239 O O . LYS B 1 361 ? -10.898 -28.234 -21.531 1 95.19 361 LYS B O 1
ATOM 6244 N N . ARG B 1 362 ? -9.664 -27.031 -20.047 1 94.69 362 ARG B N 1
ATOM 6245 C CA . ARG B 1 362 ? -10.07 -27.891 -18.938 1 94.69 362 ARG B CA 1
ATOM 6246 C C . ARG B 1 362 ? -11.32 -27.344 -18.25 1 94.69 362 ARG B C 1
ATOM 6248 O O . ARG B 1 362 ? -11.969 -28.047 -17.484 1 94.69 362 ARG B O 1
ATOM 6255 N N . LEU B 1 363 ? -11.641 -26.125 -18.5 1 96.44 363 LEU B N 1
ATOM 6256 C CA . LEU B 1 363 ? -12.68 -25.438 -17.734 1 96.44 363 LEU B CA 1
ATOM 6257 C C . LEU B 1 363 ? -14.023 -25.516 -18.438 1 96.44 363 LEU B C 1
ATOM 6259 O O . LEU B 1 363 ? -14.125 -25.266 -19.641 1 96.44 363 LEU B O 1
ATOM 6263 N N . LYS B 1 364 ? -15.055 -25.906 -17.703 1 96.31 364 LYS B N 1
ATOM 6264 C CA . LYS B 1 364 ? -16.422 -25.984 -18.188 1 96.31 364 LYS B CA 1
ATOM 6265 C C . LYS B 1 364 ? -17.359 -25.094 -17.375 1 96.31 364 LYS B C 1
ATOM 6267 O O . LYS B 1 364 ? -17.109 -24.859 -16.188 1 96.31 364 LYS B O 1
ATOM 6272 N N . LYS B 1 365 ? -18.406 -24.703 -18.078 1 97.06 365 LYS B N 1
ATOM 6273 C CA . LYS B 1 365 ? -19.422 -23.922 -17.375 1 97.06 365 LYS B CA 1
ATOM 6274 C C . LYS B 1 365 ? -19.891 -24.641 -16.109 1 97.06 365 LYS B C 1
ATOM 6276 O O . LYS B 1 365 ? -20.188 -25.828 -16.125 1 97.06 365 LYS B O 1
ATOM 6281 N N . GLY B 1 366 ? -19.891 -23.875 -15.008 1 97 366 GLY B N 1
ATOM 6282 C CA . GLY B 1 366 ? -20.344 -24.422 -13.742 1 97 366 GLY B CA 1
ATOM 6283 C C . GLY B 1 366 ? -19.219 -24.938 -12.867 1 97 366 GLY B C 1
ATOM 6284 O O . GLY B 1 366 ? -19.406 -25.125 -11.664 1 97 366 GLY B O 1
ATOM 6285 N N . ASP B 1 367 ? -18.062 -25.188 -13.492 1 97.12 367 ASP B N 1
ATOM 6286 C CA . ASP B 1 367 ? -16.922 -25.641 -12.711 1 97.12 367 ASP B CA 1
ATOM 6287 C C . ASP B 1 367 ? -16.547 -24.625 -11.633 1 97.12 367 ASP B C 1
ATOM 6289 O O . ASP B 1 367 ? -16.656 -23.406 -11.852 1 97.12 367 ASP B O 1
ATOM 6293 N N . LYS B 1 368 ? -16.125 -25.094 -10.508 1 97.38 368 LYS B N 1
ATOM 6294 C CA . LYS B 1 368 ? -15.602 -24.266 -9.422 1 97.38 368 LYS B CA 1
ATOM 6295 C C . LYS B 1 368 ? -14.086 -24.391 -9.32 1 97.38 368 LYS B C 1
ATOM 6297 O O . LYS B 1 368 ? -13.539 -25.5 -9.32 1 97.38 368 LYS B O 1
ATOM 6302 N N . ILE B 1 369 ? -13.469 -23.25 -9.281 1 97.31 369 ILE B N 1
ATOM 6303 C CA . ILE B 1 369 ? -12.016 -23.188 -9.203 1 97.31 369 ILE B CA 1
ATOM 6304 C C . ILE B 1 369 ? -11.602 -22.672 -7.824 1 97.31 369 ILE B C 1
ATOM 6306 O O . ILE B 1 369 ? -11.938 -21.547 -7.449 1 97.31 369 ILE B O 1
ATOM 6310 N N . PHE B 1 370 ? -10.875 -23.547 -7.098 1 96.38 370 PHE B N 1
ATOM 6311 C CA . PHE B 1 370 ? -10.281 -23.156 -5.828 1 96.38 370 PHE B CA 1
ATOM 6312 C C . PHE B 1 370 ? -8.922 -22.484 -6.043 1 96.38 370 PHE B C 1
ATOM 6314 O O . PHE B 1 370 ? -8 -23.109 -6.574 1 96.38 370 PHE B O 1
ATOM 6321 N N . MET B 1 371 ? -8.805 -21.172 -5.652 1 96.81 371 MET B N 1
ATOM 6322 C CA . MET B 1 371 ? -7.543 -20.438 -5.734 1 96.81 371 MET B CA 1
ATOM 6323 C C . MET B 1 371 ? -6.98 -20.172 -4.344 1 96.81 371 MET B C 1
ATOM 6325 O O . MET B 1 371 ? -7.723 -19.781 -3.434 1 96.81 371 MET B O 1
ATOM 6329 N N . VAL B 1 372 ? -5.645 -20.406 -4.211 1 95.75 372 VAL B N 1
ATOM 6330 C CA . VAL B 1 372 ? -5.055 -20.109 -2.912 1 95.75 372 VAL B CA 1
ATOM 6331 C C . VAL B 1 372 ? -3.639 -19.562 -3.102 1 95.75 372 VAL B C 1
ATOM 6333 O O . VAL B 1 372 ? -2.918 -20 -4.004 1 95.75 372 VAL B O 1
ATOM 6336 N N . SER B 1 373 ? -3.322 -18.609 -2.334 1 95.69 373 SER B N 1
ATOM 6337 C CA . SER B 1 373 ? -1.981 -18.031 -2.295 1 95.69 373 SER B CA 1
ATOM 6338 C C . SER B 1 373 ? -1.577 -17.672 -0.871 1 95.69 373 SER B C 1
ATOM 6340 O O . SER B 1 373 ? -2.43 -17.344 -0.04 1 95.69 373 SER B O 1
ATOM 6342 N N . LEU B 1 374 ? -0.33 -17.812 -0.652 1 93.56 374 LEU B N 1
ATOM 6343 C CA . LEU B 1 374 ? 0.29 -17.469 0.621 1 93.56 374 LEU B CA 1
ATOM 6344 C C . LEU B 1 374 ? 1.245 -16.297 0.455 1 93.56 374 LEU B C 1
ATOM 6346 O O . LEU B 1 374 ? 1.666 -15.984 -0.661 1 93.56 374 LEU B O 1
ATOM 6350 N N . GLY B 1 375 ? 1.523 -15.641 1.571 1 90.69 375 GLY B N 1
ATOM 6351 C CA . GLY B 1 375 ? 2.402 -14.492 1.425 1 90.69 375 GLY B CA 1
ATOM 6352 C C . GLY B 1 375 ? 3.064 -14.078 2.725 1 90.69 375 GLY B C 1
ATOM 6353 O O . GLY B 1 375 ? 2.729 -14.602 3.791 1 90.69 375 GLY B O 1
ATOM 6354 N N . ALA B 1 376 ? 3.998 -13.133 2.555 1 93.19 376 ALA B N 1
ATOM 6355 C CA . ALA B 1 376 ? 4.773 -12.586 3.664 1 93.19 376 ALA B CA 1
ATOM 6356 C C . ALA B 1 376 ? 3.857 -12.086 4.777 1 93.19 376 ALA B C 1
ATOM 6358 O O . ALA B 1 376 ? 2.781 -11.547 4.512 1 93.19 376 ALA B O 1
ATOM 6359 N N . GLY B 1 377 ? 4.355 -12.258 5.91 1 95.38 377 GLY B N 1
ATOM 6360 C CA . GLY B 1 377 ? 3.594 -11.82 7.07 1 95.38 377 GLY B CA 1
ATOM 6361 C C . GLY B 1 377 ? 2.664 -12.891 7.609 1 95.38 377 GLY B C 1
ATOM 6362 O O . GLY B 1 377 ? 1.779 -12.602 8.414 1 95.38 377 GLY B O 1
ATOM 6363 N N . PHE B 1 378 ? 2.629 -14.125 6.98 1 80.31 378 PHE B N 1
ATOM 6364 C CA . PHE B 1 378 ? 2.117 -15.492 7.008 1 80.31 378 PHE B CA 1
ATOM 6365 C C . PHE B 1 378 ? 0.593 -15.5 6.969 1 80.31 378 PHE B C 1
ATOM 6367 O O . PHE B 1 378 ? -0.045 -16.359 7.57 1 80.31 378 PHE B O 1
ATOM 6374 N N . MET B 1 379 ? 0.441 -14.875 5.805 1 95.94 379 MET B N 1
ATOM 6375 C CA . MET B 1 379 ? -0.892 -14.688 5.238 1 95.94 379 MET B CA 1
ATOM 6376 C C . MET B 1 379 ? -1.3 -15.891 4.395 1 95.94 379 MET B C 1
ATOM 6378 O O . MET B 1 379 ? -0.465 -16.484 3.715 1 95.94 379 MET B O 1
ATOM 6382 N N . CYS B 1 380 ? -2.574 -16.156 4.324 1 96.44 380 CYS B N 1
ATOM 6383 C CA . CYS B 1 380 ? -3.213 -17.141 3.469 1 96.44 380 CYS B CA 1
ATOM 6384 C C . CYS B 1 380 ? -4.559 -16.641 2.963 1 96.44 380 CYS B C 1
ATOM 6386 O O . CYS B 1 380 ? -5.477 -16.422 3.754 1 96.44 380 CYS B O 1
ATOM 6388 N N . ASN B 1 381 ? -4.648 -16.5 1.655 1 97.25 381 ASN B N 1
ATOM 6389 C CA . ASN B 1 381 ? -5.871 -15.984 1.048 1 97.25 381 ASN B CA 1
ATOM 6390 C C . ASN B 1 381 ? -6.375 -16.906 -0.063 1 97.25 381 ASN B C 1
ATOM 6392 O O . ASN B 1 381 ? -5.582 -17.438 -0.837 1 97.25 381 ASN B O 1
ATOM 6396 N N . ASN B 1 382 ? -7.691 -17.109 -0.118 1 95.38 382 ASN B N 1
ATOM 6397 C CA . ASN B 1 382 ? -8.289 -17.953 -1.147 1 95.38 382 ASN B CA 1
ATOM 6398 C C . ASN B 1 382 ? -9.516 -17.297 -1.772 1 95.38 382 ASN B C 1
ATOM 6400 O O . ASN B 1 382 ? -10.094 -16.375 -1.188 1 95.38 382 ASN B O 1
ATOM 6404 N N . CYS B 1 383 ? -9.797 -17.672 -2.92 1 96.31 383 CYS B N 1
ATOM 6405 C CA . CYS B 1 383 ? -11.031 -17.375 -3.639 1 96.31 383 CYS B CA 1
ATOM 6406 C C . CYS B 1 383 ? -11.555 -18.609 -4.355 1 96.31 383 CYS B C 1
ATOM 6408 O O . CYS B 1 383 ? -10.789 -19.5 -4.715 1 96.31 383 CYS B O 1
ATOM 6410 N N . VAL B 1 384 ? -12.859 -18.672 -4.449 1 97.5 384 VAL B N 1
ATOM 6411 C CA . VAL B 1 384 ? -13.492 -19.656 -5.309 1 97.5 384 VAL B CA 1
ATOM 6412 C C . VAL B 1 384 ? -14.258 -18.969 -6.434 1 97.5 384 VAL B C 1
ATOM 6414 O O . VAL B 1 384 ? -15.109 -18.125 -6.18 1 97.5 384 VAL B O 1
ATOM 6417 N N . TRP B 1 385 ? -13.906 -19.359 -7.621 1 97.81 385 TRP B N 1
ATOM 6418 C CA . TRP B 1 385 ? -14.562 -18.828 -8.812 1 97.81 385 TRP B CA 1
ATOM 6419 C C . TRP B 1 385 ? -15.422 -19.891 -9.484 1 97.81 385 TRP B C 1
ATOM 6421 O O . TRP B 1 385 ? -15.07 -21.078 -9.492 1 97.81 385 TRP B O 1
ATOM 6431 N N . GLU B 1 386 ? -16.531 -19.484 -10.039 1 98.12 386 GLU B N 1
ATOM 6432 C CA . GLU B 1 386 ? -17.359 -20.359 -10.867 1 98.12 386 GLU B CA 1
ATOM 6433 C C . GLU B 1 386 ? -17.281 -19.953 -12.344 1 98.12 386 GLU B C 1
ATOM 6435 O O . GLU B 1 386 ? -17.484 -18.781 -12.68 1 98.12 386 GLU B O 1
ATOM 6440 N N . VAL B 1 387 ? -17 -20.906 -13.164 1 98.12 387 VAL B N 1
ATOM 6441 C CA . VAL B 1 387 ? -16.938 -20.672 -14.602 1 98.12 387 VAL B CA 1
ATOM 6442 C C . VAL B 1 387 ? -18.328 -20.391 -15.156 1 98.12 387 VAL B C 1
ATOM 6444 O O . VAL B 1 387 ? -19.266 -21.156 -14.914 1 98.12 387 VAL B O 1
ATOM 6447 N N . MET B 1 388 ? -18.422 -19.359 -15.992 1 97.12 388 MET B N 1
ATOM 6448 C CA . MET B 1 388 ? -19.766 -18.906 -16.375 1 97.12 388 MET B CA 1
ATOM 6449 C C . MET B 1 388 ? -20.078 -19.312 -17.812 1 97.12 388 MET B C 1
ATOM 6451 O O . MET B 1 388 ? -21.234 -19.25 -18.234 1 97.12 388 MET B O 1
ATOM 6455 N N . LYS B 1 389 ? -19.031 -19.703 -18.516 1 91.75 389 LYS B N 1
ATOM 6456 C CA . LYS B 1 389 ? -19.312 -20.047 -19.906 1 91.75 389 LYS B CA 1
ATOM 6457 C C . LYS B 1 389 ? -18.422 -21.203 -20.375 1 91.75 389 LYS B C 1
ATOM 6459 O O . LYS B 1 389 ? -17.344 -21.422 -19.812 1 91.75 389 LYS B O 1
ATOM 6464 N N . ASP B 1 390 ? -18.938 -21.828 -21.375 1 89.19 390 ASP B N 1
ATOM 6465 C CA . ASP B 1 390 ? -18.125 -22.844 -22.031 1 89.19 390 ASP B CA 1
ATOM 6466 C C . ASP B 1 390 ? -17.188 -22.234 -23.047 1 89.19 390 ASP B C 1
ATOM 6468 O O . ASP B 1 390 ? -17.438 -21.141 -23.562 1 89.19 390 ASP B O 1
ATOM 6472 N N . GLY B 1 391 ? -16.203 -22.828 -23.266 1 79.25 391 GLY B N 1
ATOM 6473 C CA . GLY B 1 391 ? -15.32 -22.422 -24.344 1 79.25 391 GLY B CA 1
ATOM 6474 C C . GLY B 1 391 ? -14.359 -21.312 -23.938 1 79.25 391 GLY B C 1
ATOM 6475 O O . GLY B 1 391 ? -14.016 -20.453 -24.766 1 79.25 391 GLY B O 1
ATOM 6476 N N . LEU B 1 392 ? -14.102 -21.219 -22.734 1 81.44 392 LEU B N 1
ATOM 6477 C CA . LEU B 1 392 ? -13.016 -20.328 -22.328 1 81.44 392 LEU B CA 1
ATOM 6478 C C . LEU B 1 392 ? -11.688 -20.812 -22.875 1 81.44 392 LEU B C 1
ATOM 6480 O O . LEU B 1 392 ? -11 -21.625 -22.234 1 81.44 392 LEU B O 1
ATOM 6484 N N . GLU B 1 393 ? -11.562 -20.484 -24.234 1 76.75 393 GLU B N 1
ATOM 6485 C CA . GLU B 1 393 ? -10.359 -21.031 -24.859 1 76.75 393 GLU B CA 1
ATOM 6486 C C . GLU B 1 393 ? -9.438 -19.906 -25.344 1 76.75 393 GLU B C 1
ATOM 6488 O O . GLU B 1 393 ? -9.109 -19.828 -26.531 1 76.75 393 GLU B O 1
ATOM 6493 N N . ASP B 1 394 ? -9.094 -19.125 -24.406 1 83.25 394 ASP B N 1
ATOM 6494 C CA . ASP B 1 394 ? -8.062 -18.141 -24.688 1 83.25 394 ASP B CA 1
ATOM 6495 C C . ASP B 1 394 ? -6.699 -18.594 -24.172 1 83.25 394 ASP B C 1
ATOM 6497 O O . ASP B 1 394 ? -6.551 -18.906 -23 1 83.25 394 ASP B O 1
ATOM 6501 N N . THR B 1 395 ? -5.742 -18.641 -25.062 1 85.75 395 THR B N 1
ATOM 6502 C CA . THR B 1 395 ? -4.449 -19.172 -24.656 1 85.75 395 THR B CA 1
ATOM 6503 C C . THR B 1 395 ? -3.623 -18.125 -23.922 1 85.75 395 THR B C 1
ATOM 6505 O O . THR B 1 395 ? -2.707 -18.453 -23.172 1 85.75 395 THR B O 1
ATOM 6508 N N . ARG B 1 396 ? -3.971 -16.875 -24.219 1 91.81 396 ARG B N 1
ATOM 6509 C CA . ARG B 1 396 ? -3.283 -15.766 -23.562 1 91.81 396 ARG B CA 1
ATOM 6510 C C . ARG B 1 396 ? -1.77 -15.922 -23.656 1 91.81 396 ARG B C 1
ATOM 6512 O O . ARG B 1 396 ? -1.225 -16.078 -24.75 1 91.81 396 ARG B O 1
ATOM 6519 N N . VAL B 1 397 ? -1.061 -15.977 -22.578 1 94.81 397 VAL B N 1
ATOM 6520 C CA . VAL B 1 397 ? 0.398 -15.992 -22.562 1 94.81 397 VAL B CA 1
ATOM 6521 C C . VAL B 1 397 ? 0.901 -17.375 -22.984 1 94.81 397 VAL B C 1
ATOM 6523 O O . VAL B 1 397 ? 2.082 -17.531 -23.297 1 94.81 397 VAL B O 1
ATOM 6526 N N . TRP B 1 398 ? 0.005 -18.328 -23.078 1 96.75 398 TRP B N 1
ATOM 6527 C CA . TRP B 1 398 ? 0.377 -19.688 -23.438 1 96.75 398 TRP B CA 1
ATOM 6528 C C . TRP B 1 398 ? 0.218 -19.938 -24.922 1 96.75 398 TRP B C 1
ATOM 6530 O O . TRP B 1 398 ? 0.499 -21.031 -25.422 1 96.75 398 TRP B O 1
ATOM 6540 N N . GLY B 1 399 ? -0.25 -19.016 -25.641 1 93.31 399 GLY B N 1
ATOM 6541 C CA . GLY B 1 399 ? -0.678 -19.172 -27.031 1 93.31 399 GLY B CA 1
ATOM 6542 C C . GLY B 1 399 ? 0.413 -19.703 -27.938 1 93.31 399 GLY B C 1
ATOM 6543 O O . GLY B 1 399 ? 0.136 -20.469 -28.859 1 93.31 399 GLY B O 1
ATOM 6544 N N . ASP B 1 400 ? 1.56 -19.438 -27.688 1 93.12 400 ASP B N 1
ATOM 6545 C CA . ASP B 1 400 ? 2.631 -19.812 -28.609 1 93.12 400 ASP B CA 1
ATOM 6546 C C . ASP B 1 400 ? 3.334 -21.094 -28.141 1 93.12 400 ASP B C 1
ATOM 6548 O O . ASP B 1 400 ? 4.266 -21.562 -28.781 1 93.12 400 ASP B O 1
ATOM 6552 N N . CYS B 1 401 ? 2.811 -21.688 -27.016 1 95.19 401 CYS B N 1
ATOM 6553 C CA . CYS B 1 401 ? 3.641 -22.781 -26.516 1 95.19 401 CYS B CA 1
ATOM 6554 C C . CYS B 1 401 ? 2.789 -23.859 -25.844 1 95.19 401 CYS B C 1
ATOM 6556 O O . CYS B 1 401 ? 3.309 -24.891 -25.406 1 95.19 401 CYS B O 1
ATOM 6558 N N . ILE B 1 402 ? 1.507 -23.766 -25.812 1 95.88 402 ILE B N 1
ATOM 6559 C CA . ILE B 1 402 ? 0.653 -24.609 -24.984 1 95.88 402 ILE B CA 1
ATOM 6560 C C . ILE B 1 402 ? 0.795 -26.062 -25.422 1 95.88 402 ILE B C 1
ATOM 6562 O O . ILE B 1 402 ? 0.686 -26.984 -24.609 1 95.88 402 ILE B O 1
ATOM 6566 N N . ASP B 1 403 ? 1.105 -26.375 -26.625 1 95.25 403 ASP B N 1
ATOM 6567 C CA . ASP B 1 403 ? 1.206 -27.734 -27.156 1 95.25 403 ASP B CA 1
ATOM 6568 C C . ASP B 1 403 ? 2.432 -28.453 -26.609 1 95.25 403 ASP B C 1
ATOM 6570 O O . ASP B 1 403 ? 2.516 -29.688 -26.672 1 95.25 403 ASP B O 1
ATOM 6574 N N . GLU B 1 404 ? 3.291 -27.75 -26.047 1 94.56 404 GLU B N 1
ATOM 6575 C CA . GLU B 1 404 ? 4.516 -28.328 -25.5 1 94.56 404 GLU B CA 1
ATOM 6576 C C . GLU B 1 404 ? 4.324 -28.75 -24.047 1 94.56 404 GLU B C 1
ATOM 6578 O O . GLU B 1 404 ? 5.199 -29.391 -23.469 1 94.56 404 GLU B O 1
ATOM 6583 N N . TYR B 1 405 ? 3.178 -28.547 -23.594 1 94.69 405 TYR B N 1
ATOM 6584 C CA . TYR B 1 405 ? 2.953 -28.812 -22.172 1 94.69 405 TYR B CA 1
ATOM 6585 C C . TYR B 1 405 ? 1.864 -29.859 -21.984 1 94.69 405 TYR B C 1
ATOM 6587 O O . TYR B 1 405 ? 0.924 -29.938 -22.766 1 94.69 405 TYR B O 1
ATOM 6595 N N . PRO B 1 406 ? 1.815 -30.594 -20.812 1 95.44 406 PRO B N 1
ATOM 6596 C CA . PRO B 1 406 ? 2.826 -30.547 -19.75 1 95.44 406 PRO B CA 1
ATOM 6597 C C . PRO B 1 406 ? 4.176 -31.109 -20.203 1 95.44 406 PRO B C 1
ATOM 6599 O O . PRO B 1 406 ? 4.227 -31.984 -21.062 1 95.44 406 PRO B O 1
ATOM 6602 N N . ARG B 1 407 ? 5.188 -30.609 -19.641 1 90.25 407 ARG B N 1
ATOM 6603 C CA . ARG B 1 407 ? 6.527 -31.141 -19.875 1 90.25 407 ARG B CA 1
ATOM 6604 C C . ARG B 1 407 ? 6.703 -32.5 -19.219 1 90.25 407 ARG B C 1
ATOM 6606 O O . ARG B 1 407 ? 6.285 -32.719 -18.078 1 90.25 407 ARG B O 1
ATOM 6613 N N . LYS B 1 408 ? 7.246 -33.469 -19.875 1 79 408 LYS B N 1
ATOM 6614 C CA . LYS B 1 408 ? 7.43 -34.812 -19.375 1 79 408 LYS B CA 1
ATOM 6615 C C . LYS B 1 408 ? 8.594 -34.875 -18.375 1 79 408 LYS B C 1
ATOM 6617 O O . LYS B 1 408 ? 8.508 -35.562 -17.359 1 79 408 LYS B O 1
ATOM 6622 N N . ASN B 1 409 ? 9.625 -34.219 -18.734 1 73.56 409 ASN B N 1
ATOM 6623 C CA . ASN B 1 409 ? 10.812 -34.188 -17.875 1 73.56 409 ASN B CA 1
ATOM 6624 C C . ASN B 1 409 ? 11.016 -32.781 -17.266 1 73.56 409 ASN B C 1
ATOM 6626 O O . ASN B 1 409 ? 11.289 -31.828 -17.984 1 73.56 409 ASN B O 1
ATOM 6630 N N . LEU B 1 410 ? 10.781 -32.781 -16 1 75.75 410 LEU B N 1
ATOM 6631 C CA . LEU B 1 410 ? 10.945 -31.5 -15.312 1 75.75 410 LEU B CA 1
ATOM 6632 C C . LEU B 1 410 ? 12.336 -31.375 -14.695 1 75.75 410 LEU B C 1
ATOM 6634 O O . LEU B 1 410 ? 12.625 -30.422 -13.984 1 75.75 410 LEU B O 1
ATOM 6638 N N . VAL B 1 411 ? 13.125 -32.438 -15.062 1 72.31 411 VAL B N 1
ATOM 6639 C CA . VAL B 1 411 ? 14.492 -32.375 -14.57 1 72.31 411 VAL B CA 1
ATOM 6640 C C . VAL B 1 411 ? 15.289 -31.344 -15.359 1 72.31 411 VAL B C 1
ATOM 6642 O O . VAL B 1 411 ? 15.281 -31.344 -16.594 1 72.31 411 VAL B O 1
ATOM 6645 N N . ASN B 1 412 ? 15.898 -30.484 -14.672 1 77.94 412 ASN B N 1
ATOM 6646 C CA . ASN B 1 412 ? 16.719 -29.438 -15.297 1 77.94 412 ASN B CA 1
ATOM 6647 C C . ASN B 1 412 ? 17.844 -30.047 -16.141 1 77.94 412 ASN B C 1
ATOM 6649 O O . ASN B 1 412 ? 18.562 -30.922 -15.664 1 77.94 412 ASN B O 1
ATOM 6653 N N . PRO B 1 413 ? 17.984 -29.672 -17.328 1 74.69 413 PRO B N 1
ATOM 6654 C CA . PRO B 1 413 ? 18.984 -30.25 -18.219 1 74.69 413 PRO B CA 1
ATOM 6655 C C . PRO B 1 413 ? 20.422 -30.016 -17.734 1 74.69 413 PRO B C 1
ATOM 6657 O O . PRO B 1 413 ? 21.344 -30.703 -18.156 1 74.69 413 PRO B O 1
ATOM 6660 N N . TYR B 1 414 ? 20.578 -29.141 -16.875 1 75.44 414 TYR B N 1
ATOM 6661 C CA . TYR B 1 414 ? 21.922 -28.797 -16.422 1 75.44 414 TYR B CA 1
ATOM 6662 C C . TYR B 1 414 ? 22.281 -29.531 -15.141 1 75.44 414 TYR B C 1
ATOM 6664 O O . TYR B 1 414 ? 23.375 -29.359 -14.602 1 75.44 414 TYR B O 1
ATOM 6672 N N . THR B 1 415 ? 21.391 -30.328 -14.719 1 75.12 415 THR B N 1
ATOM 6673 C CA . THR B 1 415 ? 21.672 -31.109 -13.523 1 75.12 415 THR B CA 1
ATOM 6674 C C . THR B 1 415 ? 22.938 -31.953 -13.711 1 75.12 415 THR B C 1
ATOM 6676 O O . THR B 1 415 ? 23.781 -32.031 -12.812 1 75.12 415 THR B O 1
ATOM 6679 N N . GLU B 1 416 ? 23 -32.531 -14.914 1 75.12 416 GLU B N 1
ATOM 6680 C CA . GLU B 1 416 ? 24.172 -33.344 -15.195 1 75.12 416 GLU B CA 1
ATOM 6681 C C . GLU B 1 416 ? 25.406 -32.469 -15.398 1 75.12 416 GLU B C 1
ATOM 6683 O O . GLU B 1 416 ? 26.5 -32.781 -14.891 1 75.12 416 GLU B O 1
ATOM 6688 N N . LYS B 1 417 ? 25.219 -31.391 -16.109 1 76.88 417 LYS B N 1
ATOM 6689 C CA . LYS B 1 417 ? 26.328 -30.484 -16.391 1 76.88 417 LYS B CA 1
ATOM 6690 C C . LYS B 1 417 ? 26.969 -29.984 -15.094 1 76.88 417 LYS B C 1
ATOM 6692 O O . LYS B 1 417 ? 28.188 -29.859 -15.008 1 76.88 417 LYS B O 1
ATOM 6697 N N . TYR B 1 418 ? 26.156 -29.75 -14.164 1 73.56 418 TYR B N 1
ATOM 6698 C CA . TYR B 1 418 ? 26.672 -29.172 -12.93 1 73.56 418 TYR B CA 1
ATOM 6699 C C . TYR B 1 418 ? 26.812 -30.234 -11.844 1 73.56 418 TYR B C 1
ATOM 6701 O O . TYR B 1 418 ? 26.969 -29.922 -10.664 1 73.56 418 TYR B O 1
ATOM 6709 N N . SER B 1 419 ? 26.75 -31.5 -12.195 1 72.19 419 SER B N 1
ATOM 6710 C CA . SER B 1 419 ? 26.844 -32.594 -11.234 1 72.19 419 SER B CA 1
ATOM 6711 C C . SER B 1 419 ? 28.188 -32.594 -10.516 1 72.19 419 SER B C 1
ATOM 6713 O O . SER B 1 419 ? 28.312 -33.125 -9.414 1 72.19 419 SER B O 1
ATOM 6715 N N . TRP B 1 420 ? 29.141 -31.984 -11.242 1 66.44 420 TRP B N 1
ATOM 6716 C CA . TRP B 1 420 ? 30.484 -31.922 -10.656 1 66.44 420 TRP B CA 1
ATOM 6717 C C . TRP B 1 420 ? 30.453 -31.188 -9.328 1 66.44 420 TRP B C 1
ATOM 6719 O O . TRP B 1 420 ? 31.359 -31.359 -8.492 1 66.44 420 TRP B O 1
ATOM 6729 N N . ILE B 1 421 ? 29.469 -30.438 -9.141 1 63.72 421 ILE B N 1
ATOM 6730 C CA . ILE B 1 421 ? 29.375 -29.609 -7.938 1 63.72 421 ILE B CA 1
ATOM 6731 C C . ILE B 1 421 ? 29.234 -30.516 -6.711 1 63.72 421 ILE B C 1
ATOM 6733 O O . ILE B 1 421 ? 29.594 -30.109 -5.598 1 63.72 421 ILE B O 1
ATOM 6737 N N . ASN B 1 422 ? 28.781 -31.641 -6.91 1 60.22 422 ASN B N 1
ATOM 6738 C CA . ASN B 1 422 ? 28.578 -32.594 -5.812 1 60.22 422 ASN B CA 1
ATOM 6739 C C . ASN B 1 422 ? 29.875 -33.312 -5.445 1 60.22 422 ASN B C 1
ATOM 6741 O O . ASN B 1 422 ? 29.922 -34.062 -4.469 1 60.22 422 ASN B O 1
ATOM 6745 N N . ASP B 1 423 ? 30.922 -33.062 -6.219 1 59.59 423 ASP B N 1
ATOM 6746 C CA . ASP B 1 423 ? 32.219 -33.656 -5.93 1 59.59 423 ASP B CA 1
ATOM 6747 C C . ASP B 1 423 ? 32.875 -32.969 -4.742 1 59.59 423 ASP B C 1
ATOM 6749 O O . ASP B 1 423 ? 33.281 -31.797 -4.836 1 59.59 423 ASP B O 1
ATOM 6753 N N . GLU B 1 424 ? 32.844 -33.594 -3.541 1 57.03 424 GLU B N 1
ATOM 6754 C CA . GLU B 1 424 ? 33.406 -33.062 -2.297 1 57.03 424 GLU B CA 1
ATOM 6755 C C . GLU B 1 424 ? 34.875 -32.781 -2.443 1 57.03 424 GLU B C 1
ATOM 6757 O O . GLU B 1 424 ? 35.469 -32.031 -1.67 1 57.03 424 GLU B O 1
ATOM 6762 N N . CYS B 1 425 ? 35.688 -33.5 -3.178 1 52.41 425 CYS B N 1
ATOM 6763 C CA . CYS B 1 425 ? 37.125 -33.344 -3.334 1 52.41 425 CYS B CA 1
ATOM 6764 C C . CYS B 1 425 ? 37.469 -32.094 -4.125 1 52.41 425 CYS B C 1
ATOM 6766 O O . CYS B 1 425 ? 38.625 -31.766 -4.32 1 52.41 425 CYS B O 1
ATOM 6768 N N . LEU B 1 426 ? 36.531 -31.5 -4.621 1 48.97 426 LEU B N 1
ATOM 6769 C CA . LEU B 1 426 ? 36.812 -30.344 -5.469 1 48.97 426 LEU B CA 1
ATOM 6770 C C . LEU B 1 426 ? 37.219 -29.141 -4.633 1 48.97 426 LEU B C 1
ATOM 6772 O O . LEU B 1 426 ? 36.531 -28.797 -3.652 1 48.97 426 LEU B O 1
ATOM 6776 N N . ASN B 1 427 ? 38.562 -29.031 -4.254 1 42.59 427 ASN B N 1
ATOM 6777 C CA . ASN B 1 427 ? 39.125 -27.781 -3.73 1 42.59 427 ASN B CA 1
ATOM 6778 C C . ASN B 1 427 ? 38.875 -26.625 -4.703 1 42.59 427 ASN B C 1
ATOM 6780 O O . ASN B 1 427 ? 38.844 -26.828 -5.918 1 42.59 427 ASN B O 1
ATOM 6784 N N . PHE B 1 428 ? 38.188 -25.688 -4.27 1 42.19 428 PHE B N 1
ATOM 6785 C CA . PHE B 1 428 ? 37.875 -24.531 -5.094 1 42.19 428 PHE B CA 1
ATOM 6786 C C . PHE B 1 428 ? 39.125 -23.953 -5.738 1 42.19 428 PHE B C 1
ATOM 6788 O O . PHE B 1 428 ? 39.906 -23.281 -5.07 1 42.19 428 PHE B O 1
ATOM 6795 N N . VAL B 1 429 ? 40.094 -24.594 -6.281 1 34.16 429 VAL B N 1
ATOM 6796 C CA . VAL B 1 429 ? 40.969 -23.734 -7.082 1 34.16 429 VAL B CA 1
ATOM 6797 C C . VAL B 1 429 ? 40.125 -22.656 -7.777 1 34.16 429 VAL B C 1
ATOM 6799 O O . VAL B 1 429 ? 38.938 -22.859 -8.047 1 34.16 429 VAL B O 1
ATOM 6802 N N . ARG B 1 430 ? 40.562 -21.453 -7.883 1 34.91 430 ARG B N 1
ATOM 6803 C CA . ARG B 1 430 ? 39.875 -20.422 -8.656 1 34.91 430 ARG B CA 1
ATOM 6804 C C . ARG B 1 430 ? 39.188 -21 -9.883 1 34.91 430 ARG B C 1
ATOM 6806 O O . ARG B 1 430 ? 39.844 -21.5 -10.797 1 34.91 430 ARG B O 1
ATOM 6813 N N . LEU B 1 431 ? 38.062 -21.656 -9.812 1 35.88 431 LEU B N 1
ATOM 6814 C CA . LEU B 1 431 ? 37.25 -21.922 -11 1 35.88 431 LEU B CA 1
ATOM 6815 C C . LEU B 1 431 ? 37.562 -20.922 -12.109 1 35.88 431 LEU B C 1
ATOM 6817 O O . LEU B 1 431 ? 37.375 -19.719 -11.938 1 35.88 431 LEU B O 1
ATOM 6821 N N . GLU B 1 432 ? 38.688 -20.875 -12.672 1 35.88 432 GLU B N 1
ATOM 6822 C CA . GLU B 1 432 ? 38.781 -20.109 -13.914 1 35.88 432 GLU B CA 1
ATOM 6823 C C . GLU B 1 432 ? 37.438 -20.031 -14.633 1 35.88 432 GLU B C 1
ATOM 6825 O O . GLU B 1 432 ? 36.938 -21.047 -15.102 1 35.88 432 GLU B O 1
ATOM 6830 N N . LEU B 1 433 ? 36.469 -19.516 -14.094 1 37.91 433 LEU B N 1
ATOM 6831 C CA . LEU B 1 433 ? 35.219 -19.047 -14.656 1 37.91 433 LEU B CA 1
ATOM 6832 C C . LEU B 1 433 ? 35.312 -18.859 -16.172 1 37.91 433 LEU B C 1
ATOM 6834 O O . LEU B 1 433 ? 34.375 -18.438 -16.828 1 37.91 433 LEU B O 1
ATOM 6838 N N . HIS B 1 434 ? 36.438 -18.797 -16.75 1 34.62 434 HIS B N 1
ATOM 6839 C CA . HIS B 1 434 ? 36.688 -18.656 -18.188 1 34.62 434 HIS B CA 1
ATOM 6840 C C . HIS B 1 434 ? 36.156 -19.859 -18.953 1 34.62 434 HIS B C 1
ATOM 6842 O O . HIS B 1 434 ? 35.906 -19.781 -20.156 1 34.62 434 HIS B O 1
ATOM 6848 N N . LYS B 1 435 ? 36.281 -21.062 -18.5 1 34.72 435 LYS B N 1
ATOM 6849 C CA . LYS B 1 435 ? 35.781 -22.141 -19.359 1 34.72 435 LYS B CA 1
ATOM 6850 C C . LYS B 1 435 ? 34.25 -22.172 -19.344 1 34.72 435 LYS B C 1
ATOM 6852 O O . LYS B 1 435 ? 33.656 -22.953 -20.094 1 34.72 435 LYS B O 1
ATOM 6857 N N . LEU B 1 436 ? 33.562 -21.703 -18.469 1 35.94 436 LEU B N 1
ATOM 6858 C CA . LEU B 1 436 ? 32.094 -21.641 -18.594 1 35.94 436 LEU B CA 1
ATOM 6859 C C . LEU B 1 436 ? 31.688 -20.531 -19.562 1 35.94 436 LEU B C 1
ATOM 6861 O O . LEU B 1 436 ? 30.516 -20.406 -19.906 1 35.94 436 LEU B O 1
ATOM 6865 N N . CYS B 1 437 ? 32.469 -19.391 -19.719 1 30.38 437 CYS B N 1
ATOM 6866 C CA . CYS B 1 437 ? 32.25 -18.547 -20.875 1 30.38 437 CYS B CA 1
ATOM 6867 C C . CYS B 1 437 ? 32.719 -19.234 -22.156 1 30.38 437 CYS B C 1
ATOM 6869 O O . CYS B 1 437 ? 33.844 -19.781 -22.188 1 30.38 437 CYS B O 1
#

Foldseek 3Di:
DLDKAKDDDDQVFFCALLLLLVLLVLQPQEDLVLSLLLNVLLQAFLAHGGAGAFPCSSVNNLVPFDPVSQVVLQCNFQVVGVVVGCVVRVDAQQQAQEEEEEEEDDADPVGVQVVVCVVRVYDDNRHYYYHYNWWQQVQLVRVVVVVVVCVVDAWHKYKYKYAYGCSNACFSHRDNQFNSCSSFAGGMIMMDIDTRHPVCLLSHFWDWQDKFKDFDLVDPCLQPQWDWDADPVGTIGIGHHPCPLVLQLVQVVVRCVVCCVRFADPVLVVVQVVVVVVVCVVCPPPDPPDPPLCVCVPRDCCRRAPAEQEQLRTDSNLVSVCVNNVHDCVRSFLSSQLCHNHGRRMNRSSVSSVLLCLQVQVAAAQGKYWYWYAGHSSMIMIIIIGGHHHNSNDNRNNVVPSVCPDPPDSRRPCCVVCVCSVVPPDDCPPPPCVVSD/DLDKAKDDDDQVFFCALLLLLVLLVLQPQEDLVLSLLLNVLLQAFLAHGGAGAFPCSSVNNLVPFDPVSQVVLQCNFQVVGVVVGCVVRVDAQQQAQEEEEEEEDDADPVGVQVVVCVVRVYDDNRHYYYHYNWWQQVQLVRVVVVVVVCVVDAWHKYKYKYAYGCSNACFSHRDSQFNSCSSFAGGMIMMDIDTRHPVCLLSHFWDWQDKFKDFDLVDPCLQPQWDWDADPVGTTGIGHHPCPLVLQLVQVVVRCVVCCVRFADPVLVVVQVVVVVVVCVVCVPPDPPDPVLPVCPPRDCCRRAPAEQEQLRTDSNLVSVCVNNVHDCVRSFLSSQLCHNHGRRMNRSSVSSVLLCLQVQVAAAQGKYWYWYAGHSSMIMIIIIGGHHHNSNDNRNNVVPSVCPDPPDSRRPCCVVCVCSVVPPDDCPPPPCVVSD

pLDDT: mean 88.82, std 14.73, range [29.89, 98.94]

Organism: Hibiscus trionum (NCBI:txid183268)

InterPro domains:
  IPR012392 Very-long-chain 3-ketoacyl-CoA synthase [PIRSF036417] (1-418)
  IPR012392 Very-long-chain 3-ketoacyl-CoA synthase [PTHR31561] (1-407)
  IPR013601 FAE1/Type III polyketide synthase-like protein [PF08392] (1-280)
  IPR013747 Beta-ketoacyl-[acyl-carrier-protein] synthase III, C-terminal [PF08541] (303-386)
  IPR016039 Thiolase-like [G3DSA:3.40.47.10] (48-387)
  IPR016039 Thiolase-like [SSF53901] (41-388)

Sequence (874 aa):
MLGYECFKAPDDRKLDTEACVKVVMRNKNLGLEQYRFLLKTIVSSGLGEETYGPRNVLDGREEIPSETDALSEMDEIMFGTLDSLFSKTGVSPSEIDILVVDVSLFSPSPSLTSRIINRYKMRDNIKSFNLSGMGCSASMVAVDIVQRLFKTYENKFAIVVSTESISTHWYCGKENSMMLSNCLFRSGGSSILLTNKRELKDRCLMKLKCAVRTNIGYDDEAYGCCIQVEDQQGYQGFLLTKSLTKAAAKAFTGNLKILLPKILPVYELLRYVISTIIRKTMTKGINPSAPITALSFNINLKSGVDHFCLHPGGRAVIDGLGKSLGLSEYELEPTRMALYRFGNTSAGGLWYVLSYMEAKKRLKKGDKIFMVSLGAGFMCNNCVWEVMKDGLEDTRVWGDCIDEYPRKNLVNPYTEKYSWINDECLNFVRLELHKLCMLGYECFKAPDDRKLDTEACVKVVMRNKNLGLEQYRFLLKTIVSSGLGEETYGPRNVLDGREEIPSETDALSEMDEIMFGTLDSLFSKTGVSPSEIDILVVDVSLFSPSPSLTSRIINRYKMRDNIKSFNLSGMGCSASMVAVDIVQRLFKTYENKFAIVVSTESISTHWYCGKENSMMLSNCLFRSGGSSILLTNKRELKDRCLMKLKCAVRTNIGYDDEAYGCCIQVEDQQGYQGFLLTKSLTKAAAKAFTGNLKILLPKILPVYELLRYVISTIIRKTMTKGINPSAPITALSFNINLKSGVDHFCLHPGGRAVIDGLGKSLGLSEYELEPTRMALYRFGNTSAGGLWYVLSYMEAKKRLKKGDKIFMVSLGAGFMCNNCVWEVMKDGLEDTRVWGDCIDEYPRKNLVNPYTEKYSWINDECLNFVRLELHKLC

Nearest PDB structures (foldseek):
  4jap-assembly1_D  TM=8.720E-01  e=4.891E-22  Mycobacterium tuberculosis
  5wx4-assembly1_A  TM=7.788E-01  e=4.559E-20  Tetradium ruticarpum
  5uc5-assembly1_B  TM=7.495E-01  e=1.281E-20  Malus domestica
  5wx5-assembly1_A  TM=7.726E-01  e=4.844E-20  Tetradium ruticarpum
  1ted-assembly2_D  TM=8.171E-01  e=1.431E-18  Mycobacterium tuberculosis H37Rv

Secondary structure (DSSP, 8-state):
--EEEE----GGGB--HHHHHHHHHT-TT--HHHHHHHHHHHHHS---S--B--HHHHTT-TTS--HHHHHHHHHHHHHHHHHHHHHHH---GGG--EEEEEESS---SS-HHHHHHHHHT--TT-EEEEEES-GGGHHHHHHHHHHHHHTT-SS-EEEEEE----TTT---S--HHHHHHHHHB----EEEEEE--GGGGGG-SEEEEEEEEEE-TTSHHHHHSEEEEE-TTS-EEEEE-TTHHHHHHHHHHHHHHHHHHHHS-HHHHHHHHHHHHHHHHHHTTS-TTS-TT-------GGGT-SEEEE----HHHHHHHHHHHT--HHHHHHHHHHHHHH-B-GGGHHHHHHHHHHHTT---TT-EEEEEEEETTTEEEEEEEEE--S-----GGGTTTGGG-S-S--S-THHHHTGGGG-TT-------TTS--/--EEEE----GGGB--HHHHHHHHHT-TT--HHHHHHHHHHHHHS---S--B--HHHHTT-TTS--HHHHHHHHHHHHHHHHHHHHHHH---GGG--EEEEEESS---SS-HHHHHHHHHT--TT-EEEEEES-GGGHHHHHHHHHHHHHTT-SS-EEEEEE----TTT---S--HHHHHHHHHB----EEEEEE--GGGGGG-SEEEEEEEEEE-TTSHHHHHSEEEEE-TTS-EEEEE-TTHHHHHHHHHHHHHHHHHHHHS-HHHHHHHHHHHHHHHHHHTTS-TTS-TT-------GGGT-SEEEE----HHHHHHHHHHHT--HHHHHHHHHHHHHH-B-GGGHHHHHHHHHHHTT---TT-EEEEEEEETTTEEEEEEEEE-SS-----GGGTTTGGG-S-S--S-THHHHTGGGG-TT-------TTS--

Radius of gyration: 28.45 Å; Cα contacts (8 Å, |Δi|>4): 1880; chains: 2; bounding box: 72×84×56 Å